Protein 5I2C (pdb70)

B-factor: mean 40.56, std 13.94, range [16.91, 100.14]

InterPro domains:
  IPR026249 CASTOR family [PR02078] (38-56)
  IPR026249 CASTOR family [PR02078] (56-70)
  IPR026249 CASTOR family [PR02078] (70-82)
  IPR026249 CASTOR family [PR02078] (92-111)
  IPR026249 CASTOR family [PR02078] (180-208)
  IPR027795 CASTOR, ACT domain [PF13840] (72-138)
  IPR027795 CASTOR, ACT domain [PF13840] (259-322)
  IPR040778 CASTOR1, N-terminal [PF18700] (9-69)
  IPR045865 ACT-like domain [SSF55021] (76-141)
  IPR045865 ACT-like domain [SSF55021] (262-323)
  IPR049479 Cytosolic arginine sensor for mTORC1 subunit 1/2, ACT-like [PF21389] (175-258)
  IPR051719 Cytosolic arginine sensor for mTORC1 [PTHR31131] (1-324)

CATH classification: 3.30.2130.10

Radius of gyration: 35.49 Å; Cα contacts (8 Å, |Δi|>4): 2499; chains: 4; bounding box: 101×73×98 Å

Solvent-accessible surface area: 47577 Å² total

Sequence (1156 aa):
MELHILEHRVRVLSVARPGLWLYTHPLIKLLFLPRRSRCKFFSLTETPEDYTLMVDEEGFKELPPSEFLQVAEATWLVLNVSSHQAAGVTKIARSVIAPLAEHHVSVLMLSTYQTDFILVREQDLSVVIHTLAQEFDIYREVGGEPVPVTRHGPSPTVHPIQSPQNRFCVLTLDPETLPAIATTLIDVLFYSHSTPKEAASSSPEPSSITFFAFSLIEGYISIVMDAETQKKFPSDLLLTLWRMVRIGGQPLGFDECGIVAQIAGPLAAADISAYYISTFNFDHALVPEDGIGSVIEVLQRMELHILEHRVRVLSVARPGLWLYTHPLIKLLFLPRRSRCKFFSLTETPEDYTLMVDEEGFKELPPSEFLQVAEATWLVLNVSVQAAGVTKIARSVIAPLAEHHVSVLMLSTYQTDFILVREQDLSVVIHTLAQEFDIYREVGGEPVPVTRTVHPIQSPQNRFCVLTLDPETLPAIATTLIDVLFYSTFFAFSLIEGYISIVMDAETQKKFPSDLLLTSSSGELWRMVRIGGQPLGFDECGIVAQIAGPLAAADISAYYISTFNFDHALVPEDGIGSVIEVLQRELHILEHRVRVLSVARPGLWLYTHPLIKLLFLPRRSRCKFFSLTETPEDYTLMVDEEGFKELPPSEFLQVAEATWLVLNVSQAAGVTKIARSVIAPLAEHHVSVLMLSTYQTDFILVREQDLSVVIHTLAQEFDIYREVGGEPVPVPRTQHGPSPTVHPIQSPQNRFCVLTLDPETLPAIATTLIDVLFYSITFFAFSLIEGYISIVMDAETQKKFPSDLLLTELWRMVRIGGQPLGFDECGIVAQIAGPLAAADISAYYISTFNFDHALVPEDGIGSVIEVLQRELHILEHRVRVLSVARPGLWLYTHPLIKLLFLPRRSRCKFFSLTETPEDYTLMVDEEGFKELPPSEFLQVAEATWLVLNVQAAGVTKIARSVIAPLAEHHVSVLMLSTYQTDFILVREQDLSVVIHTLAQEFDIYREVGGEPVPVPSPTVHPIQSSPQNRFCVLTLDPETLPAIATTLIDVLFYSHPSSITFFAFSLIEGYISIVMDAETQKKFPSDLLLTSSSGELWRMVRIGGQPLGFDECGIVAQIAGPLAAADISAYYISTFNFDHALVPEDGIGSVIEVLQRR

Structure (mmCIF, N/CA/C/O backbone):
data_5I2C
#
_entry.id   5I2C
#
_cell.length_a   91.393
_cell.length_b   82.601
_cell.length_c   96.666
_cell.angle_alpha   90.00
_cell.angle_beta   116.23
_cell.angle_gamma   90.00
#
_symmetry.space_group_name_H-M   'P 1 21 1'
#
loop_
_entity.id
_entity.type
_entity.pdbx_description
1 polymer 'GATS-like protein 3'
2 non-polymer ARGININE
3 non-polymer 'ACETATE ION'
4 water water
#
loop_
_atom_site.group_PDB
_atom_site.id
_atom_site.type_symbol
_atom_site.label_atom_id
_atom_site.label_alt_id
_atom_site.label_comp_id
_atom_site.label_asym_id
_atom_site.label_entity_id
_atom_site.label_seq_id
_atom_site.pdbx_PDB_ins_code
_atom_site.Cartn_x
_atom_site.Cartn_y
_atom_site.Cartn_z
_atom_site.occupancy
_atom_site.B_iso_or_equiv
_atom_site.auth_seq_id
_atom_site.auth_comp_id
_atom_site.auth_asym_id
_atom_site.auth_atom_id
_atom_site.pdbx_PDB_model_num
ATOM 1 N N . MET A 1 1 ? 29.789 67.308 85.550 1.00 60.28 1 MET A N 1
ATOM 2 C CA . MET A 1 1 ? 29.427 66.670 86.814 1.00 51.70 1 MET A CA 1
ATOM 3 C C . MET A 1 1 ? 30.502 65.678 87.307 1.00 36.21 1 MET A C 1
ATOM 4 O O . MET A 1 1 ? 30.704 65.552 88.505 1.00 44.00 1 MET A O 1
ATOM 9 N N . GLU A 1 2 ? 31.202 64.990 86.403 1.00 33.97 2 GLU A N 1
ATOM 10 C CA . GLU A 1 2 ? 32.412 64.262 86.775 1.00 35.01 2 GLU A CA 1
ATOM 11 C C . GLU A 1 2 ? 33.658 65.055 86.400 1.00 30.42 2 GLU A C 1
ATOM 12 O O . GLU A 1 2 ? 33.715 65.703 85.352 1.00 32.40 2 GLU A O 1
ATOM 18 N N . LEU A 1 3 ? 34.662 65.000 87.263 1.00 25.88 3 LEU A N 1
ATOM 19 C CA . LEU A 1 3 ? 35.978 65.544 86.963 1.00 28.61 3 LEU A CA 1
ATOM 20 C C . LEU A 1 3 ? 36.974 64.412 87.110 1.00 26.39 3 LEU A C 1
ATOM 21 O O . LEU A 1 3 ? 36.919 63.674 88.094 1.00 27.33 3 LEU A O 1
ATOM 26 N N . HIS A 1 4 ? 37.868 64.250 86.137 1.00 24.15 4 HIS A N 1
ATOM 27 C CA . HIS A 1 4 ? 38.786 63.119 86.170 1.00 25.73 4 HIS A CA 1
ATOM 28 C C . HIS A 1 4 ? 40.213 63.632 86.270 1.00 26.66 4 HIS A C 1
ATOM 29 O O . HIS A 1 4 ? 40.611 64.518 85.513 1.00 30.39 4 HIS A O 1
ATOM 36 N N . ILE A 1 5 ? 40.972 63.080 87.209 1.00 24.44 5 ILE A N 1
ATOM 37 C CA . ILE A 1 5 ? 42.401 63.341 87.315 1.00 26.65 5 ILE A CA 1
ATOM 38 C C . ILE A 1 5 ? 43.111 62.246 86.541 1.00 23.81 5 ILE A C 1
ATOM 39 O O . ILE A 1 5 ? 43.041 61.070 86.921 1.00 28.98 5 ILE A O 1
ATOM 44 N N . LEU A 1 6 ? 43.789 62.627 85.461 1.00 26.29 6 LEU A N 1
ATOM 45 C CA . LEU A 1 6 ? 44.321 61.617 84.572 1.00 29.01 6 LEU A CA 1
ATOM 46 C C . LEU A 1 6 ? 45.654 61.081 85.095 1.00 32.15 6 LEU A C 1
ATOM 47 O O . LEU A 1 6 ? 46.251 61.596 86.046 1.00 30.77 6 LEU A O 1
ATOM 52 N N . GLU A 1 7 ? 46.078 59.982 84.483 1.00 31.86 7 GLU A N 1
ATOM 53 C CA . GLU A 1 7 ? 47.288 59.258 84.846 1.00 38.37 7 GLU A CA 1
ATOM 54 C C . GLU A 1 7 ? 48.478 59.781 84.038 1.00 46.62 7 GLU A C 1
ATOM 55 O O . GLU A 1 7 ? 49.128 59.049 83.288 1.00 52.96 7 GLU A O 1
ATOM 61 N N . HIS A 1 8 ? 48.737 61.082 84.168 1.00 27.92 8 HIS A N 1
ATOM 62 C CA . HIS A 1 8 ? 49.904 61.689 83.536 1.00 29.38 8 HIS A CA 1
ATOM 63 C C . HIS A 1 8 ? 50.574 62.627 84.526 1.00 32.66 8 HIS A C 1
ATOM 64 O O . HIS A 1 8 ? 49.899 63.418 85.191 1.00 32.16 8 HIS A O 1
ATOM 71 N N . ARG A 1 9 ? 51.895 62.538 84.615 1.00 31.44 9 ARG A N 1
ATOM 72 C CA . ARG A 1 9 ? 52.723 63.504 85.331 1.00 23.27 9 ARG A CA 1
ATOM 73 C C . ARG A 1 9 ? 53.561 64.222 84.281 1.00 27.12 9 ARG A C 1
ATOM 74 O O . ARG A 1 9 ? 54.380 63.588 83.610 1.00 27.30 9 ARG A O 1
ATOM 82 N N . VAL A 1 10 ? 53.340 65.523 84.121 1.00 23.43 10 VAL A N 1
ATOM 83 C CA . VAL A 1 10 ? 53.749 66.237 82.909 1.00 18.66 10 VAL A CA 1
ATOM 84 C C . VAL A 1 10 ? 54.806 67.283 83.239 1.00 26.17 10 VAL A C 1
ATOM 85 O O . VAL A 1 10 ? 54.713 67.972 84.261 1.00 23.32 10 VAL A O 1
ATOM 89 N N . ARG A 1 11 ? 55.811 67.408 82.360 1.00 21.93 11 ARG A N 1
ATOM 90 C CA . ARG A 1 11 ? 56.766 68.509 82.415 1.00 24.40 11 ARG A CA 1
ATOM 91 C C . ARG A 1 11 ? 56.496 69.443 81.240 1.00 24.04 11 ARG A C 1
ATOM 92 O O . ARG A 1 11 ? 56.050 69.005 80.177 1.00 23.58 11 ARG A O 1
ATOM 100 N N . VAL A 1 12 ? 56.772 70.731 81.439 1.00 20.68 12 VAL A N 1
ATOM 101 C CA . VAL A 1 12 ? 56.476 71.770 80.452 1.00 19.78 12 VAL A CA 1
ATOM 102 C C . VAL A 1 12 ? 57.794 72.420 80.063 1.00 21.29 12 VAL A C 1
ATOM 103 O O . VAL A 1 12 ? 58.545 72.877 80.940 1.00 23.41 12 VAL A O 1
ATOM 107 N N . LEU A 1 13 ? 58.091 72.427 78.759 1.00 22.19 13 LEU A N 1
ATOM 108 C CA . LEU A 1 13 ? 59.406 72.809 78.272 1.00 23.30 13 LEU A CA 1
ATOM 109 C C . LEU A 1 13 ? 59.258 73.699 77.054 1.00 18.46 13 LEU A C 1
ATOM 110 O O . LEU A 1 13 ? 58.216 73.717 76.391 1.00 19.71 13 LEU A O 1
ATOM 115 N N . SER A 1 14 ? 60.348 74.392 76.729 1.00 23.59 14 SER A N 1
ATOM 116 C CA . SER A 1 14 ? 60.397 75.194 75.515 1.00 23.54 14 SER A CA 1
ATOM 117 C C . SER A 1 14 ? 61.747 75.021 74.847 1.00 18.40 14 SER A C 1
ATOM 118 O O . SER A 1 14 ? 62.781 75.217 75.495 1.00 23.96 14 SER A O 1
ATOM 121 N N . VAL A 1 15 ? 61.722 74.667 73.564 1.00 22.06 15 VAL A N 1
ATOM 122 C CA . VAL A 1 15 ? 62.906 74.693 72.706 1.00 18.36 15 VAL A CA 1
ATOM 123 C C . VAL A 1 15 ? 62.849 75.994 71.924 1.00 18.66 15 VAL A C 1
ATOM 124 O O . VAL A 1 15 ? 61.973 76.160 71.068 1.00 21.42 15 VAL A O 1
ATOM 128 N N . ALA A 1 16 ? 63.765 76.911 72.221 1.00 21.19 16 ALA A N 1
ATOM 129 C CA . ALA A 1 16 ? 63.875 78.148 71.452 1.00 27.56 16 ALA A CA 1
ATOM 130 C C . ALA A 1 16 ? 64.114 77.818 69.984 1.00 29.43 16 ALA A C 1
ATOM 131 O O . ALA A 1 16 ? 64.910 76.933 69.653 1.00 25.02 16 ALA A O 1
ATOM 133 N N . ARG A 1 17 ? 63.400 78.522 69.107 1.00 27.69 17 ARG A N 1
ATOM 134 C CA . ARG A 1 17 ? 63.465 78.212 67.682 1.00 28.59 17 ARG A CA 1
ATOM 135 C C . ARG A 1 17 ? 64.889 78.031 67.164 1.00 27.60 17 ARG A C 1
ATOM 136 O O . ARG A 1 17 ? 65.118 77.054 66.419 1.00 27.98 17 ARG A O 1
ATOM 144 N N . PRO A 1 18 ? 65.874 78.876 67.516 1.00 32.82 18 PRO A N 1
ATOM 145 C CA . PRO A 1 18 ? 67.238 78.674 66.983 1.00 36.08 18 PRO A CA 1
ATOM 146 C C . PRO A 1 18 ? 67.910 77.381 67.434 1.00 39.12 18 PRO A C 1
ATOM 147 O O . PRO A 1 18 ? 68.917 76.988 66.832 1.00 34.93 18 PRO A O 1
ATOM 151 N N . GLY A 1 19 ? 67.409 76.716 68.473 1.00 31.82 19 GLY A N 1
ATOM 152 C CA . GLY A 1 19 ? 67.959 75.460 68.939 1.00 29.90 19 GLY A CA 1
ATOM 153 C C . GLY A 1 19 ? 67.246 74.220 68.447 1.00 26.53 19 GLY A C 1
ATOM 154 O O . GLY A 1 19 ? 67.625 73.111 68.828 1.00 26.81 19 GLY A O 1
ATOM 155 N N . LEU A 1 20 ? 66.255 74.372 67.567 1.00 24.51 20 LEU A N 1
ATOM 156 C CA . LEU A 1 20 ? 65.422 73.239 67.168 1.00 26.24 20 LEU A CA 1
ATOM 157 C C . LEU A 1 20 ? 66.251 72.093 66.583 1.00 23.53 20 LEU A C 1
ATOM 158 O O . LEU A 1 20 ? 65.995 70.919 66.877 1.00 27.14 20 LEU A O 1
ATOM 163 N N . TRP A 1 21 ? 67.239 72.403 65.750 1.00 23.87 21 TRP A N 1
ATOM 164 C CA . TRP A 1 21 ? 67.987 71.312 65.123 1.00 27.05 21 TRP A CA 1
ATOM 165 C C . TRP A 1 21 ? 68.671 70.422 66.155 1.00 34.26 21 TRP A C 1
ATOM 166 O O . TRP A 1 21 ? 68.887 69.228 65.898 1.00 35.10 21 TRP A O 1
ATOM 177 N N . LEU A 1 22 ? 69.004 70.966 67.331 1.00 28.78 22 LEU A N 1
ATOM 178 C CA . LEU A 1 22 ? 69.608 70.139 68.371 1.00 31.87 22 LEU A CA 1
ATOM 179 C C . LEU A 1 22 ? 68.621 69.147 68.965 1.00 34.65 22 LEU A C 1
ATOM 180 O O . LEU A 1 22 ? 69.047 68.137 69.538 1.00 38.09 22 LEU A O 1
ATOM 185 N N . TYR A 1 23 ? 67.316 69.408 68.841 1.00 26.94 23 TYR A N 1
ATOM 186 C CA . TYR A 1 23 ? 66.286 68.565 69.433 1.00 24.14 23 TYR A CA 1
ATOM 187 C C . TYR A 1 23 ? 65.485 67.805 68.390 1.00 29.99 23 TYR A C 1
ATOM 188 O O . TYR A 1 23 ? 64.494 67.165 68.731 1.00 25.55 23 TYR A O 1
ATOM 197 N N . THR A 1 24 ? 65.915 67.819 67.133 1.00 25.58 24 THR A N 1
ATOM 198 C CA . THR A 1 24 ? 65.161 67.107 66.111 1.00 26.59 24 THR A CA 1
ATOM 199 C C . THR A 1 24 ? 65.144 65.604 66.380 1.00 27.10 24 THR A C 1
ATOM 200 O O . THR A 1 24 ? 64.109 64.949 66.217 1.00 25.56 24 THR A O 1
ATOM 204 N N . HIS A 1 25 ? 66.269 65.042 66.815 1.00 25.29 25 HIS A N 1
ATOM 205 C CA . HIS A 1 25 ? 66.323 63.601 67.073 1.00 25.59 25 HIS A CA 1
ATOM 206 C C . HIS A 1 25 ? 65.309 63.162 68.138 1.00 27.99 25 HIS A C 1
ATOM 207 O O . HIS A 1 25 ? 64.523 62.236 67.868 1.00 27.30 25 HIS A O 1
ATOM 214 N N . PRO A 1 26 ? 65.252 63.755 69.333 1.00 26.42 26 PRO A N 1
ATOM 215 C CA . PRO A 1 26 ? 64.205 63.317 70.277 1.00 28.04 26 PRO A CA 1
ATOM 216 C C . PRO A 1 26 ? 62.798 63.669 69.832 1.00 24.76 26 PRO A C 1
ATOM 217 O O . PRO A 1 26 ? 61.869 62.892 70.103 1.00 28.96 26 PRO A O 1
ATOM 221 N N . LEU A 1 27 ? 62.594 64.805 69.159 1.00 23.37 27 LEU A N 1
ATOM 222 C CA . LEU A 1 27 ? 61.227 65.170 68.791 1.00 26.17 27 LEU A CA 1
ATOM 223 C C . LEU A 1 27 ? 60.673 64.223 67.739 1.00 23.85 27 LEU A C 1
ATOM 224 O O . LEU A 1 27 ? 59.507 63.826 67.811 1.00 26.02 27 LEU A O 1
ATOM 229 N N . ILE A 1 28 ? 61.491 63.857 66.747 1.00 19.99 28 ILE A N 1
ATOM 230 C CA . ILE A 1 28 ? 61.055 62.881 65.753 1.00 21.94 28 ILE A CA 1
ATOM 231 C C . ILE A 1 28 ? 60.685 61.561 66.421 1.00 29.01 28 ILE A C 1
ATOM 232 O O . ILE A 1 28 ? 59.714 60.894 66.034 1.00 26.45 28 ILE A O 1
ATOM 237 N N . LYS A 1 29 ? 61.477 61.142 67.406 1.00 23.28 29 LYS A N 1
ATOM 238 C CA . LYS A 1 29 ? 61.172 59.901 68.112 1.00 28.24 29 LYS A CA 1
ATOM 239 C C . LYS A 1 29 ? 59.815 59.995 68.796 1.00 26.44 29 LYS A C 1
ATOM 240 O O . LYS A 1 29 ? 58.990 59.079 68.696 1.00 29.28 29 LYS A O 1
ATOM 246 N N . LEU A 1 30 ? 59.568 61.108 69.487 1.00 25.73 30 LEU A N 1
ATOM 247 C CA . LEU A 1 30 ? 58.326 61.230 70.249 1.00 25.99 30 LEU A CA 1
ATOM 248 C C . LEU A 1 30 ? 57.122 61.373 69.329 1.00 31.48 30 LEU A C 1
ATOM 249 O O . LEU A 1 30 ? 56.021 60.928 69.673 1.00 30.88 30 LEU A O 1
ATOM 254 N N . LEU A 1 31 ? 57.319 61.967 68.151 1.00 26.16 31 LEU A N 1
ATOM 255 C CA . LEU A 1 31 ? 56.224 62.140 67.200 1.00 27.44 31 LEU A CA 1
ATOM 256 C C . LEU A 1 31 ? 55.825 60.834 66.519 1.00 29.28 31 LEU A C 1
ATOM 257 O O . LEU A 1 31 ? 54.633 60.598 66.296 1.00 32.34 31 LEU A O 1
ATOM 262 N N . PHE A 1 32 ? 56.803 59.996 66.112 1.00 27.08 32 PHE A N 1
ATOM 263 C CA . PHE A 1 32 ? 56.555 58.968 65.112 1.00 27.60 32 PHE A CA 1
ATOM 264 C C . PHE A 1 32 ? 56.900 57.546 65.512 1.00 31.83 32 PHE A C 1
ATOM 265 O O . PHE A 1 32 ? 56.525 56.620 64.780 1.00 34.96 32 PHE A O 1
ATOM 273 N N . LEU A 1 33 ? 57.629 57.331 66.600 1.00 30.65 33 LEU A N 1
ATOM 274 C CA . LEU A 1 33 ? 58.177 56.017 66.917 1.00 30.50 33 LEU A CA 1
ATOM 275 C C . LEU A 1 33 ? 57.683 55.582 68.290 1.00 36.46 33 LEU A C 1
ATOM 276 O O . LEU A 1 33 ? 58.440 55.597 69.275 1.00 34.84 33 LEU A O 1
ATOM 281 N N . PRO A 1 34 ? 56.409 55.191 68.386 1.00 41.72 34 PRO A N 1
ATOM 282 C CA . PRO A 1 34 ? 55.848 54.835 69.698 1.00 45.97 34 PRO A CA 1
ATOM 283 C C . PRO A 1 34 ? 56.557 53.665 70.354 1.00 48.27 34 PRO A C 1
ATOM 284 O O . PRO A 1 34 ? 56.674 53.638 71.585 1.00 48.33 34 PRO A O 1
ATOM 288 N N . ARG A 1 35 ? 57.069 52.713 69.571 1.00 40.39 35 ARG A N 1
ATOM 289 C CA . ARG A 1 35 ? 57.776 51.584 70.160 1.00 39.13 35 ARG A CA 1
ATOM 290 C C . ARG A 1 35 ? 59.099 51.985 70.806 1.00 46.65 35 ARG A C 1
ATOM 291 O O . ARG A 1 35 ? 59.710 51.149 71.482 1.00 50.95 35 ARG A O 1
ATOM 293 N N . ARG A 1 36 ? 59.549 53.231 70.631 1.00 37.87 36 ARG A N 1
ATOM 294 C CA . ARG A 1 36 ? 60.855 53.675 71.104 1.00 40.45 36 ARG A CA 1
ATOM 295 C C . ARG A 1 36 ? 60.796 54.430 72.424 1.00 46.65 36 ARG A C 1
ATOM 296 O O . ARG A 1 36 ? 61.843 54.831 72.939 1.00 46.63 36 ARG A O 1
ATOM 304 N N . SER A 1 37 ? 59.606 54.651 72.974 1.00 39.64 37 SER A N 1
ATOM 305 C CA . SER A 1 37 ? 59.470 55.368 74.232 1.00 34.82 37 SER A CA 1
ATOM 306 C C . SER A 1 37 ? 58.231 54.864 74.948 1.00 38.45 37 SER A C 1
ATOM 307 O O . SER A 1 37 ? 57.289 54.376 74.316 1.00 43.67 37 SER A O 1
ATOM 310 N N . ARG A 1 38 ? 58.234 54.990 76.274 1.00 39.66 38 ARG A N 1
ATOM 311 C CA . ARG A 1 38 ? 57.038 54.738 77.061 1.00 43.97 38 ARG A CA 1
ATOM 312 C C . ARG A 1 38 ? 56.151 55.971 77.174 1.00 35.78 38 ARG A C 1
ATOM 313 O O . ARG A 1 38 ? 55.194 55.960 77.953 1.00 35.67 38 ARG A O 1
ATOM 315 N N . CYS A 1 39 ? 56.442 57.028 76.414 1.00 30.82 39 CYS A N 1
ATOM 316 C CA . CYS A 1 39 ? 55.673 58.261 76.522 1.00 25.28 39 CYS A CA 1
ATOM 317 C C . CYS A 1 39 ? 54.232 58.026 76.075 1.00 32.42 39 CYS A C 1
ATOM 318 O O . CYS A 1 39 ? 53.988 57.428 75.021 1.00 31.75 39 CYS A O 1
ATOM 321 N N . LYS A 1 40 ? 53.273 58.458 76.913 1.00 27.68 40 LYS A N 1
ATOM 322 C CA . LYS A 1 40 ? 51.847 58.384 76.607 1.00 30.55 40 LYS A CA 1
ATOM 323 C C . LYS A 1 40 ? 51.189 59.756 76.533 1.00 29.98 40 LYS A C 1
ATOM 324 O O . LYS A 1 40 ? 49.978 59.835 76.309 1.00 26.19 40 LYS A O 1
ATOM 330 N N . PHE A 1 41 ? 51.944 60.835 76.711 1.00 26.97 41 PHE A N 1
ATOM 331 C CA . PHE A 1 41 ? 51.394 62.188 76.705 1.00 22.60 41 PHE A CA 1
ATOM 332 C C . PHE A 1 41 ? 52.431 63.067 76.032 1.00 24.03 41 PHE A C 1
ATOM 333 O O . PHE A 1 41 ? 53.510 63.275 76.591 1.00 23.51 41 PHE A O 1
ATOM 341 N N . PHE A 1 42 ? 52.110 63.564 74.837 1.00 20.62 42 PHE A N 1
ATOM 342 C CA . PHE A 1 42 ? 53.049 64.369 74.060 1.00 22.52 42 PHE A CA 1
ATOM 343 C C . PHE A 1 42 ? 52.281 65.475 73.351 1.00 23.65 42 PHE A C 1
ATOM 344 O O . PHE A 1 42 ? 51.408 65.197 72.526 1.00 25.53 42 PHE A O 1
ATOM 352 N N . SER A 1 43 ? 52.611 66.716 73.668 1.00 19.76 43 SER A N 1
ATOM 353 C CA . SER A 1 43 ? 52.017 67.875 73.024 1.00 21.53 43 SER A CA 1
ATOM 354 C C . SER A 1 43 ? 53.139 68.776 72.550 1.00 20.72 43 SER A C 1
ATOM 355 O O . SER A 1 43 ? 54.016 69.138 73.336 1.00 24.18 43 SER A O 1
ATOM 358 N N . LEU A 1 44 ? 53.142 69.100 71.262 1.00 24.24 44 LEU A N 1
ATOM 359 C CA . LEU A 1 44 ? 54.155 69.976 70.685 1.00 19.26 44 LEU A CA 1
ATOM 360 C C . LEU A 1 44 ? 53.414 71.127 70.031 1.00 21.68 44 LEU A C 1
ATOM 361 O O . LEU A 1 44 ? 52.546 70.894 69.184 1.00 25.74 44 LEU A O 1
ATOM 366 N N . THR A 1 45 ? 53.722 72.360 70.441 1.00 21.55 45 THR A N 1
ATOM 367 C CA . THR A 1 45 ? 53.130 73.541 69.822 1.00 21.51 45 THR A CA 1
ATOM 368 C C . THR A 1 45 ? 54.240 74.426 69.276 1.00 21.35 45 THR A C 1
ATOM 369 O O . THR A 1 45 ? 55.092 74.909 70.036 1.00 23.07 45 THR A O 1
ATOM 373 N N . GLU A 1 46 ? 54.227 74.625 67.968 1.00 23.32 46 GLU A N 1
ATOM 374 C CA . GLU A 1 46 ? 55.156 75.531 67.311 1.00 23.63 46 GLU A CA 1
ATOM 375 C C . GLU A 1 46 ? 54.565 76.929 67.340 1.00 23.28 46 GLU A C 1
ATOM 376 O O . GLU A 1 46 ? 53.400 77.115 66.983 1.00 24.20 46 GLU A O 1
ATOM 382 N N . THR A 1 47 ? 55.375 77.910 67.757 1.00 22.75 47 THR A N 1
ATOM 383 C CA . THR A 1 47 ? 55.014 79.323 67.741 1.00 18.97 47 THR A CA 1
ATOM 384 C C . THR A 1 47 ? 56.104 80.048 66.958 1.00 23.49 47 THR A C 1
ATOM 385 O O . THR A 1 47 ? 57.082 79.411 66.534 1.00 26.77 47 THR A O 1
ATOM 389 N N . PRO A 1 48 ? 55.986 81.351 66.705 1.00 26.53 48 PRO A N 1
ATOM 390 C CA . PRO A 1 48 ? 57.115 82.015 66.052 1.00 24.08 48 PRO A CA 1
ATOM 391 C C . PRO A 1 48 ? 58.368 81.936 66.907 1.00 29.36 48 PRO A C 1
ATOM 392 O O . PRO A 1 48 ? 59.473 81.852 66.356 1.00 30.53 48 PRO A O 1
ATOM 396 N N . GLU A 1 49 ? 58.221 81.913 68.237 1.00 25.26 49 GLU A N 1
ATOM 397 C CA . GLU A 1 49 ? 59.375 82.024 69.126 1.00 34.77 49 GLU A CA 1
ATOM 398 C C . GLU A 1 49 ? 59.969 80.687 69.552 1.00 28.10 49 GLU A C 1
ATOM 399 O O . GLU A 1 49 ? 61.155 80.640 69.904 1.00 31.56 49 GLU A O 1
ATOM 405 N N . ASP A 1 50 ? 59.199 79.610 69.547 1.00 25.38 50 ASP A N 1
ATOM 406 C CA . ASP A 1 50 ? 59.676 78.410 70.216 1.00 27.60 50 ASP A CA 1
ATOM 407 C C . ASP A 1 50 ? 58.833 77.211 69.810 1.00 21.95 50 ASP A C 1
ATOM 408 O O . ASP A 1 50 ? 57.859 77.321 69.052 1.00 25.50 50 ASP A O 1
ATOM 413 N N . TYR A 1 51 ? 59.255 76.052 70.304 1.00 23.27 51 TYR A N 1
ATOM 414 C CA . TYR A 1 51 ? 58.470 74.829 70.283 1.00 22.20 51 TYR A CA 1
ATOM 415 C C . TYR A 1 51 ? 58.192 74.499 71.743 1.00 25.39 51 TYR A C 1
ATOM 416 O O . TYR A 1 51 ? 59.116 74.155 72.497 1.00 23.39 51 TYR A O 1
ATOM 425 N N . THR A 1 52 ? 56.942 74.649 72.152 1.00 20.45 52 THR A N 1
ATOM 426 C CA . THR A 1 52 ? 56.559 74.282 73.507 1.00 17.74 52 THR A CA 1
ATOM 427 C C . THR A 1 52 ? 56.179 72.810 73.544 1.00 18.96 52 THR A C 1
ATOM 428 O O . THR A 1 52 ? 55.378 72.341 72.721 1.00 22.92 52 THR A O 1
ATOM 432 N N . LEU A 1 53 ? 56.726 72.099 74.522 1.00 19.92 53 LEU A N 1
ATOM 433 C CA . LEU A 1 53 ? 56.464 70.686 74.725 1.00 18.22 53 LEU A CA 1
ATOM 434 C C . LEU A 1 53 ? 55.805 70.504 76.083 1.00 20.08 53 LEU A C 1
ATOM 435 O O . LEU A 1 53 ? 56.295 71.032 77.084 1.00 23.11 53 LEU A O 1
ATOM 440 N N . MET A 1 54 ? 54.726 69.730 76.114 1.00 19.41 54 MET A N 1
ATOM 441 C CA . MET A 1 54 ? 54.200 69.178 77.359 1.00 20.61 54 MET A CA 1
ATOM 442 C C . MET A 1 54 ? 54.302 67.673 77.234 1.00 20.64 54 MET A C 1
ATOM 443 O O . MET A 1 54 ? 53.697 67.079 76.335 1.00 24.44 54 MET A O 1
ATOM 448 N N . VAL A 1 55 ? 55.099 67.060 78.084 1.00 23.83 55 VAL A N 1
ATOM 449 C CA . VAL A 1 55 ? 55.463 65.670 77.876 1.00 25.76 55 VAL A CA 1
ATOM 450 C C . VAL A 1 55 ? 55.460 64.976 79.221 1.00 24.48 55 VAL A C 1
ATOM 451 O O . VAL A 1 55 ? 55.830 65.575 80.233 1.00 24.04 55 VAL A O 1
ATOM 455 N N . ASP A 1 56 ? 55.025 63.712 79.244 1.00 24.13 56 ASP A N 1
ATOM 456 C CA . ASP A 1 56 ? 55.044 63.029 80.524 1.00 23.73 56 ASP A CA 1
ATOM 457 C C . ASP A 1 56 ? 56.486 62.732 80.929 1.00 26.33 56 ASP A C 1
ATOM 458 O O . ASP A 1 56 ? 57.444 62.994 80.181 1.00 25.77 56 ASP A O 1
ATOM 463 N N . GLU A 1 57 ? 56.642 62.236 82.156 1.00 25.88 57 GLU A N 1
ATOM 464 C CA . GLU A 1 57 ? 57.981 62.045 82.705 1.00 33.14 57 GLU A CA 1
ATOM 465 C C . GLU A 1 57 ? 58.840 61.120 81.847 1.00 35.08 57 GLU A C 1
ATOM 466 O O . GLU A 1 57 ? 60.057 61.308 81.778 1.00 34.25 57 GLU A O 1
ATOM 472 N N . GLU A 1 58 ? 58.241 60.121 81.193 1.00 31.12 58 GLU A N 1
ATOM 473 C CA . GLU A 1 58 ? 59.028 59.245 80.329 1.00 29.26 58 GLU A CA 1
ATOM 474 C C . GLU A 1 58 ? 59.536 59.982 79.098 1.00 29.70 58 GLU A C 1
ATOM 475 O O . GLU A 1 58 ? 60.692 59.800 78.690 1.00 32.00 58 GLU A O 1
ATOM 481 N N . GLY A 1 59 ? 58.688 60.798 78.476 1.00 27.35 59 GLY A N 1
ATOM 482 C CA . GLY A 1 59 ? 59.141 61.556 77.325 1.00 27.46 59 GLY A CA 1
ATOM 483 C C . GLY A 1 59 ? 60.185 62.582 77.698 1.00 30.93 59 GLY A C 1
ATOM 484 O O . GLY A 1 59 ? 61.073 62.893 76.902 1.00 29.49 59 GLY A O 1
ATOM 485 N N . PHE A 1 60 ? 60.109 63.098 78.923 1.00 26.43 60 PHE A N 1
ATOM 486 C CA . PHE A 1 60 ? 61.031 64.138 79.368 1.00 28.18 60 PHE A CA 1
ATOM 487 C C . PHE A 1 60 ? 62.485 63.660 79.379 1.00 33.06 60 PHE A C 1
ATOM 488 O O . PHE A 1 60 ? 63.399 64.452 79.128 1.00 31.76 60 PHE A O 1
ATOM 496 N N . LYS A 1 61 ? 62.722 62.374 79.648 1.00 28.54 61 LYS A N 1
ATOM 497 C CA . LYS A 1 61 ? 64.086 61.850 79.684 1.00 31.58 61 LYS A CA 1
ATOM 498 C C . LYS A 1 61 ? 64.777 61.893 78.324 1.00 31.09 61 LYS A C 1
ATOM 499 O O . LYS A 1 61 ? 66.000 61.724 78.260 1.00 37.77 61 LYS A O 1
ATOM 505 N N . GLU A 1 62 ? 64.022 62.085 77.241 1.00 28.22 62 GLU A N 1
ATOM 506 C CA . GLU A 1 62 ? 64.585 62.145 75.897 1.00 32.95 62 GLU A CA 1
ATOM 507 C C . GLU A 1 62 ? 65.201 63.499 75.577 1.00 31.76 62 GLU A C 1
ATOM 508 O O . GLU A 1 62 ? 65.872 63.630 74.545 1.00 31.88 62 GLU A O 1
ATOM 514 N N . LEU A 1 63 ? 64.976 64.508 76.413 1.00 31.94 63 LEU A N 1
ATOM 515 C CA . LEU A 1 63 ? 65.340 65.888 76.095 1.00 36.99 63 LEU A CA 1
ATOM 516 C C . LEU A 1 63 ? 66.474 66.379 76.990 1.00 39.48 63 LEU A C 1
ATOM 517 O O . LEU A 1 63 ? 66.216 66.869 78.102 1.00 41.06 63 LEU A O 1
ATOM 522 N N . PRO A 1 64 ? 67.726 66.326 76.541 1.00 42.35 64 PRO A N 1
ATOM 523 C CA . PRO A 1 64 ? 68.850 66.725 77.399 1.00 45.84 64 PRO A CA 1
ATOM 524 C C . PRO A 1 64 ? 68.950 68.235 77.504 1.00 41.43 64 PRO A C 1
ATOM 525 O O . PRO A 1 64 ? 68.480 68.959 76.615 1.00 34.68 64 PRO A O 1
ATOM 529 N N . PRO A 1 65 ? 69.533 68.750 78.586 1.00 48.24 65 PRO A N 1
ATOM 530 C CA . PRO A 1 65 ? 69.570 70.204 78.789 1.00 40.78 65 PRO A CA 1
ATOM 531 C C . PRO A 1 65 ? 70.480 70.910 77.793 1.00 40.54 65 PRO A C 1
ATOM 532 O O . PRO A 1 65 ? 71.376 70.321 77.186 1.00 40.98 65 PRO A O 1
ATOM 536 N N . SER A 1 66 ? 70.233 72.208 77.638 1.00 39.75 66 SER A N 1
ATOM 537 C CA . SER A 1 66 ? 71.082 73.067 76.819 1.00 40.93 66 SER A CA 1
ATOM 538 C C . SER A 1 66 ? 70.611 74.498 77.021 1.00 36.18 66 SER A C 1
ATOM 539 O O . SER A 1 66 ? 69.561 74.742 77.616 1.00 38.65 66 SER A O 1
ATOM 542 N N . GLU A 1 67 ? 71.378 75.439 76.470 1.00 38.17 67 GLU A N 1
ATOM 543 C CA . GLU A 1 67 ? 71.022 76.851 76.550 1.00 40.97 67 GLU A CA 1
ATOM 544 C C . GLU A 1 67 ? 69.696 77.158 75.863 1.00 38.57 67 GLU A C 1
ATOM 545 O O . GLU A 1 67 ? 69.041 78.143 76.218 1.00 43.08 67 GLU A O 1
ATOM 547 N N . PHE A 1 68 ? 69.271 76.332 74.910 1.00 31.10 68 PHE A N 1
ATOM 548 C CA . PHE A 1 68 ? 68.043 76.596 74.174 1.00 29.61 68 PHE A CA 1
ATOM 549 C C . PHE A 1 68 ? 66.826 75.911 74.766 1.00 31.67 68 PHE A C 1
ATOM 550 O O . PHE A 1 68 ? 65.720 76.089 74.244 1.00 33.75 68 PHE A O 1
ATOM 558 N N . LEU A 1 69 ? 66.985 75.172 75.858 1.00 29.00 69 LEU A N 1
ATOM 559 C CA . LEU A 1 69 ? 65.884 74.425 76.448 1.00 28.21 69 LEU A CA 1
ATOM 560 C C . LEU A 1 69 ? 65.535 75.039 77.796 1.00 30.34 69 LEU A C 1
ATOM 561 O O . LEU A 1 69 ? 66.380 75.094 78.694 1.00 35.67 69 LEU A O 1
ATOM 566 N N . GLN A 1 70 ? 64.307 75.514 77.926 1.00 21.80 70 GLN A N 1
ATOM 567 C CA . GLN A 1 70 ? 63.785 76.012 79.192 1.00 26.06 70 GLN A CA 1
ATOM 568 C C . GLN A 1 70 ? 62.790 74.996 79.731 1.00 23.25 70 GLN A C 1
ATOM 569 O O . GLN A 1 70 ? 61.980 74.470 78.975 1.00 24.35 70 GLN A O 1
ATOM 575 N N . VAL A 1 71 ? 62.856 74.725 81.036 1.00 20.92 71 VAL A N 1
ATOM 576 C CA . VAL A 1 71 ? 61.968 73.772 81.699 1.00 19.73 71 VAL A CA 1
ATOM 577 C C . VAL A 1 71 ? 61.273 74.491 82.852 1.00 18.74 71 VAL A C 1
ATOM 578 O O . VAL A 1 71 ? 61.941 75.103 83.689 1.00 25.80 71 VAL A O 1
ATOM 582 N N . ALA A 1 72 ? 59.947 74.426 82.887 1.00 21.19 72 ALA A N 1
ATOM 583 C CA . ALA A 1 72 ? 59.204 75.028 83.987 1.00 26.89 72 ALA A CA 1
ATOM 584 C C . ALA A 1 72 ? 59.439 74.233 85.263 1.00 24.97 72 ALA A C 1
ATOM 585 O O . ALA A 1 72 ? 59.684 73.024 85.233 1.00 25.07 72 ALA A O 1
ATOM 587 N N . GLU A 1 73 ? 59.345 74.929 86.395 1.00 20.51 73 GLU A N 1
ATOM 588 C CA . GLU A 1 73 ? 59.715 74.334 87.681 1.00 29.74 73 GLU A CA 1
ATOM 589 C C . GLU A 1 73 ? 58.916 73.072 88.000 1.00 31.17 73 GLU A C 1
ATOM 590 O O . GLU A 1 73 ? 59.469 72.096 88.521 1.00 34.34 73 GLU A O 1
ATOM 596 N N . ALA A 1 74 ? 57.619 73.078 87.746 1.00 28.75 74 ALA A N 1
ATOM 597 C CA . ALA A 1 74 ? 56.809 72.093 88.463 1.00 36.51 74 ALA A CA 1
ATOM 598 C C . ALA A 1 74 ? 56.574 70.817 87.655 1.00 26.04 74 ALA A C 1
ATOM 599 O O . ALA A 1 74 ? 56.829 70.757 86.459 1.00 26.43 74 ALA A O 1
ATOM 601 N N . THR A 1 75 ? 56.105 69.775 88.351 1.00 28.85 75 THR A N 1
ATOM 602 C CA . THR A 1 75 ? 55.476 68.628 87.701 1.00 24.18 75 THR A CA 1
ATOM 603 C C . THR A 1 75 ? 53.962 68.819 87.746 1.00 24.35 75 THR A C 1
ATOM 604 O O . THR A 1 75 ? 53.404 69.117 88.809 1.00 26.68 75 THR A O 1
ATOM 608 N N . TRP A 1 76 ? 53.314 68.685 86.594 1.00 21.05 76 TRP A N 1
ATOM 609 C CA . TRP A 1 76 ? 51.920 69.071 86.402 1.00 24.50 76 TRP A CA 1
ATOM 610 C C . TRP A 1 76 ? 51.029 67.836 86.303 1.00 30.07 76 TRP A C 1
ATOM 611 O O . TRP A 1 76 ? 51.418 66.819 85.714 1.00 25.16 76 TRP A O 1
ATOM 622 N N . LEU A 1 77 ? 49.844 67.916 86.908 1.00 21.71 77 LEU A N 1
ATOM 623 C CA . LEU A 1 77 ? 48.818 66.897 86.781 1.00 22.55 77 LEU A CA 1
ATOM 624 C C . LEU A 1 77 ? 47.789 67.393 85.780 1.00 25.16 77 LEU A C 1
ATOM 625 O O . LEU A 1 77 ? 47.684 68.584 85.523 1.00 23.94 77 LEU A O 1
ATOM 630 N N . VAL A 1 78 ? 47.016 66.469 85.231 1.00 20.71 78 VAL A N 1
ATOM 631 C CA . VAL A 1 78 ? 46.124 66.766 84.110 1.00 21.70 78 VAL A CA 1
ATOM 632 C C . VAL A 1 78 ? 44.695 66.481 84.532 1.00 23.09 78 VAL A C 1
ATOM 633 O O . VAL A 1 78 ? 44.384 65.353 84.945 1.00 26.69 78 VAL A O 1
ATOM 637 N N . LEU A 1 79 ? 43.825 67.490 84.424 1.00 24.46 79 LEU A N 1
ATOM 638 C CA . LEU A 1 79 ? 42.414 67.350 84.763 1.00 25.34 79 LEU A CA 1
ATOM 639 C C . LEU A 1 79 ? 41.578 67.360 83.491 1.00 24.13 79 LEU A C 1
ATOM 640 O O . LEU A 1 79 ? 41.948 67.977 82.495 1.00 22.67 79 LEU A O 1
ATOM 645 N N . ASN A 1 80 ? 40.429 66.694 83.540 1.00 22.42 80 ASN A N 1
ATOM 646 C CA . ASN A 1 80 ? 39.528 66.687 82.397 1.00 27.14 80 ASN A CA 1
ATOM 647 C C . ASN A 1 80 ? 38.095 66.623 82.890 1.00 30.45 80 ASN A C 1
ATOM 648 O O . ASN A 1 80 ? 37.788 65.844 83.791 1.00 27.82 80 ASN A O 1
ATOM 653 N N . VAL A 1 81 ? 37.216 67.421 82.285 1.00 28.03 81 VAL A N 1
ATOM 654 C CA . VAL A 1 81 ? 35.782 67.347 82.560 1.00 32.17 81 VAL A CA 1
ATOM 655 C C . VAL A 1 81 ? 35.074 66.936 81.274 1.00 37.71 81 VAL A C 1
ATOM 656 O O . VAL A 1 81 ? 35.189 67.618 80.251 1.00 32.77 81 VAL A O 1
ATOM 660 N N . SER A 1 82 ? 34.354 65.823 81.320 1.00 36.69 82 SER A N 1
ATOM 661 C CA . SER A 1 82 ? 33.565 65.374 80.177 1.00 41.03 82 SER A CA 1
ATOM 662 C C . SER A 1 82 ? 32.150 65.921 80.334 1.00 41.96 82 SER A C 1
ATOM 663 O O . SER A 1 82 ? 31.422 65.523 81.248 1.00 41.16 82 SER A O 1
ATOM 666 N N . SER A 1 83 ? 31.757 66.835 79.447 1.00 42.19 83 SER A N 1
ATOM 667 C CA . SER A 1 83 ? 30.420 67.429 79.491 1.00 43.57 83 SER A CA 1
ATOM 668 C C . SER A 1 83 ? 29.897 67.546 78.065 1.00 53.32 83 SER A C 1
ATOM 669 O O . SER A 1 83 ? 30.374 68.389 77.299 1.00 54.84 83 SER A O 1
ATOM 672 N N . HIS A 1 84 ? 28.924 66.709 77.708 1.00 55.45 84 HIS A N 1
ATOM 673 C CA . HIS A 1 84 ? 28.401 66.683 76.344 1.00 56.28 84 HIS A CA 1
ATOM 674 C C . HIS A 1 84 ? 26.877 66.807 76.275 1.00 64.04 84 HIS A C 1
ATOM 675 O O . HIS A 1 84 ? 26.208 67.070 77.276 1.00 70.17 84 HIS A O 1
ATOM 682 N N . GLN A 1 90 ? 24.858 75.630 74.138 1.00 62.21 90 GLN A N 1
ATOM 683 C CA . GLN A 1 90 ? 25.769 76.642 74.655 1.00 54.98 90 GLN A CA 1
ATOM 684 C C . GLN A 1 90 ? 27.133 76.547 73.972 1.00 52.60 90 GLN A C 1
ATOM 685 O O . GLN A 1 90 ? 27.361 75.698 73.110 1.00 53.42 90 GLN A O 1
ATOM 691 N N . ALA A 1 91 ? 28.042 77.426 74.377 1.00 48.00 91 ALA A N 1
ATOM 692 C CA . ALA A 1 91 ? 29.350 77.498 73.751 1.00 43.18 91 ALA A CA 1
ATOM 693 C C . ALA A 1 91 ? 30.223 76.320 74.185 1.00 44.88 91 ALA A C 1
ATOM 694 O O . ALA A 1 91 ? 30.066 75.770 75.280 1.00 45.85 91 ALA A O 1
ATOM 696 N N . ALA A 1 92 ? 31.151 75.940 73.309 1.00 40.69 92 ALA A N 1
ATOM 697 C CA . ALA A 1 92 ? 32.003 74.775 73.487 1.00 45.02 92 ALA A CA 1
ATOM 698 C C . ALA A 1 92 ? 33.352 75.172 74.085 1.00 41.86 92 ALA A C 1
ATOM 699 O O . ALA A 1 92 ? 33.675 76.351 74.253 1.00 39.13 92 ALA A O 1
ATOM 701 N N . GLY A 1 93 ? 34.160 74.159 74.392 1.00 40.61 93 GLY A N 1
ATOM 702 C CA . GLY A 1 93 ? 35.529 74.400 74.794 1.00 31.65 93 GLY A CA 1
ATOM 703 C C . GLY A 1 93 ? 35.642 74.877 76.232 1.00 27.60 93 GLY A C 1
ATOM 704 O O . GLY A 1 93 ? 34.844 74.520 77.109 1.00 32.84 93 GLY A O 1
ATOM 705 N N . VAL A 1 94 ? 36.662 75.699 76.479 1.00 30.00 94 VAL A N 1
ATOM 706 C CA . VAL A 1 94 ? 36.921 76.136 77.847 1.00 29.69 94 VAL A CA 1
ATOM 707 C C . VAL A 1 94 ? 35.793 77.022 78.364 1.00 32.42 94 VAL A C 1
ATOM 708 O O . VAL A 1 94 ? 35.598 77.141 79.581 1.00 28.63 94 VAL A O 1
ATOM 712 N N . THR A 1 95 ? 35.017 77.619 77.454 1.00 30.77 95 THR A N 1
ATOM 713 C CA . THR A 1 95 ? 33.863 78.423 77.844 1.00 28.48 95 THR A CA 1
ATOM 714 C C . THR A 1 95 ? 32.904 77.633 78.720 1.00 29.55 95 THR A C 1
ATOM 715 O O . THR A 1 95 ? 32.260 78.199 79.621 1.00 30.84 95 THR A O 1
ATOM 719 N N . LYS A 1 96 ? 32.803 76.322 78.486 1.00 30.86 96 LYS A N 1
ATOM 720 C CA . LYS A 1 96 ? 31.840 75.525 79.227 1.00 35.10 96 LYS A CA 1
ATOM 721 C C . LYS A 1 96 ? 32.253 75.340 80.679 1.00 31.31 96 LYS A C 1
ATOM 722 O O . LYS A 1 96 ? 31.389 75.077 81.521 1.00 35.35 96 LYS A O 1
ATOM 724 N N . ILE A 1 97 ? 33.540 75.472 80.989 1.00 26.16 97 ILE A N 1
ATOM 725 C CA . ILE A 1 97 ? 34.020 75.267 82.355 1.00 28.95 97 ILE A CA 1
ATOM 726 C C . ILE A 1 97 ? 34.540 76.564 82.963 1.00 28.57 97 ILE A C 1
ATOM 727 O O . ILE A 1 97 ? 35.227 76.534 83.984 1.00 25.47 97 ILE A O 1
ATOM 732 N N . ALA A 1 98 ? 34.206 77.707 82.363 1.00 28.36 98 ALA A N 1
ATOM 733 C CA . ALA A 1 98 ? 34.702 78.974 82.883 1.00 30.56 98 ALA A CA 1
ATOM 734 C C . ALA A 1 98 ? 34.233 79.192 84.314 1.00 28.91 98 ALA A C 1
ATOM 735 O O . ALA A 1 98 ? 35.021 79.558 85.193 1.00 30.76 98 ALA A O 1
ATOM 737 N N . ARG A 1 99 ? 32.949 78.968 84.565 1.00 23.83 99 ARG A N 1
ATOM 738 C CA . ARG A 1 99 ? 32.387 79.244 85.881 1.00 24.37 99 ARG A CA 1
ATOM 739 C C . ARG A 1 99 ? 32.603 78.106 86.855 1.00 29.94 99 ARG A C 1
ATOM 740 O O . ARG A 1 99 ? 32.737 78.348 88.058 1.00 32.16 99 ARG A O 1
ATOM 748 N N . SER A 1 100 ? 32.626 76.872 86.363 1.00 32.14 100 SER A N 1
ATOM 749 C CA . SER A 1 100 ? 32.671 75.711 87.241 1.00 33.92 100 SER A CA 1
ATOM 750 C C . SER A 1 100 ? 34.093 75.306 87.613 1.00 29.22 100 SER A C 1
ATOM 751 O O . SER A 1 100 ? 34.300 74.757 88.704 1.00 28.43 100 SER A O 1
ATOM 754 N N . VAL A 1 101 ? 35.079 75.563 86.744 1.00 25.49 101 VAL A N 1
ATOM 755 C CA . VAL A 1 101 ? 36.462 75.160 86.996 1.00 24.26 101 VAL A CA 1
ATOM 756 C C . VAL A 1 101 ? 37.425 76.347 86.985 1.00 25.87 101 VAL A C 1
ATOM 757 O O . VAL A 1 101 ? 38.185 76.552 87.942 1.00 25.77 101 VAL A O 1
ATOM 761 N N . ILE A 1 102 ? 37.427 77.116 85.892 1.00 22.48 102 ILE A N 1
ATOM 762 C CA . ILE A 1 102 ? 38.473 78.120 85.690 1.00 22.11 102 ILE A CA 1
ATOM 763 C C . ILE A 1 102 ? 38.401 79.196 86.766 1.00 24.70 102 ILE A C 1
ATOM 764 O O . ILE A 1 102 ? 39.402 79.505 87.432 1.00 25.39 102 ILE A O 1
ATOM 769 N N . ALA A 1 103 ? 37.222 79.801 86.941 1.00 24.37 103 ALA A N 1
ATOM 770 C CA . ALA A 1 103 ? 37.115 80.885 87.913 1.00 29.49 103 ALA A CA 1
ATOM 771 C C . ALA A 1 103 ? 37.365 80.395 89.329 1.00 28.13 103 ALA A C 1
ATOM 772 O O . ALA A 1 103 ? 38.114 81.064 90.064 1.00 26.26 103 ALA A O 1
ATOM 774 N N . PRO A 1 104 ? 36.796 79.273 89.779 1.00 30.33 104 PRO A N 1
ATOM 775 C CA . PRO A 1 104 ? 37.112 78.818 91.144 1.00 30.84 104 PRO A CA 1
ATOM 776 C C . PRO A 1 104 ? 38.585 78.533 91.350 1.00 26.98 104 PRO A C 1
ATOM 777 O O . PRO A 1 104 ? 39.122 78.872 92.408 1.00 24.21 104 PRO A O 1
ATOM 781 N N . LEU A 1 105 ? 39.274 77.927 90.372 1.00 23.83 105 LEU A N 1
ATOM 782 C CA . LEU A 1 105 ? 40.684 77.653 90.592 1.00 23.79 105 LEU A CA 1
ATOM 783 C C . LEU A 1 105 ? 41.470 78.955 90.712 1.00 24.61 105 LEU A C 1
ATOM 784 O O . LEU A 1 105 ? 42.377 79.066 91.545 1.00 26.37 105 LEU A O 1
ATOM 789 N N . ALA A 1 106 ? 41.120 79.959 89.911 1.00 22.36 106 ALA A N 1
ATOM 790 C CA . ALA A 1 106 ? 41.837 81.230 89.973 1.00 23.58 106 ALA A CA 1
ATOM 791 C C . ALA A 1 106 ? 41.550 81.947 91.280 1.00 25.30 106 ALA A C 1
ATOM 792 O O . ALA A 1 106 ? 42.442 82.566 91.869 1.00 30.74 106 ALA A O 1
ATOM 794 N N . GLU A 1 107 ? 40.318 81.838 91.765 1.00 24.10 107 GLU A N 1
ATOM 795 C CA . GLU A 1 107 ? 39.960 82.474 93.029 1.00 27.10 107 GLU A CA 1
ATOM 796 C C . GLU A 1 107 ? 40.692 81.838 94.203 1.00 31.38 107 GLU A C 1
ATOM 797 O O . GLU A 1 107 ? 40.917 82.501 95.223 1.00 31.76 107 GLU A O 1
ATOM 803 N N . HIS A 1 108 ? 41.091 80.570 94.067 1.00 28.99 108 HIS A N 1
ATOM 804 C CA . HIS A 1 108 ? 41.838 79.853 95.091 1.00 30.38 108 HIS A CA 1
ATOM 805 C C . HIS A 1 108 ? 43.331 79.763 94.774 1.00 33.39 108 HIS A C 1
ATOM 806 O O . HIS A 1 108 ? 44.035 78.923 95.350 1.00 29.88 108 HIS A O 1
ATOM 813 N N . HIS A 1 109 ? 43.816 80.637 93.889 1.00 28.46 109 HIS A N 1
ATOM 814 C CA . HIS A 1 109 ? 45.245 80.834 93.638 1.00 27.14 109 HIS A CA 1
ATOM 815 C C . HIS A 1 109 ? 45.912 79.557 93.147 1.00 28.15 109 HIS A C 1
ATOM 816 O O . HIS A 1 109 ? 47.056 79.263 93.494 1.00 30.39 109 HIS A O 1
ATOM 823 N N . VAL A 1 110 ? 45.197 78.804 92.316 1.00 24.77 110 VAL A N 1
ATOM 824 C CA . VAL A 1 110 ? 45.753 77.643 91.635 1.00 21.97 110 VAL A CA 1
ATOM 825 C C . VAL A 1 110 ? 46.053 78.082 90.207 1.00 26.59 110 VAL A C 1
ATOM 826 O O . VAL A 1 110 ? 45.130 78.376 89.441 1.00 24.59 110 VAL A O 1
ATOM 830 N N . SER A 1 111 ? 47.331 78.128 89.853 1.00 24.69 111 SER A N 1
ATOM 831 C CA . SER A 1 111 ? 47.735 78.484 88.496 1.00 22.36 111 SER A CA 1
ATOM 832 C C . SER A 1 111 ? 47.538 77.301 87.555 1.00 25.26 111 SER A C 1
ATOM 833 O O . SER A 1 111 ? 47.875 76.164 87.896 1.00 23.51 111 SER A O 1
ATOM 836 N N . VAL A 1 112 ? 47.003 77.560 86.355 1.00 19.71 112 VAL A N 1
ATOM 837 C CA . VAL A 1 112 ? 46.692 76.480 85.420 1.00 17.37 112 VAL A CA 1
ATOM 838 C C . VAL A 1 112 ? 47.488 76.664 84.132 1.00 19.42 112 VAL A C 1
ATOM 839 O O . VAL A 1 112 ? 48.014 77.741 83.850 1.00 21.08 112 VAL A O 1
ATOM 843 N N . LEU A 1 113 ? 47.546 75.583 83.347 1.00 20.70 113 LEU A N 1
ATOM 844 C CA . LEU A 1 113 ? 47.883 75.626 81.918 1.00 20.59 113 LEU A CA 1
ATOM 845 C C . LEU A 1 113 ? 46.776 74.907 81.159 1.00 21.22 113 LEU A C 1
ATOM 846 O O . LEU A 1 113 ? 46.292 73.864 81.602 1.00 23.52 113 LEU A O 1
ATOM 851 N N . MET A 1 114 ? 46.363 75.453 80.019 1.00 19.84 114 MET A N 1
ATOM 852 C CA . MET A 1 114 ? 45.276 74.845 79.258 1.00 19.86 114 MET A CA 1
ATOM 853 C C . MET A 1 114 ? 45.832 74.118 78.046 1.00 23.12 114 MET A C 1
ATOM 854 O O . MET A 1 114 ? 46.757 74.605 77.389 1.00 20.96 114 MET A O 1
ATOM 859 N N . LEU A 1 115 ? 45.218 72.986 77.709 1.00 20.05 115 LEU A N 1
ATOM 860 C CA . LEU A 1 115 ? 45.533 72.322 76.446 1.00 20.44 115 LEU A CA 1
ATOM 861 C C . LEU A 1 115 ? 44.225 71.788 75.872 1.00 24.30 115 LEU A C 1
ATOM 862 O O . LEU A 1 115 ? 43.817 70.661 76.166 1.00 25.06 115 LEU A O 1
ATOM 867 N N . SER A 1 116 ? 43.571 72.600 75.055 1.00 24.60 116 SER A N 1
ATOM 868 C CA . SER A 1 116 ? 42.458 72.093 74.262 1.00 22.80 116 SER A CA 1
ATOM 869 C C . SER A 1 116 ? 42.991 71.219 73.138 1.00 32.55 116 SER A C 1
ATOM 870 O O . SER A 1 116 ? 44.004 71.541 72.516 1.00 27.82 116 SER A O 1
ATOM 873 N N . THR A 1 117 ? 42.308 70.109 72.879 1.00 30.78 117 THR A N 1
ATOM 874 C CA . THR A 1 117 ? 42.621 69.255 71.747 1.00 33.28 117 THR A CA 1
ATOM 875 C C . THR A 1 117 ? 41.337 68.972 70.991 1.00 33.48 117 THR A C 1
ATOM 876 O O . THR A 1 117 ? 40.230 69.268 71.457 1.00 32.11 117 THR A O 1
ATOM 880 N N . TYR A 1 118 ? 41.507 68.365 69.816 1.00 26.81 118 TYR A N 1
ATOM 881 C CA . TYR A 1 118 ? 40.366 67.905 69.051 1.00 25.80 118 TYR A CA 1
ATOM 882 C C . TYR A 1 118 ? 39.406 67.129 69.942 1.00 34.44 118 TYR A C 1
ATOM 883 O O . TYR A 1 118 ? 38.186 67.285 69.839 1.00 36.76 118 TYR A O 1
ATOM 892 N N . GLN A 1 119 ? 39.945 66.323 70.858 1.00 30.42 119 GLN A N 1
ATOM 893 C CA . GLN A 1 119 ? 39.097 65.399 71.605 1.00 35.27 119 GLN A CA 1
ATOM 894 C C . GLN A 1 119 ? 38.460 66.061 72.823 1.00 34.76 119 GLN A C 1
ATOM 895 O O . GLN A 1 119 ? 37.281 65.821 73.110 1.00 39.84 119 GLN A O 1
ATOM 901 N N . THR A 1 120 ? 39.206 66.897 73.542 1.00 30.87 120 THR A N 1
ATOM 902 C CA . THR A 1 120 ? 38.739 67.376 74.840 1.00 34.47 120 THR A CA 1
ATOM 903 C C . THR A 1 120 ? 39.636 68.506 75.340 1.00 35.93 120 THR A C 1
ATOM 904 O O . THR A 1 120 ? 40.677 68.817 74.756 1.00 32.05 120 THR A O 1
ATOM 908 N N . ASP A 1 121 ? 39.226 69.108 76.448 1.00 29.70 121 ASP A N 1
ATOM 909 C CA . ASP A 1 121 ? 39.951 70.224 77.036 1.00 27.44 121 ASP A CA 1
ATOM 910 C C . ASP A 1 121 ? 40.668 69.730 78.287 1.00 32.42 121 ASP A C 1
ATOM 911 O O . ASP A 1 121 ? 40.020 69.280 79.236 1.00 31.20 121 ASP A O 1
ATOM 916 N N . PHE A 1 122 ? 41.997 69.788 78.279 1.00 23.20 122 PHE A N 1
ATOM 917 C CA . PHE A 1 122 ? 42.795 69.430 79.448 1.00 20.09 122 PHE A CA 1
ATOM 918 C C . PHE A 1 122 ? 43.147 70.675 80.241 1.00 23.76 122 PHE A C 1
ATOM 919 O O . PHE A 1 122 ? 43.482 71.720 79.662 1.00 22.59 122 PHE A O 1
ATOM 927 N N . ILE A 1 123 ? 43.070 70.554 81.571 1.00 20.66 123 ILE A N 1
ATOM 928 C CA . ILE A 1 123 ? 43.521 71.591 82.488 1.00 21.66 123 ILE A CA 1
ATOM 929 C C . ILE A 1 123 ? 44.683 71.024 83.282 1.00 22.29 123 ILE A C 1
ATOM 930 O O . ILE A 1 123 ? 44.520 70.030 83.995 1.00 23.57 123 ILE A O 1
ATOM 935 N N . LEU A 1 124 ? 45.844 71.660 83.189 1.00 19.34 124 LEU A N 1
ATOM 936 C CA . LEU A 1 124 ? 47.004 71.212 83.946 1.00 18.58 124 LEU A CA 1
ATOM 937 C C . LEU A 1 124 ? 47.175 72.079 85.177 1.00 22.18 124 LEU A C 1
ATOM 938 O O . LEU A 1 124 ? 47.066 73.305 85.103 1.00 23.58 124 LEU A O 1
ATOM 943 N N . VAL A 1 125 ? 47.497 71.435 86.291 1.00 19.01 125 VAL A N 1
ATOM 944 C CA . VAL A 1 125 ? 47.763 72.119 87.547 1.00 21.80 125 VAL A CA 1
ATOM 945 C C . VAL A 1 125 ? 49.026 71.520 88.147 1.00 22.08 125 VAL A C 1
ATOM 946 O O . VAL A 1 125 ? 49.377 70.366 87.885 1.00 23.21 125 VAL A O 1
ATOM 950 N N . ARG A 1 126 ? 49.705 72.303 88.973 1.00 24.05 126 ARG A N 1
ATOM 951 C CA . ARG A 1 126 ? 50.913 71.794 89.604 1.00 20.92 126 ARG A CA 1
ATOM 952 C C . ARG A 1 126 ? 50.556 70.760 90.658 1.00 25.21 126 ARG A C 1
ATOM 953 O O . ARG A 1 126 ? 49.557 70.898 91.366 1.00 25.44 126 ARG A O 1
ATOM 961 N N . GLU A 1 127 ? 51.378 69.706 90.756 1.00 23.40 127 GLU A N 1
ATOM 962 C CA . GLU A 1 127 ? 51.025 68.603 91.650 1.00 28.76 127 GLU A CA 1
ATOM 963 C C . GLU A 1 127 ? 50.861 69.071 93.088 1.00 30.91 127 GLU A C 1
ATOM 964 O O . GLU A 1 127 ? 50.036 68.515 93.829 1.00 26.48 127 GLU A O 1
ATOM 970 N N . GLN A 1 128 ? 51.625 70.089 93.508 1.00 27.12 128 GLN A N 1
ATOM 971 C CA . GLN A 1 128 ? 51.527 70.532 94.892 1.00 31.10 128 GLN A CA 1
ATOM 972 C C . GLN A 1 128 ? 50.213 71.243 95.185 1.00 29.10 128 GLN A C 1
ATOM 973 O O . GLN A 1 128 ? 49.904 71.474 96.360 1.00 29.89 128 GLN A O 1
ATOM 979 N N . ASP A 1 129 ? 49.438 71.590 94.161 1.00 26.62 129 ASP A N 1
ATOM 980 C CA . ASP A 1 129 ? 48.147 72.225 94.356 1.00 30.68 129 ASP A CA 1
ATOM 981 C C . ASP A 1 129 ? 46.994 71.234 94.379 1.00 30.69 129 ASP A C 1
ATOM 982 O O . ASP A 1 129 ? 45.842 71.661 94.495 1.00 27.82 129 ASP A O 1
ATOM 987 N N . LEU A 1 130 ? 47.269 69.933 94.260 1.00 30.57 130 LEU A N 1
ATOM 988 C CA . LEU A 1 130 ? 46.187 68.971 94.061 1.00 29.10 130 LEU A CA 1
ATOM 989 C C . LEU A 1 130 ? 45.166 69.019 95.196 1.00 25.75 130 LEU A C 1
ATOM 990 O O . LEU A 1 130 ? 43.957 68.925 94.948 1.00 27.84 130 LEU A O 1
ATOM 995 N N . SER A 1 131 ? 45.623 69.155 96.449 1.00 26.73 131 SER A N 1
ATOM 996 C CA . SER A 1 131 ? 44.681 69.164 97.568 1.00 30.49 131 SER A CA 1
ATOM 997 C C . SER A 1 131 ? 43.727 70.345 97.482 1.00 32.01 131 SER A C 1
ATOM 998 O O . SER A 1 131 ? 42.529 70.210 97.762 1.00 28.16 131 SER A O 1
ATOM 1001 N N . VAL A 1 132 ? 44.245 71.523 97.136 1.00 26.74 132 VAL A N 1
ATOM 1002 C CA . VAL A 1 132 ? 43.379 72.683 96.980 1.00 28.06 132 VAL A CA 1
ATOM 1003 C C . VAL A 1 132 ? 42.426 72.485 95.808 1.00 28.59 132 VAL A C 1
ATOM 1004 O O . VAL A 1 132 ? 41.238 72.823 95.895 1.00 26.32 132 VAL A O 1
ATOM 1008 N N . VAL A 1 133 ? 42.922 71.920 94.698 1.00 27.83 133 VAL A N 1
ATOM 1009 C CA . VAL A 1 133 ? 42.045 71.642 93.558 1.00 26.32 133 VAL A CA 1
ATOM 1010 C C . VAL A 1 133 ? 40.884 70.748 93.984 1.00 23.21 133 VAL A C 1
ATOM 1011 O O . VAL A 1 133 ? 39.719 71.023 93.673 1.00 26.98 133 VAL A O 1
ATOM 1015 N N . ILE A 1 134 ? 41.182 69.662 94.700 1.00 21.12 134 ILE A N 1
ATOM 1016 C CA . ILE A 1 134 ? 40.127 68.723 95.073 1.00 28.11 134 ILE A CA 1
ATOM 1017 C C . ILE A 1 134 ? 39.132 69.398 96.002 1.00 33.81 134 ILE A C 1
ATOM 1018 O O . ILE A 1 134 ? 37.912 69.280 95.822 1.00 28.01 134 ILE A O 1
ATOM 1023 N N . HIS A 1 135 ? 39.634 70.153 96.983 1.00 29.75 135 HIS A N 1
ATOM 1024 C CA . HIS A 1 135 ? 38.731 70.790 97.943 1.00 32.17 135 HIS A CA 1
ATOM 1025 C C . HIS A 1 135 ? 37.865 71.850 97.271 1.00 32.29 135 HIS A C 1
ATOM 1026 O O . HIS A 1 135 ? 36.695 72.026 97.638 1.00 34.83 135 HIS A O 1
ATOM 1033 N N . THR A 1 136 ? 38.422 72.544 96.279 1.00 25.90 136 THR A N 1
ATOM 1034 C CA . THR A 1 136 ? 37.700 73.601 95.578 1.00 32.50 136 THR A CA 1
ATOM 1035 C C . THR A 1 136 ? 36.620 73.033 94.668 1.00 34.80 136 THR A C 1
ATOM 1036 O O . THR A 1 136 ? 35.527 73.600 94.568 1.00 32.30 136 THR A O 1
ATOM 1040 N N . LEU A 1 137 ? 36.912 71.929 93.976 1.00 27.40 137 LEU A N 1
ATOM 1041 C CA . LEU A 1 137 ? 36.005 71.427 92.950 1.00 27.10 137 LEU A CA 1
ATOM 1042 C C . LEU A 1 137 ? 35.106 70.280 93.414 1.00 31.36 137 LEU A C 1
ATOM 1043 O O . LEU A 1 137 ? 34.172 69.920 92.687 1.00 31.64 137 LEU A O 1
ATOM 1048 N N . ALA A 1 138 ? 35.323 69.729 94.614 1.00 33.60 138 ALA A N 1
ATOM 1049 C CA . ALA A 1 138 ? 34.537 68.580 95.057 1.00 38.01 138 ALA A CA 1
ATOM 1050 C C . ALA A 1 138 ? 33.074 68.913 95.342 1.00 38.01 138 ALA A C 1
ATOM 1051 O O . ALA A 1 138 ? 32.251 67.995 95.399 1.00 41.02 138 ALA A O 1
ATOM 1053 N N . GLN A 1 139 ? 32.724 70.186 95.534 1.00 37.73 139 GLN A N 1
ATOM 1054 C CA . GLN A 1 139 ? 31.319 70.516 95.761 1.00 51.67 139 GLN A CA 1
ATOM 1055 C C . GLN A 1 139 ? 30.505 70.351 94.483 1.00 48.11 139 GLN A C 1
ATOM 1056 O O . GLN A 1 139 ? 29.389 69.819 94.513 1.00 49.98 139 GLN A O 1
ATOM 1062 N N . GLU A 1 140 ? 31.063 70.761 93.349 1.00 39.73 140 GLU A N 1
ATOM 1063 C CA . GLU A 1 140 ? 30.340 70.749 92.086 1.00 39.75 140 GLU A CA 1
ATOM 1064 C C . GLU A 1 140 ? 30.566 69.475 91.278 1.00 36.40 140 GLU A C 1
ATOM 1065 O O . GLU A 1 140 ? 29.684 69.075 90.508 1.00 45.40 140 GLU A O 1
ATOM 1071 N N . PHE A 1 141 ? 31.709 68.817 91.443 1.00 32.61 141 PHE A N 1
ATOM 1072 C CA . PHE A 1 141 ? 32.080 67.677 90.614 1.00 30.84 141 PHE A CA 1
ATOM 1073 C C . PHE A 1 141 ? 32.237 66.437 91.471 1.00 33.99 141 PHE A C 1
ATOM 1074 O O . PHE A 1 141 ? 32.709 66.516 92.609 1.00 33.72 141 PHE A O 1
ATOM 1082 N N . ASP A 1 142 ? 31.842 65.294 90.922 1.00 31.43 142 ASP A N 1
ATOM 1083 C CA . ASP A 1 142 ? 32.220 64.010 91.496 1.00 37.04 142 ASP A CA 1
ATOM 1084 C C . ASP A 1 142 ? 33.593 63.689 90.933 1.00 31.46 142 ASP A C 1
ATOM 1085 O O . ASP A 1 142 ? 33.752 63.611 89.715 1.00 28.20 142 ASP A O 1
ATOM 1090 N N . ILE A 1 143 ? 34.591 63.560 91.804 1.00 28.90 143 ILE A N 1
ATOM 1091 C CA . ILE A 1 143 ? 35.981 63.524 91.357 1.00 34.15 143 ILE A CA 1
ATOM 1092 C C . ILE A 1 143 ? 36.466 62.081 91.317 1.00 28.89 143 ILE A C 1
ATOM 1093 O O . ILE A 1 143 ? 36.235 61.308 92.262 1.00 28.34 143 ILE A O 1
ATOM 1098 N N . TYR A 1 144 ? 37.117 61.720 90.217 1.00 26.07 144 TYR A N 1
ATOM 1099 C CA . TYR A 1 144 ? 37.690 60.402 89.996 1.00 28.03 144 TYR A CA 1
ATOM 1100 C C . TYR A 1 144 ? 39.145 60.566 89.608 1.00 30.80 144 TYR A C 1
ATOM 1101 O O . TYR A 1 144 ? 39.539 61.581 89.018 1.00 27.02 144 TYR A O 1
ATOM 1110 N N . ARG A 1 145 ? 39.940 59.565 89.948 1.00 25.12 145 ARG A N 1
ATOM 1111 C CA . ARG A 1 145 ? 41.339 59.508 89.561 1.00 26.22 145 ARG A CA 1
ATOM 1112 C C . ARG A 1 145 ? 41.556 58.270 88.699 1.00 29.17 145 ARG A C 1
ATOM 1113 O O . ARG A 1 145 ? 41.107 57.177 89.068 1.00 27.76 145 ARG A O 1
ATOM 1121 N N . GLU A 1 146 ? 42.218 58.440 87.549 1.00 24.64 146 GLU A N 1
ATOM 1122 C CA . GLU A 1 146 ? 42.490 57.316 86.652 1.00 27.68 146 GLU A CA 1
ATOM 1123 C C . GLU A 1 146 ? 43.670 56.513 87.182 1.00 32.43 146 GLU A C 1
ATOM 1124 O O . GLU A 1 146 ? 44.772 57.047 87.332 1.00 32.98 146 GLU A O 1
ATOM 1130 N N . VAL A 1 147 ? 43.449 55.226 87.435 1.00 29.06 147 VAL A N 1
ATOM 1131 C CA . VAL A 1 147 ? 44.482 54.312 87.917 1.00 27.01 147 VAL A CA 1
ATOM 1132 C C . VAL A 1 147 ? 44.450 53.095 87.006 1.00 30.16 147 VAL A C 1
ATOM 1133 O O . VAL A 1 147 ? 43.450 52.365 86.984 1.00 29.84 147 VAL A O 1
ATOM 1137 N N . GLY A 1 148 ? 45.519 52.885 86.240 1.00 27.76 148 GLY A N 1
ATOM 1138 C CA . GLY A 1 148 ? 45.533 51.765 85.306 1.00 36.28 148 GLY A CA 1
ATOM 1139 C C . GLY A 1 148 ? 44.482 51.856 84.223 1.00 38.65 148 GLY A C 1
ATOM 1140 O O . GLY A 1 148 ? 43.980 50.825 83.760 1.00 38.91 148 GLY A O 1
ATOM 1141 N N . GLY A 1 149 ? 44.128 53.066 83.810 1.00 33.12 149 GLY A N 1
ATOM 1142 C CA . GLY A 1 149 ? 43.105 53.243 82.807 1.00 37.59 149 GLY A CA 1
ATOM 1143 C C . GLY A 1 149 ? 41.682 53.176 83.313 1.00 35.81 149 GLY A C 1
ATOM 1144 O O . GLY A 1 149 ? 40.756 53.161 82.495 1.00 39.25 149 GLY A O 1
ATOM 1145 N N . GLU A 1 150 ? 41.468 53.128 84.628 1.00 32.04 150 GLU A N 1
ATOM 1146 C CA . GLU A 1 150 ? 40.116 52.997 85.137 1.00 33.38 150 GLU A CA 1
ATOM 1147 C C . GLU A 1 150 ? 39.859 54.021 86.236 1.00 28.83 150 GLU A C 1
ATOM 1148 O O . GLU A 1 150 ? 40.728 54.258 87.080 1.00 30.17 150 GLU A O 1
ATOM 1154 N N . PRO A 1 151 ? 38.678 54.640 86.248 1.00 30.03 151 PRO A N 1
ATOM 1155 C CA . PRO A 1 151 ? 38.405 55.710 87.223 1.00 30.30 151 PRO A CA 1
ATOM 1156 C C . PRO A 1 151 ? 38.143 55.148 88.615 1.00 30.12 151 PRO A C 1
ATOM 1157 O O . PRO A 1 151 ? 37.379 54.192 88.782 1.00 30.41 151 PRO A O 1
ATOM 1161 N N . VAL A 1 152 ? 38.789 55.750 89.610 1.00 28.63 152 VAL A N 1
ATOM 1162 C CA . VAL A 1 152 ? 38.620 55.403 91.015 1.00 32.76 152 VAL A CA 1
ATOM 1163 C C . VAL A 1 152 ? 38.097 56.642 91.727 1.00 32.45 152 VAL A C 1
ATOM 1164 O O . VAL A 1 152 ? 38.684 57.716 91.583 1.00 31.15 152 VAL A O 1
ATOM 1168 N N . PRO A 1 153 ? 37.014 56.553 92.492 1.00 32.75 153 PRO A N 1
ATOM 1169 C CA . PRO A 1 153 ? 36.520 57.730 93.221 1.00 29.84 153 PRO A CA 1
ATOM 1170 C C . PRO A 1 153 ? 37.571 58.310 94.158 1.00 35.70 153 PRO A C 1
ATOM 1171 O O . PRO A 1 153 ? 38.278 57.583 94.868 1.00 32.15 153 PRO A O 1
ATOM 1175 N N . VAL A 1 154 ? 37.656 59.640 94.167 1.00 32.97 154 VAL A N 1
ATOM 1176 C CA . VAL A 1 154 ? 38.504 60.360 95.116 1.00 31.43 154 VAL A CA 1
ATOM 1177 C C . VAL A 1 154 ? 37.643 60.747 96.307 1.00 40.28 154 VAL A C 1
ATOM 1178 O O . VAL A 1 154 ? 36.700 61.532 96.169 1.00 42.10 154 VAL A O 1
ATOM 1182 N N . THR A 1 155 ? 37.966 60.202 97.476 1.00 47.48 155 THR A N 1
ATOM 1183 C CA . THR A 1 155 ? 37.218 60.490 98.690 1.00 51.88 155 THR A CA 1
ATOM 1184 C C . THR A 1 155 ? 38.047 61.178 99.766 1.00 49.77 155 THR A C 1
ATOM 1185 O O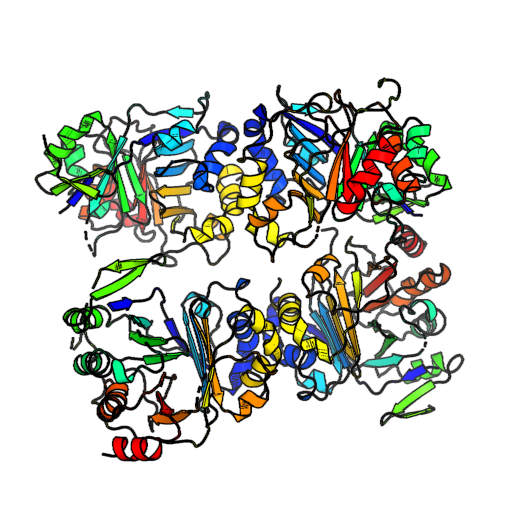 . THR A 1 155 ? 37.474 61.638 100.755 1.00 56.17 155 THR A O 1
ATOM 1189 N N . ARG A 1 156 ? 39.363 61.276 99.599 1.00 49.88 156 ARG A N 1
ATOM 1190 C CA . ARG A 1 156 ? 40.207 61.974 100.567 1.00 63.59 156 ARG A CA 1
ATOM 1191 C C . ARG A 1 156 ? 40.960 63.134 99.913 1.00 65.85 156 ARG A C 1
ATOM 1192 O O . ARG A 1 156 ? 41.224 63.118 98.705 1.00 62.79 156 ARG A O 1
ATOM 1200 N N . HIS A 1 168 ? 54.335 83.898 94.186 1.00 73.02 168 HIS A N 1
ATOM 1201 C CA . HIS A 1 168 ? 55.642 84.113 93.571 1.00 71.44 168 HIS A CA 1
ATOM 1202 C C . HIS A 1 168 ? 55.487 84.676 92.169 1.00 75.64 168 HIS A C 1
ATOM 1203 O O . HIS A 1 168 ? 56.438 85.197 91.581 1.00 77.92 168 HIS A O 1
ATOM 1210 N N . GLY A 1 169 ? 54.277 84.553 91.634 1.00 73.48 169 GLY A N 1
ATOM 1211 C CA . GLY A 1 169 ? 53.950 85.149 90.368 1.00 69.11 169 GLY A CA 1
ATOM 1212 C C . GLY A 1 169 ? 53.561 86.596 90.540 1.00 74.90 169 GLY A C 1
ATOM 1213 O O . GLY A 1 169 ? 53.185 87.040 91.633 1.00 58.70 169 GLY A O 1
ATOM 1214 N N . PRO A 1 170 ? 53.674 87.370 89.464 1.00 79.40 170 PRO A N 1
ATOM 1215 C CA . PRO A 1 170 ? 53.175 88.744 89.506 1.00 79.74 170 PRO A CA 1
ATOM 1216 C C . PRO A 1 170 ? 51.714 88.745 89.919 1.00 71.92 170 PRO A C 1
ATOM 1217 O O . PRO A 1 170 ? 50.991 87.766 89.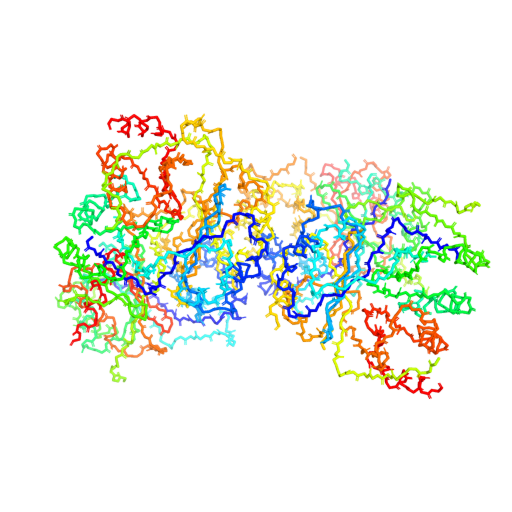721 1.00 75.52 170 PRO A O 1
ATOM 1221 N N . SER A 1 171 ? 51.293 89.840 90.540 1.00 52.06 171 SER A N 1
ATOM 1222 C CA . SER A 1 171 ? 49.883 90.000 90.836 1.00 46.64 171 SER A CA 1
ATOM 1223 C C . SER A 1 171 ? 49.093 89.960 89.526 1.00 44.16 171 SER A C 1
ATOM 1224 O O . SER A 1 171 ? 49.623 90.300 88.464 1.00 42.93 171 SER A O 1
ATOM 1227 N N . PRO A 1 172 ? 47.842 89.508 89.565 1.00 49.41 172 PRO A N 1
ATOM 1228 C CA . PRO A 1 172 ? 47.064 89.402 88.327 1.00 44.29 172 PRO A CA 1
ATOM 1229 C C . PRO A 1 172 ? 46.889 90.759 87.658 1.00 40.16 172 PRO A C 1
ATOM 1230 O O . PRO A 1 172 ? 46.692 91.781 88.317 1.00 37.71 172 PRO A O 1
ATOM 1234 N N . THR A 1 173 ? 47.012 90.769 86.330 1.00 34.37 173 THR A N 1
ATOM 1235 C CA . THR A 1 173 ? 46.789 91.973 85.545 1.00 34.96 173 THR A CA 1
ATOM 1236 C C . THR A 1 173 ? 45.983 91.605 84.312 1.00 33.55 173 THR A C 1
ATOM 1237 O O . THR A 1 173 ? 45.836 90.430 83.975 1.00 32.04 173 THR A O 1
ATOM 1241 N N . VAL A 1 174 ? 45.476 92.637 83.644 1.00 34.31 174 VAL A N 1
ATOM 1242 C CA . VAL A 1 174 ? 44.818 92.499 82.345 1.00 37.83 174 VAL A CA 1
ATOM 1243 C C . VAL A 1 174 ? 45.895 92.498 81.265 1.00 36.92 174 VAL A C 1
ATOM 1244 O O . VAL A 1 174 ? 46.592 93.499 81.074 1.00 38.00 174 VAL A O 1
ATOM 1248 N N . HIS A 1 175 ? 46.014 91.394 80.544 1.00 31.12 175 HIS A N 1
ATOM 1249 C CA . HIS A 1 175 ? 47.135 91.301 79.620 1.00 30.64 175 HIS A CA 1
ATOM 1250 C C . HIS A 1 175 ? 46.754 91.818 78.236 1.00 36.44 175 HIS A C 1
ATOM 1251 O O . HIS A 1 175 ? 45.591 91.738 77.837 1.00 30.90 175 HIS A O 1
ATOM 1258 N N . PRO A 1 176 ? 47.720 92.372 77.505 1.00 38.90 176 PRO A N 1
ATOM 1259 C CA . PRO A 1 176 ? 47.450 92.788 76.122 1.00 37.38 176 PRO A CA 1
ATOM 1260 C C . PRO A 1 176 ? 47.113 91.593 75.249 1.00 34.95 176 PRO A C 1
ATOM 1261 O O . PRO A 1 176 ? 47.566 90.470 75.492 1.00 29.45 176 PRO A O 1
ATOM 1265 N N . ILE A 1 177 ? 46.338 91.850 74.195 1.00 29.37 177 ILE A N 1
ATOM 1266 C CA . ILE A 1 177 ? 45.979 90.787 73.267 1.00 23.63 177 ILE A CA 1
ATOM 1267 C C . ILE A 1 177 ? 46.404 91.164 71.857 1.00 23.84 177 ILE A C 1
ATOM 1268 O O . ILE A 1 177 ? 46.641 92.328 71.530 1.00 27.95 177 ILE A O 1
ATOM 1273 N N . GLN A 1 178 ? 46.490 90.147 71.026 1.00 24.78 178 GLN A N 1
ATOM 1274 C CA . GLN A 1 178 ? 46.912 90.257 69.640 1.00 27.65 178 GLN A CA 1
ATOM 1275 C C . GLN A 1 178 ? 45.985 89.351 68.843 1.00 27.06 178 GLN A C 1
ATOM 1276 O O . GLN A 1 178 ? 45.624 88.271 69.318 1.00 27.43 178 GLN A O 1
ATOM 1282 N N . SER A 1 179 ? 45.569 89.787 67.654 1.00 27.73 179 SER A N 1
ATOM 1283 C CA . SER A 1 179 ? 44.549 89.066 66.889 1.00 23.11 179 SER A CA 1
ATOM 1284 C C . SER A 1 179 ? 45.032 88.828 65.462 1.00 22.01 179 SER A C 1
ATOM 1285 O O . SER A 1 179 ? 44.638 89.543 64.534 1.00 23.90 179 SER A O 1
ATOM 1288 N N . PRO A 1 180 ? 45.847 87.804 65.252 1.00 23.80 180 PRO A N 1
ATOM 1289 C CA . PRO A 1 180 ? 46.327 87.500 63.899 1.00 26.32 180 PRO A CA 1
ATOM 1290 C C . PRO A 1 180 ? 45.171 87.107 62.995 1.00 32.53 180 PRO A C 1
ATOM 1291 O O . PRO A 1 180 ? 44.154 86.581 63.445 1.00 29.88 180 PRO A O 1
ATOM 1295 N N . GLN A 1 181 ? 45.335 87.373 61.703 1.00 30.30 181 GLN A N 1
ATOM 1296 C CA . GLN A 1 181 ? 44.223 87.252 60.773 1.00 27.32 181 GLN A CA 1
ATOM 1297 C C . GLN A 1 181 ? 44.147 85.892 60.091 1.00 29.57 181 GLN A C 1
ATOM 1298 O O . GLN A 1 181 ? 43.246 85.680 59.277 1.00 34.35 181 GLN A O 1
ATOM 1304 N N . ASN A 1 182 ? 45.053 84.970 60.375 1.00 25.38 182 ASN A N 1
ATOM 1305 C CA . ASN A 1 182 ? 44.898 83.746 59.621 1.00 38.99 182 ASN A CA 1
ATOM 1306 C C . ASN A 1 182 ? 43.859 82.856 60.292 1.00 32.72 182 ASN A C 1
ATOM 1307 O O . ASN A 1 182 ? 43.394 83.116 61.407 1.00 33.09 182 ASN A O 1
ATOM 1312 N N . ARG A 1 183 ? 43.408 81.869 59.536 1.00 30.67 183 ARG A N 1
ATOM 1313 C CA . ARG A 1 183 ? 42.330 80.991 59.954 1.00 29.60 183 ARG A CA 1
ATOM 1314 C C . ARG A 1 183 ? 42.929 79.637 60.294 1.00 29.89 183 ARG A C 1
ATOM 1315 O O . ARG A 1 183 ? 43.836 79.163 59.604 1.00 30.08 183 ARG A O 1
ATOM 1323 N N . PHE A 1 184 ? 42.448 79.034 61.379 1.00 23.43 184 PHE A N 1
ATOM 1324 C CA . PHE A 1 184 ? 42.972 77.769 61.872 1.00 22.40 184 PHE A CA 1
ATOM 1325 C C . PHE A 1 184 ? 41.895 76.701 61.794 1.00 27.65 184 PHE A C 1
ATOM 1326 O O . PHE A 1 184 ? 40.713 76.991 61.969 1.00 26.61 184 PHE A O 1
ATOM 1334 N N . CYS A 1 185 ? 42.304 75.463 61.515 1.00 26.14 185 CYS A N 1
ATOM 1335 C CA . CYS A 1 185 ? 41.403 74.326 61.598 1.00 26.52 185 CYS A CA 1
ATOM 1336 C C . CYS A 1 185 ? 41.863 73.399 62.716 1.00 27.11 185 CYS A C 1
ATOM 1337 O O . CYS A 1 185 ? 43.044 73.360 63.059 1.00 26.34 185 CYS A O 1
ATOM 1340 N N . VAL A 1 186 ? 40.911 72.668 63.295 1.00 26.00 186 VAL A N 1
ATOM 1341 C CA . VAL A 1 186 ? 41.183 71.697 64.350 1.00 29.87 186 VAL A CA 1
ATOM 1342 C C . VAL A 1 186 ? 40.808 70.324 63.804 1.00 28.33 186 VAL A C 1
ATOM 1343 O O . VAL A 1 186 ? 39.673 70.123 63.362 1.00 30.73 186 VAL A O 1
ATOM 1347 N N . LEU A 1 187 ? 41.763 69.394 63.808 1.00 27.48 187 LEU A N 1
ATOM 1348 C CA . LEU A 1 187 ? 41.661 68.156 63.034 1.00 25.28 187 LEU A CA 1
ATOM 1349 C C . LEU A 1 187 ? 42.155 66.979 63.860 1.00 32.59 187 LEU A C 1
ATOM 1350 O O . LEU A 1 187 ? 42.955 67.140 64.782 1.00 31.40 187 LEU A O 1
ATOM 1355 N N . THR A 1 188 ? 41.748 65.779 63.461 1.00 32.96 188 THR A N 1
ATOM 1356 C CA . THR A 1 188 ? 42.372 64.567 63.971 1.00 31.00 188 THR A CA 1
ATOM 1357 C C . THR A 1 188 ? 42.792 63.686 62.799 1.00 35.60 188 THR A C 1
ATOM 1358 O O . THR A 1 188 ? 42.544 64.001 61.634 1.00 37.62 188 THR A O 1
ATOM 1362 N N . LEU A 1 189 ? 43.421 62.561 63.123 1.00 37.22 189 LEU A N 1
ATOM 1363 C CA . LEU A 1 189 ? 43.881 61.606 62.129 1.00 35.38 189 LEU A CA 1
ATOM 1364 C C . LEU A 1 189 ? 43.738 60.199 62.676 1.00 41.48 189 LEU A C 1
ATOM 1365 O O . LEU A 1 189 ? 43.895 59.965 63.877 1.00 43.37 189 LEU A O 1
ATOM 1370 N N . ASP A 1 190 ? 43.441 59.270 61.782 1.00 40.19 190 ASP A N 1
ATOM 1371 C CA . ASP A 1 190 ? 43.614 57.860 62.097 1.00 45.12 190 ASP A CA 1
ATOM 1372 C C . ASP A 1 190 ? 45.085 57.618 62.432 1.00 47.81 190 ASP A C 1
ATOM 1373 O O . ASP A 1 190 ? 45.964 58.010 61.650 1.00 38.09 190 ASP A O 1
ATOM 1378 N N . PRO A 1 191 ? 45.398 57.027 63.588 1.00 57.42 191 PRO A N 1
ATOM 1379 C CA . PRO A 1 191 ? 46.815 56.819 63.935 1.00 52.80 191 PRO A CA 1
ATOM 1380 C C . PRO A 1 191 ? 47.576 55.987 62.916 1.00 48.82 191 PRO A C 1
ATOM 1381 O O . PRO A 1 191 ? 48.787 56.180 62.766 1.00 41.50 191 PRO A O 1
ATOM 1385 N N . GLU A 1 192 ? 46.908 55.086 62.193 1.00 45.97 192 GLU A N 1
ATOM 1386 C CA . GLU A 1 192 ? 47.572 54.360 61.116 1.00 51.56 192 GLU A CA 1
ATOM 1387 C C . GLU A 1 192 ? 47.923 55.261 59.937 1.00 51.30 192 GLU A C 1
ATOM 1388 O O . GLU A 1 192 ? 48.705 54.848 59.077 1.00 54.09 192 GLU A O 1
ATOM 1390 N N . THR A 1 193 ? 47.364 56.471 59.886 1.00 43.24 193 THR A N 1
ATOM 1391 C CA . THR A 1 193 ? 47.655 57.465 58.860 1.00 48.56 193 THR A CA 1
ATOM 1392 C C . THR A 1 193 ? 48.889 58.298 59.185 1.00 39.76 193 THR A C 1
ATOM 1393 O O . THR A 1 193 ? 49.465 58.910 58.281 1.00 37.03 193 THR A O 1
ATOM 1397 N N . LEU A 1 194 ? 49.292 58.351 60.457 1.00 35.80 194 LEU A N 1
ATOM 1398 C CA . LEU A 1 194 ? 50.427 59.187 60.841 1.00 30.13 194 LEU A CA 1
ATOM 1399 C C . LEU A 1 194 ? 51.687 58.882 60.028 1.00 36.97 194 LEU A C 1
ATOM 1400 O O . LEU A 1 194 ? 52.328 59.835 59.546 1.00 33.31 194 LEU A O 1
ATOM 1405 N N . PRO A 1 195 ? 52.090 57.622 59.814 1.00 34.92 195 PRO A N 1
ATOM 1406 C CA . PRO A 1 195 ? 53.266 57.385 58.948 1.00 39.38 195 PRO A CA 1
ATOM 1407 C C . PRO A 1 195 ? 53.120 57.920 57.531 1.00 38.49 195 PRO A C 1
ATOM 1408 O O . PRO A 1 195 ? 54.102 58.400 56.952 1.00 38.39 195 PRO A O 1
ATOM 1412 N N . ALA A 1 196 ? 51.925 57.847 56.939 1.00 33.57 196 ALA A N 1
ATOM 1413 C CA . ALA A 1 196 ? 51.778 58.277 55.552 1.00 36.98 196 ALA A CA 1
ATOM 1414 C C . ALA A 1 196 ? 51.936 59.790 55.382 1.00 38.49 196 ALA A C 1
ATOM 1415 O O . ALA A 1 196 ? 52.328 60.245 54.302 1.00 43.22 196 ALA A O 1
ATOM 1417 N N . ILE A 1 197 ? 51.667 60.584 56.415 1.00 31.34 197 ILE A N 1
ATOM 1418 C CA . ILE A 1 197 ? 51.811 62.039 56.328 1.00 31.60 197 ILE A CA 1
ATOM 1419 C C . ILE A 1 197 ? 53.106 62.529 56.977 1.00 28.34 197 ILE A C 1
ATOM 1420 O O . ILE A 1 197 ? 53.303 63.737 57.119 1.00 30.28 197 ILE A O 1
ATOM 1425 N N . ALA A 1 198 ? 53.979 61.618 57.397 1.00 29.90 198 ALA A N 1
ATOM 1426 C CA . ALA A 1 198 ? 55.090 62.009 58.256 1.00 27.03 198 ALA A CA 1
ATOM 1427 C C . ALA A 1 198 ? 55.999 63.037 57.578 1.00 26.73 198 ALA A C 1
ATOM 1428 O O . ALA A 1 198 ? 56.366 64.040 58.191 1.00 26.86 198 ALA A O 1
ATOM 1430 N N . THR A 1 199 ? 56.396 62.795 56.322 1.00 29.80 199 THR A N 1
ATOM 1431 C CA . THR A 1 199 ? 57.323 63.733 55.686 1.00 30.61 199 THR A CA 1
ATOM 1432 C C . THR A 1 199 ? 56.719 65.126 55.567 1.00 32.53 199 THR A C 1
ATOM 1433 O O . THR A 1 199 ? 57.426 66.122 55.740 1.00 27.16 199 THR A O 1
ATOM 1437 N N . THR A 1 200 ? 55.416 65.222 55.270 1.00 30.93 200 THR A N 1
ATOM 1438 C CA . THR A 1 200 ? 54.782 66.537 55.187 1.00 28.50 200 THR A CA 1
ATOM 1439 C C . THR A 1 200 ? 54.713 67.204 56.557 1.00 29.48 200 THR A C 1
ATOM 1440 O O . THR A 1 200 ? 54.957 68.414 56.686 1.00 29.04 200 THR A O 1
ATOM 1444 N N . LEU A 1 201 ? 54.355 66.435 57.591 1.00 23.37 201 LEU A N 1
ATOM 1445 C CA . LEU A 1 201 ? 54.292 66.984 58.944 1.00 23.86 201 LEU A CA 1
ATOM 1446 C C . LEU A 1 201 ? 55.665 67.464 59.395 1.00 26.29 201 LEU A C 1
ATOM 1447 O O . LEU A 1 201 ? 55.800 68.512 60.043 1.00 22.15 201 LEU A O 1
ATOM 1452 N N . ILE A 1 202 ? 56.691 66.681 59.085 1.00 25.88 202 ILE A N 1
ATOM 1453 C CA . ILE A 1 202 ? 58.060 67.049 59.419 1.00 26.79 202 ILE A CA 1
ATOM 1454 C C . ILE A 1 202 ? 58.447 68.339 58.703 1.00 23.97 202 ILE A C 1
ATOM 1455 O O . ILE A 1 202 ? 59.059 69.238 59.295 1.00 24.24 202 ILE A O 1
ATOM 1460 N N . ASP A 1 203 ? 58.106 68.442 57.415 1.00 23.84 203 ASP A N 1
ATOM 1461 C CA . ASP A 1 203 ? 58.455 69.635 56.647 1.00 22.72 203 ASP A CA 1
ATOM 1462 C C . ASP A 1 203 ? 57.765 70.867 57.225 1.00 29.00 203 ASP A C 1
ATOM 1463 O O . ASP A 1 203 ? 58.387 71.922 57.406 1.00 25.71 203 ASP A O 1
ATOM 1468 N N . VAL A 1 204 ? 56.469 70.739 57.515 1.00 23.45 204 VAL A N 1
ATOM 1469 C CA . VAL A 1 204 ? 55.693 71.854 58.063 1.00 27.29 204 VAL A CA 1
ATOM 1470 C C . VAL A 1 204 ? 56.242 72.277 59.419 1.00 30.55 204 VAL A C 1
ATOM 1471 O O . VAL A 1 204 ? 56.426 73.472 59.684 1.00 30.46 204 VAL A O 1
ATOM 1475 N N . LEU A 1 205 ? 56.532 71.309 60.295 1.00 25.74 205 LEU A N 1
ATOM 1476 C CA . LEU A 1 205 ? 56.931 71.651 61.659 1.00 25.99 205 LEU A CA 1
ATOM 1477 C C . LEU A 1 205 ? 58.354 72.174 61.731 1.00 29.59 205 LEU A C 1
ATOM 1478 O O . LEU A 1 205 ? 58.642 73.100 62.499 1.00 28.76 205 LEU A O 1
ATOM 1483 N N . PHE A 1 206 ? 59.272 71.580 60.966 1.00 26.32 206 PHE A N 1
ATOM 1484 C CA . PHE A 1 206 ? 60.681 71.724 61.256 1.00 25.10 206 PHE A CA 1
ATOM 1485 C C . PHE A 1 206 ? 61.504 72.344 60.136 1.00 25.26 206 PHE A C 1
ATOM 1486 O O . PHE A 1 206 ? 62.658 72.711 60.381 1.00 25.32 206 PHE A O 1
ATOM 1494 N N . TYR A 1 207 ? 60.961 72.481 58.920 1.00 21.43 207 TYR A N 1
ATOM 1495 C CA . TYR A 1 207 ? 61.783 72.942 57.808 1.00 23.71 207 TYR A CA 1
ATOM 1496 C C . TYR A 1 207 ? 61.176 74.139 57.086 1.00 27.04 207 TYR A C 1
ATOM 1497 O O . TYR A 1 207 ? 61.681 74.525 56.032 1.00 28.79 207 TYR A O 1
ATOM 1506 N N . SER A 1 208 ? 60.164 74.775 57.666 1.00 25.14 208 SER A N 1
ATOM 1507 C CA . SER A 1 208 ? 59.412 75.835 57.011 1.00 35.90 208 SER A CA 1
ATOM 1508 C C . SER A 1 208 ? 59.795 77.194 57.581 1.00 35.17 208 SER A C 1
ATOM 1509 O O . SER A 1 208 ? 60.174 77.309 58.750 1.00 32.00 208 SER A O 1
ATOM 1512 N N . HIS A 1 209 ? 59.697 78.225 56.745 1.00 31.29 209 HIS A N 1
ATOM 1513 C CA . HIS A 1 209 ? 59.897 79.586 57.225 1.00 27.16 209 HIS A CA 1
ATOM 1514 C C . HIS A 1 209 ? 58.771 79.963 58.184 1.00 31.77 209 HIS A C 1
ATOM 1515 O O . HIS A 1 209 ? 57.647 79.459 58.094 1.00 28.51 209 HIS A O 1
ATOM 1522 N N . SER A 1 210 ? 59.090 80.835 59.134 1.00 28.77 210 SER A N 1
ATOM 1523 C CA . SER A 1 210 ? 58.139 81.207 60.170 1.00 25.56 210 SER A CA 1
ATOM 1524 C C . SER A 1 210 ? 57.988 82.723 60.208 1.00 24.05 210 SER A C 1
ATOM 1525 O O . SER A 1 210 ? 58.813 83.464 59.667 1.00 29.74 210 SER A O 1
ATOM 1528 N N . THR A 1 211 ? 56.906 83.183 60.831 1.00 28.17 211 THR A N 1
ATOM 1529 C CA . THR A 1 211 ? 56.691 84.621 60.904 1.00 25.78 211 THR A CA 1
ATOM 1530 C C . THR A 1 211 ? 57.668 85.242 61.900 1.00 31.40 211 THR A C 1
ATOM 1531 O O . THR A 1 211 ? 58.012 84.625 62.914 1.00 31.83 211 THR A O 1
ATOM 1535 N N . PRO A 1 212 ? 58.129 86.459 61.639 1.00 29.45 212 PRO A N 1
ATOM 1536 C CA . PRO A 1 212 ? 59.083 87.086 62.553 1.00 33.07 212 PRO A CA 1
ATOM 1537 C C . PRO A 1 212 ? 58.374 87.487 63.834 1.00 33.22 212 PRO A C 1
ATOM 1538 O O . PRO A 1 212 ? 57.147 87.622 63.878 1.00 34.12 212 PRO A O 1
ATOM 1542 N N . LYS A 1 213 ? 59.171 87.637 64.891 1.00 40.96 213 LYS A N 1
ATOM 1543 C CA . LYS A 1 213 ? 58.645 88.029 66.196 1.00 43.17 213 LYS A CA 1
ATOM 1544 C C . LYS A 1 213 ? 57.894 89.352 66.091 1.00 35.05 213 LYS A C 1
ATOM 1545 O O . LYS A 1 213 ? 58.436 90.348 65.603 1.00 33.67 213 LYS A O 1
ATOM 1551 N N . GLU A 1 214 ? 56.643 89.366 66.554 1.00 35.02 214 GLU A N 1
ATOM 1552 C CA . GLU A 1 214 ? 55.828 90.578 66.519 1.00 37.05 214 GLU A CA 1
ATOM 1553 C C . GLU A 1 214 ? 55.117 90.743 67.852 1.00 30.71 214 GLU A C 1
ATOM 1554 O O . GLU A 1 214 ? 54.316 89.889 68.238 1.00 35.71 214 GLU A O 1
ATOM 1560 N N . ALA A 1 215 ? 55.400 91.844 68.535 1.00 38.47 215 ALA A N 1
ATOM 1561 C CA . ALA A 1 215 ? 54.747 92.139 69.801 1.00 38.88 215 ALA A CA 1
ATOM 1562 C C . ALA A 1 215 ? 53.359 92.727 69.571 1.00 40.86 215 ALA A C 1
ATOM 1563 O O . ALA A 1 215 ? 53.094 93.388 68.561 1.00 37.43 215 ALA A O 1
ATOM 1565 N N . ALA A 1 216 ? 52.472 92.502 70.546 1.00 40.62 216 ALA A N 1
ATOM 1566 C CA . ALA A 1 216 ? 51.110 93.021 70.444 1.00 43.38 216 ALA A CA 1
ATOM 1567 C C . ALA A 1 216 ? 51.086 94.538 70.324 1.00 41.04 216 ALA A C 1
ATOM 1568 O O . ALA A 1 216 ? 50.186 95.095 69.681 1.00 40.11 216 ALA A O 1
ATOM 1570 N N . SER A 1 217 ? 52.066 95.223 70.925 1.00 42.96 217 SER A N 1
ATOM 1571 C CA . SER A 1 217 ? 52.066 96.684 70.930 1.00 45.22 217 SER A CA 1
ATOM 1572 C C . SER A 1 217 ? 52.243 97.254 69.526 1.00 48.59 217 SER A C 1
ATOM 1573 O O . SER A 1 217 ? 51.624 98.268 69.180 1.00 50.11 217 SER A O 1
ATOM 1576 N N . SER A 1 218 ? 53.094 96.635 68.707 1.00 39.90 218 SER A N 1
ATOM 1577 C CA . SER A 1 218 ? 53.362 97.166 67.375 1.00 42.29 218 SER A CA 1
ATOM 1578 C C . SER A 1 218 ? 52.581 96.447 66.288 1.00 39.65 218 SER A C 1
ATOM 1579 O O . SER A 1 218 ? 52.450 96.979 65.178 1.00 42.80 218 SER A O 1
ATOM 1582 N N . SER A 1 219 ? 52.062 95.262 66.591 1.00 34.25 219 SER A N 1
ATOM 1583 C CA . SER A 1 219 ? 51.328 94.431 65.637 1.00 32.44 219 SER A CA 1
ATOM 1584 C C . SER A 1 219 ? 50.079 93.906 66.312 1.00 30.28 219 SER A C 1
ATOM 1585 O O . SER A 1 219 ? 49.982 92.717 66.639 1.00 28.60 219 SER A O 1
ATOM 1588 N N . PRO A 1 220 ? 49.078 94.765 66.520 1.00 35.59 220 PRO A N 1
ATOM 1589 C CA . PRO A 1 220 ? 47.872 94.295 67.211 1.00 34.17 220 PRO A CA 1
ATOM 1590 C C . PRO A 1 220 ? 47.085 93.291 66.394 1.00 34.82 220 PRO A C 1
ATOM 1591 O O . PRO A 1 220 ? 46.375 92.457 66.967 1.00 29.87 220 PRO A O 1
ATOM 1595 N N . GLU A 1 221 ? 47.158 93.364 65.067 1.00 30.47 221 GLU A N 1
ATOM 1596 C CA . GLU A 1 221 ? 46.443 92.432 64.198 1.00 30.03 221 GLU A CA 1
ATOM 1597 C C . GLU A 1 221 ? 47.377 92.008 63.087 1.00 29.78 221 GLU A C 1
ATOM 1598 O O . GLU A 1 221 ? 47.248 92.466 61.947 1.00 32.35 221 GLU A O 1
ATOM 1604 N N . PRO A 1 222 ? 48.349 91.151 63.385 1.00 26.77 222 PRO A N 1
ATOM 1605 C CA . PRO A 1 222 ? 49.225 90.647 62.317 1.00 29.77 222 PRO A CA 1
ATOM 1606 C C . PRO A 1 222 ? 48.410 89.912 61.267 1.00 35.54 222 PRO A C 1
ATOM 1607 O O . PRO A 1 222 ? 47.430 89.229 61.577 1.00 25.87 222 PRO A O 1
ATOM 1611 N N . SER A 1 223 ? 48.844 90.032 60.014 1.00 31.09 223 SER A N 1
ATOM 1612 C CA . SER A 1 223 ? 48.217 89.256 58.958 1.00 30.01 223 SER A CA 1
ATOM 1613 C C . SER A 1 223 ? 48.297 87.770 59.245 1.00 29.79 223 SER A C 1
ATOM 1614 O O . SER A 1 223 ? 47.387 87.018 58.889 1.00 30.99 223 SER A O 1
ATOM 1617 N N . SER A 1 224 ? 49.379 87.327 59.878 1.00 28.41 224 SER A N 1
ATOM 1618 C CA . SER A 1 224 ? 49.611 85.904 60.023 1.00 28.75 224 SER A CA 1
ATOM 1619 C C . SER A 1 224 ? 50.527 85.672 61.211 1.00 26.18 224 SER A C 1
ATOM 1620 O O . SER A 1 224 ? 51.383 86.502 61.526 1.00 31.49 224 SER A O 1
ATOM 1623 N N . ILE A 1 225 ? 50.343 84.530 61.855 1.00 24.35 225 ILE A N 1
ATOM 1624 C CA . ILE A 1 225 ? 51.269 84.050 62.868 1.00 25.91 225 ILE A CA 1
ATOM 1625 C C . ILE A 1 225 ? 51.524 82.568 62.612 1.00 26.74 225 ILE A C 1
ATOM 1626 O O . ILE A 1 225 ? 50.592 81.817 62.285 1.00 27.06 225 ILE A O 1
ATOM 1631 N N . THR A 1 226 ? 52.787 82.152 62.756 1.00 24.87 226 THR A N 1
ATOM 1632 C CA . THR A 1 226 ? 53.135 80.730 62.723 1.00 21.71 226 THR A CA 1
ATOM 1633 C C . THR A 1 226 ? 52.623 80.035 63.982 1.00 26.55 226 THR A C 1
ATOM 1634 O O . THR A 1 226 ? 52.998 80.404 65.095 1.00 28.23 226 THR A O 1
ATOM 1638 N N . PHE A 1 227 ? 51.775 79.024 63.815 1.00 20.94 227 PHE A N 1
ATOM 1639 C CA . PHE A 1 227 ? 51.208 78.320 64.961 1.00 18.60 227 PHE A CA 1
ATOM 1640 C C . PHE A 1 227 ? 50.739 76.962 64.475 1.00 20.06 227 PHE A C 1
ATOM 1641 O O . PHE A 1 227 ? 49.911 76.887 63.564 1.00 22.36 227 PHE A O 1
ATOM 1649 N N . PHE A 1 228 ? 51.295 75.904 65.048 1.00 21.75 228 PHE A N 1
ATOM 1650 C CA . PHE A 1 228 ? 50.950 74.535 64.690 1.00 23.67 228 PHE A CA 1
ATOM 1651 C C . PHE A 1 228 ? 51.001 73.728 65.978 1.00 22.27 228 PHE A C 1
ATOM 1652 O O . PHE A 1 228 ? 52.019 73.743 66.679 1.00 24.83 228 PHE A O 1
ATOM 1660 N N . ALA A 1 229 ? 49.894 73.089 66.332 1.00 21.40 229 ALA A N 1
ATOM 1661 C CA . ALA A 1 229 ? 49.811 72.333 67.571 1.00 22.40 229 ALA A CA 1
ATOM 1662 C C . ALA A 1 229 ? 49.589 70.877 67.205 1.00 32.76 229 ALA A C 1
ATOM 1663 O O . ALA A 1 229 ? 48.700 70.568 66.411 1.00 30.41 229 ALA A O 1
ATOM 1665 N N . PHE A 1 230 ? 50.431 69.997 67.732 1.00 24.06 230 PHE A N 1
ATOM 1666 C CA . PHE A 1 230 ? 50.303 68.562 67.512 1.00 24.70 230 PHE A CA 1
ATOM 1667 C C . PHE A 1 230 ? 50.281 67.902 68.873 1.00 28.19 230 PHE A C 1
ATOM 1668 O O . PHE A 1 230 ? 51.163 68.166 69.696 1.00 29.41 230 PHE A O 1
ATOM 1676 N N . SER A 1 231 ? 49.282 67.068 69.134 1.00 23.44 231 SER A N 1
ATOM 1677 C CA . SER A 1 231 ? 49.327 66.287 70.354 1.00 23.81 231 SER A CA 1
ATOM 1678 C C . SER A 1 231 ? 49.024 64.824 70.072 1.00 27.06 231 SER A C 1
ATOM 1679 O O . SER A 1 231 ? 48.210 64.490 69.203 1.00 25.35 231 SER A O 1
ATOM 1682 N N . LEU A 1 232 ? 49.705 63.963 70.819 1.00 24.88 232 LEU A N 1
ATOM 1683 C CA . LEU A 1 232 ? 49.487 62.520 70.809 1.00 28.76 232 LEU A CA 1
ATOM 1684 C C . LEU A 1 232 ? 49.368 62.140 72.272 1.00 29.46 232 LEU A C 1
ATOM 1685 O O . LEU A 1 232 ? 50.372 62.096 72.988 1.00 31.45 232 LEU A O 1
ATOM 1690 N N . ILE A 1 233 ? 48.142 61.889 72.720 1.00 26.34 233 ILE A N 1
ATOM 1691 C CA . ILE A 1 233 ? 47.859 61.634 74.118 1.00 28.76 233 ILE A CA 1
ATOM 1692 C C . ILE A 1 233 ? 47.064 60.337 74.195 1.00 31.95 233 ILE A C 1
ATOM 1693 O O . ILE A 1 233 ? 45.925 60.275 73.721 1.00 36.03 233 ILE A O 1
ATOM 1698 N N . GLU A 1 234 ? 47.669 59.300 74.772 1.00 34.00 234 GLU A N 1
ATOM 1699 C CA . GLU A 1 234 ? 47.046 57.979 74.872 1.00 43.86 234 GLU A CA 1
ATOM 1700 C C . GLU A 1 234 ? 46.593 57.493 73.493 1.00 39.91 234 GLU A C 1
ATOM 1701 O O . GLU A 1 234 ? 45.532 56.896 73.336 1.00 44.13 234 GLU A O 1
ATOM 1707 N N . GLY A 1 235 ? 47.402 57.774 72.473 1.00 40.30 235 GLY A N 1
ATOM 1708 C CA . GLY A 1 235 ? 47.138 57.286 71.137 1.00 45.80 235 GLY A CA 1
ATOM 1709 C C . GLY A 1 235 ? 46.256 58.165 70.275 1.00 45.79 235 GLY A C 1
ATOM 1710 O O . GLY A 1 235 ? 46.210 57.953 69.055 1.00 42.43 235 GLY A O 1
ATOM 1711 N N . TYR A 1 236 ? 45.570 59.153 70.857 1.00 35.14 236 TYR A N 1
ATOM 1712 C CA . TYR A 1 236 ? 44.697 60.053 70.108 1.00 31.87 236 TYR A CA 1
ATOM 1713 C C . TYR A 1 236 ? 45.475 61.247 69.581 1.00 34.46 236 TYR A C 1
ATOM 1714 O O . TYR A 1 236 ? 46.249 61.865 70.317 1.00 29.02 236 TYR A O 1
ATOM 1723 N N . ILE A 1 237 ? 45.252 61.577 68.310 1.00 28.58 237 ILE A N 1
ATOM 1724 C CA . ILE A 1 237 ? 45.986 62.631 67.622 1.00 27.44 237 ILE A CA 1
ATOM 1725 C C . ILE A 1 237 ? 45.095 63.856 67.495 1.00 26.23 237 ILE A C 1
ATOM 1726 O O . ILE A 1 237 ? 43.911 63.747 67.130 1.00 32.27 237 ILE A O 1
ATOM 1731 N N . SER A 1 238 ? 45.669 65.031 67.760 1.00 25.87 238 SER A N 1
ATOM 1732 C CA . SER A 1 238 ? 44.978 66.295 67.568 1.00 25.15 238 SER A CA 1
ATOM 1733 C C . SER A 1 238 ? 45.929 67.262 66.890 1.00 23.59 238 SER A C 1
ATOM 1734 O O . SER A 1 238 ? 47.106 67.329 67.242 1.00 25.13 238 SER A O 1
ATOM 1737 N N . ILE A 1 239 ? 45.415 68.019 65.931 1.00 22.90 239 ILE A N 1
ATOM 1738 C CA . ILE A 1 239 ? 46.233 68.973 65.191 1.00 20.33 239 ILE A CA 1
ATOM 1739 C C . ILE A 1 239 ? 45.480 70.288 65.081 1.00 25.05 239 ILE A C 1
ATOM 1740 O O . ILE A 1 239 ? 44.299 70.298 64.724 1.00 25.60 239 ILE A O 1
ATOM 1745 N N . VAL A 1 240 ? 46.160 71.392 65.378 1.00 20.41 240 VAL A N 1
ATOM 1746 C CA . VAL A 1 240 ? 45.673 72.721 65.039 1.00 22.27 240 VAL A CA 1
ATOM 1747 C C . VAL A 1 240 ? 46.656 73.295 64.031 1.00 23.26 240 VAL A C 1
ATOM 1748 O O . VAL A 1 240 ? 47.859 73.348 64.307 1.00 24.72 240 VAL A O 1
ATOM 1752 N N . MET A 1 241 ? 46.156 73.698 62.864 1.00 23.04 241 MET A N 1
ATOM 1753 C CA . MET A 1 241 ? 47.045 74.217 61.832 1.00 27.03 241 MET A CA 1
ATOM 1754 C C . MET A 1 241 ? 46.327 75.306 61.046 1.00 23.35 241 MET A C 1
ATOM 1755 O O . MET A 1 241 ? 45.098 75.376 61.020 1.00 23.40 241 MET A O 1
ATOM 1760 N N . ASP A 1 242 ? 47.120 76.170 60.414 1.00 23.87 242 ASP A N 1
ATOM 1761 C CA . ASP A 1 242 ? 46.585 77.167 59.495 1.00 25.16 242 ASP A CA 1
ATOM 1762 C C . ASP A 1 242 ? 45.758 76.481 58.412 1.00 22.84 242 ASP A C 1
ATOM 1763 O O . ASP A 1 242 ? 46.151 75.440 57.883 1.00 28.60 242 ASP A O 1
ATOM 1768 N N . ALA A 1 243 ? 44.612 77.076 58.072 1.00 25.19 243 ALA A N 1
ATOM 1769 C CA . ALA A 1 243 ? 43.768 76.494 57.029 1.00 27.49 243 ALA A CA 1
ATOM 1770 C C . ALA A 1 243 ? 44.528 76.359 55.719 1.00 37.70 243 ALA A C 1
ATOM 1771 O O . ALA A 1 243 ? 44.319 75.399 54.966 1.00 37.15 243 ALA A O 1
ATOM 1773 N N . GLU A 1 244 ? 45.418 77.315 55.431 1.00 30.10 244 GLU A N 1
ATOM 1774 C CA . GLU A 1 244 ? 46.166 77.275 54.183 1.00 37.42 244 GLU A CA 1
ATOM 1775 C C . GLU A 1 244 ? 47.089 76.067 54.137 1.00 35.00 244 GLU A C 1
ATOM 1776 O O . GLU A 1 244 ? 47.414 75.577 53.047 1.00 40.12 244 GLU A O 1
ATOM 1782 N N . THR A 1 245 ? 47.507 75.568 55.306 1.00 32.46 245 THR A N 1
ATOM 1783 C CA . THR A 1 245 ? 48.468 74.475 55.365 1.00 35.70 245 THR A CA 1
ATOM 1784 C C . THR A 1 245 ? 47.816 73.116 55.148 1.00 39.33 245 THR A C 1
ATOM 1785 O O . THR A 1 245 ? 48.515 72.162 54.789 1.00 42.30 245 THR A O 1
ATOM 1789 N N . GLN A 1 246 ? 46.492 73.016 55.304 1.00 42.91 246 GLN A N 1
ATOM 1790 C CA . GLN A 1 246 ? 45.796 71.778 54.959 1.00 50.70 246 GLN A CA 1
ATOM 1791 C C . GLN A 1 246 ? 46.151 71.302 53.558 1.00 48.86 246 GLN A C 1
ATOM 1792 O O . GLN A 1 246 ? 46.285 70.095 53.324 1.00 44.15 246 GLN A O 1
ATOM 1798 N N . LYS A 1 247 ? 46.294 72.236 52.608 1.00 44.43 247 LYS A N 1
ATOM 1799 C CA . LYS A 1 247 ? 46.499 71.868 51.208 1.00 52.08 247 LYS A CA 1
ATOM 1800 C C . LYS A 1 247 ? 47.764 71.044 50.995 1.00 42.65 247 LYS A C 1
ATOM 1801 O O . LYS A 1 247 ? 47.868 70.342 49.984 1.00 51.40 247 LYS A O 1
ATOM 1807 N N . LYS A 1 248 ? 48.727 71.120 51.915 1.00 42.04 248 LYS A N 1
ATOM 1808 C CA . LYS A 1 248 ? 49.954 70.340 51.795 1.00 44.69 248 LYS A CA 1
ATOM 1809 C C . LYS A 1 248 ? 49.732 68.856 52.057 1.00 48.85 248 LYS A C 1
ATOM 1810 O O . LYS A 1 248 ? 50.553 68.040 51.633 1.00 47.98 248 LYS A O 1
ATOM 1816 N N . PHE A 1 249 ? 48.657 68.494 52.736 1.00 46.90 249 PHE A N 1
ATOM 1817 C CA . PHE A 1 249 ? 48.298 67.119 53.052 1.00 56.43 249 PHE A CA 1
ATOM 1818 C C . PHE A 1 249 ? 47.193 66.638 52.122 1.00 64.01 249 PHE A C 1
ATOM 1819 O O . PHE A 1 249 ? 46.553 67.435 51.431 1.00 69.10 249 PHE A O 1
ATOM 1827 N N . PRO A 1 250 ? 46.928 65.331 52.078 1.00 67.52 250 PRO A N 1
ATOM 1828 C CA . PRO A 1 250 ? 45.772 64.841 51.316 1.00 74.34 250 PRO A CA 1
ATOM 1829 C C . PRO A 1 250 ? 44.480 64.927 52.118 1.00 76.82 250 PRO A C 1
ATOM 1830 O O . PRO A 1 250 ? 44.461 64.763 53.342 1.00 79.12 250 PRO A O 1
ATOM 1834 N N . SER A 1 251 ? 43.380 65.166 51.395 1.00 69.48 251 SER A N 1
ATOM 1835 C CA . SER A 1 251 ? 42.133 65.578 52.034 1.00 65.19 251 SER A CA 1
ATOM 1836 C C . SER A 1 251 ? 41.397 64.423 52.705 1.00 72.00 251 SER A C 1
ATOM 1837 O O . SER A 1 251 ? 40.677 64.643 53.687 1.00 70.56 251 SER A O 1
ATOM 1840 N N . ASP A 1 252 ? 41.559 63.196 52.203 1.00 71.71 252 ASP A N 1
ATOM 1841 C CA . ASP A 1 252 ? 40.872 62.047 52.780 1.00 69.71 252 ASP A CA 1
ATOM 1842 C C . ASP A 1 252 ? 41.516 61.545 54.062 1.00 64.19 252 ASP A C 1
ATOM 1843 O O . ASP A 1 252 ? 40.940 60.676 54.725 1.00 79.51 252 ASP A O 1
ATOM 1848 N N . LEU A 1 253 ? 42.686 62.061 54.426 1.00 53.59 253 LEU A N 1
ATOM 1849 C CA . LEU A 1 253 ? 43.396 61.637 55.625 1.00 48.49 253 LEU A CA 1
ATOM 1850 C C . LEU A 1 253 ? 43.134 62.542 56.819 1.00 54.05 253 LEU A C 1
ATOM 1851 O O . LEU A 1 253 ? 43.046 62.058 57.952 1.00 47.05 253 LEU A O 1
ATOM 1856 N N . LEU A 1 254 ? 43.012 63.846 56.586 1.00 57.63 254 LEU A N 1
ATOM 1857 C CA . LEU A 1 254 ? 42.707 64.801 57.643 1.00 55.75 254 LEU A CA 1
ATOM 1858 C C . LEU A 1 254 ? 41.223 64.722 57.981 1.00 50.54 254 LEU A C 1
ATOM 1859 O O . LEU A 1 254 ? 40.376 65.028 57.136 1.00 48.23 254 LEU A O 1
ATOM 1864 N N . LEU A 1 255 ? 40.905 64.309 59.211 1.00 40.84 255 LEU A N 1
ATOM 1865 C CA . LEU A 1 255 ? 39.517 64.190 59.650 1.00 44.40 255 LEU A CA 1
ATOM 1866 C C . LEU A 1 255 ? 39.107 65.480 60.354 1.00 48.84 255 LEU A C 1
ATOM 1867 O O . LEU A 1 255 ? 39.758 65.911 61.318 1.00 38.66 255 LEU A O 1
ATOM 1872 N N . THR A 1 256 ? 38.036 66.096 59.868 1.00 56.22 256 THR A N 1
ATOM 1873 C CA . THR A 1 256 ? 37.637 67.425 60.323 1.00 66.61 256 THR A CA 1
ATOM 1874 C C . THR A 1 256 ? 36.369 67.379 61.166 1.00 76.08 256 THR A C 1
ATOM 1875 O O . THR A 1 256 ? 35.662 68.381 61.289 1.00 81.75 256 THR A O 1
ATOM 1879 N N . LEU A 1 262 ? 35.997 77.427 60.582 1.00 35.90 262 LEU A N 1
ATOM 1880 C CA . LEU A 1 262 ? 37.380 77.722 60.956 1.00 30.28 262 LEU A CA 1
ATOM 1881 C C . LEU A 1 262 ? 37.452 78.659 62.174 1.00 29.10 262 LEU A C 1
ATOM 1882 O O . LEU A 1 262 ? 36.445 79.227 62.591 1.00 30.82 262 LEU A O 1
ATOM 1887 N N . TRP A 1 263 ? 38.649 78.830 62.713 1.00 27.69 263 TRP A N 1
ATOM 1888 C CA . TRP A 1 263 ? 38.843 79.495 63.997 1.00 26.66 263 TRP A CA 1
ATOM 1889 C C . TRP A 1 263 ? 39.813 80.660 63.855 1.00 31.49 263 TRP A C 1
ATOM 1890 O O . TRP A 1 263 ? 40.742 80.610 63.040 1.00 26.80 263 TRP A O 1
ATOM 1901 N N . ARG A 1 264 ? 39.610 81.700 64.669 1.00 25.01 264 ARG A N 1
ATOM 1902 C CA . ARG A 1 264 ? 40.561 82.804 64.750 1.00 26.95 264 ARG A CA 1
ATOM 1903 C C . ARG A 1 264 ? 41.229 82.783 66.115 1.00 23.53 264 ARG A C 1
ATOM 1904 O O . ARG A 1 264 ? 40.606 82.424 67.119 1.00 25.13 264 ARG A O 1
ATOM 1912 N N . MET A 1 265 ? 42.486 83.203 66.146 1.00 24.02 265 MET A N 1
ATOM 1913 C CA . MET A 1 265 ? 43.269 83.207 67.373 1.00 21.93 265 MET A CA 1
ATOM 1914 C C . MET A 1 265 ? 43.273 84.579 68.048 1.00 27.73 265 MET A C 1
ATOM 1915 O O . MET A 1 265 ? 43.384 85.621 67.380 1.00 25.09 265 MET A O 1
ATOM 1920 N N . VAL A 1 266 ? 43.161 84.568 69.372 1.00 26.55 266 VAL A N 1
ATOM 1921 C CA . VAL A 1 266 ? 43.535 85.704 70.208 1.00 23.89 266 VAL A CA 1
ATOM 1922 C C . VAL A 1 266 ? 44.731 85.255 71.039 1.00 24.72 266 VAL A C 1
ATOM 1923 O O . VAL A 1 266 ? 44.617 84.364 71.889 1.00 23.61 266 VAL A O 1
ATOM 1927 N N . ARG A 1 267 ? 45.880 85.870 70.799 1.00 21.01 267 ARG A N 1
ATOM 1928 C CA . ARG A 1 267 ? 47.080 85.583 71.566 1.00 20.09 267 ARG A CA 1
ATOM 1929 C C . ARG A 1 267 ? 47.169 86.553 72.735 1.00 21.77 267 ARG A C 1
ATOM 1930 O O . ARG A 1 267 ? 46.958 87.765 72.573 1.00 26.27 267 ARG A O 1
ATOM 1938 N N . ILE A 1 268 ? 47.455 86.019 73.923 1.00 25.98 268 ILE A N 1
ATOM 1939 C CA . ILE A 1 268 ? 47.302 86.755 75.176 1.00 23.43 268 ILE A CA 1
ATOM 1940 C C . ILE A 1 268 ? 48.677 86.873 75.824 1.00 23.20 268 ILE A C 1
ATOM 1941 O O . ILE A 1 268 ? 49.360 85.861 76.022 1.00 24.03 268 ILE A O 1
ATOM 1946 N N . GLY A 1 269 ? 49.085 88.106 76.124 1.00 27.97 269 GLY A N 1
ATOM 1947 C CA . GLY A 1 269 ? 50.359 88.390 76.744 1.00 30.77 269 GLY A CA 1
ATOM 1948 C C . GLY A 1 269 ? 51.196 89.418 76.011 1.00 37.68 269 GLY A C 1
ATOM 1949 O O . GLY A 1 269 ? 51.199 89.477 74.778 1.00 36.25 269 GLY A O 1
ATOM 1950 N N . GLY A 1 270 ? 51.902 90.245 76.772 1.00 34.52 270 GLY A N 1
ATOM 1951 C CA . GLY A 1 270 ? 52.985 91.052 76.249 1.00 41.88 270 GLY A CA 1
ATOM 1952 C C . GLY A 1 270 ? 54.305 90.443 76.677 1.00 44.36 270 GLY A C 1
ATOM 1953 O O . GLY A 1 270 ? 54.990 89.796 75.881 1.00 52.35 270 GLY A O 1
ATOM 1954 N N . GLN A 1 271 ? 54.666 90.643 77.940 1.00 46.26 271 GLN A N 1
ATOM 1955 C CA . GLN A 1 271 ? 55.756 89.895 78.539 1.00 40.29 271 GLN A CA 1
ATOM 1956 C C . GLN A 1 271 ? 55.379 88.414 78.618 1.00 33.07 271 GLN A C 1
ATOM 1957 O O . GLN A 1 271 ? 54.195 88.079 78.699 1.00 33.03 271 GLN A O 1
ATOM 1963 N N . PRO A 1 272 ? 56.363 87.513 78.585 1.00 32.16 272 PRO A N 1
ATOM 1964 C CA . PRO A 1 272 ? 56.077 86.092 78.824 1.00 32.56 272 PRO A CA 1
ATOM 1965 C C . PRO A 1 272 ? 55.285 85.899 80.112 1.00 27.40 272 PRO A C 1
ATOM 1966 O O . PRO A 1 272 ? 55.574 86.526 81.139 1.00 31.64 272 PRO A O 1
ATOM 1970 N N . LEU A 1 273 ? 54.293 85.019 80.052 1.00 22.54 273 LEU A N 1
ATOM 1971 C CA . LEU A 1 273 ? 53.304 84.909 81.123 1.00 25.96 273 LEU A CA 1
ATOM 1972 C C . LEU A 1 273 ? 53.790 84.112 82.331 1.00 33.91 273 LEU A C 1
ATOM 1973 O O . LEU A 1 273 ? 53.193 84.229 83.412 1.00 30.95 273 LEU A O 1
ATOM 1978 N N . GLY A 1 274 ? 54.834 83.307 82.182 1.00 25.26 274 GLY A N 1
ATOM 1979 C CA . GLY A 1 274 ? 55.268 82.515 83.318 1.00 24.92 274 GLY A CA 1
ATOM 1980 C C . GLY A 1 274 ? 54.264 81.423 83.678 1.00 23.07 274 GLY A C 1
ATOM 1981 O O . GLY A 1 274 ? 53.382 81.056 82.899 1.00 23.60 274 GLY A O 1
ATOM 1982 N N . PHE A 1 275 ? 54.400 80.918 84.920 1.00 20.51 275 PHE A N 1
ATOM 1983 C CA . PHE A 1 275 ? 53.614 79.771 85.361 1.00 20.54 275 PHE A CA 1
ATOM 1984 C C . PHE A 1 275 ? 52.949 79.998 86.701 1.00 24.25 275 PHE A C 1
ATOM 1985 O O . PHE A 1 275 ? 52.255 79.097 87.201 1.00 26.84 275 PHE A O 1
ATOM 1993 N N . ASP A 1 276 ? 53.073 81.194 87.263 1.00 24.86 276 ASP A N 1
ATOM 1994 C CA . ASP A 1 276 ? 52.602 81.434 88.613 1.00 25.12 276 ASP A CA 1
ATOM 1995 C C . ASP A 1 276 ? 51.435 82.401 88.694 1.00 28.20 276 ASP A C 1
ATOM 1996 O O . ASP A 1 276 ? 50.632 82.291 89.618 1.00 26.75 276 ASP A O 1
ATOM 2001 N N . GLU A 1 277 ? 51.290 83.315 87.734 1.00 23.38 277 GLU A N 1
ATOM 2002 C CA . GLU A 1 277 ? 50.145 84.215 87.752 1.00 29.13 277 GLU A CA 1
ATOM 2003 C C . GLU A 1 277 ? 48.855 83.445 87.478 1.00 28.00 277 GLU A C 1
ATOM 2004 O O . GLU A 1 277 ? 48.758 82.699 86.498 1.00 25.44 277 GLU A O 1
ATOM 2010 N N . CYS A 1 278 ? 47.871 83.608 88.359 1.00 26.81 278 CYS A N 1
ATOM 2011 C CA . CYS A 1 278 ? 46.561 83.017 88.151 1.00 24.57 278 CYS A CA 1
ATOM 2012 C C . CYS A 1 278 ? 45.627 84.025 87.493 1.00 24.29 278 CYS A C 1
ATOM 2013 O O . CYS A 1 278 ? 45.884 85.232 87.487 1.00 28.44 278 CYS A O 1
ATOM 2016 N N . GLY A 1 279 ? 44.495 83.517 87.005 1.00 24.52 279 GLY A N 1
ATOM 2017 C CA . GLY A 1 279 ? 43.415 84.368 86.551 1.00 24.39 279 GLY A CA 1
ATOM 2018 C C . GLY A 1 279 ? 43.552 84.876 85.137 1.00 24.73 279 GLY A C 1
ATOM 2019 O O . GLY A 1 279 ? 42.760 85.740 84.724 1.00 25.92 279 GLY A O 1
ATOM 2020 N N . ILE A 1 280 ? 44.542 84.389 84.390 1.00 20.86 280 ILE A N 1
ATOM 2021 C CA . ILE A 1 280 ? 44.668 84.791 82.988 1.00 21.40 280 ILE A CA 1
ATOM 2022 C C . ILE A 1 280 ? 43.602 84.097 82.140 1.00 22.80 280 ILE A C 1
ATOM 2023 O O . ILE A 1 280 ? 42.833 84.753 81.424 1.00 23.84 280 ILE A O 1
ATOM 2028 N N . VAL A 1 281 ? 43.513 82.770 82.236 1.00 20.03 281 VAL A N 1
ATOM 2029 C CA . VAL A 1 281 ? 42.448 82.056 81.535 1.00 22.59 281 VAL A CA 1
ATOM 2030 C C . VAL A 1 281 ? 41.091 82.601 81.951 1.00 23.62 281 VAL A C 1
ATOM 2031 O O . VAL A 1 281 ? 40.193 82.782 81.115 1.00 22.18 281 VAL A O 1
ATOM 2035 N N . ALA A 1 282 ? 40.922 82.879 83.250 1.00 23.23 282 ALA A N 1
ATOM 2036 C CA . ALA A 1 282 ? 39.635 83.346 83.746 1.00 22.44 282 ALA A CA 1
ATOM 2037 C C . ALA A 1 282 ? 39.222 84.662 83.101 1.00 25.97 282 ALA A C 1
ATOM 2038 O O . ALA A 1 282 ? 38.031 84.887 82.855 1.00 25.40 282 ALA A O 1
ATOM 2040 N N . GLN A 1 283 ? 40.182 85.564 82.849 1.00 24.64 283 GLN A N 1
ATOM 2041 C CA . GLN A 1 283 ? 39.794 86.867 82.317 1.00 28.26 283 GLN A CA 1
ATOM 2042 C C . GLN A 1 283 ? 39.397 86.781 80.851 1.00 25.92 283 GLN A C 1
ATOM 2043 O O . GLN A 1 283 ? 38.804 87.734 80.324 1.00 25.74 283 GLN A O 1
ATOM 2049 N N . ILE A 1 284 ? 39.706 85.671 80.192 1.00 23.35 284 ILE A N 1
ATOM 2050 C CA . ILE A 1 284 ? 39.271 85.398 78.829 1.00 26.66 284 ILE A CA 1
ATOM 2051 C C . ILE A 1 284 ? 38.022 84.531 78.815 1.00 23.05 284 ILE A C 1
ATOM 2052 O O . ILE A 1 284 ? 37.023 84.878 78.183 1.00 25.73 284 ILE A O 1
ATOM 2057 N N . ALA A 1 285 ? 38.055 83.391 79.521 1.00 26.38 285 ALA A N 1
ATOM 2058 C CA . ALA A 1 285 ? 36.928 82.460 79.486 1.00 26.80 285 ALA A CA 1
ATOM 2059 C C . ALA A 1 285 ? 35.680 83.029 80.153 1.00 25.03 285 ALA A C 1
ATOM 2060 O O . ALA A 1 285 ? 34.558 82.727 79.722 1.00 28.32 285 ALA A O 1
ATOM 2062 N N . GLY A 1 286 ? 35.837 83.824 81.209 1.00 24.93 286 GLY A N 1
ATOM 2063 C CA . GLY A 1 286 ? 34.699 84.427 81.875 1.00 25.52 286 GLY A CA 1
ATOM 2064 C C . GLY A 1 286 ? 33.848 85.261 80.932 1.00 29.77 286 GLY A C 1
ATOM 2065 O O . GLY A 1 286 ? 32.641 85.038 80.779 1.00 30.06 286 GLY A O 1
ATOM 2066 N N . PRO A 1 287 ? 34.465 86.257 80.288 1.00 26.72 287 PRO A N 1
ATOM 2067 C CA . PRO A 1 287 ? 33.697 87.102 79.358 1.00 34.46 287 PRO A CA 1
ATOM 2068 C C . PRO A 1 287 ? 33.134 86.342 78.176 1.00 24.73 287 PRO A C 1
ATOM 2069 O O . PRO A 1 287 ? 32.032 86.669 77.712 1.00 30.10 287 PRO A O 1
ATOM 2073 N N . LEU A 1 288 ? 33.864 85.348 77.672 1.00 26.17 288 LEU A N 1
ATOM 2074 C CA . LEU A 1 288 ? 33.350 84.557 76.559 1.00 24.52 288 LEU A CA 1
ATOM 2075 C C . LEU A 1 288 ? 32.148 83.713 76.969 1.00 26.43 288 LEU A C 1
ATOM 2076 O O . LEU A 1 288 ? 31.242 83.503 76.157 1.00 26.70 288 LEU A O 1
ATOM 2081 N N . ALA A 1 289 ? 32.115 83.222 78.212 1.00 25.74 289 ALA A N 1
ATOM 2082 C CA . ALA A 1 289 ? 30.917 82.534 78.687 1.00 24.82 289 ALA A CA 1
ATOM 2083 C C . ALA A 1 289 ? 29.734 83.484 78.771 1.00 33.26 289 ALA A C 1
ATOM 2084 O O . ALA A 1 289 ? 28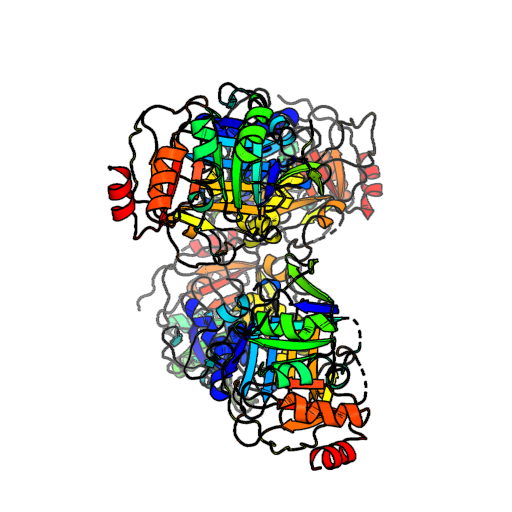.598 83.110 78.442 1.00 35.00 289 ALA A O 1
ATOM 2086 N N . ALA A 1 290 ? 29.970 84.724 79.206 1.00 34.11 290 ALA A N 1
ATOM 2087 C CA . ALA A 1 290 ? 28.862 85.669 79.286 1.00 35.62 290 ALA A CA 1
ATOM 2088 C C . ALA A 1 290 ? 28.371 86.062 77.895 1.00 40.71 290 ALA A C 1
ATOM 2089 O O . ALA A 1 290 ? 27.205 86.430 77.723 1.00 43.72 290 ALA A O 1
ATOM 2091 N N . ALA A 1 291 ? 29.238 85.980 76.899 1.00 31.51 291 ALA A N 1
ATOM 2092 C CA . ALA A 1 291 ? 28.876 86.229 75.515 1.00 32.76 291 ALA A CA 1
ATOM 2093 C C . ALA A 1 291 ? 28.487 84.953 74.770 1.00 41.11 291 ALA A C 1
ATOM 2094 O O . ALA A 1 291 ? 28.250 85.012 73.557 1.00 36.13 291 ALA A O 1
ATOM 2096 N N . ASP A 1 292 ? 28.429 83.816 75.467 1.00 36.44 292 ASP A N 1
ATOM 2097 C CA . ASP A 1 292 ? 28.227 82.474 74.887 1.00 32.97 292 ASP A CA 1
ATOM 2098 C C . ASP A 1 292 ? 29.005 82.268 73.578 1.00 29.19 292 ASP A C 1
ATOM 2099 O O . ASP A 1 292 ? 28.438 81.983 72.523 1.00 36.15 292 ASP A O 1
ATOM 2104 N N . ILE A 1 293 ? 30.324 82.397 73.668 1.00 27.89 293 ILE A N 1
ATOM 2105 C CA . ILE A 1 293 ? 31.219 82.225 72.528 1.00 26.75 293 ILE A CA 1
ATOM 2106 C C . ILE A 1 293 ? 32.143 81.045 72.806 1.00 31.00 293 ILE A C 1
ATOM 2107 O O . ILE A 1 293 ? 32.780 80.979 73.868 1.00 30.63 293 ILE A O 1
ATOM 2112 N N . SER A 1 294 ? 32.206 80.114 71.854 1.00 25.25 294 SER A N 1
ATOM 2113 C CA . SER A 1 294 ? 33.076 78.951 71.976 1.00 25.50 294 SER A CA 1
ATOM 2114 C C . SER A 1 294 ? 34.538 79.374 71.967 1.00 34.35 294 SER A C 1
ATOM 2115 O O . SER A 1 294 ? 34.924 80.326 71.288 1.00 30.34 294 SER A O 1
ATOM 2118 N N . ALA A 1 295 ? 35.364 78.656 72.724 1.00 28.34 295 ALA A N 1
ATOM 2119 C CA . ALA A 1 295 ? 36.786 78.986 72.747 1.00 29.80 295 ALA A CA 1
ATOM 2120 C C . ALA A 1 295 ? 37.598 77.741 73.050 1.00 33.62 295 ALA A C 1
ATOM 2121 O O . ALA A 1 295 ? 37.422 77.119 74.100 1.00 39.05 295 ALA A O 1
ATOM 2123 N N . TYR A 1 296 ? 38.464 77.371 72.120 1.00 25.32 296 TYR A N 1
ATOM 2124 C CA . TYR A 1 296 ? 39.543 76.443 72.419 1.00 24.26 296 TYR A CA 1
ATOM 2125 C C . TYR A 1 296 ? 40.677 77.245 73.040 1.00 33.77 296 TYR A C 1
ATOM 2126 O O . TYR A 1 296 ? 40.835 78.434 72.763 1.00 41.47 296 TYR A O 1
ATOM 2135 N N . TYR A 1 297 ? 41.446 76.617 73.919 1.00 19.72 297 TYR A N 1
ATOM 2136 C CA . TYR A 1 297 ? 42.449 77.411 74.620 1.00 18.02 297 TYR A CA 1
ATOM 2137 C C . TYR A 1 297 ? 43.729 76.604 74.750 1.00 23.64 297 TYR A C 1
ATOM 2138 O O . TYR A 1 297 ? 43.702 75.464 75.226 1.00 21.94 297 TYR A O 1
ATOM 2147 N N . ILE A 1 298 ? 44.846 77.171 74.289 1.00 20.53 298 ILE A N 1
ATOM 2148 C CA . ILE A 1 298 ? 46.118 76.463 74.319 1.00 20.22 298 ILE A CA 1
ATOM 2149 C C . ILE A 1 298 ? 47.163 77.363 74.965 1.00 22.40 298 ILE A C 1
ATOM 2150 O O . ILE A 1 298 ? 47.473 78.442 74.443 1.00 20.54 298 ILE A O 1
ATOM 2155 N N . SER A 1 299 ? 47.725 76.909 76.076 1.00 21.23 299 SER A N 1
ATOM 2156 C CA . SER A 1 299 ? 48.843 77.581 76.725 1.00 19.63 299 SER A CA 1
ATOM 2157 C C . SER A 1 299 ? 50.148 77.113 76.092 1.00 19.58 299 SER A C 1
ATOM 2158 O O . SER A 1 299 ? 50.356 75.909 75.925 1.00 21.27 299 SER A O 1
ATOM 2161 N N . THR A 1 300 ? 51.026 78.060 75.724 1.00 19.39 300 THR A N 1
ATOM 2162 C CA . THR A 1 300 ? 52.398 77.695 75.376 1.00 17.15 300 THR A CA 1
ATOM 2163 C C . THR A 1 300 ? 53.307 78.209 76.481 1.00 17.77 300 THR A C 1
ATOM 2164 O O . THR A 1 300 ? 52.837 78.749 77.484 1.00 20.95 300 THR A O 1
ATOM 2168 N N . PHE A 1 301 ? 54.612 78.019 76.295 1.00 18.78 301 PHE A N 1
ATOM 2169 C CA . PHE A 1 301 ? 55.556 78.353 77.355 1.00 21.26 301 PHE A CA 1
ATOM 2170 C C . PHE A 1 301 ? 55.500 79.837 77.708 1.00 27.67 301 PHE A C 1
ATOM 2171 O O . PHE A 1 301 ? 55.631 80.200 78.879 1.00 22.18 301 PHE A O 1
ATOM 2179 N N . ASN A 1 302 ? 55.298 80.708 76.715 1.00 21.54 302 ASN A N 1
ATOM 2180 C CA . ASN A 1 302 ? 55.323 82.147 76.954 1.00 23.30 302 ASN A CA 1
ATOM 2181 C C . ASN A 1 302 ? 53.959 82.826 76.896 1.00 28.88 302 ASN A C 1
ATOM 2182 O O . ASN A 1 302 ? 53.782 83.855 77.549 1.00 25.91 302 ASN A O 1
ATOM 2187 N N . PHE A 1 303 ? 53.004 82.317 76.115 1.00 23.51 303 PHE A N 1
ATOM 2188 C CA . PHE A 1 303 ? 51.745 83.025 75.904 1.00 24.88 303 PHE A CA 1
ATOM 2189 C C . PHE A 1 303 ? 50.565 82.074 75.955 1.00 22.74 303 PHE A C 1
ATOM 2190 O O . PHE A 1 303 ? 50.722 80.851 75.938 1.00 21.99 303 PHE A O 1
ATOM 2198 N N . ASP A 1 304 ? 49.357 82.652 76.041 1.00 18.49 304 ASP A N 1
ATOM 2199 C CA . ASP A 1 304 ? 48.123 81.901 75.949 1.00 18.19 304 ASP A CA 1
ATOM 2200 C C . ASP A 1 304 ? 47.467 82.216 74.613 1.00 17.48 304 ASP A C 1
ATOM 2201 O O . ASP A 1 304 ? 47.660 83.300 74.058 1.00 19.20 304 ASP A O 1
ATOM 2206 N N . HIS A 1 305 ? 46.678 81.266 74.110 1.00 20.41 305 HIS A N 1
ATOM 2207 C CA . HIS A 1 305 ? 46.046 81.394 72.796 1.00 19.86 305 HIS A CA 1
ATOM 2208 C C . HIS A 1 305 ? 44.620 80.892 72.895 1.00 22.61 305 HIS A C 1
ATOM 2209 O O . HIS A 1 305 ? 44.403 79.711 73.173 1.00 26.65 305 HIS A O 1
ATOM 2216 N N . ALA A 1 306 ? 43.650 81.767 72.657 1.00 22.19 306 ALA A N 1
ATOM 2217 C CA . ALA A 1 306 ? 42.254 81.359 72.600 1.00 18.99 306 ALA A CA 1
ATOM 2218 C C . ALA A 1 306 ? 41.871 81.284 71.136 1.00 26.90 306 ALA A C 1
ATOM 2219 O O . ALA A 1 306 ? 42.172 82.200 70.369 1.00 30.64 306 ALA A O 1
ATOM 2221 N N . LEU A 1 307 ? 41.299 80.165 70.731 1.00 23.67 307 LEU A N 1
ATOM 2222 C CA . LEU A 1 307 ? 40.783 80.021 69.378 1.00 23.76 307 LEU A CA 1
ATOM 2223 C C . LEU A 1 307 ? 39.274 80.179 69.449 1.00 28.60 307 LEU A C 1
ATOM 2224 O O . LEU A 1 307 ? 38.612 79.474 70.225 1.00 28.99 307 LEU A O 1
ATOM 2229 N N . VAL A 1 308 ? 38.734 81.099 68.655 1.00 27.26 308 VAL A N 1
ATOM 2230 C CA . VAL A 1 308 ? 37.295 81.365 68.662 1.00 28.25 308 VAL A CA 1
ATOM 2231 C C . VAL A 1 308 ? 36.770 81.229 67.243 1.00 26.77 308 VAL A C 1
ATOM 2232 O O . VAL A 1 308 ? 37.542 81.315 66.277 1.00 25.18 308 VAL A O 1
ATOM 2236 N N . PRO A 1 309 ? 35.477 80.989 67.065 1.00 26.76 309 PRO A N 1
ATOM 2237 C CA . PRO A 1 309 ? 34.930 80.891 65.713 1.00 28.27 309 PRO A CA 1
ATOM 2238 C C . PRO A 1 309 ? 35.218 82.158 64.937 1.00 36.41 309 PRO A C 1
ATOM 2239 O O . PRO A 1 309 ? 35.121 83.275 65.457 1.00 30.03 309 PRO A O 1
ATOM 2243 N N . GLU A 1 310 ? 35.593 81.970 63.671 1.00 31.38 310 GLU A N 1
ATOM 2244 C CA . GLU A 1 310 ? 36.144 83.091 62.916 1.00 39.86 310 GLU A CA 1
ATOM 2245 C C . GLU A 1 310 ? 35.130 84.217 62.736 1.00 42.45 310 GLU A C 1
ATOM 2246 O O . GLU A 1 310 ? 35.518 85.391 62.701 1.00 39.62 310 GLU A O 1
ATOM 2252 N N . ASP A 1 311 ? 33.834 83.889 62.622 1.00 35.04 311 ASP A N 1
ATOM 2253 C CA . ASP A 1 311 ? 32.830 84.922 62.410 1.00 39.69 311 ASP A CA 1
ATOM 2254 C C . ASP A 1 311 ? 32.509 85.703 63.684 1.00 45.35 311 ASP A C 1
ATOM 2255 O O . ASP A 1 311 ? 31.832 86.733 63.601 1.00 47.36 311 ASP A O 1
ATOM 2260 N N . GLY A 1 312 ? 32.981 85.251 64.843 1.00 44.79 312 GLY A N 1
ATOM 2261 C CA . GLY A 1 312 ? 32.770 85.949 66.094 1.00 44.03 312 GLY A CA 1
ATOM 2262 C C . GLY A 1 312 ? 33.950 86.759 66.590 1.00 43.02 312 GLY A C 1
ATOM 2263 O O . GLY A 1 312 ? 33.871 87.320 67.689 1.00 36.27 312 GLY A O 1
ATOM 2264 N N . ILE A 1 313 ? 35.042 86.843 65.823 1.00 36.64 313 ILE A N 1
ATOM 2265 C CA . ILE A 1 313 ? 36.263 87.467 66.337 1.00 34.36 313 ILE A CA 1
ATOM 2266 C C . ILE A 1 313 ? 36.015 88.935 66.684 1.00 35.03 313 ILE A C 1
ATOM 2267 O O . ILE A 1 313 ? 36.542 89.444 67.682 1.00 33.98 313 ILE A O 1
ATOM 2272 N N . GLY A 1 314 ? 35.196 89.627 65.885 1.00 35.99 314 GLY A N 1
ATOM 2273 C CA . GLY A 1 314 ? 34.888 91.024 66.171 1.00 42.20 314 GLY A CA 1
ATOM 2274 C C . GLY A 1 314 ? 34.186 91.213 67.505 1.00 45.77 314 GLY A C 1
ATOM 2275 O O . GLY A 1 314 ? 34.518 92.119 68.277 1.00 39.35 314 GLY A O 1
ATOM 2276 N N . SER A 1 315 ? 33.199 90.361 67.796 1.00 35.06 315 SER A N 1
ATOM 2277 C CA . SER A 1 315 ? 32.555 90.410 69.105 1.00 38.51 315 SER A CA 1
ATOM 2278 C C . SER A 1 315 ? 33.540 90.060 70.211 1.00 37.50 315 SER A C 1
ATOM 2279 O O . SER A 1 315 ? 33.536 90.683 71.277 1.00 36.08 315 SER A O 1
ATOM 2282 N N . VAL A 1 316 ? 34.401 89.071 69.968 1.00 30.10 316 VAL A N 1
ATOM 2283 C CA . VAL A 1 316 ? 35.363 88.639 70.980 1.00 26.41 316 VAL A CA 1
ATOM 2284 C C . VAL A 1 316 ? 36.311 89.778 71.334 1.00 33.63 316 VAL A C 1
ATOM 2285 O O . VAL A 1 316 ? 36.581 90.046 72.511 1.00 29.43 316 VAL A O 1
ATOM 2289 N N . ILE A 1 317 ? 36.843 90.460 70.322 1.00 31.43 317 ILE A N 1
ATOM 2290 C CA . ILE A 1 317 ? 37.760 91.556 70.604 1.00 41.46 317 ILE A CA 1
ATOM 2291 C C . ILE A 1 317 ? 37.054 92.643 71.404 1.00 38.07 317 ILE A C 1
ATOM 2292 O O . ILE A 1 317 ? 37.625 93.224 72.333 1.00 36.61 317 ILE A O 1
ATOM 2297 N N . GLU A 1 318 ? 35.796 92.926 71.067 1.00 35.87 318 GLU A N 1
ATOM 2298 C CA . GLU A 1 318 ? 35.057 93.951 71.795 1.00 43.07 318 GLU A CA 1
ATOM 2299 C C . GLU A 1 318 ? 34.865 93.559 73.256 1.00 39.83 318 GLU A C 1
ATOM 2300 O O . GLU A 1 318 ? 35.027 94.398 74.151 1.00 41.23 318 GLU A O 1
ATOM 2306 N N . VAL A 1 319 ? 34.499 92.298 73.521 1.00 33.78 319 VAL A N 1
ATOM 2307 C CA . VAL A 1 319 ? 34.262 91.898 74.905 1.00 37.55 319 VAL A CA 1
ATOM 2308 C C . VAL A 1 319 ? 35.564 91.919 75.694 1.00 36.73 319 VAL A C 1
ATOM 2309 O O . VAL A 1 319 ? 35.587 92.334 76.857 1.00 45.26 319 VAL A O 1
ATOM 2313 N N . LEU A 1 320 ? 36.673 91.499 75.077 1.00 31.05 320 LEU A N 1
ATOM 2314 C CA . LEU A 1 320 ? 37.933 91.480 75.812 1.00 39.69 320 LEU A CA 1
ATOM 2315 C C . LEU A 1 320 ? 38.462 92.891 76.061 1.00 44.31 320 LEU A C 1
ATOM 2316 O O . LEU A 1 320 ? 39.114 93.133 77.080 1.00 46.93 320 LEU A O 1
ATOM 2321 N N . GLN A 1 321 ? 38.178 93.836 75.166 1.00 40.53 321 GLN A N 1
ATOM 2322 C CA . GLN A 1 321 ? 38.693 95.190 75.328 1.00 45.08 321 GLN A CA 1
ATOM 2323 C C . GLN A 1 321 ? 37.891 96.010 76.329 1.00 50.87 321 GLN A C 1
ATOM 2324 O O . GLN A 1 321 ? 38.258 97.157 76.605 1.00 59.24 321 GLN A O 1
ATOM 2330 N N . ARG A 1 322 ? 36.815 95.455 76.871 1.00 51.74 322 ARG A N 1
ATOM 2331 C CA . ARG A 1 322 ? 36.099 96.068 77.982 1.00 62.40 322 ARG A CA 1
ATOM 2332 C C . ARG A 1 322 ? 36.837 95.796 79.289 1.00 69.39 322 ARG A C 1
ATOM 2333 O O . ARG A 1 322 ? 37.441 94.729 79.460 1.00 63.64 322 ARG A O 1
ATOM 2341 N N . MET B 1 1 ? 83.014 52.745 25.178 1.00 62.94 1 MET B N 1
ATOM 2342 C CA . MET B 1 1 ? 82.477 53.769 24.292 1.00 71.20 1 MET B CA 1
ATOM 2343 C C . MET B 1 1 ? 82.472 55.182 24.912 1.00 36.37 1 MET B C 1
ATOM 2344 O O . MET B 1 1 ? 83.201 56.044 24.410 1.00 40.52 1 MET B O 1
ATOM 2349 N N . GLU B 1 2 ? 81.669 55.443 25.948 1.00 36.28 2 GLU B N 1
ATOM 2350 C CA . GLU B 1 2 ? 81.495 56.811 26.448 1.00 39.90 2 GLU B CA 1
ATOM 2351 C C . GLU B 1 2 ? 81.720 56.923 27.946 1.00 37.13 2 GLU B C 1
ATOM 2352 O O . GLU B 1 2 ? 81.092 56.210 28.737 1.00 37.54 2 GLU B O 1
ATOM 2358 N N . LEU B 1 3 ? 82.561 57.874 28.333 1.00 33.78 3 LEU B N 1
ATOM 2359 C CA . LEU B 1 3 ? 82.808 58.193 29.731 1.00 33.88 3 LEU B CA 1
ATOM 2360 C C . LEU B 1 3 ? 82.320 59.608 29.996 1.00 30.03 3 LEU B C 1
ATOM 2361 O O . LEU B 1 3 ? 82.701 60.541 29.280 1.00 34.73 3 LEU B O 1
ATOM 2366 N N . HIS B 1 4 ? 81.479 59.764 31.003 1.00 29.59 4 HIS B N 1
ATOM 2367 C CA . HIS B 1 4 ? 80.874 61.049 31.326 1.00 39.09 4 HIS B CA 1
ATOM 2368 C C . HIS B 1 4 ? 81.390 61.560 32.663 1.00 32.84 4 HIS B C 1
ATOM 2369 O O . HIS B 1 4 ? 81.342 60.845 33.661 1.00 29.48 4 HIS B O 1
ATOM 2376 N N . ILE B 1 5 ? 81.907 62.787 32.672 1.00 28.48 5 ILE B N 1
ATOM 2377 C CA . ILE B 1 5 ? 82.248 63.456 33.924 1.00 25.87 5 ILE B CA 1
ATOM 2378 C C . ILE B 1 5 ? 80.984 64.193 34.344 1.00 27.62 5 ILE B C 1
ATOM 2379 O O . ILE B 1 5 ? 80.579 65.162 33.690 1.00 34.60 5 ILE B O 1
ATOM 2384 N N . LEU B 1 6 ? 80.333 63.696 35.390 1.00 28.51 6 LEU B N 1
ATOM 2385 C CA . LEU B 1 6 ? 79.032 64.213 35.790 1.00 32.90 6 LEU B CA 1
ATOM 2386 C C . LEU B 1 6 ? 79.180 65.598 36.424 1.00 29.65 6 LEU B C 1
ATOM 2387 O O . LEU B 1 6 ? 80.275 66.042 36.784 1.00 33.28 6 LEU B O 1
ATOM 2392 N N . GLU B 1 7 ? 78.047 66.293 36.564 1.00 31.70 7 GLU B N 1
ATOM 2393 C CA . GLU B 1 7 ? 78.090 67.685 36.989 1.00 40.31 7 GLU B CA 1
ATOM 2394 C C . GLU B 1 7 ? 78.349 67.831 38.487 1.00 45.26 7 GLU B C 1
ATOM 2395 O O . GLU B 1 7 ? 78.470 68.957 38.979 1.00 66.81 7 GLU B O 1
ATOM 2401 N N . HIS B 1 8 ? 78.497 66.726 39.202 1.00 31.68 8 HIS B N 1
ATOM 2402 C CA . HIS B 1 8 ? 78.585 66.741 40.655 1.00 30.92 8 HIS B CA 1
ATOM 2403 C C . HIS B 1 8 ? 79.997 67.044 41.133 1.00 34.89 8 HIS B C 1
ATOM 2404 O O . HIS B 1 8 ? 80.988 66.553 40.570 1.00 34.59 8 HIS B O 1
ATOM 2411 N N . ARG B 1 9 ? 80.081 67.858 42.184 1.00 27.18 9 ARG B N 1
ATOM 2412 C CA . ARG B 1 9 ? 81.321 68.103 42.918 1.00 27.46 9 ARG B CA 1
ATOM 2413 C C . ARG B 1 9 ? 81.091 67.649 44.349 1.00 30.87 9 ARG B C 1
ATOM 2414 O O . ARG B 1 9 ? 80.274 68.235 45.071 1.00 31.90 9 ARG B O 1
ATOM 2422 N N . VAL B 1 10 ? 81.798 66.608 44.758 1.00 24.97 10 VAL B N 1
ATOM 2423 C CA . VAL B 1 10 ? 81.398 65.812 45.912 1.00 24.19 10 VAL B CA 1
ATOM 2424 C C . VAL B 1 10 ? 82.422 65.948 47.032 1.00 28.18 10 VAL B C 1
ATOM 2425 O O . VAL B 1 10 ? 83.634 65.949 46.791 1.00 26.23 10 VAL B O 1
ATOM 2429 N N . ARG B 1 11 ? 81.928 66.050 48.267 1.00 24.40 11 ARG B N 1
ATOM 2430 C CA . ARG B 1 11 ? 82.771 65.944 49.445 1.00 24.46 11 ARG B CA 1
ATOM 2431 C C . ARG B 1 11 ? 82.480 64.626 50.158 1.00 25.64 11 ARG B C 1
ATOM 2432 O O . ARG B 1 11 ? 81.345 64.132 50.167 1.00 24.02 11 ARG B O 1
ATOM 2440 N N . VAL B 1 12 ? 83.511 64.068 50.776 1.00 24.48 12 VAL B N 1
ATOM 2441 C CA . VAL B 1 12 ? 83.422 62.769 51.431 1.00 21.98 12 VAL B CA 1
ATOM 2442 C C . VAL B 1 12 ? 83.632 62.981 52.925 1.00 23.67 12 VAL B C 1
ATOM 2443 O O . VAL B 1 12 ? 84.660 63.534 53.335 1.00 25.04 12 VAL B O 1
ATOM 2447 N N . LEU B 1 13 ? 82.666 62.524 53.736 1.00 25.51 13 LEU B N 1
ATOM 2448 C CA . LEU B 1 13 ? 82.627 62.830 55.162 1.00 29.92 13 LEU B CA 1
ATOM 2449 C C . LEU B 1 13 ? 82.367 61.577 55.986 1.00 27.71 13 LEU B C 1
ATOM 2450 O O . LEU B 1 13 ? 81.763 60.612 55.514 1.00 25.98 13 LEU B O 1
ATOM 2455 N N . SER B 1 14 ? 82.770 61.633 57.258 1.00 30.55 14 SER B N 1
ATOM 2456 C CA . SER B 1 14 ? 82.464 60.589 58.229 1.00 23.50 14 SER B CA 1
ATOM 2457 C C . SER B 1 14 ? 81.789 61.220 59.441 1.00 25.51 14 SER B C 1
ATOM 2458 O O . SER B 1 14 ? 82.336 62.153 60.029 1.00 25.64 14 SER B O 1
ATOM 2461 N N . VAL B 1 15 ? 80.629 60.701 59.830 1.00 27.42 15 VAL B N 1
ATOM 2462 C CA . VAL B 1 15 ? 79.970 61.118 61.078 1.00 29.34 15 VAL B CA 1
ATOM 2463 C C . VAL B 1 15 ? 80.151 60.013 62.113 1.00 27.98 15 VAL B C 1
ATOM 2464 O O . VAL B 1 15 ? 79.702 58.878 61.913 1.00 32.32 15 VAL B O 1
ATOM 2468 N N . ALA B 1 16 ? 80.790 60.344 63.228 1.00 26.98 16 ALA B N 1
ATOM 2469 C CA . ALA B 1 16 ? 80.942 59.381 64.304 1.00 33.83 16 ALA B CA 1
ATOM 2470 C C . ALA B 1 16 ? 79.572 59.023 64.864 1.00 35.84 16 ALA B C 1
ATOM 2471 O O . ALA B 1 16 ? 78.715 59.892 65.046 1.00 34.50 16 ALA B O 1
ATOM 2473 N N . ARG B 1 17 ? 79.361 57.735 65.126 1.00 35.50 17 ARG B N 1
ATOM 2474 C CA . ARG B 1 17 ? 78.047 57.289 65.588 1.00 40.51 17 ARG B CA 1
ATOM 2475 C C . ARG B 1 17 ? 77.521 58.049 66.806 1.00 41.77 17 ARG B C 1
ATOM 2476 O O . ARG B 1 17 ? 76.332 58.411 66.796 1.00 42.43 17 ARG B O 1
ATOM 2484 N N . PRO B 1 18 ? 78.311 58.349 67.848 1.00 40.94 18 PRO B N 1
ATOM 2485 C CA . PRO B 1 18 ? 77.754 59.111 68.982 1.00 39.41 18 PRO B CA 1
ATOM 2486 C C . PRO B 1 18 ? 77.310 60.527 68.630 1.00 41.23 18 PRO B C 1
ATOM 2487 O O . PRO B 1 18 ? 76.672 61.177 69.472 1.00 38.68 18 PRO B O 1
ATOM 2491 N N . GLY B 1 19 ? 77.643 61.031 67.445 1.00 35.64 19 GLY B N 1
ATOM 2492 C CA . GLY B 1 19 ? 77.250 62.357 67.021 1.00 33.12 19 GLY B CA 1
ATOM 2493 C C . GLY B 1 19 ? 76.123 62.392 66.020 1.00 31.56 19 GLY B C 1
ATOM 2494 O O . GLY B 1 19 ? 75.714 63.481 65.598 1.00 29.97 19 GLY B O 1
ATOM 2495 N N . LEU B 1 20 ? 75.605 61.231 65.617 1.00 30.37 20 LEU B N 1
ATOM 2496 C CA . LEU B 1 20 ? 74.601 61.211 64.557 1.00 35.28 20 LEU B CA 1
ATOM 2497 C C . LEU B 1 20 ? 73.379 62.041 64.921 1.00 33.42 20 LEU B C 1
ATOM 2498 O O . LEU B 1 20 ? 72.793 62.688 64.049 1.00 31.60 20 LEU B O 1
ATOM 2503 N N . TRP B 1 21 ? 73.002 62.068 66.205 1.00 36.45 21 TRP B N 1
ATOM 2504 C CA . TRP B 1 21 ? 71.843 62.845 66.627 1.00 36.18 21 TRP B CA 1
ATOM 2505 C C . TRP B 1 21 ? 71.960 64.305 66.195 1.00 34.89 21 TRP B C 1
ATOM 2506 O O . TRP B 1 21 ? 70.963 64.933 65.820 1.00 32.22 21 TRP B O 1
ATOM 2517 N N . LEU B 1 22 ? 73.170 64.863 66.238 1.00 32.45 22 LEU B N 1
ATOM 2518 C CA . LEU B 1 22 ? 73.371 66.255 65.853 1.00 27.96 22 LEU B CA 1
ATOM 2519 C C . LEU B 1 22 ? 73.081 66.516 64.381 1.00 28.43 22 LEU B C 1
ATOM 2520 O O . LEU B 1 22 ? 72.771 67.657 64.025 1.00 31.36 22 LEU B O 1
ATOM 2525 N N . TYR B 1 23 ? 73.187 65.502 63.518 1.00 25.82 23 TYR B N 1
ATOM 2526 C CA . TYR B 1 23 ? 72.979 65.659 62.082 1.00 23.12 23 TYR B CA 1
ATOM 2527 C C . TYR B 1 23 ? 71.611 65.166 61.634 1.00 23.10 23 TYR B C 1
ATOM 2528 O O . TYR B 1 23 ? 71.345 65.102 60.430 1.00 23.22 23 TYR B O 1
ATOM 2537 N N . THR B 1 24 ? 70.702 64.889 62.579 1.00 26.10 24 THR B N 1
ATOM 2538 C CA . THR B 1 24 ? 69.387 64.401 62.193 1.00 28.23 24 THR B CA 1
ATOM 2539 C C . THR B 1 24 ? 68.635 65.430 61.364 1.00 24.38 24 THR B C 1
ATOM 2540 O O . THR B 1 24 ? 68.009 65.080 60.362 1.00 26.42 24 THR B O 1
ATOM 2544 N N . HIS B 1 25 ? 68.665 66.695 61.774 1.00 26.07 25 HIS B N 1
ATOM 2545 C CA . HIS B 1 25 ? 67.928 67.716 61.031 1.00 26.17 25 HIS B CA 1
ATOM 2546 C C . HIS B 1 25 ? 68.424 67.845 59.592 1.00 23.78 25 HIS B C 1
ATOM 2547 O O . HIS B 1 25 ? 67.601 67.712 58.666 1.00 24.62 25 HIS B O 1
ATOM 2554 N N . PRO B 1 26 ? 69.717 68.057 59.317 1.00 27.04 26 PRO B N 1
ATOM 2555 C CA . PRO B 1 26 ? 70.128 68.131 57.902 1.00 25.92 26 PRO B CA 1
ATOM 2556 C C . PRO B 1 26 ? 69.976 66.820 57.145 1.00 26.79 26 PRO B C 1
ATOM 2557 O O . PRO B 1 26 ? 69.695 66.842 55.938 1.00 27.01 26 PRO B O 1
ATOM 2561 N N . LEU B 1 27 ? 70.164 65.670 57.794 1.00 25.41 27 LEU B N 1
ATOM 2562 C CA . LEU B 1 27 ? 70.073 64.428 57.031 1.00 26.33 27 LEU B CA 1
ATOM 2563 C C . LEU B 1 27 ? 68.632 64.112 56.666 1.00 24.43 27 LEU B C 1
ATOM 2564 O O . LEU B 1 27 ? 68.365 63.613 55.566 1.00 24.09 27 LEU B O 1
ATOM 2569 N N . ILE B 1 28 ? 67.681 64.407 57.564 1.00 21.47 28 ILE B N 1
ATOM 2570 C CA . ILE B 1 28 ? 66.280 64.216 57.200 1.00 22.05 28 ILE B CA 1
ATOM 2571 C C . ILE B 1 28 ? 65.926 65.086 55.994 1.00 27.22 28 ILE B C 1
ATOM 2572 O O . ILE B 1 28 ? 65.176 64.668 55.099 1.00 23.36 28 ILE B O 1
ATOM 2577 N N . LYS B 1 29 ? 66.465 66.306 55.944 1.00 24.60 29 LYS B N 1
ATOM 2578 C CA . LYS B 1 29 ? 66.208 67.174 54.794 1.00 26.12 29 LYS B CA 1
ATOM 2579 C C . LYS B 1 29 ? 66.783 66.561 53.523 1.00 25.07 29 LYS B C 1
ATOM 2580 O O . LYS B 1 29 ? 66.106 66.472 52.492 1.00 24.20 29 LYS B O 1
ATOM 2586 N N . LEU B 1 30 ? 68.025 66.106 53.586 1.00 22.99 30 LEU B N 1
ATOM 2587 C CA . LEU B 1 30 ? 68.648 65.562 52.372 1.00 24.19 30 LEU B CA 1
ATOM 2588 C C . LEU B 1 30 ? 68.003 64.253 51.922 1.00 28.71 30 LEU B C 1
ATOM 2589 O O . LEU B 1 30 ? 67.939 63.975 50.717 1.00 29.63 30 LEU B O 1
ATOM 2594 N N . LEU B 1 31 ? 67.511 63.447 52.866 1.00 24.55 31 LEU B N 1
ATOM 2595 C CA . LEU B 1 31 ? 66.849 62.182 52.541 1.00 22.97 31 LEU B CA 1
ATOM 2596 C C . LEU B 1 31 ? 65.465 62.392 51.926 1.00 25.48 31 LEU B C 1
ATOM 2597 O O . LEU B 1 31 ? 65.089 61.684 50.983 1.00 28.52 31 LEU B O 1
ATOM 2602 N N . PHE B 1 32 ? 64.654 63.315 52.488 1.00 24.48 32 PHE B N 1
ATOM 2603 C CA . PHE B 1 32 ? 63.217 63.298 52.249 1.00 24.42 32 PHE B CA 1
ATOM 2604 C C . PHE B 1 32 ? 62.611 64.561 51.659 1.00 28.31 32 PHE B C 1
ATOM 2605 O O . PHE B 1 32 ? 61.444 64.521 51.250 1.00 31.26 32 PHE B O 1
ATOM 2613 N N . LEU B 1 33 ? 63.317 65.683 51.630 1.00 24.97 33 LEU B N 1
ATOM 2614 C CA . LEU B 1 33 ? 62.692 66.960 51.287 1.00 28.79 33 LEU B CA 1
ATOM 2615 C C . LEU B 1 33 ? 63.441 67.612 50.135 1.00 31.50 33 LEU B C 1
ATOM 2616 O O . LEU B 1 33 ? 64.165 68.600 50.328 1.00 26.96 33 LEU B O 1
ATOM 2621 N N . PRO B 1 34 ? 63.250 67.111 48.911 1.00 31.44 34 PRO B N 1
ATOM 2622 C CA . PRO B 1 34 ? 64.042 67.617 47.780 1.00 31.84 34 PRO B CA 1
ATOM 2623 C C . PRO B 1 34 ? 63.815 69.089 47.468 1.00 28.79 34 PRO B C 1
ATOM 2624 O O . PRO B 1 34 ? 64.694 69.719 46.861 1.00 34.03 34 PRO B O 1
ATOM 2628 N N . ARG B 1 35 ? 62.687 69.666 47.852 1.00 31.40 35 ARG B N 1
ATOM 2629 C CA . ARG B 1 35 ? 62.507 71.080 47.568 1.00 39.87 35 ARG B CA 1
ATOM 2630 C C . ARG B 1 35 ? 63.212 71.978 48.575 1.00 35.87 35 ARG B C 1
ATOM 2631 O O . ARG B 1 35 ? 63.225 73.200 48.381 1.00 40.15 35 ARG B O 1
ATOM 2639 N N . ARG B 1 36 ? 63.811 71.414 49.625 1.00 34.23 36 ARG B N 1
ATOM 2640 C CA . ARG B 1 36 ? 64.463 72.197 50.668 1.00 30.59 36 ARG B CA 1
ATOM 2641 C C . ARG B 1 36 ? 65.968 72.331 50.477 1.00 29.45 36 ARG B C 1
ATOM 2642 O O . ARG B 1 36 ? 66.633 72.965 51.301 1.00 33.79 36 ARG B O 1
ATOM 2650 N N . SER B 1 37 ? 66.526 71.758 49.420 1.00 31.78 37 SER B N 1
ATOM 2651 C CA . SER B 1 37 ? 67.943 71.952 49.158 1.00 30.69 37 SER B CA 1
ATOM 2652 C C . SER B 1 37 ? 68.182 71.705 47.683 1.00 32.70 37 SER B C 1
ATOM 2653 O O . SER B 1 37 ? 67.345 71.121 46.990 1.00 36.66 37 SER B O 1
ATOM 2656 N N . ARG B 1 38 ? 69.339 72.162 47.209 1.00 31.23 38 ARG B N 1
ATOM 2657 C CA . ARG B 1 38 ? 69.724 71.956 45.823 1.00 30.29 38 ARG B CA 1
ATOM 2658 C C . ARG B 1 38 ? 70.625 70.749 45.656 1.00 28.30 38 ARG B C 1
ATOM 2659 O O . ARG B 1 38 ? 71.259 70.600 44.611 1.00 30.10 38 ARG B O 1
ATOM 2667 N N . CYS B 1 39 ? 70.685 69.879 46.658 1.00 32.73 39 CYS B N 1
ATOM 2668 C CA . CYS B 1 39 ? 71.546 68.710 46.581 1.00 28.28 39 CYS B CA 1
ATOM 2669 C C . CYS B 1 39 ? 71.026 67.733 45.532 1.00 29.33 39 CYS B C 1
ATOM 2670 O O . CYS B 1 39 ? 69.839 67.388 45.522 1.00 30.67 39 CYS B O 1
ATOM 2673 N N . LYS B 1 40 ? 71.925 67.277 44.655 1.00 25.55 40 LYS B N 1
ATOM 2674 C CA . LYS B 1 40 ? 71.583 66.303 43.631 1.00 30.66 40 LYS B CA 1
ATOM 2675 C C . LYS B 1 40 ? 72.377 65.011 43.757 1.00 28.72 40 LYS B C 1
ATOM 2676 O O . LYS B 1 40 ? 72.236 64.125 42.906 1.00 28.44 40 LYS B O 1
ATOM 2682 N N . PHE B 1 41 ? 73.246 64.900 44.752 1.00 26.52 41 PHE B N 1
ATOM 2683 C CA . PHE B 1 41 ? 74.088 63.721 44.929 1.00 30.62 41 PHE B CA 1
ATOM 2684 C C . PHE B 1 41 ? 74.177 63.496 46.428 1.00 30.17 41 PHE B C 1
ATOM 2685 O O . PHE B 1 41 ? 74.797 64.291 47.143 1.00 27.36 41 PHE B O 1
ATOM 2693 N N . PHE B 1 42 ? 73.543 62.430 46.905 1.00 22.11 42 PHE B N 1
ATOM 2694 C CA . PHE B 1 42 ? 73.520 62.135 48.336 1.00 24.20 42 PHE B CA 1
ATOM 2695 C C . PHE B 1 42 ? 73.710 60.641 48.535 1.00 23.71 42 PHE B C 1
ATOM 2696 O O . PHE B 1 42 ? 72.927 59.846 48.013 1.00 27.03 42 PHE B O 1
ATOM 2704 N N . SER B 1 43 ? 74.719 60.263 49.314 1.00 23.30 43 SER B N 1
ATOM 2705 C CA . SER B 1 43 ? 74.947 58.860 49.619 1.00 25.63 43 SER B CA 1
ATOM 2706 C C . SER B 1 43 ? 75.298 58.727 51.088 1.00 25.17 43 SER B C 1
ATOM 2707 O O . SER B 1 43 ? 76.190 59.417 51.581 1.00 25.94 43 SER B O 1
ATOM 2710 N N . LEU B 1 44 ? 74.577 57.865 51.787 1.00 27.70 44 LEU B N 1
ATOM 2711 C CA . LEU B 1 44 ? 74.771 57.646 53.210 1.00 25.90 44 LEU B CA 1
ATOM 2712 C C . LEU B 1 44 ? 74.945 56.153 53.436 1.00 27.78 44 LEU B C 1
ATOM 2713 O O . LEU B 1 44 ? 74.096 55.358 53.013 1.00 33.08 44 LEU B O 1
ATOM 2718 N N . THR B 1 45 ? 76.049 55.770 54.082 1.00 23.02 45 THR B N 1
ATOM 2719 C CA . THR B 1 45 ? 76.312 54.366 54.397 1.00 26.47 45 THR B CA 1
ATOM 2720 C C . THR B 1 45 ? 76.642 54.208 55.873 1.00 34.31 45 THR B C 1
ATOM 2721 O O . THR B 1 45 ? 77.556 54.861 56.384 1.00 30.61 45 THR B O 1
ATOM 2725 N N . GLU B 1 46 ? 75.914 53.324 56.545 1.00 32.20 46 GLU B N 1
ATOM 2726 C CA . GLU B 1 46 ? 76.155 53.013 57.946 1.00 36.55 46 GLU B CA 1
ATOM 2727 C C . GLU B 1 46 ? 77.019 51.764 58.041 1.00 37.57 46 GLU B C 1
ATOM 2728 O O . GLU B 1 46 ? 76.744 50.760 57.377 1.00 35.38 46 GLU B O 1
ATOM 2734 N N . THR B 1 47 ? 78.076 51.840 58.837 1.00 35.56 47 THR B N 1
ATOM 2735 C CA . THR B 1 47 ? 78.953 50.722 59.146 1.00 34.01 47 THR B CA 1
ATOM 2736 C C . THR B 1 47 ? 79.071 50.643 60.656 1.00 31.00 47 THR B C 1
ATOM 2737 O O . THR B 1 47 ? 78.556 51.507 61.369 1.00 38.83 47 THR B O 1
ATOM 2741 N N . PRO B 1 48 ? 79.735 49.608 61.185 1.00 43.07 48 PRO B N 1
ATOM 2742 C CA . PRO B 1 48 ? 80.035 49.617 62.627 1.00 48.81 48 PRO B CA 1
ATOM 2743 C C . PRO B 1 48 ? 81.032 50.698 63.026 1.00 55.91 48 PRO B C 1
ATOM 2744 O O . PRO B 1 48 ? 81.117 51.025 64.216 1.00 51.53 48 PRO B O 1
ATOM 2748 N N . GLU B 1 49 ? 81.764 51.285 62.072 1.00 48.19 49 GLU B N 1
ATOM 2749 C CA . GLU B 1 49 ? 82.753 52.312 62.387 1.00 51.27 49 GLU B CA 1
ATOM 2750 C C . GLU B 1 49 ? 82.181 53.730 62.383 1.00 53.96 49 GLU B C 1
ATOM 2751 O O . GLU B 1 49 ? 82.590 54.550 63.209 1.00 50.88 49 GLU B O 1
ATOM 2757 N N . ASP B 1 50 ? 81.257 54.049 61.475 1.00 45.74 50 ASP B N 1
ATOM 2758 C CA . ASP B 1 50 ? 80.734 55.409 61.351 1.00 43.09 50 ASP B CA 1
ATOM 2759 C C . ASP B 1 50 ? 79.573 55.419 60.361 1.00 39.97 50 ASP B C 1
ATOM 2760 O O . ASP B 1 50 ? 79.171 54.379 59.828 1.00 39.33 50 ASP B O 1
ATOM 2765 N N . TYR B 1 51 ? 79.053 56.620 60.103 1.00 33.11 51 TYR B N 1
ATOM 2766 C CA . TYR B 1 51 ? 78.209 56.889 58.947 1.00 28.13 51 TYR B CA 1
ATOM 2767 C C . TYR B 1 51 ? 79.045 57.629 57.908 1.00 33.40 51 TYR B C 1
ATOM 2768 O O . TYR B 1 51 ? 79.555 58.718 58.190 1.00 30.90 51 TYR B O 1
ATOM 2777 N N . THR B 1 52 ? 79.182 57.056 56.715 1.00 25.48 52 THR B N 1
ATOM 2778 C CA . THR B 1 52 ? 79.893 57.752 55.644 1.00 24.06 52 THR B CA 1
ATOM 2779 C C . THR B 1 52 ? 78.904 58.523 54.786 1.00 25.30 52 THR B C 1
ATOM 2780 O O . THR B 1 52 ? 77.896 57.962 54.338 1.00 25.71 52 THR B O 1
ATOM 2784 N N . LEU B 1 53 ? 79.213 59.789 54.517 1.00 22.26 53 LEU B N 1
ATOM 2785 C CA . LEU B 1 53 ? 78.403 60.613 53.633 1.00 23.00 53 LEU B CA 1
ATOM 2786 C C . LEU B 1 53 ? 79.224 61.006 52.416 1.00 28.49 53 LEU B C 1
ATOM 2787 O O . LEU B 1 53 ? 80.360 61.461 52.556 1.00 29.04 53 LEU B O 1
ATOM 2792 N N . MET B 1 54 ? 78.644 60.863 51.233 1.00 27.27 54 MET B N 1
ATOM 2793 C CA . MET B 1 54 ? 79.169 61.517 50.038 1.00 26.76 54 MET B CA 1
ATOM 2794 C C . MET B 1 54 ? 78.073 62.426 49.510 1.00 27.92 54 MET B C 1
ATOM 2795 O O . MET B 1 54 ? 76.960 61.962 49.230 1.00 29.55 54 MET B O 1
ATOM 2800 N N . VAL B 1 55 ? 78.359 63.722 49.436 1.00 24.30 55 VAL B N 1
ATOM 2801 C CA . VAL B 1 55 ? 77.339 64.719 49.133 1.00 23.53 55 VAL B CA 1
ATOM 2802 C C . VAL B 1 55 ? 77.942 65.791 48.246 1.00 23.38 55 VAL B C 1
ATOM 2803 O O . VAL B 1 55 ? 79.121 66.129 48.368 1.00 26.37 55 VAL B O 1
ATOM 2807 N N . ASP B 1 56 ? 77.121 66.342 47.349 1.00 23.52 56 ASP B N 1
ATOM 2808 C CA . ASP B 1 56 ? 77.641 67.408 46.509 1.00 20.61 56 ASP B CA 1
ATOM 2809 C C . ASP B 1 56 ? 77.799 68.687 47.340 1.00 26.16 56 ASP B C 1
ATOM 2810 O O . ASP B 1 56 ? 77.418 68.746 48.516 1.00 27.67 56 ASP B O 1
ATOM 2815 N N . GLU B 1 57 ? 78.401 69.708 46.726 1.00 27.83 57 GLU B N 1
ATOM 2816 C CA . GLU B 1 57 ? 78.743 70.927 47.463 1.00 29.83 57 GLU B CA 1
ATOM 2817 C C . GLU B 1 57 ? 77.521 71.556 48.121 1.00 32.98 57 GLU B C 1
ATOM 2818 O O . GLU B 1 57 ? 77.626 72.134 49.212 1.00 28.72 57 GLU B O 1
ATOM 2824 N N . GLU B 1 58 ? 76.359 71.488 47.463 1.00 28.70 58 GLU B N 1
ATOM 2825 C CA . GLU B 1 58 ? 75.170 72.088 48.059 1.00 31.06 58 GLU B CA 1
ATOM 2826 C C . GLU B 1 58 ? 74.718 71.297 49.276 1.00 28.64 58 GLU B C 1
ATOM 2827 O O . GLU B 1 58 ? 74.385 71.887 50.308 1.00 28.62 58 GLU B O 1
ATOM 2833 N N . GLY B 1 59 ? 74.707 69.963 49.187 1.00 27.26 59 GLY B N 1
ATOM 2834 C CA . GLY B 1 59 ? 74.376 69.174 50.366 1.00 28.67 59 GLY B CA 1
ATOM 2835 C C . GLY B 1 59 ? 75.400 69.328 51.473 1.00 33.69 59 GLY B C 1
ATOM 2836 O O . GLY B 1 59 ? 75.051 69.317 52.653 1.00 27.38 59 GLY B O 1
ATOM 2837 N N . PHE B 1 60 ? 76.671 69.499 51.106 1.00 27.70 60 PHE B N 1
ATOM 2838 C CA . PHE B 1 60 ? 77.723 69.735 52.092 1.00 24.34 60 PHE B CA 1
ATOM 2839 C C . PHE B 1 60 ? 77.418 70.960 52.953 1.00 28.47 60 PHE B C 1
ATOM 2840 O O . PHE B 1 60 ? 77.675 70.956 54.164 1.00 29.06 60 PHE B O 1
ATOM 2848 N N . LYS B 1 61 ? 76.847 72.007 52.354 1.00 28.71 61 LYS B N 1
ATOM 2849 C CA . LYS B 1 61 ? 76.596 73.244 53.097 1.00 32.58 61 LYS B CA 1
ATOM 2850 C C . LYS B 1 61 ? 75.561 73.077 54.194 1.00 29.30 61 LYS B C 1
ATOM 2851 O O . LYS B 1 61 ? 75.476 73.938 55.074 1.00 30.53 61 LYS B O 1
ATOM 2857 N N . GLU B 1 62 ? 74.752 72.017 54.141 1.00 30.81 62 GLU B N 1
ATOM 2858 C CA . GLU B 1 62 ? 73.747 71.758 55.167 1.00 30.41 62 GLU B CA 1
ATOM 2859 C C . GLU B 1 62 ? 74.344 71.130 56.419 1.00 35.57 62 GLU B C 1
ATOM 2860 O O . GLU B 1 62 ? 73.657 71.031 57.437 1.00 31.37 62 GLU B O 1
ATOM 2866 N N . LEU B 1 63 ? 75.607 70.723 56.381 1.00 32.71 63 LEU B N 1
ATOM 2867 C CA . LEU B 1 63 ? 76.184 69.974 57.485 1.00 27.36 63 LEU B CA 1
ATOM 2868 C C . LEU B 1 63 ? 77.037 70.906 58.328 1.00 37.28 63 LEU B C 1
ATOM 2869 O O . LEU B 1 63 ? 78.072 71.384 57.847 1.00 41.55 63 LEU B O 1
ATOM 2874 N N . PRO B 1 64 ? 76.650 71.196 59.568 1.00 37.66 64 PRO B N 1
ATOM 2875 C CA . PRO B 1 64 ? 77.466 72.088 60.396 1.00 41.69 64 PRO B CA 1
ATOM 2876 C C . PRO B 1 64 ? 78.704 71.386 60.882 1.00 38.43 64 PRO B C 1
ATOM 2877 O O . PRO B 1 64 ? 78.700 70.160 61.118 1.00 37.06 64 PRO B O 1
ATOM 2881 N N . PRO B 1 65 ? 79.822 72.095 61.046 1.00 41.47 65 PRO B N 1
ATOM 2882 C CA . PRO B 1 65 ? 81.026 71.470 61.594 1.00 39.70 65 PRO B CA 1
ATOM 2883 C C . PRO B 1 65 ? 80.832 71.072 63.050 1.00 37.14 65 PRO B C 1
ATOM 2884 O O . PRO B 1 65 ? 80.152 71.755 63.817 1.00 36.54 65 PRO B O 1
ATOM 2888 N N . SER B 1 66 ? 81.442 69.950 63.425 1.00 33.90 66 SER B N 1
ATOM 2889 C CA . SER B 1 66 ? 81.534 69.565 64.830 1.00 33.43 66 SER B CA 1
ATOM 2890 C C . SER B 1 66 ? 82.719 68.628 64.999 1.00 38.73 66 SER B C 1
ATOM 2891 O O . SER B 1 66 ? 83.363 68.222 64.026 1.00 36.97 66 SER B O 1
ATOM 2894 N N . GLU B 1 67 ? 82.998 68.287 66.261 1.00 35.50 67 GLU B N 1
ATOM 2895 C CA . GLU B 1 67 ? 84.021 67.291 66.546 1.00 37.05 67 GLU B CA 1
ATOM 2896 C C . GLU B 1 67 ? 83.630 65.894 66.076 1.00 34.10 67 GLU B C 1
ATOM 2897 O O . GLU B 1 67 ? 84.502 65.016 66.038 1.00 36.96 67 GLU B O 1
ATOM 2903 N N . PHE B 1 68 ? 82.364 65.669 65.723 1.00 31.54 68 PHE B N 1
ATOM 2904 C CA . PHE B 1 68 ? 81.922 64.364 65.236 1.00 36.66 68 PHE B CA 1
ATOM 2905 C C . PHE B 1 68 ? 82.061 64.189 63.735 1.00 33.88 68 PHE B C 1
ATOM 2906 O O . PHE B 1 68 ? 81.816 63.084 63.243 1.00 33.60 68 PHE B O 1
ATOM 2914 N N . LEU B 1 69 ? 82.401 65.244 63.001 1.00 32.66 69 LEU B N 1
ATOM 2915 C CA . LEU B 1 69 ? 82.353 65.245 61.546 1.00 31.54 69 LEU B CA 1
ATOM 2916 C C . LEU B 1 69 ? 83.763 65.400 60.999 1.00 34.17 69 LEU B C 1
ATOM 2917 O O . LEU B 1 69 ? 84.407 66.428 61.236 1.00 37.92 69 LEU B O 1
ATOM 2922 N N . GLN B 1 70 ? 84.243 64.379 60.278 1.00 27.55 70 GLN B N 1
ATOM 2923 C CA . GLN B 1 70 ? 85.524 64.444 59.582 1.00 35.58 70 GLN B CA 1
ATOM 2924 C C . GLN B 1 70 ? 85.244 64.624 58.105 1.00 29.53 70 GLN B C 1
ATOM 2925 O O . GLN B 1 70 ? 84.319 64.012 57.573 1.00 29.44 70 GLN B O 1
ATOM 2931 N N . VAL B 1 71 ? 86.061 65.426 57.435 1.00 27.77 71 VAL B N 1
ATOM 2932 C CA . VAL B 1 71 ? 85.902 65.678 56.013 1.00 26.40 71 VAL B CA 1
ATOM 2933 C C . VAL B 1 71 ? 87.207 65.263 55.347 1.00 26.06 71 VAL B C 1
ATOM 2934 O O . VAL B 1 71 ? 88.280 65.726 55.744 1.00 30.36 71 VAL B O 1
ATOM 2938 N N . ALA B 1 72 ? 87.111 64.368 54.380 1.00 26.03 72 ALA B N 1
ATOM 2939 C CA . ALA B 1 72 ? 88.279 63.985 53.599 1.00 28.67 72 ALA B CA 1
ATOM 2940 C C . ALA B 1 72 ? 88.738 65.165 52.757 1.00 31.74 72 ALA B C 1
ATOM 2941 O O . ALA B 1 72 ? 87.928 65.986 52.314 1.00 27.49 72 ALA B O 1
ATOM 2943 N N . GLU B 1 73 ? 90.049 65.254 52.561 1.00 30.33 73 GLU B N 1
ATOM 2944 C CA . GLU B 1 73 ? 90.591 66.274 51.677 1.00 39.11 73 GLU B CA 1
ATOM 2945 C C . GLU B 1 73 ? 90.019 66.110 50.275 1.00 26.77 73 GLU B C 1
ATOM 2946 O O . GLU B 1 73 ? 89.605 65.020 49.875 1.00 29.18 73 GLU B O 1
ATOM 2952 N N . ALA B 1 74 ? 89.969 67.231 49.557 1.00 34.88 74 ALA B N 1
ATOM 2953 C CA . ALA B 1 74 ? 89.713 67.323 48.125 1.00 31.47 74 ALA B CA 1
ATOM 2954 C C . ALA B 1 74 ? 88.235 67.308 47.779 1.00 31.67 74 ALA B C 1
ATOM 2955 O O . ALA B 1 74 ? 87.396 66.768 48.516 1.00 25.25 74 ALA B O 1
ATOM 2957 N N . THR B 1 75 ? 87.924 67.922 46.641 1.00 27.61 75 THR B N 1
ATOM 2958 C CA . THR B 1 75 ? 86.627 67.790 46.001 1.00 24.65 75 THR B CA 1
ATOM 2959 C C . THR B 1 75 ? 86.732 66.706 44.938 1.00 25.30 75 THR B C 1
ATOM 2960 O O . THR B 1 75 ? 87.690 66.692 44.149 1.00 32.17 75 THR B O 1
ATOM 2964 N N . TRP B 1 76 ? 85.756 65.804 44.931 1.00 26.89 76 TRP B N 1
ATOM 2965 C CA . TRP B 1 76 ? 85.765 64.625 44.080 1.00 26.61 76 TRP B CA 1
ATOM 2966 C C . TRP B 1 76 ? 84.819 64.825 42.909 1.00 25.82 76 TRP B C 1
ATOM 2967 O O . TRP B 1 76 ? 83.709 65.339 43.072 1.00 30.12 76 TRP B O 1
ATOM 2978 N N . LEU B 1 77 ? 85.277 64.436 41.725 1.00 20.79 77 LEU B N 1
ATOM 2979 C CA . LEU B 1 77 ? 84.431 64.419 40.547 1.00 21.44 77 LEU B CA 1
ATOM 2980 C C . LEU B 1 77 ? 83.860 63.015 40.389 1.00 25.94 77 LEU B C 1
ATOM 2981 O O . LEU B 1 77 ? 84.382 62.050 40.948 1.00 27.35 77 LEU B O 1
ATOM 2986 N N . VAL B 1 78 ? 82.766 62.909 39.640 1.00 23.78 78 VAL B N 1
ATOM 2987 C CA . VAL B 1 78 ? 82.029 61.656 39.514 1.00 25.92 78 VAL B CA 1
ATOM 2988 C C . VAL B 1 78 ? 82.053 61.224 38.053 1.00 22.92 78 VAL B C 1
ATOM 2989 O O . VAL B 1 78 ? 81.585 61.959 37.169 1.00 25.00 78 VAL B O 1
ATOM 2993 N N . LEU B 1 79 ? 82.635 60.049 37.800 1.00 24.62 79 LEU B N 1
ATOM 2994 C CA . LEU B 1 79 ? 82.687 59.444 36.474 1.00 25.86 79 LEU B CA 1
ATOM 2995 C C . LEU B 1 79 ? 81.613 58.368 36.349 1.00 26.03 79 LEU B C 1
ATOM 2996 O O . LEU B 1 79 ? 81.287 57.673 37.316 1.00 25.81 79 LEU B O 1
ATOM 3001 N N . ASN B 1 80 ? 81.085 58.223 35.137 1.00 27.17 80 ASN B N 1
ATOM 3002 C CA . ASN B 1 80 ? 80.075 57.214 34.837 1.00 25.73 80 ASN B CA 1
ATOM 3003 C C . ASN B 1 80 ? 80.266 56.763 33.395 1.00 28.44 80 ASN B C 1
ATOM 3004 O O . ASN B 1 80 ? 80.302 57.607 32.495 1.00 29.34 80 ASN B O 1
ATOM 3009 N N . VAL B 1 81 ? 80.399 55.428 33.176 1.00 25.30 81 VAL B N 1
ATOM 3010 C CA . VAL B 1 81 ? 80.526 54.867 31.831 1.00 28.17 81 VAL B CA 1
ATOM 3011 C C . VAL B 1 81 ? 79.139 54.643 31.254 1.00 40.98 81 VAL B C 1
ATOM 3012 O O . VAL B 1 81 ? 78.240 54.160 31.951 1.00 36.01 81 VAL B O 1
ATOM 3016 N N . SER B 1 82 ? 78.964 54.993 29.977 1.00 47.78 82 SER B N 1
ATOM 3017 C CA . SER B 1 82 ? 77.792 54.586 29.197 1.00 51.42 82 SER B CA 1
ATOM 3018 C C . SER B 1 82 ? 78.070 53.257 28.490 1.00 57.63 82 SER B C 1
ATOM 3019 O O . SER B 1 82 ? 78.923 53.178 27.586 1.00 55.58 82 SER B O 1
ATOM 3022 N N . VAL B 1 89 ? 73.392 42.483 29.814 1.00 74.04 89 VAL B N 1
ATOM 3023 C CA . VAL B 1 89 ? 74.367 42.060 28.819 1.00 75.57 89 VAL B CA 1
ATOM 3024 C C . VAL B 1 89 ? 75.754 41.999 29.452 1.00 65.66 89 VAL B C 1
ATOM 3025 O O . VAL B 1 89 ? 76.656 41.333 28.935 1.00 72.89 89 VAL B O 1
ATOM 3029 N N . GLN B 1 90 ? 75.926 42.696 30.570 1.00 54.29 90 GLN B N 1
ATOM 3030 C CA . GLN B 1 90 ? 77.219 42.771 31.226 1.00 48.00 90 GLN B CA 1
ATOM 3031 C C . GLN B 1 90 ? 77.100 42.300 32.669 1.00 57.77 90 GLN B C 1
ATOM 3032 O O . GLN B 1 90 ? 76.003 42.076 33.191 1.00 56.54 90 GLN B O 1
ATOM 3038 N N . ALA B 1 91 ? 78.254 42.128 33.307 1.00 47.67 91 ALA B N 1
ATOM 3039 C CA . ALA B 1 91 ? 78.256 41.742 34.707 1.00 47.27 91 ALA B CA 1
ATOM 3040 C C . ALA B 1 91 ? 77.771 42.900 35.567 1.00 46.86 91 ALA B C 1
ATOM 3041 O O . ALA B 1 91 ? 78.011 44.077 35.270 1.00 43.99 91 ALA B O 1
ATOM 3043 N N . ALA B 1 92 ? 77.078 42.560 36.648 1.00 40.29 92 ALA B N 1
ATOM 3044 C CA . ALA B 1 92 ? 76.587 43.597 37.546 1.00 38.96 92 ALA B CA 1
ATOM 3045 C C . ALA B 1 92 ? 77.739 44.287 38.255 1.00 36.99 92 ALA B C 1
ATOM 3046 O O . ALA B 1 92 ? 78.773 43.675 38.548 1.00 38.68 92 ALA B O 1
ATOM 3048 N N . GLY B 1 93 ? 77.557 45.587 38.509 1.00 33.67 93 GLY B N 1
ATOM 3049 C CA . GLY B 1 93 ? 78.473 46.328 39.362 1.00 36.21 93 GLY B CA 1
ATOM 3050 C C . GLY B 1 93 ? 79.821 46.601 38.716 1.00 38.37 93 GLY B C 1
ATOM 3051 O O . GLY B 1 93 ? 79.933 46.816 37.501 1.00 31.18 93 GLY B O 1
ATOM 3052 N N . VAL B 1 94 ? 80.865 46.577 39.551 1.00 28.47 94 VAL B N 1
ATOM 3053 C CA . VAL B 1 94 ? 82.193 47.052 39.161 1.00 28.99 94 VAL B CA 1
ATOM 3054 C C . VAL B 1 94 ? 82.886 46.084 38.207 1.00 24.76 94 VAL B C 1
ATOM 3055 O O . VAL B 1 94 ? 83.837 46.477 37.513 1.00 29.53 94 VAL B O 1
ATOM 3059 N N . THR B 1 95 ? 82.412 44.843 38.128 1.00 26.90 95 THR B N 1
ATOM 3060 C CA . THR B 1 95 ? 83.084 43.839 37.312 1.00 33.85 95 THR B CA 1
ATOM 3061 C C . THR B 1 95 ? 83.204 44.284 35.859 1.00 38.56 95 THR B C 1
ATOM 3062 O O . THR B 1 95 ? 84.231 44.043 35.211 1.00 35.25 95 THR B O 1
ATOM 3066 N N . LYS B 1 96 ? 82.178 44.951 35.334 1.00 37.48 96 LYS B N 1
ATOM 3067 C CA . LYS B 1 96 ? 82.195 45.322 33.924 1.00 36.77 96 LYS B CA 1
ATOM 3068 C C . LYS B 1 96 ? 83.098 46.511 33.619 1.00 32.02 96 LYS B C 1
ATOM 3069 O O . LYS B 1 96 ? 83.361 46.760 32.439 1.00 35.89 96 LYS B O 1
ATOM 3075 N N . ILE B 1 97 ? 83.578 47.244 34.626 1.00 25.76 97 ILE B N 1
ATOM 3076 C CA . ILE B 1 97 ? 84.522 48.334 34.412 1.00 28.23 97 ILE B CA 1
ATOM 3077 C C . ILE B 1 97 ? 85.873 48.067 35.066 1.00 26.97 97 ILE B C 1
ATOM 3078 O O . ILE B 1 97 ? 86.686 48.978 35.175 1.00 25.79 97 ILE B O 1
ATOM 3083 N N . ALA B 1 98 ? 86.146 46.823 35.468 1.00 30.56 98 ALA B N 1
ATOM 3084 C CA . ALA B 1 98 ? 87.405 46.529 36.150 1.00 28.44 98 ALA B CA 1
ATOM 3085 C C . ALA B 1 98 ? 88.600 46.714 35.222 1.00 31.74 98 ALA B C 1
ATOM 3086 O O . ALA B 1 98 ? 89.601 47.337 35.598 1.00 30.01 98 ALA B O 1
ATOM 3088 N N . ARG B 1 99 ? 88.512 46.201 33.997 1.00 28.17 99 ARG B N 1
ATOM 3089 C CA . ARG B 1 99 ? 89.642 46.333 33.089 1.00 31.75 99 ARG B CA 1
ATOM 3090 C C . ARG B 1 99 ? 89.668 47.699 32.427 1.00 33.04 99 ARG B C 1
ATOM 3091 O O . ARG B 1 99 ? 90.751 48.228 32.165 1.00 32.38 99 ARG B O 1
ATOM 3099 N N . SER B 1 100 ? 88.500 48.294 32.178 1.00 29.12 100 SER B N 1
ATOM 3100 C CA . SER B 1 100 ? 88.425 49.506 31.366 1.00 30.00 100 SER B CA 1
ATOM 3101 C C . SER B 1 100 ? 88.606 50.784 32.168 1.00 30.79 100 SER B C 1
ATOM 3102 O O . SER B 1 100 ? 89.117 51.772 31.626 1.00 29.51 100 SER B O 1
ATOM 3105 N N . VAL B 1 101 ? 88.225 50.805 33.449 1.00 23.93 101 VAL B N 1
ATOM 3106 C CA . VAL B 1 101 ? 88.336 52.002 34.275 1.00 21.95 101 VAL B CA 1
ATOM 3107 C C . VAL B 1 101 ? 89.209 51.763 35.501 1.00 28.43 101 VAL B C 1
ATOM 3108 O O . VAL B 1 101 ? 90.140 52.524 35.769 1.00 25.88 101 VAL B O 1
ATOM 3112 N N . ILE B 1 102 ? 88.899 50.725 36.284 1.00 23.55 102 ILE B N 1
ATOM 3113 C CA . ILE B 1 102 ? 89.552 50.577 37.588 1.00 25.05 102 ILE B CA 1
ATOM 3114 C C . ILE B 1 102 ? 91.049 50.291 37.425 1.00 25.75 102 ILE B C 1
ATOM 3115 O O . ILE B 1 102 ? 91.896 50.969 38.027 1.00 28.12 102 ILE B O 1
ATOM 3120 N N . ALA B 1 103 ? 91.407 49.296 36.607 1.00 25.28 103 ALA B N 1
ATOM 3121 C CA . ALA B 1 103 ? 92.820 48.951 36.492 1.00 29.45 103 ALA B CA 1
ATOM 3122 C C . ALA B 1 103 ? 93.631 50.082 35.854 1.00 31.39 103 ALA B C 1
ATOM 3123 O O . ALA B 1 103 ? 94.720 50.401 36.353 1.00 28.72 103 ALA B O 1
ATOM 3125 N N . PRO B 1 104 ? 93.157 50.726 34.777 1.00 28.48 104 PRO B N 1
ATOM 3126 C CA . PRO B 1 104 ? 93.961 51.828 34.206 1.00 30.56 104 PRO B CA 1
ATOM 3127 C C . PRO B 1 104 ? 94.181 52.983 35.173 1.00 28.95 104 PRO B C 1
ATOM 3128 O O . PRO B 1 104 ? 95.270 53.579 35.180 1.00 30.60 104 PRO B O 1
ATOM 3132 N N . LEU B 1 105 ? 93.180 53.334 35.988 1.00 25.47 105 LEU B N 1
ATOM 3133 C CA . LEU B 1 105 ? 93.388 54.424 36.931 1.00 23.57 105 LEU B CA 1
ATOM 3134 C C . LEU B 1 105 ? 94.387 54.015 38.008 1.00 23.07 105 LEU B C 1
ATOM 3135 O O . LEU B 1 105 ? 95.246 54.813 38.396 1.00 27.95 105 LEU B O 1
ATOM 3140 N N . ALA B 1 106 ? 94.315 52.767 38.479 1.00 26.49 106 ALA B N 1
ATOM 3141 C CA . ALA B 1 106 ? 95.280 52.304 39.473 1.00 30.39 106 ALA B CA 1
ATOM 3142 C C . ALA B 1 106 ? 96.691 52.311 38.907 1.00 32.57 106 ALA B C 1
ATOM 3143 O O . ALA B 1 106 ? 97.643 52.716 39.589 1.00 33.25 106 ALA B O 1
ATOM 3145 N N . GLU B 1 107 ? 96.843 51.851 37.659 1.00 27.64 107 GLU B N 1
ATOM 3146 C CA . GLU B 1 107 ? 98.150 51.802 37.012 1.00 29.41 107 GLU B CA 1
ATOM 3147 C C . GLU B 1 107 ? 98.743 53.194 36.853 1.00 36.77 107 GLU B C 1
ATOM 3148 O O . GLU B 1 107 ? 99.969 53.354 36.886 1.00 36.53 107 GLU B O 1
ATOM 3150 N N . HIS B 1 108 ? 97.897 54.213 36.691 1.00 32.21 108 HIS B N 1
ATOM 3151 C CA . HIS B 1 108 ? 98.352 55.589 36.556 1.00 31.74 108 HIS B CA 1
ATOM 3152 C C . HIS B 1 108 ? 98.255 56.359 37.873 1.00 35.72 108 HIS B C 1
ATOM 3153 O O . HIS B 1 108 ? 98.301 57.595 37.872 1.00 34.97 108 HIS B O 1
ATOM 3160 N N . HIS B 1 109 ? 98.120 55.639 38.990 1.00 30.70 109 HIS B N 1
ATOM 3161 C CA . HIS B 1 109 ? 98.222 56.197 40.338 1.00 32.93 109 HIS B CA 1
ATOM 3162 C C . HIS B 1 109 ? 97.160 57.265 40.591 1.00 31.67 109 HIS B C 1
ATOM 3163 O O . HIS B 1 109 ? 97.423 58.286 41.217 1.00 35.14 109 HIS B O 1
ATOM 3170 N N . VAL B 1 110 ? 95.950 57.034 40.092 1.00 28.13 110 VAL B N 1
ATOM 3171 C CA . VAL B 1 110 ? 94.795 57.857 40.422 1.00 23.66 110 VAL B CA 1
ATOM 3172 C C . VAL B 1 110 ? 93.985 57.111 41.470 1.00 29.76 110 VAL B C 1
ATOM 3173 O O . VAL B 1 110 ? 93.466 56.024 41.197 1.00 28.36 110 VAL B O 1
ATOM 3177 N N . SER B 1 111 ? 93.866 57.697 42.660 1.00 25.17 111 SER B N 1
ATOM 3178 C CA . SER B 1 111 ? 93.068 57.091 43.727 1.00 29.08 111 SER B CA 1
ATOM 3179 C C . SER B 1 111 ? 91.575 57.293 43.471 1.00 30.08 111 SER B C 1
ATOM 3180 O O . SER B 1 111 ? 91.144 58.385 43.088 1.00 28.55 111 SER B O 1
ATOM 3183 N N . VAL B 1 112 ? 90.774 56.241 43.688 1.00 21.69 112 VAL B N 1
ATOM 3184 C CA . VAL B 1 112 ? 89.345 56.311 43.426 1.00 22.84 112 VAL B CA 1
ATOM 3185 C C . VAL B 1 112 ? 88.576 56.017 44.714 1.00 23.49 112 VAL B C 1
ATOM 3186 O O . VAL B 1 112 ? 89.122 55.525 45.709 1.00 25.42 112 VAL B O 1
ATOM 3190 N N . LEU B 1 113 ? 87.294 56.353 44.673 1.00 22.24 113 LEU B N 1
ATOM 3191 C CA . LEU B 1 113 ? 86.292 55.850 45.606 1.00 17.09 113 LEU B CA 1
ATOM 3192 C C . LEU B 1 113 ? 85.157 55.288 44.769 1.00 23.48 113 LEU B C 1
ATOM 3193 O O . LEU B 1 113 ? 84.761 55.909 43.780 1.00 27.45 113 LEU B O 1
ATOM 3198 N N . MET B 1 114 ? 84.658 54.108 45.135 1.00 20.56 114 MET B N 1
ATOM 3199 C CA . MET B 1 114 ? 83.629 53.441 44.345 1.00 27.17 114 MET B CA 1
ATOM 3200 C C . MET B 1 114 ? 82.262 53.632 44.978 1.00 29.53 114 MET B C 1
ATOM 3201 O O . MET B 1 114 ? 82.109 53.524 46.201 1.00 29.99 114 MET B O 1
ATOM 3206 N N . LEU B 1 115 ? 81.253 53.869 44.140 1.00 21.13 115 LEU B N 1
ATOM 3207 C CA . LEU B 1 115 ? 79.871 53.788 44.628 1.00 23.66 115 LEU B CA 1
ATOM 3208 C C . LEU B 1 115 ? 79.043 53.063 43.562 1.00 24.69 115 LEU B C 1
ATOM 3209 O O . LEU B 1 115 ? 78.481 53.690 42.664 1.00 27.39 115 LEU B O 1
ATOM 3214 N N . SER B 1 116 ? 78.986 51.735 43.662 1.00 22.64 116 SER B N 1
ATOM 3215 C CA . SER B 1 116 ? 77.995 50.998 42.893 1.00 28.49 116 SER B CA 1
ATOM 3216 C C . SER B 1 116 ? 76.615 51.281 43.471 1.00 37.23 116 SER B C 1
ATOM 3217 O O . SER B 1 116 ? 76.436 51.312 44.691 1.00 37.31 116 SER B O 1
ATOM 3220 N N . THR B 1 117 ? 75.644 51.528 42.596 1.00 29.69 117 THR B N 1
ATOM 3221 C CA . THR B 1 117 ? 74.253 51.641 43.016 1.00 30.41 117 THR B CA 1
ATOM 3222 C C . THR B 1 117 ? 73.428 50.657 42.205 1.00 31.18 117 THR B C 1
ATOM 3223 O O . THR B 1 117 ? 73.932 49.999 41.278 1.00 30.36 117 THR B O 1
ATOM 3227 N N . TYR B 1 118 ? 72.148 50.541 42.584 1.00 27.88 118 TYR B N 1
ATOM 3228 C CA . TYR B 1 118 ? 71.220 49.728 41.809 1.00 28.79 118 TYR B CA 1
ATOM 3229 C C . TYR B 1 118 ? 71.253 50.117 40.333 1.00 30.81 118 TYR B C 1
ATOM 3230 O O . TYR B 1 118 ? 71.174 49.251 39.458 1.00 30.49 118 TYR B O 1
ATOM 3239 N N . GLN B 1 119 ? 71.345 51.412 40.041 1.00 28.04 119 GLN B N 1
ATOM 3240 C CA . GLN B 1 119 ? 71.200 51.885 38.667 1.00 37.49 119 GLN B CA 1
ATOM 3241 C C . GLN B 1 119 ? 72.497 51.847 37.873 1.00 33.36 119 GLN B C 1
ATOM 3242 O O . GLN B 1 119 ? 72.459 51.579 36.669 1.00 32.90 119 GLN B O 1
ATOM 3248 N N . THR B 1 120 ? 73.634 52.139 38.493 1.00 29.35 120 THR B N 1
ATOM 3249 C CA . THR B 1 120 ? 74.865 52.327 37.725 1.00 32.32 120 THR B CA 1
ATOM 3250 C C . THR B 1 120 ? 76.045 52.343 38.692 1.00 34.97 120 THR B C 1
ATOM 3251 O O . THR B 1 120 ? 75.879 52.192 39.904 1.00 36.19 120 THR B O 1
ATOM 3255 N N . ASP B 1 121 ? 77.249 52.533 38.150 1.00 27.70 121 ASP B N 1
ATOM 3256 C CA . ASP B 1 121 ? 78.467 52.556 38.960 1.00 22.56 121 ASP B CA 1
ATOM 3257 C C . ASP B 1 121 ? 79.131 53.921 38.860 1.00 29.86 121 ASP B C 1
ATOM 3258 O O . ASP B 1 121 ? 79.507 54.362 37.770 1.00 28.64 121 ASP B O 1
ATOM 3263 N N . PHE B 1 122 ? 79.300 54.578 39.992 1.00 25.29 122 PHE B N 1
ATOM 3264 C CA . PHE B 1 122 ? 79.963 55.869 40.035 1.00 23.98 122 PHE B CA 1
ATOM 3265 C C . PHE B 1 122 ? 81.399 55.657 40.481 1.00 23.16 122 PHE B C 1
ATOM 3266 O O . PHE B 1 122 ? 81.655 54.899 41.421 1.00 22.78 122 PHE B O 1
ATOM 3274 N N . ILE B 1 123 ? 82.339 56.245 39.749 1.00 22.77 123 ILE B N 1
ATOM 3275 C CA . ILE B 1 123 ? 83.744 56.218 40.128 1.00 23.49 123 ILE B CA 1
ATOM 3276 C C . ILE B 1 123 ? 84.125 57.642 40.480 1.00 22.51 123 ILE B C 1
ATOM 3277 O O . ILE B 1 123 ? 84.098 58.531 39.611 1.00 23.09 123 ILE B O 1
ATOM 3282 N N . LEU B 1 124 ? 84.494 57.863 41.736 1.00 24.26 124 LEU B N 1
ATOM 3283 C CA . LEU B 1 124 ? 84.875 59.187 42.194 1.00 24.90 124 LEU B CA 1
ATOM 3284 C C . LEU B 1 124 ? 86.388 59.342 42.147 1.00 24.64 124 LEU B C 1
ATOM 3285 O O . LEU B 1 124 ? 87.133 58.435 42.534 1.00 23.24 124 LEU B O 1
ATOM 3290 N N . VAL B 1 125 ? 86.841 60.490 41.656 1.00 24.54 125 VAL B N 1
ATOM 3291 C CA . VAL B 1 125 ? 88.261 60.789 41.572 1.00 22.71 125 VAL B CA 1
ATOM 3292 C C . VAL B 1 125 ? 88.454 62.220 42.043 1.00 25.67 125 VAL B C 1
ATOM 3293 O O . VAL B 1 125 ? 87.589 63.080 41.856 1.00 28.85 125 VAL B O 1
ATOM 3297 N N . ARG B 1 126 ? 89.607 62.489 42.624 1.00 24.94 126 ARG B N 1
ATOM 3298 C CA . ARG B 1 126 ? 89.844 63.841 43.087 1.00 26.01 126 ARG B CA 1
ATOM 3299 C C . ARG B 1 126 ? 90.039 64.754 41.895 1.00 31.51 126 ARG B C 1
ATOM 3300 O O . ARG B 1 126 ? 90.606 64.357 40.873 1.00 29.41 126 ARG B O 1
ATOM 3308 N N . GLU B 1 127 ? 89.529 65.980 42.036 1.00 29.14 127 GLU B N 1
ATOM 3309 C CA . GLU B 1 127 ? 89.599 66.996 40.990 1.00 30.63 127 GLU B CA 1
ATOM 3310 C C . GLU B 1 127 ? 91.016 67.190 40.458 1.00 32.90 127 GLU B C 1
ATOM 3311 O O . GLU B 1 127 ? 91.213 67.413 39.256 1.00 30.83 127 GLU B O 1
ATOM 3317 N N . GLN B 1 128 ? 92.018 67.101 41.333 1.00 27.75 128 GLN B N 1
ATOM 3318 C CA . GLN B 1 128 ? 93.402 67.304 40.918 1.00 30.11 128 GLN B CA 1
ATOM 3319 C C . GLN B 1 128 ? 93.861 66.301 39.862 1.00 29.67 128 GLN B C 1
ATOM 3320 O O . GLN B 1 128 ? 94.837 66.569 39.144 1.00 32.02 128 GLN B O 1
ATOM 3326 N N . ASP B 1 129 ? 93.188 65.166 39.752 1.00 28.29 129 ASP B N 1
ATOM 3327 C CA . ASP B 1 129 ? 93.606 64.078 38.878 1.00 32.46 129 ASP B CA 1
ATOM 3328 C C . ASP B 1 129 ? 92.909 64.100 37.526 1.00 34.15 129 ASP B C 1
ATOM 3329 O O . ASP B 1 129 ? 93.126 63.184 36.720 1.00 32.09 129 ASP B O 1
ATOM 3334 N N . LEU B 1 130 ? 92.076 65.112 37.259 1.00 27.80 130 LEU B N 1
ATOM 3335 C CA . LEU B 1 130 ? 91.220 65.078 36.076 1.00 33.53 130 LEU B CA 1
ATOM 3336 C C . LEU B 1 130 ? 92.025 64.922 34.788 1.00 33.93 130 LEU B C 1
ATOM 3337 O O . LEU B 1 130 ? 91.642 64.140 33.913 1.00 32.35 130 LEU B O 1
ATOM 3342 N N . SER B 1 131 ? 93.139 65.658 34.638 1.00 33.42 131 SER B N 1
ATOM 3343 C CA . SER B 1 131 ? 93.869 65.564 33.377 1.00 34.60 131 SER B CA 1
ATOM 3344 C C . SER B 1 131 ? 94.499 64.188 33.195 1.00 30.65 131 SER B C 1
ATOM 3345 O O . SER B 1 131 ? 94.597 63.701 32.062 1.00 32.46 131 SER B O 1
ATOM 3348 N N . VAL B 1 132 ? 94.928 63.544 34.282 1.00 30.28 132 VAL B N 1
ATOM 3349 C CA . VAL B 1 132 ? 95.447 62.185 34.165 1.00 36.73 132 VAL B CA 1
ATOM 3350 C C . VAL B 1 132 ? 94.321 61.219 33.837 1.00 31.79 132 VAL B C 1
ATOM 3351 O O . VAL B 1 132 ? 94.502 60.274 33.062 1.00 28.29 132 VAL B O 1
ATOM 3355 N N . VAL B 1 133 ? 93.145 61.432 34.424 1.00 26.26 133 VAL B N 1
ATOM 3356 C CA . VAL B 1 133 ? 92.012 60.565 34.125 1.00 31.93 133 VAL B CA 1
ATOM 3357 C C . VAL B 1 133 ? 91.673 60.642 32.644 1.00 25.29 133 VAL B C 1
ATOM 3358 O O . VAL B 1 133 ? 91.465 59.621 31.977 1.00 29.22 133 VAL B O 1
ATOM 3362 N N . ILE B 1 134 ? 91.617 61.860 32.109 1.00 28.01 134 ILE B N 1
ATOM 3363 C CA . ILE B 1 134 ? 91.306 62.045 30.699 1.00 30.16 134 ILE B CA 1
ATOM 3364 C C . ILE B 1 134 ? 92.364 61.379 29.832 1.00 33.05 134 ILE B C 1
ATOM 3365 O O . ILE B 1 134 ? 92.044 60.643 28.894 1.00 34.60 134 ILE B O 1
ATOM 3370 N N . HIS B 1 135 ? 93.639 61.617 30.137 1.00 31.68 135 HIS B N 1
ATOM 3371 C CA . HIS B 1 135 ? 94.702 61.070 29.298 1.00 33.78 135 HIS B CA 1
ATOM 3372 C C . HIS B 1 135 ? 94.709 59.546 29.347 1.00 34.70 135 HIS B C 1
ATOM 3373 O O . HIS B 1 135 ? 95.005 58.881 28.342 1.00 35.93 135 HIS B O 1
ATOM 3380 N N . THR B 1 136 ? 94.380 58.981 30.510 1.00 31.50 136 THR B N 1
ATOM 3381 C CA . THR B 1 136 ? 94.413 57.536 30.705 1.00 36.69 136 THR B CA 1
ATOM 3382 C C . THR B 1 136 ? 93.255 56.846 29.993 1.00 37.13 136 THR B C 1
ATOM 3383 O O . THR B 1 136 ? 93.429 55.779 29.394 1.00 36.23 136 THR B O 1
ATOM 3387 N N . LEU B 1 137 ? 92.062 57.428 30.056 1.00 31.91 137 LEU B N 1
ATOM 3388 C CA . LEU B 1 137 ? 90.877 56.742 29.578 1.00 32.65 137 LEU B CA 1
ATOM 3389 C C . LEU B 1 137 ? 90.477 57.149 28.169 1.00 35.37 137 LEU B C 1
ATOM 3390 O O . LEU B 1 137 ? 89.596 56.507 27.596 1.00 34.19 137 LEU B O 1
ATOM 3395 N N . ALA B 1 138 ? 91.108 58.184 27.595 1.00 31.45 138 ALA B N 1
ATOM 3396 C CA . ALA B 1 138 ? 90.710 58.676 26.272 1.00 36.41 138 ALA B CA 1
ATOM 3397 C C . ALA B 1 138 ? 90.979 57.681 25.153 1.00 45.25 138 ALA B C 1
ATOM 3398 O O . ALA B 1 138 ? 90.374 57.796 24.080 1.00 43.22 138 ALA B O 1
ATOM 3400 N N . GLN B 1 139 ? 91.860 56.712 25.361 1.00 39.57 139 GLN B N 1
ATOM 3401 C CA . GLN B 1 139 ? 92.137 55.745 24.309 1.00 52.64 139 GLN B CA 1
ATOM 3402 C C . GLN B 1 139 ? 91.212 54.534 24.364 1.00 52.24 139 GLN B C 1
ATOM 3403 O O . GLN B 1 139 ? 91.408 53.584 23.597 1.00 43.62 139 GLN B O 1
ATOM 3409 N N . GLU B 1 140 ? 90.204 54.542 25.237 1.00 33.03 140 GLU B N 1
ATOM 3410 C CA . GLU B 1 140 ? 89.079 53.640 25.079 1.00 33.83 140 GLU B CA 1
ATOM 3411 C C . GLU B 1 140 ? 87.751 54.365 24.968 1.00 34.34 140 GLU B C 1
ATOM 3412 O O . GLU B 1 140 ? 86.827 53.836 24.341 1.00 35.88 140 GLU B O 1
ATOM 3418 N N . PHE B 1 141 ? 87.622 55.554 25.559 1.00 30.19 141 PHE B N 1
ATOM 3419 C CA . PHE B 1 141 ? 86.324 56.205 25.700 1.00 31.43 141 PHE B CA 1
ATOM 3420 C C . PHE B 1 141 ? 86.342 57.537 24.968 1.00 31.80 141 PHE B C 1
ATOM 3421 O O . PHE B 1 141 ? 87.363 58.225 24.948 1.00 33.41 141 PHE B O 1
ATOM 3429 N N . ASP B 1 142 ? 85.206 57.891 24.371 1.00 34.12 142 ASP B N 1
ATOM 3430 C CA . ASP B 1 142 ? 84.927 59.290 24.085 1.00 34.88 142 ASP B CA 1
ATOM 3431 C C . ASP B 1 142 ? 84.449 59.917 25.387 1.00 34.56 142 ASP B C 1
ATOM 3432 O O . ASP B 1 142 ? 83.510 59.412 26.012 1.00 34.12 142 ASP B O 1
ATOM 3437 N N . ILE B 1 143 ? 85.111 60.989 25.808 1.00 35.28 143 ILE B N 1
ATOM 3438 C CA . ILE B 1 143 ? 84.892 61.565 27.130 1.00 35.34 143 ILE B CA 1
ATOM 3439 C C . ILE B 1 143 ? 84.083 62.846 26.983 1.00 37.42 143 ILE B C 1
ATOM 3440 O O . ILE B 1 143 ? 84.361 63.676 26.106 1.00 39.32 143 ILE B O 1
ATOM 3445 N N . TYR B 1 144 ? 83.071 62.990 27.838 1.00 37.44 144 TYR B N 1
ATOM 3446 C CA . TYR B 1 144 ? 82.167 64.127 27.840 1.00 39.36 144 TYR B CA 1
ATOM 3447 C C . TYR B 1 144 ? 82.050 64.666 29.256 1.00 43.37 144 TYR B C 1
ATOM 3448 O O . TYR B 1 144 ? 82.155 63.913 30.229 1.00 38.64 144 TYR B O 1
ATOM 3457 N N . ARG B 1 145 ? 81.835 65.976 29.358 1.00 42.13 145 ARG B N 1
ATOM 3458 C CA . ARG B 1 145 ? 81.476 66.623 30.613 1.00 43.29 145 ARG B CA 1
ATOM 3459 C C . ARG B 1 145 ? 80.025 67.061 30.540 1.00 44.14 145 ARG B C 1
ATOM 3460 O O . ARG B 1 145 ? 79.603 67.663 29.547 1.00 45.44 145 ARG B O 1
ATOM 3468 N N . GLU B 1 146 ? 79.272 66.774 31.594 1.00 43.98 146 GLU B N 1
ATOM 3469 C CA . GLU B 1 146 ? 77.884 67.196 31.673 1.00 45.70 146 GLU B CA 1
ATOM 3470 C C . GLU B 1 146 ? 77.836 68.648 32.133 1.00 50.11 146 GLU B C 1
ATOM 3471 O O . GLU B 1 146 ? 78.261 68.971 33.249 1.00 52.76 146 GLU B O 1
ATOM 3477 N N . VAL B 1 147 ? 77.360 69.527 31.257 1.00 49.69 147 VAL B N 1
ATOM 3478 C CA . VAL B 1 147 ? 77.148 70.933 31.579 1.00 57.22 147 VAL B CA 1
ATOM 3479 C C . VAL B 1 147 ? 75.714 71.268 31.204 1.00 67.33 147 VAL B C 1
ATOM 3480 O O . VAL B 1 147 ? 75.325 71.115 30.040 1.00 56.80 147 VAL B O 1
ATOM 3484 N N . GLY B 1 148 ? 74.930 71.718 32.183 1.00 70.53 148 GLY B N 1
ATOM 3485 C CA . GLY B 1 148 ? 73.547 72.059 31.905 1.00 76.17 148 GLY B CA 1
ATOM 3486 C C . GLY B 1 148 ? 72.712 70.886 31.446 1.00 77.61 148 GLY B C 1
ATOM 3487 O O . GLY B 1 148 ? 71.773 71.070 30.664 1.00 84.62 148 GLY B O 1
ATOM 3488 N N . GLY B 1 149 ? 73.035 69.675 31.906 1.00 67.17 149 GLY B N 1
ATOM 3489 C CA . GLY B 1 149 ? 72.291 68.489 31.543 1.00 66.78 149 GLY B CA 1
ATOM 3490 C C . GLY B 1 149 ? 72.675 67.856 30.223 1.00 69.39 149 GLY B C 1
ATOM 3491 O O . GLY B 1 149 ? 72.178 66.764 29.916 1.00 75.84 149 GLY B O 1
ATOM 3492 N N . GLU B 1 150 ? 73.547 68.486 29.437 1.00 57.89 150 GLU B N 1
ATOM 3493 C CA . GLU B 1 150 ? 73.927 67.924 28.149 1.00 61.80 150 GLU B CA 1
ATOM 3494 C C . GLU B 1 150 ? 75.419 67.608 28.098 1.00 57.55 150 GLU B C 1
ATOM 3495 O O . GLU B 1 150 ? 76.227 68.276 28.753 1.00 51.02 150 GLU B O 1
ATOM 3501 N N . PRO B 1 151 ? 75.808 66.592 27.322 1.00 57.54 151 PRO B N 1
ATOM 3502 C CA . PRO B 1 151 ? 77.224 66.199 27.243 1.00 49.48 151 PRO B CA 1
ATOM 3503 C C . PRO B 1 151 ? 78.012 67.124 26.327 1.00 51.35 151 PRO B C 1
ATOM 3504 O O . PRO B 1 151 ? 77.614 67.377 25.187 1.00 50.96 151 PRO B O 1
ATOM 3508 N N . VAL B 1 152 ? 79.146 67.600 26.815 1.00 46.91 152 VAL B N 1
ATOM 3509 C CA . VAL B 1 152 ? 80.080 68.406 26.030 1.00 49.24 152 VAL B CA 1
ATOM 3510 C C . VAL B 1 152 ? 81.358 67.599 25.849 1.00 47.55 152 VAL B C 1
ATOM 3511 O O . VAL B 1 152 ? 81.924 67.133 26.842 1.00 45.63 152 VAL B O 1
ATOM 3515 N N . PRO B 1 153 ? 81.843 67.398 24.620 1.00 48.49 153 PRO B N 1
ATOM 3516 C CA . PRO B 1 153 ? 83.128 66.708 24.434 1.00 47.16 153 PRO B CA 1
ATOM 3517 C C . PRO B 1 153 ? 84.234 67.402 25.214 1.00 48.08 153 PRO B C 1
ATOM 3518 O O . PRO B 1 153 ? 84.281 68.630 25.304 1.00 51.23 153 PRO B O 1
ATOM 3522 N N . VAL B 1 154 ? 85.114 66.600 25.813 1.00 42.76 154 VAL B N 1
ATOM 3523 C CA . VAL B 1 154 ? 86.235 67.159 26.558 1.00 45.89 154 VAL B CA 1
ATOM 3524 C C . VAL B 1 154 ? 87.220 67.801 25.592 1.00 65.77 154 VAL B C 1
ATOM 3525 O O . VAL B 1 154 ? 87.480 67.276 24.500 1.00 68.85 154 VAL B O 1
ATOM 3529 N N . THR B 1 155 ? 87.761 68.957 25.985 1.00 63.47 155 THR B N 1
ATOM 3530 C CA . THR B 1 155 ? 88.729 69.678 25.167 1.00 67.17 155 THR B CA 1
ATOM 3531 C C . THR B 1 155 ? 90.029 69.889 25.935 1.00 65.41 155 THR B C 1
ATOM 3532 O O . THR B 1 155 ? 90.309 69.177 26.904 1.00 62.68 155 THR B O 1
ATOM 3536 N N . ARG B 1 156 ? 90.824 70.863 25.509 1.00 66.95 156 ARG B N 1
ATOM 3537 C CA . ARG B 1 156 ? 92.088 71.179 26.168 1.00 68.08 156 ARG B CA 1
ATOM 3538 C C . ARG B 1 156 ? 91.908 72.293 27.199 1.00 71.67 156 ARG B C 1
ATOM 3539 O O . ARG B 1 156 ? 92.047 72.071 28.405 1.00 77.12 156 ARG B O 1
ATOM 3541 N N . THR B 1 173 ? 99.812 46.882 48.101 1.00 60.66 173 THR B N 1
ATOM 3542 C CA . THR B 1 173 ? 99.811 45.984 49.249 1.00 54.09 173 THR B CA 1
ATOM 3543 C C . THR B 1 173 ? 98.557 45.109 49.243 1.00 41.93 173 THR B C 1
ATOM 3544 O O . THR B 1 173 ? 97.500 45.530 48.775 1.00 50.29 173 THR B O 1
ATOM 3548 N N . VAL B 1 174 ? 98.678 43.888 49.752 1.00 39.21 174 VAL B N 1
ATOM 3549 C CA . VAL B 1 174 ? 97.573 42.934 49.768 1.00 47.13 174 VAL B CA 1
ATOM 3550 C C . VAL B 1 174 ? 96.763 43.159 51.037 1.00 56.88 174 VAL B C 1
ATOM 3551 O O . VAL B 1 174 ? 97.290 43.048 52.148 1.00 68.84 174 VAL B O 1
ATOM 3555 N N . HIS B 1 175 ? 95.500 43.461 50.877 1.00 48.96 175 HIS B N 1
ATOM 3556 C CA . HIS B 1 175 ? 94.701 43.821 52.037 1.00 39.48 175 HIS B CA 1
ATOM 3557 C C . HIS B 1 175 ? 93.909 42.626 52.549 1.00 44.24 175 HIS B C 1
ATOM 3558 O O . HIS B 1 175 ? 93.408 41.826 51.753 1.00 45.59 175 HIS B O 1
ATOM 3565 N N . PRO B 1 176 ? 93.798 42.480 53.868 1.00 48.79 176 PRO B N 1
ATOM 3566 C CA . PRO B 1 176 ? 92.976 41.398 54.422 1.00 51.03 176 PRO B CA 1
ATOM 3567 C C . PRO B 1 176 ? 91.509 41.574 54.065 1.00 46.03 176 PRO B C 1
ATOM 3568 O O . PRO B 1 176 ? 91.017 42.691 53.887 1.00 44.31 176 PRO B O 1
ATOM 3572 N N . ILE B 1 177 ? 90.804 40.448 53.967 1.00 48.33 177 ILE B N 1
ATOM 3573 C CA . ILE B 1 177 ? 89.378 40.454 53.681 1.00 47.69 177 ILE B CA 1
ATOM 3574 C C . ILE B 1 177 ? 88.654 39.599 54.710 1.00 43.69 177 ILE B C 1
ATOM 3575 O O . ILE B 1 177 ? 89.236 38.724 55.357 1.00 41.99 177 ILE B O 1
ATOM 3580 N N . GLN B 1 178 ? 87.360 39.871 54.858 1.00 40.54 178 GLN B N 1
ATOM 3581 C CA . GLN B 1 178 ? 86.497 39.074 55.716 1.00 44.92 178 GLN B CA 1
ATOM 3582 C C . GLN B 1 178 ? 85.084 39.137 55.158 1.00 40.30 178 GLN B C 1
ATOM 3583 O O . GLN B 1 178 ? 84.707 40.108 54.501 1.00 39.55 178 GLN B O 1
ATOM 3589 N N . SER B 1 179 ? 84.299 38.097 55.408 1.00 38.92 179 SER B N 1
ATOM 3590 C CA . SER B 1 179 ? 82.911 38.082 54.948 1.00 45.83 179 SER B CA 1
ATOM 3591 C C . SER B 1 179 ? 81.998 37.727 56.107 1.00 39.58 179 SER B C 1
ATOM 3592 O O . SER B 1 179 ? 81.964 36.550 56.519 1.00 41.66 179 SER B O 1
ATOM 3595 N N . PRO B 1 180 ? 81.245 38.678 56.642 1.00 42.75 180 PRO B N 1
ATOM 3596 C CA . PRO B 1 180 ? 80.245 38.341 57.658 1.00 44.78 180 PRO B CA 1
ATOM 3597 C C . PRO B 1 180 ? 79.116 37.530 57.038 1.00 46.34 180 PRO B C 1
ATOM 3598 O O . PRO B 1 180 ? 78.959 37.451 55.815 1.00 45.55 180 PRO B O 1
ATOM 3602 N N . GLN B 1 181 ? 78.317 36.915 57.908 1.00 42.45 181 GLN B N 1
ATOM 3603 C CA . GLN B 1 181 ? 77.281 35.995 57.456 1.00 46.73 181 GLN B CA 1
ATOM 3604 C C . GLN B 1 181 ? 76.038 36.695 56.920 1.00 43.26 181 GLN B C 1
ATOM 3605 O O . GLN B 1 181 ? 75.161 36.018 56.374 1.00 45.97 181 GLN B O 1
ATOM 3611 N N . ASN B 1 182 ? 75.940 38.015 57.063 1.00 42.13 182 ASN B N 1
ATOM 3612 C CA . ASN B 1 182 ? 74.741 38.735 56.650 1.00 44.62 182 ASN B CA 1
ATOM 3613 C C . ASN B 1 182 ? 74.471 38.549 55.162 1.00 39.31 182 ASN B C 1
ATOM 3614 O O . ASN B 1 182 ? 75.393 38.516 54.343 1.00 39.67 182 ASN B O 1
ATOM 3619 N N . ARG B 1 183 ? 73.195 38.435 54.812 1.00 37.47 183 ARG B N 1
ATOM 3620 C CA . ARG B 1 183 ? 72.773 38.395 53.419 1.00 38.24 183 ARG B CA 1
ATOM 3621 C C . ARG B 1 183 ? 72.161 39.742 53.073 1.00 38.34 183 ARG B C 1
ATOM 3622 O O . ARG B 1 183 ? 71.354 40.273 53.845 1.00 39.07 183 ARG B O 1
ATOM 3630 N N . PHE B 1 184 ? 72.561 40.297 51.933 1.00 31.87 184 PHE B N 1
ATOM 3631 C CA . PHE B 1 184 ? 72.205 41.661 51.567 1.00 28.98 184 PHE B CA 1
ATOM 3632 C C . PHE B 1 184 ? 71.340 41.695 50.314 1.00 40.38 184 PHE B C 1
ATOM 3633 O O . PHE B 1 184 ? 71.485 40.862 49.410 1.00 34.81 184 PHE B O 1
ATOM 3641 N N . CYS B 1 185 ? 70.434 42.674 50.286 1.00 33.50 185 CYS B N 1
ATOM 3642 C CA . CYS B 1 185 ? 69.572 42.971 49.149 1.00 30.15 185 CYS B CA 1
ATOM 3643 C C . CYS B 1 185 ? 70.021 44.291 48.533 1.00 32.54 185 CYS B C 1
ATOM 3644 O O . CYS B 1 185 ? 70.375 45.228 49.258 1.00 30.36 185 CYS B O 1
ATOM 3647 N N . VAL B 1 186 ? 69.977 44.368 47.201 1.00 29.34 186 VAL B N 1
ATOM 3648 C CA . VAL B 1 186 ? 70.292 45.587 46.449 1.00 29.54 186 VAL B CA 1
ATOM 3649 C C . VAL B 1 186 ? 69.006 46.005 45.754 1.00 26.15 186 VAL B C 1
ATOM 3650 O O . VAL B 1 186 ? 68.506 45.291 44.872 1.00 27.97 186 VAL B O 1
ATOM 3654 N N . LEU B 1 187 ? 68.448 47.134 46.173 1.00 27.83 187 LEU B N 1
ATOM 3655 C CA . LEU B 1 187 ? 67.061 47.463 45.895 1.00 33.79 187 LEU B CA 1
ATOM 3656 C C . LEU B 1 187 ? 66.959 48.875 45.351 1.00 34.16 187 LEU B C 1
ATOM 3657 O O . LEU B 1 187 ? 67.865 49.691 45.510 1.00 31.53 187 LEU B O 1
ATOM 3662 N N . THR B 1 188 ? 65.838 49.156 44.703 1.00 36.58 188 THR B N 1
ATOM 3663 C CA . THR B 1 188 ? 65.484 50.523 44.390 1.00 33.30 188 THR B CA 1
ATOM 3664 C C . THR B 1 188 ? 64.086 50.812 44.915 1.00 32.96 188 THR B C 1
ATOM 3665 O O . THR B 1 188 ? 63.455 49.988 45.589 1.00 37.00 188 THR B O 1
ATOM 3669 N N . LEU B 1 189 ? 63.603 52.007 44.601 1.00 34.15 189 LEU B N 1
ATOM 3670 C CA . LEU B 1 189 ? 62.321 52.476 45.090 1.00 34.39 189 LEU B CA 1
ATOM 3671 C C . LEU B 1 189 ? 61.793 53.510 44.108 1.00 33.70 189 LEU B C 1
ATOM 3672 O O . LEU B 1 189 ? 62.560 54.335 43.605 1.00 39.39 189 LEU B O 1
ATOM 3677 N N . ASP B 1 190 ? 60.501 53.459 43.834 1.00 35.96 190 ASP B N 1
ATOM 3678 C CA . ASP B 1 190 ? 59.870 54.543 43.095 1.00 37.84 190 ASP B CA 1
ATOM 3679 C C . ASP B 1 190 ? 59.892 55.794 43.969 1.00 44.42 190 ASP B C 1
ATOM 3680 O O . ASP B 1 190 ? 59.372 55.757 45.097 1.00 41.34 190 ASP B O 1
ATOM 3685 N N . PRO B 1 191 ? 60.511 56.897 43.521 1.00 44.12 191 PRO B N 1
ATOM 3686 C CA . PRO B 1 191 ? 60.606 58.096 44.380 1.00 45.99 191 PRO B CA 1
ATOM 3687 C C . PRO B 1 191 ? 59.270 58.562 44.935 1.00 40.80 191 PRO B C 1
ATOM 3688 O O . PRO B 1 191 ? 59.229 59.119 46.037 1.00 40.12 191 PRO B O 1
ATOM 3692 N N . GLU B 1 192 ? 58.166 58.315 44.226 1.00 38.95 192 GLU B N 1
ATOM 3693 C CA . GLU B 1 192 ? 56.863 58.753 44.710 1.00 42.89 192 GLU B CA 1
ATOM 3694 C C . GLU B 1 192 ? 56.427 57.992 45.957 1.00 36.79 192 GLU B C 1
ATOM 3695 O O . GLU B 1 192 ? 55.526 58.452 46.662 1.00 40.68 192 GLU B O 1
ATOM 3697 N N . THR B 1 193 ? 57.059 56.859 46.263 1.00 35.91 193 THR B N 1
ATOM 3698 C CA . THR B 1 193 ? 56.713 56.082 47.446 1.00 36.55 193 THR B CA 1
ATOM 3699 C C . THR B 1 193 ? 57.689 56.290 48.597 1.00 32.94 193 THR B C 1
ATOM 3700 O O . THR B 1 193 ? 57.516 55.671 49.651 1.00 31.80 193 THR B O 1
ATOM 3704 N N . LEU B 1 194 ? 58.702 57.140 48.427 1.00 28.23 194 LEU B N 1
ATOM 3705 C CA . LEU B 1 194 ? 59.621 57.399 49.533 1.00 28.92 194 LEU B CA 1
ATOM 3706 C C . LEU B 1 194 ? 58.916 57.931 50.777 1.00 29.65 194 LEU B C 1
ATOM 3707 O O . LEU B 1 194 ? 59.318 57.535 51.886 1.00 31.33 194 LEU B O 1
ATOM 3712 N N . PRO B 1 195 ? 57.907 58.810 50.686 1.00 36.02 195 PRO B N 1
ATOM 3713 C CA . PRO B 1 195 ? 57.159 59.169 51.908 1.00 33.48 195 PRO B CA 1
ATOM 3714 C C . PRO B 1 195 ? 56.584 57.974 52.649 1.00 39.01 195 PRO B C 1
ATOM 3715 O O . PRO B 1 195 ? 56.533 57.989 53.887 1.00 35.71 195 PRO B O 1
ATOM 3719 N N . ALA B 1 196 ? 56.147 56.935 51.922 1.00 33.50 196 ALA B N 1
ATOM 3720 C CA . ALA B 1 196 ? 55.509 55.786 52.556 1.00 35.42 196 ALA B CA 1
ATOM 3721 C C . ALA B 1 196 ? 56.487 54.961 53.390 1.00 37.62 196 ALA B C 1
ATOM 3722 O O . ALA B 1 196 ? 56.059 54.257 54.306 1.00 42.34 196 ALA B O 1
ATOM 3724 N N . ILE B 1 197 ? 57.787 55.007 53.097 1.00 31.72 197 ILE B N 1
ATOM 3725 C CA . ILE B 1 197 ? 58.761 54.261 53.893 1.00 37.71 197 ILE B CA 1
ATOM 3726 C C . ILE B 1 197 ? 59.518 55.164 54.862 1.00 31.28 197 ILE B C 1
ATOM 3727 O O . ILE B 1 197 ? 60.444 54.700 55.539 1.00 27.81 197 ILE B O 1
ATOM 3732 N N . ALA B 1 198 ? 59.139 56.440 54.961 1.00 27.88 198 ALA B N 1
ATOM 3733 C CA . ALA B 1 198 ? 60.005 57.400 55.638 1.00 28.43 198 ALA B CA 1
ATOM 3734 C C . ALA B 1 198 ? 60.193 57.060 57.119 1.00 31.50 198 ALA B C 1
ATOM 3735 O O . ALA B 1 198 ? 61.317 57.086 57.629 1.00 24.70 198 ALA B O 1
ATOM 3737 N N . THR B 1 199 ? 59.108 56.751 57.837 1.00 30.45 199 THR B N 1
ATOM 3738 C CA . THR B 1 199 ? 59.278 56.528 59.274 1.00 30.09 199 THR B CA 1
ATOM 3739 C C . THR B 1 199 ? 60.089 55.266 59.562 1.00 29.31 199 THR B C 1
ATOM 3740 O O . THR B 1 199 ? 60.830 55.226 60.549 1.00 33.38 199 THR B O 1
ATOM 3744 N N . THR B 1 200 ? 59.995 54.250 58.700 1.00 28.94 200 THR B N 1
ATOM 3745 C CA . THR B 1 200 ? 60.800 53.045 58.883 1.00 31.22 200 THR B CA 1
ATOM 3746 C C . THR B 1 200 ? 62.266 53.316 58.579 1.00 28.48 200 THR B C 1
ATOM 3747 O O . THR B 1 200 ? 63.157 52.862 59.307 1.00 25.50 200 THR B O 1
ATOM 3751 N N . LEU B 1 201 ? 62.532 54.022 57.474 1.00 28.17 201 LEU B N 1
ATOM 3752 C CA . LEU B 1 201 ? 63.899 54.383 57.131 1.00 28.43 201 LEU B CA 1
ATOM 3753 C C . LEU B 1 201 ? 64.511 55.260 58.212 1.00 27.09 201 LEU B C 1
ATOM 3754 O O . LEU B 1 201 ? 65.674 55.080 58.594 1.00 27.67 201 LEU B O 1
ATOM 3759 N N . ILE B 1 202 ? 63.723 56.188 58.754 1.00 27.66 202 ILE B N 1
ATOM 3760 C CA . ILE B 1 202 ? 64.203 56.997 59.867 1.00 24.60 202 ILE B CA 1
ATOM 3761 C C . ILE B 1 202 ? 64.539 56.108 61.060 1.00 22.19 202 ILE B C 1
ATOM 3762 O O . ILE B 1 202 ? 65.594 56.258 61.691 1.00 27.61 202 ILE B O 1
ATOM 3767 N N . ASP B 1 203 ? 63.639 55.183 61.400 1.00 23.13 203 ASP B N 1
ATOM 3768 C CA . ASP B 1 203 ? 63.869 54.314 62.555 1.00 25.84 203 ASP B CA 1
ATOM 3769 C C . ASP B 1 203 ? 65.151 53.505 62.378 1.00 32.86 203 ASP B C 1
ATOM 3770 O O . ASP B 1 203 ? 65.968 53.396 63.304 1.00 31.52 203 ASP B O 1
ATOM 3775 N N . VAL B 1 204 ? 65.352 52.964 61.174 1.00 30.26 204 VAL B N 1
ATOM 3776 C CA . VAL B 1 204 ? 66.510 52.117 60.890 1.00 31.14 204 VAL B CA 1
ATOM 3777 C C . VAL B 1 204 ? 67.798 52.928 60.977 1.00 32.39 204 VAL B C 1
ATOM 3778 O O . VAL B 1 204 ? 68.782 52.501 61.591 1.00 34.67 204 VAL B O 1
ATOM 3782 N N . LEU B 1 205 ? 67.809 54.115 60.366 1.00 29.51 205 LEU B N 1
ATOM 3783 C CA . LEU B 1 205 ? 69.035 54.905 60.293 1.00 34.10 205 LEU B CA 1
ATOM 3784 C C . LEU B 1 205 ? 69.383 55.567 61.619 1.00 39.85 205 LEU B C 1
ATOM 3785 O O . LEU B 1 205 ? 70.557 55.616 62.000 1.00 38.65 205 LEU B O 1
ATOM 3790 N N . PHE B 1 206 ? 68.391 56.110 62.322 1.00 30.50 206 PHE B N 1
ATOM 3791 C CA . PHE B 1 206 ? 68.678 57.036 63.407 1.00 32.46 206 PHE B CA 1
ATOM 3792 C C . PHE B 1 206 ? 68.394 56.487 64.793 1.00 32.64 206 PHE B C 1
ATOM 3793 O O . PHE B 1 206 ? 68.905 57.043 65.767 1.00 37.29 206 PHE B O 1
ATOM 3801 N N . TYR B 1 207 ? 67.612 55.418 64.913 1.00 30.69 207 TYR B N 1
ATOM 3802 C CA . TYR B 1 207 ? 67.163 54.972 66.220 1.00 29.76 207 TYR B CA 1
ATOM 3803 C C . TYR B 1 207 ? 67.404 53.497 66.504 1.00 41.09 207 TYR B C 1
ATOM 3804 O O . TYR B 1 207 ? 67.003 53.024 67.573 1.00 51.04 207 TYR B O 1
ATOM 3813 N N . SER B 1 208 ? 68.055 52.771 65.607 1.00 40.43 208 SER B N 1
ATOM 3814 C CA . SER B 1 208 ? 68.286 51.351 65.805 1.00 50.61 208 SER B CA 1
ATOM 3815 C C . SER B 1 208 ? 69.667 51.096 66.400 1.00 57.62 208 SER B C 1
ATOM 3816 O O . SER B 1 208 ? 69.802 50.857 67.599 1.00 62.50 208 SER B O 1
ATOM 3819 N N . THR B 1 226 ? 76.973 45.145 60.523 1.00 48.02 226 THR B N 1
ATOM 3820 C CA . THR B 1 226 ? 75.976 46.194 60.353 1.00 42.04 226 THR B CA 1
ATOM 3821 C C . THR B 1 226 ? 76.346 47.088 59.165 1.00 50.96 226 THR B C 1
ATOM 3822 O O . THR B 1 226 ? 77.237 47.928 59.274 1.00 52.89 226 THR B O 1
ATOM 3826 N N . PHE B 1 227 ? 75.650 46.911 58.040 1.00 41.45 227 PHE B N 1
ATOM 3827 C CA . PHE B 1 227 ? 75.877 47.694 56.826 1.00 36.78 227 PHE B CA 1
ATOM 3828 C C . PHE B 1 227 ? 74.524 48.066 56.240 1.00 31.14 227 PHE B C 1
ATOM 3829 O O . PHE B 1 227 ? 73.666 47.197 56.058 1.00 36.50 227 PHE B O 1
ATOM 3837 N N . PHE B 1 228 ? 74.330 49.351 55.979 1.00 26.65 228 PHE B N 1
ATOM 3838 C CA . PHE B 1 228 ? 73.112 49.865 55.364 1.00 31.01 228 PHE B CA 1
ATOM 3839 C C . PHE B 1 228 ? 73.494 51.055 54.498 1.00 30.26 228 PHE B C 1
ATOM 3840 O O . PHE B 1 228 ? 74.109 52.004 54.997 1.00 33.49 228 PHE B O 1
ATOM 3848 N N . ALA B 1 229 ? 73.138 51.014 53.212 1.00 28.64 229 ALA B N 1
ATOM 3849 C CA . ALA B 1 229 ? 73.474 52.090 52.293 1.00 23.88 229 ALA B CA 1
ATOM 3850 C C . ALA B 1 229 ? 72.207 52.653 51.662 1.00 26.63 229 ALA B C 1
ATOM 3851 O O . ALA B 1 229 ? 71.348 51.901 51.193 1.00 26.84 229 ALA B O 1
ATOM 3853 N N . PHE B 1 230 ? 72.100 53.972 51.651 1.00 23.40 230 PHE B N 1
ATOM 3854 C CA . PHE B 1 230 ? 71.028 54.676 50.963 1.00 27.95 230 PHE B CA 1
ATOM 3855 C C . PHE B 1 230 ? 71.652 55.752 50.092 1.00 28.32 230 PHE B C 1
ATOM 3856 O O . PHE B 1 230 ? 72.446 56.558 50.584 1.00 29.81 230 PHE B O 1
ATOM 3864 N N . SER B 1 231 ? 71.279 55.802 48.819 1.00 28.50 231 SER B N 1
ATOM 3865 C CA . SER B 1 231 ? 71.751 56.894 47.983 1.00 28.16 231 SER B CA 1
ATOM 3866 C C . SER B 1 231 ? 70.587 57.458 47.185 1.00 24.16 231 SER B C 1
ATOM 3867 O O . SER B 1 231 ? 69.660 56.740 46.800 1.00 24.13 231 SER B O 1
ATOM 3870 N N . LEU B 1 232 ? 70.625 58.773 46.979 1.00 23.51 232 LEU B N 1
ATOM 3871 C CA . LEU B 1 232 ? 69.650 59.475 46.155 1.00 23.23 232 LEU B CA 1
ATOM 3872 C C . LEU B 1 232 ? 70.478 60.376 45.263 1.00 24.09 232 LEU B C 1
ATOM 3873 O O . LEU B 1 232 ? 71.050 61.361 45.738 1.00 24.34 232 LEU B O 1
ATOM 3878 N N . ILE B 1 233 ? 70.590 60.004 43.996 1.00 26.94 233 ILE B N 1
ATOM 3879 C CA . ILE B 1 233 ? 71.514 60.641 43.067 1.00 26.73 233 ILE B CA 1
ATOM 3880 C C . ILE B 1 233 ? 70.756 60.936 41.783 1.00 28.63 233 ILE B C 1
ATOM 3881 O O . ILE B 1 233 ? 70.308 60.006 41.095 1.00 29.67 233 ILE B O 1
ATOM 3886 N N . GLU B 1 234 ? 70.627 62.226 41.453 1.00 26.65 234 GLU B N 1
ATOM 3887 C CA . GLU B 1 234 ? 69.877 62.670 40.268 1.00 32.21 234 GLU B CA 1
ATOM 3888 C C . GLU B 1 234 ? 68.474 62.066 40.267 1.00 28.67 234 GLU B C 1
ATOM 3889 O O . GLU B 1 234 ? 67.946 61.662 39.226 1.00 32.97 234 GLU B O 1
ATOM 3895 N N . GLY B 1 235 ? 67.877 61.990 41.464 1.00 34.61 235 GLY B N 1
ATOM 3896 C CA . GLY B 1 235 ? 66.518 61.536 41.628 1.00 34.84 235 GLY B CA 1
ATOM 3897 C C . GLY B 1 235 ? 66.344 60.043 41.786 1.00 36.59 235 GLY B C 1
ATOM 3898 O O . GLY B 1 235 ? 65.239 59.604 42.123 1.00 40.01 235 GLY B O 1
ATOM 3899 N N . TYR B 1 236 ? 67.388 59.248 41.563 1.00 30.89 236 TYR B N 1
ATOM 3900 C CA . TYR B 1 236 ? 67.281 57.798 41.638 1.00 26.09 236 TYR B CA 1
ATOM 3901 C C . TYR B 1 236 ? 67.681 57.305 43.019 1.00 26.27 236 TYR B C 1
ATOM 3902 O O . TYR B 1 236 ? 68.688 57.742 43.590 1.00 25.15 236 TYR B O 1
ATOM 3911 N N . ILE B 1 237 ? 66.897 56.375 43.544 1.00 25.88 237 ILE B N 1
ATOM 3912 C CA . ILE B 1 237 ? 67.122 55.814 44.873 1.00 26.71 237 ILE B CA 1
ATOM 3913 C C . ILE B 1 237 ? 67.753 54.434 44.737 1.00 24.25 237 ILE B C 1
ATOM 3914 O O . ILE B 1 237 ? 67.295 53.607 43.945 1.00 29.22 237 ILE B O 1
ATOM 3919 N N . SER B 1 238 ? 68.784 54.178 45.538 1.00 26.70 238 SER B N 1
ATOM 3920 C CA . SER B 1 238 ? 69.391 52.865 45.638 1.00 25.89 238 SER B CA 1
ATOM 3921 C C . SER B 1 238 ? 69.591 52.543 47.111 1.00 25.78 238 SER B C 1
ATOM 3922 O O . SER B 1 238 ? 69.993 53.407 47.893 1.00 26.28 238 SER B O 1
ATOM 3925 N N . ILE B 1 239 ? 69.294 51.306 47.494 1.00 25.54 239 ILE B N 1
ATOM 3926 C CA . ILE B 1 239 ? 69.400 50.897 48.890 1.00 30.73 239 ILE B CA 1
ATOM 3927 C C . ILE B 1 239 ? 70.092 49.542 48.967 1.00 28.89 239 ILE B C 1
ATOM 3928 O O . ILE B 1 239 ? 69.761 48.630 48.208 1.00 32.80 239 ILE B O 1
ATOM 3933 N N . VAL B 1 240 ? 71.045 49.404 49.891 1.00 25.35 240 VAL B N 1
ATOM 3934 C CA . VAL B 1 240 ? 71.606 48.107 50.250 1.00 24.96 240 VAL B CA 1
ATOM 3935 C C . VAL B 1 240 ? 71.258 47.861 51.710 1.00 24.94 240 VAL B C 1
ATOM 3936 O O . VAL B 1 240 ? 71.500 48.724 52.566 1.00 25.70 240 VAL B O 1
ATOM 3940 N N . MET B 1 241 ? 70.735 46.677 51.993 1.00 28.78 241 MET B N 1
ATOM 3941 C CA . MET B 1 241 ? 70.068 46.420 53.260 1.00 34.36 241 MET B CA 1
ATOM 3942 C C . MET B 1 241 ? 70.151 44.932 53.568 1.00 36.50 241 MET B C 1
ATOM 3943 O O . MET B 1 241 ? 70.006 44.094 52.672 1.00 31.91 241 MET B O 1
ATOM 3948 N N . ASP B 1 242 ? 70.423 44.624 54.838 1.00 33.92 242 ASP B N 1
ATOM 3949 C CA . ASP B 1 242 ? 70.354 43.266 55.360 1.00 36.95 242 ASP B CA 1
ATOM 3950 C C . ASP B 1 242 ? 68.988 42.651 55.069 1.00 36.15 242 ASP B C 1
ATOM 3951 O O . ASP B 1 242 ? 67.956 43.326 55.156 1.00 36.95 242 ASP B O 1
ATOM 3956 N N . ALA B 1 243 ? 68.979 41.350 54.775 1.00 35.17 243 ALA B N 1
ATOM 3957 C CA . ALA B 1 243 ? 67.708 40.660 54.590 1.00 43.10 243 ALA B CA 1
ATOM 3958 C C . ALA B 1 243 ? 66.837 40.762 55.836 1.00 42.36 243 ALA B C 1
ATOM 3959 O O . ALA B 1 243 ? 65.610 40.852 55.730 1.00 46.72 243 ALA B O 1
ATOM 3961 N N . GLU B 1 244 ? 67.448 40.770 57.019 1.00 43.93 244 GLU B N 1
ATOM 3962 C CA . GLU B 1 244 ? 66.666 40.935 58.240 1.00 46.37 244 GLU B CA 1
ATOM 3963 C C . GLU B 1 244 ? 66.057 42.329 58.317 1.00 49.53 244 GLU B C 1
ATOM 3964 O O . GLU B 1 244 ? 64.895 42.484 58.708 1.00 42.41 244 GLU B O 1
ATOM 3970 N N . THR B 1 245 ? 66.820 43.359 57.937 1.00 35.71 245 THR B N 1
ATOM 3971 C CA . THR B 1 245 ? 66.290 44.718 57.957 1.00 33.33 245 THR B CA 1
ATOM 3972 C C . THR B 1 245 ? 65.159 44.894 56.945 1.00 37.31 245 THR B C 1
ATOM 3973 O O . THR B 1 245 ? 64.216 45.659 57.193 1.00 34.41 245 THR B O 1
ATOM 3977 N N . GLN B 1 246 ? 65.218 44.184 55.815 1.00 38.21 246 GLN B N 1
ATOM 3978 C CA . GLN B 1 246 ? 64.170 44.318 54.809 1.00 35.49 246 GLN B CA 1
ATOM 3979 C C . GLN B 1 246 ? 62.811 43.921 55.367 1.00 42.92 246 GLN B C 1
ATOM 3980 O O . GLN B 1 246 ? 61.786 44.494 54.974 1.00 41.91 246 GLN B O 1
ATOM 3986 N N . LYS B 1 247 ? 62.785 42.965 56.301 1.00 38.95 247 LYS B N 1
ATOM 3987 C CA . LYS B 1 247 ? 61.531 42.538 56.902 1.00 47.91 247 LYS B CA 1
ATOM 3988 C C . LYS B 1 247 ? 60.817 43.672 57.616 1.00 50.76 247 LYS B C 1
ATOM 3989 O O . LYS B 1 247 ? 59.594 43.613 57.778 1.00 52.75 247 LYS B O 1
ATOM 3995 N N . LYS B 1 248 ? 61.550 44.701 58.046 1.00 42.45 248 LYS B N 1
ATOM 3996 C CA . LYS B 1 248 ? 60.955 45.805 58.786 1.00 46.69 248 LYS B CA 1
ATOM 3997 C C . LYS B 1 248 ? 60.168 46.763 57.906 1.00 42.64 248 LYS B C 1
ATOM 3998 O O . LYS B 1 248 ? 59.450 47.611 58.440 1.00 39.51 248 LYS B O 1
ATOM 4004 N N . PHE B 1 249 ? 60.304 46.674 56.590 1.00 48.86 249 PHE B N 1
ATOM 4005 C CA . PHE B 1 249 ? 59.659 47.676 55.761 1.00 47.40 249 PHE B CA 1
ATOM 4006 C C . PHE B 1 249 ? 58.299 47.188 55.274 1.00 53.32 249 PHE B C 1
ATOM 4007 O O . PHE B 1 249 ? 58.051 45.979 55.224 1.00 48.80 249 PHE B O 1
ATOM 4015 N N . PRO B 1 250 ? 57.393 48.112 54.930 1.00 58.39 250 PRO B N 1
ATOM 4016 C CA . PRO B 1 250 ? 56.122 47.701 54.321 1.00 65.25 250 PRO B CA 1
ATOM 4017 C C . PRO B 1 250 ? 56.377 46.894 53.057 1.00 63.38 250 PRO B C 1
ATOM 4018 O O . PRO B 1 250 ? 57.342 47.128 52.329 1.00 57.19 250 PRO B O 1
ATOM 4022 N N . SER B 1 251 ? 55.476 45.946 52.796 1.00 66.63 251 SER B N 1
ATOM 4023 C CA . SER B 1 251 ? 55.844 44.759 52.028 1.00 74.91 251 SER B CA 1
ATOM 4024 C C . SER B 1 251 ? 56.106 45.060 50.558 1.00 78.26 251 SER B C 1
ATOM 4025 O O . SER B 1 251 ? 57.000 44.462 49.947 1.00 79.79 251 SER B O 1
ATOM 4028 N N . ASP B 1 252 ? 55.328 45.952 49.963 1.00 73.85 252 ASP B N 1
ATOM 4029 C CA . ASP B 1 252 ? 55.240 46.046 48.511 1.00 76.22 252 ASP B CA 1
ATOM 4030 C C . ASP B 1 252 ? 55.826 47.347 47.962 1.00 76.07 252 ASP B C 1
ATOM 4031 O O . ASP B 1 252 ? 55.290 47.938 47.023 1.00 78.15 252 ASP B O 1
ATOM 4036 N N . LEU B 1 253 ? 56.935 47.805 48.521 1.00 52.03 253 LEU B N 1
ATOM 4037 C CA . LEU B 1 253 ? 57.484 49.099 48.140 1.00 54.88 253 LEU B CA 1
ATOM 4038 C C . LEU B 1 253 ? 58.906 49.017 47.626 1.00 52.69 253 LEU B C 1
ATOM 4039 O O . LEU B 1 253 ? 59.229 49.645 46.611 1.00 54.60 253 LEU B O 1
ATOM 4044 N N . LEU B 1 254 ? 59.768 48.263 48.299 1.00 50.35 254 LEU B N 1
ATOM 4045 C CA . LEU B 1 254 ? 61.122 48.073 47.810 1.00 42.92 254 LEU B CA 1
ATOM 4046 C C . LEU B 1 254 ? 61.103 47.185 46.575 1.00 51.15 254 LEU B C 1
ATOM 4047 O O . LEU B 1 254 ? 60.374 46.191 46.519 1.00 51.87 254 LEU B O 1
ATOM 4052 N N . LEU B 1 255 ? 61.887 47.563 45.569 1.00 47.73 255 LEU B N 1
ATOM 4053 C CA . LEU B 1 255 ? 61.798 46.954 44.251 1.00 51.89 255 LEU B CA 1
ATOM 4054 C C . LEU B 1 255 ? 63.137 46.380 43.829 1.00 51.09 255 LEU B C 1
ATOM 4055 O O . LEU B 1 255 ? 64.190 46.958 44.109 1.00 41.04 255 LEU B O 1
ATOM 4060 N N . THR B 1 256 ? 63.085 45.253 43.123 1.00 51.39 256 THR B N 1
ATOM 4061 C CA . THR B 1 256 ? 64.266 44.696 42.488 1.00 57.37 256 THR B CA 1
ATOM 4062 C C . THR B 1 256 ? 63.814 43.922 41.261 1.00 60.59 256 THR B C 1
ATOM 4063 O O . THR B 1 256 ? 62.702 43.382 41.222 1.00 51.46 256 THR B O 1
ATOM 4067 N N . SER B 1 257 ? 64.665 43.908 40.238 1.00 60.95 257 SER B N 1
ATOM 4068 C CA . SER B 1 257 ? 64.343 43.104 39.067 1.00 68.30 257 SER B CA 1
ATOM 4069 C C . SER B 1 257 ? 64.614 41.623 39.292 1.00 73.36 257 SER B C 1
ATOM 4070 O O . SER B 1 257 ? 64.201 40.803 38.465 1.00 72.61 257 SER B O 1
ATOM 4073 N N . SER B 1 258 ? 65.286 41.262 40.394 1.00 69.96 258 SER B N 1
ATOM 4074 C CA . SER B 1 258 ? 65.604 39.869 40.720 1.00 76.44 258 SER B CA 1
ATOM 4075 C C . SER B 1 258 ? 65.160 39.607 42.158 1.00 72.88 258 SER B C 1
ATOM 4076 O O . SER B 1 258 ? 65.969 39.665 43.088 1.00 59.60 258 SER B O 1
ATOM 4079 N N . SER B 1 259 ? 63.868 39.321 42.326 1.00 76.85 259 SER B N 1
ATOM 4080 C CA . SER B 1 259 ? 63.318 38.999 43.637 1.00 73.30 259 SER B CA 1
ATOM 4081 C C . SER B 1 259 ? 64.049 37.821 44.267 1.00 67.67 259 SER B C 1
ATOM 4082 O O . SER B 1 259 ? 64.221 36.769 43.640 1.00 67.85 259 SER B O 1
ATOM 4085 N N . GLY B 1 260 ? 64.479 38.003 45.515 1.00 61.90 260 GLY B N 1
ATOM 4086 C CA . GLY B 1 260 ? 65.146 36.960 46.259 1.00 60.53 260 GLY B CA 1
ATOM 4087 C C . GLY B 1 260 ? 66.628 36.824 45.993 1.00 57.00 260 GLY B C 1
ATOM 4088 O O . GLY B 1 260 ? 67.260 35.924 46.560 1.00 56.10 260 GLY B O 1
ATOM 4089 N N . GLU B 1 261 ? 67.204 37.672 45.146 1.00 46.67 261 GLU B N 1
ATOM 4090 C CA . GLU B 1 261 ? 68.632 37.604 44.871 1.00 51.19 261 GLU B CA 1
ATOM 4091 C C . GLU B 1 261 ? 69.394 38.229 46.027 1.00 49.74 261 GLU B C 1
ATOM 4092 O O . GLU B 1 261 ? 69.260 39.430 46.286 1.00 48.08 261 GLU B O 1
ATOM 4098 N N . LEU B 1 262 ? 70.187 37.421 46.722 1.00 41.72 262 LEU B N 1
ATOM 4099 C CA . LEU B 1 262 ? 70.903 37.886 47.897 1.00 39.47 262 LEU B CA 1
ATOM 4100 C C . LEU B 1 262 ? 72.400 37.900 47.636 1.00 37.94 262 LEU B C 1
ATOM 4101 O O . LEU B 1 262 ? 72.919 37.150 46.793 1.00 39.10 262 LEU B O 1
ATOM 4106 N N . TRP B 1 263 ? 73.081 38.770 48.373 1.00 35.58 263 TRP B N 1
ATOM 4107 C CA . TRP B 1 263 ? 74.496 39.044 48.181 1.00 33.98 263 TRP B CA 1
ATOM 4108 C C . TRP B 1 263 ? 75.213 38.875 49.508 1.00 38.32 263 TRP B C 1
ATOM 4109 O O . TRP B 1 263 ? 74.648 39.121 50.576 1.00 37.06 263 TRP B O 1
ATOM 4120 N N . ARG B 1 264 ? 76.459 38.442 49.425 1.00 33.50 264 ARG B N 1
ATOM 4121 C CA . ARG B 1 264 ? 77.345 38.381 50.573 1.00 34.47 264 ARG B CA 1
ATOM 4122 C C . ARG B 1 264 ? 78.372 39.494 50.457 1.00 38.35 264 ARG B C 1
ATOM 4123 O O . ARG B 1 264 ? 78.835 39.815 49.360 1.00 32.54 264 ARG B O 1
ATOM 4131 N N . MET B 1 265 ? 78.721 40.091 51.584 1.00 34.09 265 MET B N 1
ATOM 4132 C CA . MET B 1 265 ? 79.681 41.183 51.582 1.00 34.04 265 MET B CA 1
ATOM 4133 C C . MET B 1 265 ? 81.094 40.686 51.862 1.00 34.35 265 MET B C 1
ATOM 4134 O O . MET B 1 265 ? 81.310 39.852 52.746 1.00 39.44 265 MET B O 1
ATOM 4139 N N . VAL B 1 266 ? 82.054 41.215 51.114 1.00 33.90 266 VAL B N 1
ATOM 4140 C CA . VAL B 1 266 ? 83.473 41.060 51.417 1.00 31.76 266 VAL B CA 1
ATOM 4141 C C . VAL B 1 266 ? 83.988 42.428 51.863 1.00 33.12 266 VAL B C 1
ATOM 4142 O O . VAL B 1 266 ? 84.025 43.374 51.066 1.00 32.52 266 VAL B O 1
ATOM 4146 N N . ARG B 1 267 ? 84.369 42.542 53.135 1.00 33.04 267 ARG B N 1
ATOM 4147 C CA . ARG B 1 267 ? 84.952 43.771 53.660 1.00 36.18 267 ARG B CA 1
ATOM 4148 C C . ARG B 1 267 ? 86.458 43.748 53.442 1.00 32.73 267 ARG B C 1
ATOM 4149 O O . ARG B 1 267 ? 87.128 42.764 53.780 1.00 35.59 267 ARG B O 1
ATOM 4157 N N . ILE B 1 268 ? 86.982 44.852 52.918 1.00 32.70 268 ILE B N 1
ATOM 4158 C CA . ILE B 1 268 ? 88.356 44.945 52.436 1.00 32.73 268 ILE B CA 1
ATOM 4159 C C . ILE B 1 268 ? 89.113 45.952 53.294 1.00 38.68 268 ILE B C 1
ATOM 4160 O O . ILE B 1 268 ? 88.695 47.111 53.422 1.00 32.93 268 ILE B O 1
ATOM 4165 N N . GLY B 1 269 ? 90.233 45.512 53.862 1.00 40.35 269 GLY B N 1
ATOM 4166 C CA . GLY B 1 269 ? 91.071 46.386 54.656 1.00 43.51 269 GLY B CA 1
ATOM 4167 C C . GLY B 1 269 ? 91.206 45.931 56.093 1.00 46.17 269 GLY B C 1
ATOM 4168 O O . GLY B 1 269 ? 90.277 45.334 56.649 1.00 45.41 269 GLY B O 1
ATOM 4169 N N . GLY B 1 270 ? 92.364 46.201 56.700 1.00 44.66 270 GLY B N 1
ATOM 4170 C CA . GLY B 1 270 ? 92.577 45.924 58.112 1.00 54.61 270 GLY B CA 1
ATOM 4171 C C . GLY B 1 270 ? 92.559 47.194 58.942 1.00 65.55 270 GLY B C 1
ATOM 4172 O O . GLY B 1 270 ? 91.653 47.407 59.754 1.00 67.64 270 GLY B O 1
ATOM 4173 N N . GLN B 1 271 ? 93.568 48.040 58.750 1.00 59.85 271 GLN B N 1
ATOM 4174 C CA . GLN B 1 271 ? 93.531 49.412 59.223 1.00 49.82 271 GLN B CA 1
ATOM 4175 C C . GLN B 1 271 ? 92.728 50.264 58.243 1.00 45.79 271 GLN B C 1
ATOM 4176 O O . GLN B 1 271 ? 92.509 49.861 57.096 1.00 43.13 271 GLN B O 1
ATOM 4182 N N . PRO B 1 272 ? 92.260 51.441 58.668 1.00 41.38 272 PRO B N 1
ATOM 4183 C CA . PRO B 1 272 ? 91.561 52.328 57.730 1.00 40.11 272 PRO B CA 1
ATOM 4184 C C . PRO B 1 272 ? 92.405 52.591 56.491 1.00 39.31 272 PRO B C 1
ATOM 4185 O O . PRO B 1 272 ? 93.626 52.735 56.568 1.00 37.12 272 PRO B O 1
ATOM 4189 N N . LEU B 1 273 ? 91.737 52.632 55.337 1.00 33.61 273 LEU B N 1
ATOM 4190 C CA . LEU B 1 273 ? 92.418 52.647 54.047 1.00 33.02 273 LEU B CA 1
ATOM 4191 C C . LEU B 1 273 ? 92.879 54.033 53.610 1.00 34.94 273 LEU B C 1
ATOM 4192 O O . LEU B 1 273 ? 93.756 54.128 52.741 1.00 35.37 273 LEU B O 1
ATOM 4197 N N . GLY B 1 274 ? 92.304 55.100 54.164 1.00 30.36 274 GLY B N 1
ATOM 4198 C CA . GLY B 1 274 ? 92.658 56.429 53.695 1.00 37.60 274 GLY B CA 1
ATOM 4199 C C . GLY B 1 274 ? 92.154 56.688 52.279 1.00 32.16 274 GLY B C 1
ATOM 4200 O O . GLY B 1 274 ? 91.284 55.987 51.746 1.00 28.49 274 GLY B O 1
ATOM 4201 N N . PHE B 1 275 ? 92.727 57.720 51.660 1.00 27.26 275 PHE B N 1
ATOM 4202 C CA . PHE B 1 275 ? 92.271 58.151 50.342 1.00 25.00 275 PHE B CA 1
ATOM 4203 C C . PHE B 1 275 ? 93.385 58.309 49.320 1.00 26.80 275 PHE B C 1
ATOM 4204 O O . PHE B 1 275 ? 93.104 58.724 48.186 1.00 31.62 275 PHE B O 1
ATOM 4212 N N . ASP B 1 276 ? 94.619 57.955 49.664 1.00 30.73 276 ASP B N 1
ATOM 4213 C CA . ASP B 1 276 ? 95.731 58.061 48.723 1.00 28.85 276 ASP B CA 1
ATOM 4214 C C . ASP B 1 276 ? 96.192 56.747 48.127 1.00 30.89 276 ASP B C 1
ATOM 4215 O O . ASP B 1 276 ? 96.752 56.764 47.027 1.00 31.58 276 ASP B O 1
ATOM 4220 N N . GLU B 1 277 ? 95.997 55.618 48.805 1.00 29.85 277 GLU B N 1
ATOM 4221 C CA . GLU B 1 277 ? 96.490 54.354 48.270 1.00 31.26 277 GLU B CA 1
ATOM 4222 C C . GLU B 1 277 ? 95.649 53.926 47.072 1.00 34.63 277 GLU B C 1
ATOM 4223 O O . GLU B 1 277 ? 94.421 53.857 47.155 1.00 34.07 277 GLU B O 1
ATOM 4229 N N . CYS B 1 278 ? 96.315 53.643 45.962 1.00 29.11 278 CYS B N 1
ATOM 4230 C CA . CYS B 1 278 ? 95.677 53.186 44.736 1.00 33.19 278 CYS B CA 1
ATOM 4231 C C . CYS B 1 278 ? 95.709 51.668 44.647 1.00 34.31 278 CYS B C 1
ATOM 4232 O O . CYS B 1 278 ? 96.435 50.992 45.375 1.00 34.87 278 CYS B O 1
ATOM 4235 N N . GLY B 1 279 ? 94.924 51.128 43.714 1.00 28.14 279 GLY B N 1
ATOM 4236 C CA . GLY B 1 279 ? 95.016 49.723 43.402 1.00 28.78 279 GLY B CA 1
ATOM 4237 C C . GLY B 1 279 ? 94.278 48.785 44.334 1.00 28.24 279 GLY B C 1
ATOM 4238 O O . GLY B 1 279 ? 94.423 47.560 44.187 1.00 26.67 279 GLY B O 1
ATOM 4239 N N . ILE B 1 280 ? 93.496 49.308 45.287 1.00 28.84 280 ILE B N 1
ATOM 4240 C CA . ILE B 1 280 ? 92.745 48.447 46.201 1.00 31.05 280 ILE B CA 1
ATOM 4241 C C . ILE B 1 280 ? 91.533 47.847 45.497 1.00 28.76 280 ILE B C 1
ATOM 4242 O O . ILE B 1 280 ? 91.348 46.625 45.489 1.00 28.83 280 ILE B O 1
ATOM 4247 N N . VAL B 1 281 ? 90.669 48.702 44.930 1.00 27.62 281 VAL B N 1
ATOM 4248 C CA . VAL B 1 281 ? 89.573 48.208 44.095 1.00 23.47 281 VAL B CA 1
ATOM 4249 C C . VAL B 1 281 ? 90.106 47.256 43.025 1.00 26.75 281 VAL B C 1
ATOM 4250 O O . VAL B 1 281 ? 89.501 46.215 42.728 1.00 25.01 281 VAL B O 1
ATOM 4254 N N . ALA B 1 282 ? 91.242 47.608 42.419 1.00 29.09 282 ALA B N 1
ATOM 4255 C CA . ALA B 1 282 ? 91.750 46.835 41.290 1.00 24.02 282 ALA B CA 1
ATOM 4256 C C . ALA B 1 282 ? 92.123 45.410 41.701 1.00 29.32 282 ALA B C 1
ATOM 4257 O O . ALA B 1 282 ? 91.912 44.460 40.934 1.00 31.11 282 ALA B O 1
ATOM 4259 N N . GLN B 1 283 ? 92.692 45.237 42.896 1.00 31.47 283 GLN B N 1
ATOM 4260 C CA . GLN B 1 283 ? 93.090 43.893 43.314 1.00 34.80 283 GLN B CA 1
ATOM 4261 C C . GLN B 1 283 ? 91.895 43.030 43.703 1.00 33.97 283 GLN B C 1
ATOM 4262 O O . GLN B 1 283 ? 92.037 41.805 43.795 1.00 34.60 283 GLN B O 1
ATOM 4268 N N . ILE B 1 284 ? 90.727 43.625 43.900 1.00 28.12 284 ILE B N 1
ATOM 4269 C CA . ILE B 1 284 ? 89.493 42.882 44.126 1.00 32.65 284 ILE B CA 1
ATOM 4270 C C . ILE B 1 284 ? 88.702 42.722 42.830 1.00 35.09 284 ILE B C 1
ATOM 4271 O O . ILE B 1 284 ? 88.311 41.615 42.456 1.00 33.48 284 ILE B O 1
ATOM 4276 N N . ALA B 1 285 ? 88.489 43.823 42.110 1.00 31.52 285 ALA B N 1
ATOM 4277 C CA . ALA B 1 285 ? 87.648 43.777 40.919 1.00 29.59 285 ALA B CA 1
ATOM 4278 C C . ALA B 1 285 ? 88.328 43.059 39.758 1.00 30.08 285 ALA B C 1
ATOM 4279 O O . ALA B 1 285 ? 87.640 42.459 38.922 1.00 25.23 285 ALA B O 1
ATOM 4281 N N . GLY B 1 286 ? 89.654 43.134 39.669 1.00 30.95 286 GLY B N 1
ATOM 4282 C CA . GLY B 1 286 ? 90.398 42.429 38.641 1.00 36.36 286 GLY B CA 1
ATOM 4283 C C . GLY B 1 286 ? 90.183 40.923 38.658 1.00 36.42 286 GLY B C 1
ATOM 4284 O O . GLY B 1 286 ? 89.765 40.326 37.662 1.00 32.96 286 GLY B O 1
ATOM 4285 N N . PRO B 1 287 ? 90.497 40.270 39.780 1.00 37.90 287 PRO B N 1
ATOM 4286 C CA . PRO B 1 287 ? 90.261 38.816 39.858 1.00 40.18 287 PRO B CA 1
ATOM 4287 C C . PRO B 1 287 ? 88.801 38.428 39.682 1.00 35.76 287 PRO B C 1
ATOM 4288 O O . PRO B 1 287 ? 88.519 37.357 39.127 1.00 32.70 287 PRO B O 1
ATOM 4292 N N . LEU B 1 288 ? 87.864 39.272 40.124 1.00 30.48 288 LEU B N 1
ATOM 4293 C CA . LEU B 1 288 ? 86.451 38.955 39.941 1.00 30.03 288 LEU B CA 1
ATOM 4294 C C . LEU B 1 288 ? 86.041 39.077 38.476 1.00 31.85 288 LEU B C 1
ATOM 4295 O O . LEU B 1 288 ? 85.247 38.270 37.980 1.00 33.73 288 LEU B O 1
ATOM 4300 N N . ALA B 1 289 ? 86.583 40.065 37.766 1.00 30.88 289 ALA B N 1
ATOM 4301 C CA . ALA B 1 289 ? 86.345 40.156 36.326 1.00 29.95 289 ALA B CA 1
ATOM 4302 C C . ALA B 1 289 ? 86.942 38.971 35.582 1.00 29.22 289 ALA B C 1
ATOM 4303 O O . ALA B 1 289 ? 86.299 38.401 34.692 1.00 32.28 289 ALA B O 1
ATOM 4305 N N . ALA B 1 290 ? 88.176 38.587 35.915 1.00 34.32 290 ALA B N 1
ATOM 4306 C CA . ALA B 1 290 ? 88.776 37.436 35.246 1.00 34.32 290 ALA B CA 1
ATOM 4307 C C . ALA B 1 290 ? 87.942 36.174 35.434 1.00 37.68 290 ALA B C 1
ATOM 4308 O O . ALA B 1 290 ? 87.899 35.324 34.538 1.00 36.89 290 ALA B O 1
ATOM 4310 N N . ALA B 1 291 ? 87.277 36.030 36.585 1.00 36.81 291 ALA B N 1
ATOM 4311 C CA . ALA B 1 291 ? 86.391 34.898 36.838 1.00 38.91 291 ALA B CA 1
ATOM 4312 C C . ALA B 1 291 ? 84.959 35.145 36.372 1.00 39.69 291 ALA B C 1
ATOM 4313 O O . ALA B 1 291 ? 84.137 34.224 36.427 1.00 43.59 291 ALA B O 1
ATOM 4315 N N . ASP B 1 292 ? 84.661 36.357 35.903 1.00 29.36 292 ASP B N 1
ATOM 4316 C CA . ASP B 1 292 ? 83.337 36.762 35.407 1.00 34.88 292 ASP B CA 1
ATOM 4317 C C . ASP B 1 292 ? 82.270 36.641 36.503 1.00 30.65 292 ASP B C 1
ATOM 4318 O O . ASP B 1 292 ? 81.188 36.081 36.302 1.00 31.23 292 ASP B O 1
ATOM 4323 N N . ILE B 1 293 ? 82.605 37.165 37.677 1.00 31.02 293 ILE B N 1
ATOM 4324 C CA . ILE B 1 293 ? 81.737 37.145 38.858 1.00 30.84 293 ILE B CA 1
ATOM 4325 C C . ILE B 1 293 ? 81.247 38.567 39.119 1.00 33.60 293 ILE B C 1
ATOM 4326 O O . ILE B 1 293 ? 82.059 39.484 39.304 1.00 35.10 293 ILE B O 1
ATOM 4331 N N . SER B 1 294 ? 79.925 38.754 39.138 1.00 28.51 294 SER B N 1
ATOM 4332 C CA . SER B 1 294 ? 79.347 40.074 39.382 1.00 30.02 294 SER B CA 1
ATOM 4333 C C . SER B 1 294 ? 79.632 40.546 40.802 1.00 30.92 294 SER B C 1
ATOM 4334 O O . SER B 1 294 ? 79.613 39.757 41.752 1.00 32.33 294 SER B O 1
ATOM 4337 N N . ALA B 1 295 ? 79.888 41.842 40.956 1.00 27.52 295 ALA B N 1
ATOM 4338 C CA . ALA B 1 295 ? 80.177 42.365 42.291 1.00 28.68 295 ALA B CA 1
ATOM 4339 C C . ALA B 1 295 ? 79.829 43.840 42.365 1.00 31.96 295 ALA B C 1
ATOM 4340 O O . ALA B 1 295 ? 80.328 44.638 41.571 1.00 32.47 295 ALA B O 1
ATOM 4342 N N . TYR B 1 296 ? 78.973 44.216 43.311 1.00 24.33 296 TYR B N 1
ATOM 4343 C CA . TYR B 1 296 ? 78.823 45.633 43.596 1.00 24.62 296 TYR B CA 1
ATOM 4344 C C . TYR B 1 296 ? 79.953 46.061 44.517 1.00 28.44 296 TYR B C 1
ATOM 4345 O O . TYR B 1 296 ? 80.467 45.266 45.302 1.00 41.73 296 TYR B O 1
ATOM 4354 N N . TYR B 1 297 ? 80.371 47.317 44.396 1.00 24.58 297 TYR B N 1
ATOM 4355 C CA . TYR B 1 297 ? 81.514 47.765 45.182 1.00 21.63 297 TYR B CA 1
ATOM 4356 C C . TYR B 1 297 ? 81.201 49.136 45.752 1.00 22.26 297 TYR B C 1
ATOM 4357 O O . TYR B 1 297 ? 80.842 50.054 45.008 1.00 24.70 297 TYR B O 1
ATOM 4366 N N . ILE B 1 298 ? 81.349 49.268 47.068 1.00 24.88 298 ILE B N 1
ATOM 4367 C CA . ILE B 1 298 ? 81.016 50.495 47.773 1.00 24.01 298 ILE B CA 1
ATOM 4368 C C . ILE B 1 298 ? 82.176 50.828 48.695 1.00 27.60 298 ILE B C 1
ATOM 4369 O O . ILE B 1 298 ? 82.541 50.015 49.551 1.00 24.80 298 ILE B O 1
ATOM 4374 N N . SER B 1 299 ? 82.752 52.013 48.524 1.00 25.58 299 SER B N 1
ATOM 4375 C CA . SER B 1 299 ? 83.751 52.523 49.450 1.00 23.24 299 SER B CA 1
ATOM 4376 C C . SER B 1 299 ? 83.058 53.292 50.574 1.00 25.29 299 SER B C 1
ATOM 4377 O O . SER B 1 299 ? 82.137 54.074 50.323 1.00 24.52 299 SER B O 1
ATOM 4380 N N . THR B 1 300 ? 83.528 53.095 51.808 1.00 22.57 300 THR B N 1
ATOM 4381 C CA . THR B 1 300 ? 83.156 53.985 52.911 1.00 23.05 300 THR B CA 1
ATOM 4382 C C . THR B 1 300 ? 84.402 54.754 53.349 1.00 23.83 300 THR B C 1
ATOM 4383 O O . THR B 1 300 ? 85.458 54.649 52.730 1.00 24.78 300 THR B O 1
ATOM 4387 N N . PHE B 1 301 ? 84.272 55.550 54.417 1.00 22.65 301 PHE B N 1
ATOM 4388 C CA . PHE B 1 301 ? 85.360 56.443 54.795 1.00 24.57 301 PHE B CA 1
ATOM 4389 C C . PHE B 1 301 ? 86.620 55.655 55.132 1.00 28.69 301 PHE B C 1
ATOM 4390 O O . PHE B 1 301 ? 87.732 56.053 54.757 1.00 28.45 301 PHE B O 1
ATOM 4398 N N . ASN B 1 302 ? 86.456 54.501 55.783 1.00 26.96 302 ASN B N 1
ATOM 4399 C CA . ASN B 1 302 ? 87.588 53.714 56.243 1.00 29.44 302 ASN B CA 1
ATOM 4400 C C . ASN B 1 302 ? 87.830 52.422 55.477 1.00 36.26 302 ASN B C 1
ATOM 4401 O O . ASN B 1 302 ? 88.969 51.957 55.460 1.00 32.84 302 ASN B O 1
ATOM 4406 N N . PHE B 1 303 ? 86.815 51.817 54.854 1.00 30.41 303 PHE B N 1
ATOM 4407 C CA . PHE B 1 303 ? 86.985 50.485 54.278 1.00 30.74 303 PHE B CA 1
ATOM 4408 C C . PHE B 1 303 ? 86.292 50.392 52.924 1.00 29.76 303 PHE B C 1
ATOM 4409 O O . PHE B 1 303 ? 85.523 51.271 52.534 1.00 27.54 303 PHE B O 1
ATOM 4417 N N . ASP B 1 304 ? 86.603 49.322 52.189 1.00 28.30 304 ASP B N 1
ATOM 4418 C CA . ASP B 1 304 ? 85.908 48.989 50.955 1.00 25.70 304 ASP B CA 1
ATOM 4419 C C . ASP B 1 304 ? 85.039 47.753 51.179 1.00 26.27 304 ASP B C 1
ATOM 4420 O O . ASP B 1 304 ? 85.286 46.947 52.078 1.00 27.29 304 ASP B O 1
ATOM 4425 N N . HIS B 1 305 ? 83.999 47.618 50.359 1.00 25.33 305 HIS B N 1
ATOM 4426 C CA . HIS B 1 305 ? 83.041 46.531 50.510 1.00 28.67 305 HIS B CA 1
ATOM 4427 C C . HIS B 1 305 ? 82.629 46.053 49.131 1.00 31.53 305 HIS B C 1
ATOM 4428 O O . HIS B 1 305 ? 82.159 46.846 48.311 1.00 31.19 305 HIS B O 1
ATOM 4435 N N . ALA B 1 306 ? 82.805 44.767 48.872 1.00 26.41 306 ALA B N 1
ATOM 4436 C CA . ALA B 1 306 ? 82.307 44.168 47.646 1.00 27.68 306 ALA B CA 1
ATOM 4437 C C . ALA B 1 306 ? 81.131 43.263 47.980 1.00 30.82 306 ALA B C 1
ATOM 4438 O O . ALA B 1 306 ? 81.179 42.500 48.945 1.00 35.91 306 ALA B O 1
ATOM 4440 N N . LEU B 1 307 ? 80.069 43.354 47.195 1.00 25.77 307 LEU B N 1
ATOM 4441 C CA . LEU B 1 307 ? 78.922 42.473 47.369 1.00 28.57 307 LEU B CA 1
ATOM 4442 C C . LEU B 1 307 ? 78.896 41.507 46.201 1.00 28.42 307 LEU B C 1
ATOM 4443 O O . LEU B 1 307 ? 78.898 41.946 45.045 1.00 27.79 307 LEU B O 1
ATOM 4448 N N . VAL B 1 308 ? 78.869 40.214 46.502 1.00 29.68 308 VAL B N 1
ATOM 4449 C CA . VAL B 1 308 ? 78.954 39.167 45.486 1.00 26.55 308 VAL B CA 1
ATOM 4450 C C . VAL B 1 308 ? 77.775 38.228 45.683 1.00 33.89 308 VAL B C 1
ATOM 4451 O O . VAL B 1 308 ? 77.173 38.185 46.772 1.00 30.91 308 VAL B O 1
ATOM 4455 N N . PRO B 1 309 ? 77.417 37.451 44.657 1.00 27.41 309 PRO B N 1
ATOM 4456 C CA . PRO B 1 309 ? 76.279 36.533 44.798 1.00 29.50 309 PRO B CA 1
ATOM 4457 C C . PRO B 1 309 ? 76.508 35.571 45.952 1.00 34.65 309 PRO B C 1
ATOM 4458 O O . PRO B 1 309 ? 77.596 35.009 46.110 1.00 32.00 309 PRO B O 1
ATOM 4462 N N . GLU B 1 310 ? 75.474 35.409 46.784 1.00 32.23 310 GLU B N 1
ATOM 4463 C CA . GLU B 1 310 ? 75.658 34.693 48.041 1.00 36.33 310 GLU B CA 1
ATOM 4464 C C . GLU B 1 310 ? 76.144 33.266 47.820 1.00 38.32 310 GLU B C 1
ATOM 4465 O O . GLU B 1 310 ? 76.991 32.776 48.578 1.00 41.88 310 GLU B O 1
ATOM 4471 N N . ASP B 1 311 ? 75.632 32.586 46.786 1.00 35.58 311 ASP B N 1
ATOM 4472 C CA . ASP B 1 311 ? 76.030 31.205 46.527 1.00 45.00 311 ASP B CA 1
ATOM 4473 C C . ASP B 1 311 ? 77.458 31.093 46.011 1.00 47.78 311 ASP B C 1
ATOM 4474 O O . ASP B 1 311 ? 78.045 30.009 46.092 1.00 49.63 311 ASP B O 1
ATOM 4479 N N . GLY B 1 312 ? 78.025 32.175 45.489 1.00 41.08 312 GLY B N 1
ATOM 4480 C CA . GLY B 1 312 ? 79.389 32.181 45.007 1.00 44.77 312 GLY B CA 1
ATOM 4481 C C . GLY B 1 312 ? 80.419 32.686 45.993 1.00 46.00 312 GLY B C 1
ATOM 4482 O O . GLY B 1 312 ? 81.563 32.933 45.595 1.00 42.72 312 GLY B O 1
ATOM 4483 N N . ILE B 1 313 ? 80.061 32.844 47.270 1.00 40.92 313 ILE B N 1
ATOM 4484 C CA . ILE B 1 313 ? 80.994 33.454 48.213 1.00 40.86 313 ILE B CA 1
ATOM 4485 C C . ILE B 1 313 ? 82.223 32.571 48.404 1.00 39.98 313 ILE B C 1
ATOM 4486 O O . ILE B 1 313 ? 83.339 33.079 48.570 1.00 39.15 313 ILE B O 1
ATOM 4491 N N . GLY B 1 314 ? 82.049 31.249 48.362 1.00 40.57 314 GLY B N 1
ATOM 4492 C CA . GLY B 1 314 ? 83.192 30.362 48.487 1.00 49.27 314 GLY B CA 1
ATOM 4493 C C . GLY B 1 314 ? 84.170 30.519 47.339 1.00 52.19 314 GLY B C 1
ATOM 4494 O O . GLY B 1 314 ? 85.381 30.607 47.550 1.00 51.34 314 GLY B O 1
ATOM 4495 N N . SER B 1 315 ? 83.657 30.581 46.106 1.00 45.77 315 SER B N 1
ATOM 4496 C CA . SER B 1 315 ? 84.548 30.736 44.962 1.00 49.23 315 SER B CA 1
ATOM 4497 C C . SER B 1 315 ? 85.173 32.129 44.915 1.00 42.91 315 SER B C 1
ATOM 4498 O O . SER B 1 315 ? 86.293 32.281 44.417 1.00 45.97 315 SER B O 1
ATOM 4501 N N . VAL B 1 316 ? 84.484 33.154 45.434 1.00 40.83 316 VAL B N 1
ATOM 4502 C CA . VAL B 1 316 ? 85.077 34.489 45.504 1.00 39.10 316 VAL B CA 1
ATOM 4503 C C . VAL B 1 316 ? 86.243 34.500 46.485 1.00 41.15 316 VAL B C 1
ATOM 4504 O O . VAL B 1 316 ? 87.310 35.054 46.200 1.00 41.75 316 VAL B O 1
ATOM 4508 N N . ILE B 1 317 ? 86.056 33.890 47.658 1.00 36.69 317 ILE B N 1
ATOM 4509 C CA . ILE B 1 317 ? 87.136 33.842 48.640 1.00 40.92 317 ILE B CA 1
ATOM 4510 C C . ILE B 1 317 ? 88.339 33.111 48.062 1.00 47.17 317 ILE B C 1
ATOM 4511 O O . ILE B 1 317 ? 89.483 33.557 48.206 1.00 54.63 317 ILE B O 1
ATOM 4516 N N . GLU B 1 318 ? 88.097 31.977 47.396 1.00 45.80 318 GLU B N 1
ATOM 4517 C CA . GLU B 1 318 ? 89.183 31.247 46.751 1.00 52.35 318 GLU B CA 1
ATOM 4518 C C . GLU B 1 318 ? 89.893 32.122 45.723 1.00 55.41 318 GLU B C 1
ATOM 4519 O O . GLU B 1 318 ? 91.123 32.236 45.730 1.00 58.38 318 GLU B O 1
ATOM 4521 N N . VAL B 1 319 ? 89.125 32.759 44.836 1.00 54.59 319 VAL B N 1
ATOM 4522 C CA . VAL B 1 319 ? 89.715 33.624 43.818 1.00 50.54 319 VAL B CA 1
ATOM 4523 C C . VAL B 1 319 ? 90.570 34.710 44.462 1.00 50.07 319 VAL B C 1
ATOM 4524 O O . VAL B 1 319 ? 91.687 34.987 44.010 1.00 52.61 319 VAL B O 1
ATOM 4528 N N . LEU B 1 320 ? 90.074 35.327 45.539 1.00 44.14 320 LEU B N 1
ATOM 4529 C CA . LEU B 1 320 ? 90.792 36.448 46.140 1.00 43.65 320 LEU B CA 1
ATOM 4530 C C . LEU B 1 320 ? 92.043 36.010 46.893 1.00 45.26 320 LEU B C 1
ATOM 4531 O O . LEU B 1 320 ? 92.974 36.808 47.032 1.00 54.20 320 LEU B O 1
ATOM 4536 N N . GLN B 1 321 ? 92.100 34.771 47.375 1.00 52.00 321 GLN B N 1
ATOM 4537 C CA . GLN B 1 321 ? 93.299 34.312 48.067 1.00 60.91 321 GLN B CA 1
ATOM 4538 C C . GLN B 1 321 ? 94.409 33.885 47.117 1.00 66.08 321 GLN B C 1
ATOM 4539 O O . GLN B 1 321 ? 95.479 33.487 47.586 1.00 68.07 321 GLN B O 1
ATOM 4545 N N . ARG B 1 322 ? 94.188 33.950 45.808 1.00 67.22 322 ARG B N 1
ATOM 4546 C CA . ARG B 1 322 ? 95.239 33.638 44.845 1.00 74.24 322 ARG B CA 1
ATOM 4547 C C . ARG B 1 322 ? 96.072 34.885 44.554 1.00 79.08 322 ARG B C 1
ATOM 4548 O O . ARG B 1 322 ? 95.635 36.011 44.823 1.00 79.80 322 ARG B O 1
ATOM 4556 N N . GLU C 1 2 ? 52.812 58.352 16.510 1.00 62.89 2 GLU C N 1
ATOM 4557 C CA . GLU C 1 2 ? 53.560 57.852 17.663 1.00 55.41 2 GLU C CA 1
ATOM 4558 C C . GLU C 1 2 ? 53.010 56.541 18.227 1.00 49.94 2 GLU C C 1
ATOM 4559 O O . GLU C 1 2 ? 51.796 56.343 18.331 1.00 41.35 2 GLU C O 1
ATOM 4565 N N . LEU C 1 3 ? 53.926 55.652 18.601 1.00 44.24 3 LEU C N 1
ATOM 4566 C CA . LEU C 1 3 ? 53.598 54.404 19.272 1.00 41.49 3 LEU C CA 1
ATOM 4567 C C . LEU C 1 3 ? 54.261 54.414 20.641 1.00 39.96 3 LEU C C 1
ATOM 4568 O O . LEU C 1 3 ? 55.461 54.685 20.751 1.00 47.56 3 LEU C O 1
ATOM 4573 N N . HIS C 1 4 ? 53.480 54.136 21.681 1.00 42.30 4 HIS C N 1
ATOM 4574 C CA . HIS C 1 4 ? 53.968 54.192 23.051 1.00 43.55 4 HIS C CA 1
ATOM 4575 C C . HIS C 1 4 ? 53.909 52.810 23.674 1.00 38.60 4 HIS C C 1
ATOM 4576 O O . HIS C 1 4 ? 52.857 52.163 23.666 1.00 41.84 4 HIS C O 1
ATOM 4583 N N . ILE C 1 5 ? 55.039 52.363 24.207 1.00 40.22 5 ILE C N 1
ATOM 4584 C CA . ILE C 1 5 ? 55.076 51.182 25.060 1.00 40.40 5 ILE C CA 1
ATOM 4585 C C . ILE C 1 5 ? 54.807 51.666 26.481 1.00 37.22 5 ILE C C 1
ATOM 4586 O O . ILE C 1 5 ? 55.627 52.380 27.065 1.00 41.59 5 ILE C O 1
ATOM 4591 N N . LEU C 1 6 ? 53.640 51.317 27.019 1.00 36.94 6 LEU C N 1
ATOM 4592 C CA . LEU C 1 6 ? 53.231 51.811 28.327 1.00 42.16 6 LEU C CA 1
ATOM 4593 C C . LEU C 1 6 ? 54.011 51.112 29.444 1.00 45.35 6 LEU C C 1
ATOM 4594 O O . LEU C 1 6 ? 54.692 50.101 29.241 1.00 38.58 6 LEU C O 1
ATOM 4599 N N . GLU C 1 7 ? 53.910 51.687 30.642 1.00 39.17 7 GLU C N 1
ATOM 4600 C CA . GLU C 1 7 ? 54.646 51.215 31.813 1.00 41.96 7 GLU C CA 1
ATOM 4601 C C . GLU C 1 7 ? 53.798 50.218 32.604 1.00 50.59 7 GLU C C 1
ATOM 4602 O O . GLU C 1 7 ? 53.504 50.393 33.786 1.00 56.66 7 GLU C O 1
ATOM 4608 N N . HIS C 1 8 ? 53.387 49.162 31.912 1.00 39.86 8 HIS C N 1
ATOM 4609 C CA . HIS C 1 8 ? 52.564 48.117 32.501 1.00 43.30 8 HIS C CA 1
ATOM 4610 C C . HIS C 1 8 ? 53.126 46.768 32.088 1.00 43.94 8 HIS C C 1
ATOM 4611 O O . HIS C 1 8 ? 53.414 46.549 30.908 1.00 46.58 8 HIS C O 1
ATOM 4618 N N . ARG C 1 9 ? 53.272 45.870 33.052 1.00 38.47 9 ARG C N 1
ATOM 4619 C CA . ARG C 1 9 ? 53.546 44.462 32.789 1.00 36.34 9 ARG C CA 1
ATOM 4620 C C . ARG C 1 9 ? 52.296 43.706 33.213 1.00 35.65 9 ARG C C 1
ATOM 4621 O O . ARG C 1 9 ? 51.944 43.694 34.394 1.00 37.85 9 ARG C O 1
ATOM 4629 N N . VAL C 1 10 ? 51.608 43.097 32.250 1.00 27.69 10 VAL C N 1
ATOM 4630 C CA . VAL C 1 10 ? 50.241 42.631 32.451 1.00 30.26 10 VAL C CA 1
ATOM 4631 C C . VAL C 1 10 ? 50.212 41.110 32.469 1.00 28.94 10 VAL C C 1
ATOM 4632 O O . VAL C 1 10 ? 50.879 40.448 31.664 1.00 31.07 10 VAL C O 1
ATOM 4636 N N . ARG C 1 11 ? 49.445 40.564 33.404 1.00 27.46 11 ARG C N 1
ATOM 4637 C CA . ARG C 1 11 ? 49.120 39.149 33.448 1.00 28.20 11 ARG C CA 1
ATOM 4638 C C . ARG C 1 11 ? 47.677 38.959 33.001 1.00 24.66 11 ARG C C 1
ATOM 4639 O O . ARG C 1 11 ? 46.806 39.769 33.325 1.00 26.76 11 ARG C O 1
ATOM 4647 N N . VAL C 1 12 ? 47.430 37.881 32.266 1.00 25.89 12 VAL C N 1
ATOM 4648 C CA . VAL C 1 12 ? 46.121 37.565 31.700 1.00 22.84 12 VAL C CA 1
ATOM 4649 C C . VAL C 1 12 ? 45.610 36.299 32.375 1.00 20.84 12 VAL C C 1
ATOM 4650 O O . VAL C 1 12 ? 46.313 35.282 32.408 1.00 25.57 12 VAL C O 1
ATOM 4654 N N . LEU C 1 13 ? 44.398 36.370 32.924 1.00 23.92 13 LEU C N 1
ATOM 4655 C CA . LEU C 1 13 ? 43.852 35.316 33.773 1.00 27.55 13 LEU C CA 1
ATOM 4656 C C . LEU C 1 13 ? 42.405 35.034 33.392 1.00 22.31 13 LEU C C 1
ATOM 4657 O O . LEU C 1 13 ? 41.693 35.898 32.873 1.00 24.36 13 LEU C O 1
ATOM 4662 N N . SER C 1 14 ? 41.950 33.820 33.689 1.00 23.37 14 SER C N 1
ATOM 4663 C CA . SER C 1 14 ? 40.527 33.533 33.586 1.00 25.27 14 SER C CA 1
ATOM 4664 C C . SER C 1 14 ? 40.045 32.893 34.879 1.00 26.62 14 SER C C 1
ATOM 4665 O O . SER C 1 14 ? 40.678 31.964 35.386 1.00 25.36 14 SER C O 1
ATOM 4668 N N . VAL C 1 15 ? 38.940 33.408 35.411 1.00 25.36 15 VAL C N 1
ATOM 4669 C CA . VAL C 1 15 ? 38.303 32.872 36.616 1.00 24.06 15 VAL C CA 1
ATOM 4670 C C . VAL C 1 15 ? 37.050 32.119 36.190 1.00 31.16 15 VAL C C 1
ATOM 4671 O O . VAL C 1 15 ? 36.147 32.705 35.577 1.00 28.20 15 VAL C O 1
ATOM 4675 N N . ALA C 1 16 ? 36.992 30.826 36.507 1.00 25.89 16 ALA C N 1
ATOM 4676 C CA . ALA C 1 16 ? 35.787 30.052 36.235 1.00 27.83 16 ALA C CA 1
ATOM 4677 C C . ALA C 1 16 ? 34.614 30.608 37.048 1.00 35.40 16 ALA C C 1
ATOM 4678 O O . ALA C 1 16 ? 34.776 31.001 38.204 1.00 29.30 16 ALA C O 1
ATOM 4680 N N . ARG C 1 17 ? 33.426 30.670 36.438 1.00 33.60 17 ARG C N 1
ATOM 4681 C CA . ARG C 1 17 ? 32.309 31.313 37.130 1.00 35.30 17 ARG C CA 1
ATOM 4682 C C . ARG C 1 17 ? 31.995 30.707 38.499 1.00 35.89 17 ARG C C 1
ATOM 4683 O O . ARG C 1 17 ? 31.704 31.483 39.424 1.00 37.63 17 ARG C O 1
ATOM 4691 N N . PRO C 1 18 ? 32.038 29.385 38.712 1.00 35.46 18 PRO C N 1
ATOM 4692 C CA . PRO C 1 18 ? 31.720 28.860 40.054 1.00 37.06 18 PRO C CA 1
ATOM 4693 C C . PRO C 1 18 ? 32.709 29.277 41.138 1.00 36.69 18 PRO C C 1
ATOM 4694 O O . PRO C 1 18 ? 32.384 29.152 42.327 1.00 37.72 18 PRO C O 1
ATOM 4698 N N . GLY C 1 19 ? 33.899 29.755 40.775 1.00 29.20 19 GLY C N 1
ATOM 4699 C CA . GLY C 1 19 ? 34.891 30.181 41.740 1.00 30.42 19 GLY C CA 1
ATOM 4700 C C . GLY C 1 19 ? 35.014 31.682 41.943 1.00 29.47 19 GLY C C 1
ATOM 4701 O O . GLY C 1 19 ? 35.811 32.115 42.777 1.00 26.16 19 GLY C O 1
ATOM 4702 N N . LEU C 1 20 ? 34.246 32.492 41.217 1.00 28.20 20 LEU C N 1
ATOM 4703 C CA . LEU C 1 20 ? 34.440 33.940 41.285 1.00 31.75 20 LEU C CA 1
ATOM 4704 C C . LEU C 1 20 ? 34.186 34.471 42.690 1.00 27.75 20 LEU C C 1
ATOM 4705 O O . LEU C 1 20 ? 34.841 35.427 43.124 1.00 29.81 20 LEU C O 1
ATOM 4710 N N . TRP C 1 21 ? 33.267 33.848 43.425 1.00 28.93 21 TRP C N 1
ATOM 4711 C CA . TRP C 1 21 ? 32.990 34.322 44.777 1.00 33.00 21 TRP C CA 1
ATOM 4712 C C . TRP C 1 21 ? 34.236 34.270 45.654 1.00 29.93 21 TRP C C 1
ATOM 4713 O O . TRP C 1 21 ? 34.365 35.067 46.590 1.00 33.62 21 TRP C O 1
ATOM 4724 N N . LEU C 1 22 ? 35.175 33.366 45.351 1.00 27.63 22 LEU C N 1
ATOM 4725 C CA . LEU C 1 22 ? 36.397 33.255 46.147 1.00 34.08 22 LEU C CA 1
ATOM 4726 C C . LEU C 1 22 ? 37.274 34.487 46.004 1.00 35.96 22 LEU C C 1
ATOM 4727 O O . LEU C 1 22 ? 38.073 34.785 46.899 1.00 33.84 22 LEU C O 1
ATOM 4732 N N . TYR C 1 23 ? 37.155 35.191 44.879 1.00 30.64 23 TYR C N 1
ATOM 4733 C CA . TYR C 1 23 ? 37.974 36.353 44.571 1.00 31.27 23 TYR C CA 1
ATOM 4734 C C . TYR C 1 23 ? 37.243 37.667 44.835 1.00 27.99 23 TYR C C 1
ATOM 4735 O O . TYR C 1 23 ? 37.732 38.723 44.431 1.00 30.08 23 TYR C O 1
ATOM 4744 N N . THR C 1 24 ? 36.099 37.626 45.523 1.00 29.97 24 THR C N 1
ATOM 4745 C CA . THR C 1 24 ? 35.362 38.853 45.817 1.00 29.66 24 THR C CA 1
ATOM 4746 C C . THR C 1 24 ? 36.222 39.844 46.597 1.00 29.04 24 THR C C 1
ATOM 4747 O O . THR C 1 24 ? 36.285 41.029 46.254 1.00 32.27 24 THR C O 1
ATOM 4751 N N . HIS C 1 25 ? 36.908 39.368 47.641 1.00 29.33 25 HIS C N 1
ATOM 4752 C CA . HIS C 1 25 ? 37.666 40.279 48.497 1.00 31.88 25 HIS C CA 1
ATOM 4753 C C . HIS C 1 25 ? 38.759 41.007 47.723 1.00 35.49 25 HIS C C 1
ATOM 4754 O O . HIS C 1 25 ? 38.778 42.250 47.753 1.00 33.69 25 HIS C O 1
ATOM 4761 N N . PRO C 1 26 ? 39.656 40.337 46.992 1.00 33.34 26 PRO C N 1
ATOM 4762 C CA . PRO C 1 26 ? 40.637 41.098 46.201 1.00 30.72 26 PRO C CA 1
ATOM 4763 C C . PRO C 1 26 ? 40.029 41.874 45.043 1.00 30.70 26 PRO C C 1
ATOM 4764 O O . PRO C 1 26 ? 40.528 42.962 44.718 1.00 31.30 26 PRO C O 1
ATOM 4768 N N . LEU C 1 27 ? 38.989 41.355 44.385 1.00 27.37 27 LEU C N 1
ATOM 4769 C CA . LEU C 1 27 ? 38.451 42.068 43.225 1.00 28.86 27 LEU C CA 1
ATOM 4770 C C . LEU C 1 27 ? 37.744 43.356 43.643 1.00 34.30 27 LEU C C 1
ATOM 4771 O O . LEU C 1 27 ? 37.826 44.376 42.945 1.00 31.52 27 LEU C O 1
ATOM 4776 N N . ILE C 1 28 ? 37.046 43.339 44.776 1.00 30.68 28 ILE C N 1
ATOM 4777 C CA . ILE C 1 28 ? 36.405 44.566 45.235 1.00 28.46 28 ILE C CA 1
ATOM 4778 C C . ILE C 1 28 ? 37.451 45.619 45.569 1.00 32.72 28 ILE C C 1
ATOM 4779 O O . ILE C 1 28 ? 37.253 46.813 45.321 1.00 33.47 28 ILE C O 1
ATOM 4784 N N . LYS C 1 29 ? 38.591 45.196 46.112 1.00 32.96 29 LYS C N 1
ATOM 4785 C CA . LYS C 1 29 ? 39.659 46.151 46.378 1.00 38.07 29 LYS C CA 1
ATOM 4786 C C . LYS C 1 29 ? 40.174 46.767 45.082 1.00 37.84 29 LYS C C 1
ATOM 4787 O O . LYS C 1 29 ? 40.333 47.989 44.983 1.00 38.19 29 LYS C O 1
ATOM 4793 N N . LEU C 1 30 ? 40.441 45.931 44.075 1.00 37.38 30 LEU C N 1
ATOM 4794 C CA . LEU C 1 30 ? 40.941 46.442 42.800 1.00 35.64 30 LEU C CA 1
ATOM 4795 C C . LEU C 1 30 ? 39.905 47.323 42.115 1.00 40.36 30 LEU C C 1
ATOM 4796 O O . LEU C 1 30 ? 40.256 48.305 41.446 1.00 39.40 30 LEU C O 1
ATOM 4801 N N . LEU C 1 31 ? 38.622 46.980 42.260 1.00 31.59 31 LEU C N 1
ATOM 4802 C CA . LEU C 1 31 ? 37.568 47.753 41.608 1.00 36.84 31 LEU C CA 1
ATOM 4803 C C . LEU C 1 31 ? 37.374 49.108 42.279 1.00 40.92 31 LEU C C 1
ATOM 4804 O O . LEU C 1 31 ? 37.289 50.140 41.601 1.00 39.89 31 LEU C O 1
ATOM 4809 N N . PHE C 1 32 ? 37.303 49.131 43.616 1.00 37.52 32 PHE C N 1
ATOM 4810 C CA . PHE C 1 32 ? 36.699 50.251 44.320 1.00 38.25 32 PHE C CA 1
ATOM 4811 C C . PHE C 1 32 ? 37.612 51.031 45.254 1.00 43.13 32 PHE C C 1
ATOM 4812 O O . PHE C 1 32 ? 37.249 52.149 45.634 1.00 44.19 32 PHE C O 1
ATOM 4820 N N . LEU C 1 33 ? 38.761 50.493 45.649 1.00 43.21 33 LEU C N 1
ATOM 4821 C CA . LEU C 1 33 ? 39.545 51.056 46.743 1.00 40.90 33 LEU C CA 1
ATOM 4822 C C . LEU C 1 33 ? 40.952 51.406 46.272 1.00 42.96 33 LEU C C 1
ATOM 4823 O O . LEU C 1 33 ? 41.921 50.713 46.613 1.00 44.88 33 LEU C O 1
ATOM 4828 N N . PRO C 1 34 ? 41.105 52.501 45.520 1.00 51.51 34 PRO C N 1
ATOM 4829 C CA . PRO C 1 34 ? 42.422 52.814 44.938 1.00 49.19 34 PRO C CA 1
ATOM 4830 C C . PRO C 1 34 ? 43.498 53.116 45.970 1.00 55.25 34 PRO C C 1
ATOM 4831 O O . PRO C 1 34 ? 44.689 53.023 45.648 1.00 48.45 34 PRO C O 1
ATOM 4835 N N . ARG C 1 35 ? 43.132 53.456 47.204 1.00 53.92 35 ARG C N 1
ATOM 4836 C CA . ARG C 1 35 ? 44.149 53.673 48.223 1.00 48.89 35 ARG C CA 1
ATOM 4837 C C . ARG C 1 35 ? 44.652 52.375 48.842 1.00 54.65 35 ARG C C 1
ATOM 4838 O O . ARG C 1 35 ? 45.614 52.412 49.614 1.00 62.14 35 ARG C O 1
ATOM 4846 N N . ARG C 1 36 ? 44.050 51.235 48.509 1.00 48.84 36 ARG C N 1
ATOM 4847 C CA . ARG C 1 36 ? 44.386 49.956 49.122 1.00 46.70 36 ARG C CA 1
ATOM 4848 C C . ARG C 1 36 ? 45.243 49.052 48.233 1.00 46.73 36 ARG C C 1
ATOM 4849 O O . ARG C 1 36 ? 45.487 47.900 48.604 1.00 50.83 36 ARG C O 1
ATOM 4857 N N . SER C 1 37 ? 45.698 49.532 47.079 1.00 47.29 37 SER C N 1
ATOM 4858 C CA . SER C 1 37 ? 46.550 48.734 46.202 1.00 58.35 37 SER C CA 1
ATOM 4859 C C . SER C 1 37 ? 47.207 49.649 45.181 1.00 50.26 37 SER C C 1
ATOM 4860 O O . SER C 1 37 ? 46.645 50.679 44.804 1.00 54.09 37 SER C O 1
ATOM 4863 N N . ARG C 1 38 ? 48.400 49.256 44.733 1.00 51.01 38 ARG C N 1
ATOM 4864 C CA . ARG C 1 38 ? 49.143 50.018 43.736 1.00 55.50 38 ARG C CA 1
ATOM 4865 C C . ARG C 1 38 ? 48.868 49.552 42.310 1.00 38.72 38 ARG C C 1
ATOM 4866 O O . ARG C 1 38 ? 49.639 49.884 41.409 1.00 46.43 38 ARG C O 1
ATOM 4874 N N . CYS C 1 39 ? 47.801 48.798 42.084 1.00 38.71 39 CYS C N 1
ATOM 4875 C CA . CYS C 1 39 ? 47.467 48.380 40.725 1.00 33.82 39 CYS C CA 1
ATOM 4876 C C . CYS C 1 39 ? 47.096 49.596 39.883 1.00 39.03 39 CYS C C 1
ATOM 4877 O O . CYS C 1 39 ? 46.318 50.451 40.315 1.00 36.28 39 CYS C O 1
ATOM 4880 N N . LYS C 1 40 ? 47.687 49.692 38.690 1.00 33.02 40 LYS C N 1
ATOM 4881 C CA . LYS C 1 40 ? 47.439 50.799 37.770 1.00 33.96 40 LYS C CA 1
ATOM 4882 C C . LYS C 1 40 ? 46.829 50.333 36.450 1.00 36.23 40 LYS C C 1
ATOM 4883 O O . LYS C 1 40 ? 46.588 51.164 35.560 1.00 34.93 40 LYS C O 1
ATOM 4889 N N . PHE C 1 41 ? 46.588 49.033 36.298 1.00 32.74 41 PHE C N 1
ATOM 4890 C CA . PHE C 1 41 ? 46.014 48.451 35.085 1.00 32.12 41 PHE C CA 1
ATOM 4891 C C . PHE C 1 41 ? 45.107 47.311 35.522 1.00 31.56 41 PHE C C 1
ATOM 4892 O O . PHE C 1 41 ? 45.596 46.283 35.993 1.00 27.47 41 PHE C O 1
ATOM 4900 N N . PHE C 1 42 ? 43.800 47.470 35.330 1.00 26.86 42 PHE C N 1
ATOM 4901 C CA . PHE C 1 42 ? 42.830 46.470 35.764 1.00 28.21 42 PHE C CA 1
ATOM 4902 C C . PHE C 1 42 ? 41.717 46.368 34.732 1.00 28.08 42 PHE C C 1
ATOM 4903 O O . PHE C 1 42 ? 41.066 47.369 34.428 1.00 31.42 42 PHE C O 1
ATOM 4911 N N . SER C 1 43 ? 41.493 45.169 34.204 1.00 29.41 43 SER C N 1
ATOM 4912 C CA . SER C 1 43 ? 40.412 44.936 33.252 1.00 26.45 43 SER C CA 1
ATOM 4913 C C . SER C 1 43 ? 39.713 43.645 33.634 1.00 30.17 43 SER C C 1
ATOM 4914 O O . SER C 1 43 ? 40.374 42.625 33.844 1.00 30.71 43 SER C O 1
ATOM 4917 N N . LEU C 1 44 ? 38.390 43.694 33.745 1.00 27.12 44 LEU C N 1
ATOM 4918 C CA . LEU C 1 44 ? 37.579 42.515 34.041 1.00 27.29 44 LEU C CA 1
ATOM 4919 C C . LEU C 1 44 ? 36.491 42.399 32.985 1.00 31.93 44 LEU C C 1
ATOM 4920 O O . LEU C 1 44 ? 35.697 43.333 32.815 1.00 29.68 44 LEU C O 1
ATOM 4925 N N . THR C 1 45 ? 36.423 41.249 32.304 1.00 26.46 45 THR C N 1
ATOM 4926 C CA . THR C 1 45 ? 35.411 41.020 31.273 1.00 29.48 45 THR C CA 1
ATOM 4927 C C . THR C 1 45 ? 34.655 39.739 31.591 1.00 28.72 45 THR C C 1
ATOM 4928 O O . THR C 1 45 ? 35.259 38.663 31.652 1.00 31.00 45 THR C O 1
ATOM 4932 N N . GLU C 1 46 ? 33.344 3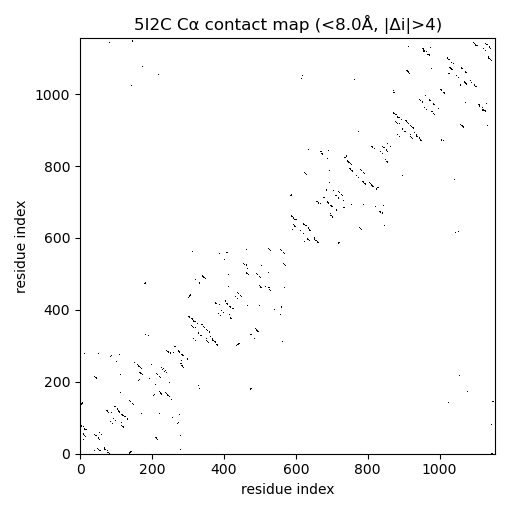9.854 31.796 1.00 28.82 46 GLU C N 1
ATOM 4933 C CA . GLU C 1 46 ? 32.485 38.698 31.993 1.00 30.26 46 GLU C CA 1
ATOM 4934 C C . GLU C 1 46 ? 31.925 38.209 30.662 1.00 35.74 46 GLU C C 1
ATOM 4935 O O . GLU C 1 46 ? 31.401 39.002 29.875 1.00 35.03 46 GLU C O 1
ATOM 4941 N N . THR C 1 47 ? 32.036 36.910 30.413 1.00 29.13 47 THR C N 1
ATOM 4942 C CA . THR C 1 47 ? 31.417 36.243 29.276 1.00 28.63 47 THR C CA 1
ATOM 4943 C C . THR C 1 47 ? 30.718 34.992 29.776 1.00 30.76 47 THR C C 1
ATOM 4944 O O . THR C 1 47 ? 30.824 34.638 30.956 1.00 36.44 47 THR C O 1
ATOM 4948 N N . PRO C 1 48 ? 29.962 34.301 28.912 1.00 39.57 48 PRO C N 1
ATOM 4949 C CA . PRO C 1 48 ? 29.445 32.984 29.317 1.00 47.35 48 PRO C CA 1
ATOM 4950 C C . PRO C 1 48 ? 30.541 32.007 29.706 1.00 51.40 48 PRO C C 1
ATOM 4951 O O . PRO C 1 48 ? 30.322 31.167 30.585 1.00 51.85 48 PRO C O 1
ATOM 4955 N N . GLU C 1 49 ? 31.721 32.104 29.081 1.00 45.97 49 GLU C N 1
ATOM 4956 C CA . GLU C 1 49 ? 32.788 31.139 29.330 1.00 46.57 49 GLU C CA 1
ATOM 4957 C C . GLU C 1 49 ? 33.400 31.306 30.719 1.00 47.65 49 GLU C C 1
ATOM 4958 O O . GLU C 1 49 ? 33.682 30.311 31.395 1.00 41.95 49 GLU C O 1
ATOM 4964 N N . ASP C 1 50 ? 33.640 32.550 31.147 1.00 37.25 50 ASP C N 1
ATOM 4965 C CA . ASP C 1 50 ? 34.444 32.830 32.335 1.00 38.42 50 ASP C CA 1
ATOM 4966 C C . ASP C 1 50 ? 34.490 34.327 32.632 1.00 28.36 50 ASP C C 1
ATOM 4967 O O . ASP C 1 50 ? 33.824 35.116 31.960 1.00 32.21 50 ASP C O 1
ATOM 4972 N N . TYR C 1 51 ? 35.272 34.733 33.627 1.00 25.73 51 TYR C N 1
ATOM 4973 C CA . TYR C 1 51 ? 35.681 36.125 33.773 1.00 27.50 51 TYR C CA 1
ATOM 4974 C C . TYR C 1 51 ? 37.140 36.224 33.369 1.00 26.94 51 TYR C C 1
ATOM 4975 O O . TYR C 1 51 ? 37.990 35.530 33.943 1.00 32.43 51 TYR C O 1
ATOM 4984 N N . THR C 1 52 ? 37.442 37.102 32.419 1.00 23.92 52 THR C N 1
ATOM 4985 C CA . THR C 1 52 ? 38.827 37.342 32.037 1.00 20.68 52 THR C CA 1
ATOM 4986 C C . THR C 1 52 ? 39.348 38.567 32.759 1.00 24.07 52 THR C C 1
ATOM 4987 O O . THR C 1 52 ? 38.701 39.617 32.759 1.00 26.49 52 THR C O 1
ATOM 4991 N N . LEU C 1 53 ? 40.517 38.428 33.368 1.00 26.26 53 LEU C N 1
ATOM 4992 C CA . LEU C 1 53 ? 41.186 39.517 34.064 1.00 25.04 53 LEU C CA 1
ATOM 4993 C C . LEU C 1 53 ? 42.477 39.851 33.337 1.00 26.08 53 LEU C C 1
ATOM 4994 O O . LEU C 1 53 ? 43.253 38.951 33.008 1.00 29.61 53 LEU C O 1
ATOM 4999 N N . MET C 1 54 ? 42.704 41.133 33.080 1.00 27.05 54 MET C N 1
ATOM 5000 C CA . MET C 1 54 ? 44.024 41.625 32.713 1.00 26.04 54 MET C CA 1
ATOM 5001 C C . MET C 1 54 ? 44.453 42.596 33.799 1.00 29.72 54 MET C C 1
ATOM 5002 O O . MET C 1 54 ? 43.785 43.612 34.027 1.00 30.20 54 MET C O 1
ATOM 5007 N N . VAL C 1 55 ? 45.521 42.254 34.514 1.00 27.21 55 VAL C N 1
ATOM 5008 C CA . VAL C 1 55 ? 45.979 43.064 35.637 1.00 27.92 55 VAL C CA 1
ATOM 5009 C C . VAL C 1 55 ? 47.489 43.206 35.576 1.00 28.48 55 VAL C C 1
ATOM 5010 O O . VAL C 1 55 ? 48.196 42.299 35.130 1.00 29.42 55 VAL C O 1
ATOM 5014 N N . ASP C 1 56 ? 47.996 44.338 36.068 1.00 27.10 56 ASP C N 1
ATOM 5015 C CA . ASP C 1 56 ? 49.440 44.467 36.160 1.00 26.70 56 ASP C CA 1
ATOM 5016 C C . ASP C 1 56 ? 49.974 43.589 37.295 1.00 24.63 56 ASP C C 1
ATOM 5017 O O . ASP C 1 56 ? 49.219 42.960 38.048 1.00 30.39 56 ASP C O 1
ATOM 5022 N N . GLU C 1 57 ? 51.302 43.540 37.394 1.00 32.61 57 GLU C N 1
ATOM 5023 C CA . GLU C 1 57 ? 51.959 42.630 38.330 1.00 36.17 57 GLU C CA 1
ATOM 5024 C C . GLU C 1 57 ? 51.552 42.914 39.771 1.00 37.74 57 GLU C C 1
ATOM 5025 O O . GLU C 1 57 ? 51.380 41.984 40.570 1.00 37.98 57 GLU C O 1
ATOM 5031 N N . GLU C 1 58 ? 51.379 44.189 40.124 1.00 36.89 58 GLU C N 1
ATOM 5032 C CA . GLU C 1 58 ? 50.951 44.515 41.484 1.00 37.93 58 GLU C CA 1
ATOM 5033 C C . GLU C 1 58 ? 49.544 43.995 41.767 1.00 33.57 58 GLU C C 1
ATOM 5034 O O . GLU C 1 58 ? 49.281 43.433 42.837 1.00 35.90 58 GLU C O 1
ATOM 5040 N N . GLY C 1 59 ? 48.620 44.174 40.824 1.00 32.02 59 GLY C N 1
ATOM 5041 C CA . GLY C 1 59 ? 47.290 43.624 41.014 1.00 28.46 59 GLY C CA 1
ATOM 5042 C C . GLY C 1 59 ? 47.274 42.110 41.038 1.00 31.53 59 GLY C C 1
ATOM 5043 O O . GLY C 1 59 ? 46.481 41.502 41.764 1.00 32.69 59 GLY C O 1
ATOM 5044 N N . PHE C 1 60 ? 48.153 41.484 40.255 1.00 27.20 60 PHE C N 1
ATOM 5045 C CA . PHE C 1 60 ? 48.238 40.026 40.216 1.00 30.25 60 PHE C CA 1
ATOM 5046 C C . PHE C 1 60 ? 48.572 39.437 41.583 1.00 33.28 60 PHE C C 1
ATOM 5047 O O . PHE C 1 60 ? 48.101 38.341 41.916 1.00 29.15 60 PHE C O 1
ATOM 5055 N N . LYS C 1 61 ? 49.373 40.147 42.388 1.00 32.55 61 LYS C N 1
ATOM 5056 C CA . LYS C 1 61 ? 49.768 39.647 43.701 1.00 34.18 61 LYS C CA 1
ATOM 5057 C C . LYS C 1 61 ? 48.589 39.490 44.646 1.00 34.03 61 LYS C C 1
ATOM 5058 O O . LYS C 1 61 ? 48.733 38.843 45.688 1.00 32.36 61 LYS C O 1
ATOM 5064 N N . GLU C 1 62 ? 47.443 40.085 44.325 1.00 28.31 62 GLU C N 1
ATOM 5065 C CA . GLU C 1 62 ? 46.274 39.987 45.189 1.00 32.29 62 GLU C CA 1
ATOM 5066 C C . GLU C 1 62 ? 45.462 38.722 44.938 1.00 34.54 62 GLU C C 1
ATOM 5067 O O . GLU C 1 62 ? 44.525 38.446 45.690 1.00 34.46 62 GLU C O 1
ATOM 5073 N N . LEU C 1 63 ? 45.804 37.937 43.923 1.00 28.13 63 LEU C N 1
ATOM 5074 C CA . LEU C 1 63 ? 44.910 36.874 43.468 1.00 26.46 63 LEU C CA 1
ATOM 5075 C C . LEU C 1 63 ? 45.541 35.516 43.747 1.00 31.93 63 LEU C C 1
ATOM 5076 O O . LEU C 1 63 ? 46.440 35.085 43.009 1.00 36.27 63 LEU C O 1
ATOM 5081 N N . PRO C 1 64 ? 45.145 34.823 44.811 1.00 28.79 64 PRO C N 1
ATOM 5082 C CA . PRO C 1 64 ? 45.786 33.553 45.150 1.00 27.36 64 PRO C CA 1
ATOM 5083 C C . PRO C 1 64 ? 45.393 32.470 44.165 1.00 25.58 64 PRO C C 1
ATOM 5084 O O . PRO C 1 64 ? 44.347 32.570 43.502 1.00 26.75 64 PRO C O 1
ATOM 5088 N N . PRO C 1 65 ? 46.225 31.445 44.006 1.00 28.43 65 PRO C N 1
ATOM 5089 C CA . PRO C 1 65 ? 45.931 30.398 43.020 1.00 29.39 65 PRO C CA 1
ATOM 5090 C C . PRO C 1 65 ? 44.843 29.466 43.526 1.00 30.76 65 PRO C C 1
ATOM 5091 O O . PRO C 1 65 ? 44.674 29.269 44.730 1.00 29.04 65 PRO C O 1
ATOM 5095 N N . SER C 1 66 ? 44.092 28.898 42.585 1.00 27.46 66 SER C N 1
ATOM 5096 C CA . SER C 1 66 ? 43.066 27.910 42.914 1.00 28.75 66 SER C CA 1
ATOM 5097 C C . SER C 1 66 ? 42.739 27.145 41.647 1.00 30.20 66 SER C C 1
ATOM 5098 O O . SER C 1 66 ? 43.134 27.538 40.549 1.00 30.40 66 SER C O 1
ATOM 5101 N N . GLU C 1 67 ? 41.978 26.056 41.811 1.00 28.37 67 GLU C N 1
ATOM 5102 C CA . GLU C 1 67 ? 41.513 25.307 40.649 1.00 33.26 67 GLU C CA 1
ATOM 5103 C C . GLU C 1 67 ? 40.657 26.152 39.713 1.00 32.41 67 GLU C C 1
ATOM 5104 O O . GLU C 1 67 ? 40.470 25.763 38.556 1.00 38.50 67 GLU C O 1
ATOM 5110 N N . PHE C 1 68 ? 40.141 27.294 40.177 1.00 29.88 68 PHE C N 1
ATOM 5111 C CA . PHE C 1 68 ? 39.251 28.133 39.383 1.00 25.10 68 PHE C CA 1
ATOM 5112 C C . PHE C 1 68 ? 39.982 29.222 38.610 1.00 32.09 68 PHE C C 1
ATOM 5113 O O . PHE C 1 68 ? 39.349 29.923 37.809 1.00 33.21 68 PHE C O 1
ATOM 5121 N N . LEU C 1 69 ? 41.284 29.380 38.819 1.00 31.08 69 LEU C N 1
ATOM 5122 C CA . LEU C 1 69 ? 42.039 30.476 38.221 1.00 23.02 69 LEU C CA 1
ATOM 5123 C C . LEU C 1 69 ? 43.053 29.917 37.236 1.00 29.25 69 LEU C C 1
ATOM 5124 O O . LEU C 1 69 ? 43.981 29.210 37.632 1.00 33.84 69 LEU C O 1
ATOM 5129 N N . GLN C 1 70 ? 42.887 30.251 35.960 1.00 25.52 70 GLN C N 1
ATOM 5130 C CA . GLN C 1 70 ? 43.848 29.864 34.939 1.00 27.20 70 GLN C CA 1
ATOM 5131 C C . GLN C 1 70 ? 44.702 31.083 34.636 1.00 25.74 70 GLN C C 1
ATOM 5132 O O . GLN C 1 70 ? 44.170 32.180 34.453 1.00 29.49 70 GLN C O 1
ATOM 5138 N N . VAL C 1 71 ? 46.020 30.897 34.606 1.00 28.23 71 VAL C N 1
ATOM 5139 C CA . VAL C 1 71 ? 46.964 31.999 34.444 1.00 25.90 71 VAL C CA 1
ATOM 5140 C C . VAL C 1 71 ? 47.742 31.775 33.151 1.00 24.47 71 VAL C C 1
ATOM 5141 O O . VAL C 1 71 ? 48.417 30.753 32.995 1.00 28.83 71 VAL C O 1
ATOM 5145 N N . ALA C 1 72 ? 47.651 32.719 32.229 1.00 25.95 72 ALA C N 1
ATOM 5146 C CA . ALA C 1 72 ? 48.483 32.624 31.032 1.00 26.69 72 ALA C CA 1
ATOM 5147 C C . ALA C 1 72 ? 49.948 32.804 31.412 1.00 23.79 72 ALA C C 1
ATOM 5148 O O . ALA C 1 72 ? 50.283 33.601 32.295 1.00 29.40 72 ALA C O 1
ATOM 5150 N N . GLU C 1 73 ? 50.832 32.044 30.758 1.00 24.25 73 GLU C N 1
ATOM 5151 C CA . GLU C 1 73 ? 52.237 32.037 31.172 1.00 33.42 73 GLU C CA 1
ATOM 5152 C C . GLU C 1 73 ? 52.930 33.364 30.872 1.00 35.71 73 GLU C C 1
ATOM 5153 O O . GLU C 1 73 ? 53.783 33.815 31.645 1.00 35.10 73 GLU C O 1
ATOM 5159 N N . ALA C 1 74 ? 52.601 33.988 29.753 1.00 29.59 74 ALA C N 1
ATOM 5160 C CA . ALA C 1 74 ? 53.382 35.119 29.284 1.00 35.67 74 ALA C CA 1
ATOM 5161 C C . ALA C 1 74 ? 53.026 36.389 30.050 1.00 35.78 74 ALA C C 1
ATOM 5162 O O . ALA C 1 74 ? 51.877 36.604 30.445 1.00 33.33 74 ALA C O 1
ATOM 5164 N N . THR C 1 75 ? 54.033 37.226 30.275 1.00 31.61 75 THR C N 1
ATOM 5165 C CA . THR C 1 75 ? 53.798 38.601 30.684 1.00 29.68 75 THR C CA 1
ATOM 5166 C C . THR C 1 75 ? 53.649 39.437 29.422 1.00 32.83 75 THR C C 1
ATOM 5167 O O . THR C 1 75 ? 54.407 39.266 28.463 1.00 29.30 75 THR C O 1
ATOM 5171 N N . TRP C 1 76 ? 52.664 40.323 29.423 1.00 28.61 76 TRP C N 1
ATOM 5172 C CA . TRP C 1 76 ? 52.285 41.084 28.240 1.00 31.13 76 TRP C CA 1
ATOM 5173 C C . TRP C 1 76 ? 52.621 42.563 28.417 1.00 30.41 76 TRP C C 1
ATOM 5174 O O . TRP C 1 76 ? 52.428 43.134 29.492 1.00 31.28 76 TRP C O 1
ATOM 5185 N N . LEU C 1 77 ? 53.112 43.188 27.355 1.00 32.54 77 LEU C N 1
ATOM 5186 C CA . LEU C 1 77 ? 53.324 44.625 27.353 1.00 26.41 77 LEU C CA 1
ATOM 5187 C C . LEU C 1 77 ? 52.186 45.309 26.608 1.00 29.77 77 LEU C C 1
ATOM 5188 O O . LEU C 1 77 ? 51.478 44.686 25.812 1.00 31.91 77 LEU C O 1
ATOM 5193 N N . VAL C 1 78 ? 52.015 46.604 26.868 1.00 30.66 78 VAL C N 1
ATOM 5194 C CA . VAL C 1 78 ? 50.841 47.344 26.410 1.00 27.00 78 VAL C CA 1
ATOM 5195 C C . VAL C 1 78 ? 51.312 48.440 25.464 1.00 32.04 78 VAL C C 1
ATOM 5196 O O . VAL C 1 78 ? 52.133 49.281 25.844 1.00 34.31 78 VAL C O 1
ATOM 5200 N N . LEU C 1 79 ? 50.782 48.436 24.245 1.00 30.45 79 LEU C N 1
ATOM 5201 C CA . LEU C 1 7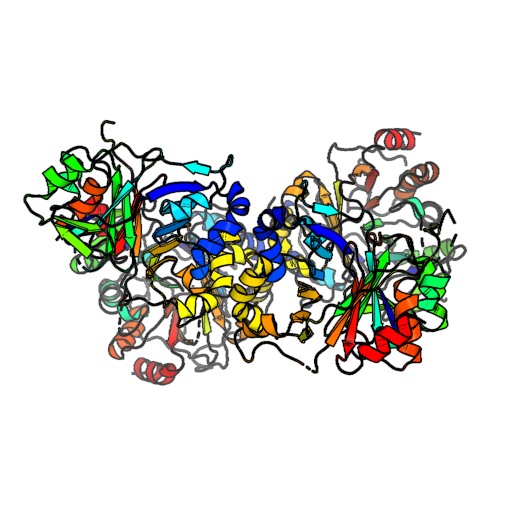9 ? 51.071 49.451 23.246 1.00 36.69 79 LEU C CA 1
ATOM 5202 C C . LEU C 1 79 ? 49.840 50.318 23.039 1.00 35.05 79 LEU C C 1
ATOM 5203 O O . LEU C 1 79 ? 48.699 49.865 23.206 1.00 32.44 79 LEU C O 1
ATOM 5208 N N . ASN C 1 80 ? 50.087 51.557 22.628 1.00 39.43 80 ASN C N 1
ATOM 5209 C CA . ASN C 1 80 ? 49.028 52.526 22.407 1.00 38.97 80 ASN C CA 1
ATOM 5210 C C . ASN C 1 80 ? 49.507 53.506 21.349 1.00 40.59 80 ASN C C 1
ATOM 5211 O O . ASN C 1 80 ? 50.590 54.081 21.490 1.00 38.24 80 ASN C O 1
ATOM 5216 N N . VAL C 1 81 ? 48.723 53.674 20.284 1.00 42.29 81 VAL C N 1
ATOM 5217 C CA . VAL C 1 81 ? 49.021 54.659 19.245 1.00 44.90 81 VAL C CA 1
ATOM 5218 C C . VAL C 1 81 ? 48.396 55.985 19.656 1.00 46.62 81 VAL C C 1
ATOM 5219 O O . VAL C 1 81 ? 47.226 56.033 20.048 1.00 49.42 81 VAL C O 1
ATOM 5223 N N . SER C 1 82 ? 49.173 57.061 19.575 1.00 55.83 82 SER C N 1
ATOM 5224 C CA . SER C 1 82 ? 48.678 58.391 19.930 1.00 58.97 82 SER C CA 1
ATOM 5225 C C . SER C 1 82 ? 48.655 59.319 18.722 1.00 63.34 82 SER C C 1
ATOM 5226 O O . SER C 1 82 ? 49.487 59.202 17.821 1.00 64.61 82 SER C O 1
ATOM 5229 N N . GLN C 1 90 ? 38.837 59.501 18.277 1.00 72.76 90 GLN C N 1
ATOM 5230 C CA . GLN C 1 90 ? 40.024 58.655 18.331 1.00 63.93 90 GLN C CA 1
ATOM 5231 C C . GLN C 1 90 ? 39.676 57.263 18.864 1.00 55.88 90 GLN C C 1
ATOM 5232 O O . GLN C 1 90 ? 40.245 56.266 18.421 1.00 46.29 90 GLN C O 1
ATOM 5238 N N . ALA C 1 91 ? 38.739 57.193 19.810 1.00 52.83 91 ALA C N 1
ATOM 5239 C CA . ALA C 1 91 ? 38.300 55.901 20.319 1.00 58.46 91 ALA C CA 1
ATOM 5240 C C . ALA C 1 91 ? 37.583 55.120 19.217 1.00 57.29 91 ALA C C 1
ATOM 5241 O O . ALA C 1 91 ? 37.290 55.645 18.139 1.00 58.47 91 ALA C O 1
ATOM 5243 N N . ALA C 1 92 ? 37.297 53.847 19.497 1.00 53.41 92 ALA C N 1
ATOM 5244 C CA . ALA C 1 92 ? 36.764 52.930 18.488 1.00 53.41 92 ALA C CA 1
ATOM 5245 C C . ALA C 1 92 ? 37.624 52.980 17.226 1.00 52.94 92 ALA C C 1
ATOM 5246 O O . ALA C 1 92 ? 37.139 53.194 16.111 1.00 45.04 92 ALA C O 1
ATOM 5248 N N . GLY C 1 93 ? 38.928 52.806 17.417 1.00 44.94 93 GLY C N 1
ATOM 5249 C CA . GLY C 1 93 ? 39.866 53.044 16.339 1.00 48.14 93 GLY C CA 1
ATOM 5250 C C . GLY C 1 93 ? 40.700 51.842 15.953 1.00 49.86 93 GLY C C 1
ATOM 5251 O O . GLY C 1 93 ? 41.795 51.993 15.405 1.00 48.55 93 GLY C O 1
ATOM 5252 N N . VAL C 1 94 ? 40.189 50.640 16.222 1.00 45.68 94 VAL C N 1
ATOM 5253 C CA . VAL C 1 94 ? 40.916 49.429 15.850 1.00 39.81 94 VAL C CA 1
ATOM 5254 C C . VAL C 1 94 ? 41.104 49.351 14.340 1.00 38.67 94 VAL C C 1
ATOM 5255 O O . VAL C 1 94 ? 42.184 48.996 13.853 1.00 41.99 94 VAL C O 1
ATOM 5259 N N . THR C 1 95 ? 40.066 49.681 13.567 1.00 39.05 95 THR C N 1
ATOM 5260 C CA . THR C 1 95 ? 40.224 49.589 12.120 1.00 39.58 95 THR C CA 1
ATOM 5261 C C . THR C 1 95 ? 41.148 50.668 11.569 1.00 46.14 95 THR C C 1
ATOM 5262 O O . THR C 1 95 ? 41.733 50.467 10.501 1.00 47.95 95 THR C O 1
ATOM 5266 N N . LYS C 1 96 ? 41.301 51.798 12.268 1.00 47.59 96 LYS C N 1
ATOM 5267 C CA . LYS C 1 96 ? 42.230 52.826 11.801 1.00 48.26 96 LYS C CA 1
ATOM 5268 C C . LYS C 1 96 ? 43.676 52.346 11.844 1.00 46.66 96 LYS C C 1
ATOM 5269 O O . LYS C 1 96 ? 44.517 52.850 11.087 1.00 52.89 96 LYS C O 1
ATOM 5275 N N . ILE C 1 97 ? 43.989 51.390 12.716 1.00 41.75 97 ILE C N 1
ATOM 5276 C CA . ILE C 1 97 ? 45.340 50.850 12.828 1.00 45.77 97 ILE C CA 1
ATOM 5277 C C . ILE C 1 97 ? 45.423 49.436 12.255 1.00 45.34 97 ILE C C 1
ATOM 5278 O O . ILE C 1 97 ? 46.374 48.714 12.540 1.00 39.29 97 ILE C O 1
ATOM 5283 N N . ALA C 1 98 ? 44.444 49.033 11.441 1.00 43.44 98 ALA C N 1
ATOM 5284 C CA . ALA C 1 98 ? 44.498 47.716 10.815 1.00 41.50 98 ALA C CA 1
ATOM 5285 C C . ALA C 1 98 ? 45.703 47.597 9.887 1.00 44.51 98 ALA C C 1
ATOM 5286 O O . ALA C 1 98 ? 46.450 46.614 9.941 1.00 38.63 98 ALA C O 1
ATOM 5288 N N . ARG C 1 99 ? 45.909 48.592 9.024 1.00 39.14 99 ARG C N 1
ATOM 5289 C CA . ARG C 1 99 ? 47.002 48.523 8.066 1.00 38.06 99 ARG C CA 1
ATOM 5290 C C . ARG C 1 99 ? 48.347 48.850 8.699 1.00 40.84 99 ARG C C 1
ATOM 5291 O O . ARG C 1 99 ? 49.372 48.303 8.281 1.00 42.75 99 ARG C O 1
ATOM 5293 N N . SER C 1 100 ? 48.375 49.739 9.686 1.00 41.13 100 SER C N 1
ATOM 5294 C CA . SER C 1 100 ? 49.647 50.232 10.197 1.00 44.85 100 SER C CA 1
ATOM 5295 C C . SER C 1 100 ? 50.175 49.427 11.375 1.00 41.21 100 SER C C 1
ATOM 5296 O O . SER C 1 100 ? 51.387 49.439 11.617 1.00 38.57 100 SER C O 1
ATOM 5299 N N . VAL C 1 101 ? 49.310 48.728 12.116 1.00 40.88 101 VAL C N 1
ATOM 5300 C CA . VAL C 1 101 ? 49.769 48.017 13.305 1.00 40.18 101 VAL C CA 1
ATOM 5301 C C . VAL C 1 101 ? 49.393 46.543 13.233 1.00 38.01 101 VAL C C 1
ATOM 5302 O O . VAL C 1 101 ? 50.261 45.666 13.338 1.00 34.88 101 VAL C O 1
ATOM 5306 N N . ILE C 1 102 ? 48.100 46.263 13.052 1.00 34.96 102 ILE C N 1
ATOM 5307 C CA . ILE C 1 102 ? 47.601 44.908 13.273 1.00 36.07 102 ILE C CA 1
ATOM 5308 C C . ILE C 1 102 ? 48.086 43.968 12.177 1.00 36.11 102 ILE C C 1
ATOM 5309 O O . ILE C 1 102 ? 48.587 42.873 12.459 1.00 33.27 102 ILE C O 1
ATOM 5314 N N . ALA C 1 103 ? 47.933 44.372 10.914 1.00 34.92 103 ALA C N 1
ATOM 5315 C CA . ALA C 1 103 ? 48.407 43.530 9.817 1.00 38.47 103 ALA C CA 1
ATOM 5316 C C . ALA C 1 103 ? 49.922 43.359 9.839 1.00 40.98 103 ALA C C 1
ATOM 5317 O O . ALA C 1 103 ? 50.389 42.218 9.677 1.00 38.79 103 ALA C O 1
ATOM 5319 N N . PRO C 1 104 ? 50.740 44.410 10.023 1.00 38.38 104 PRO C N 1
ATOM 5320 C CA . PRO C 1 104 ? 52.193 44.175 10.137 1.00 39.79 104 PRO C CA 1
ATOM 5321 C C . PRO C 1 104 ? 52.570 43.249 11.286 1.00 36.59 104 PRO C C 1
ATOM 5322 O O . PRO C 1 104 ? 53.423 42.370 11.105 1.00 38.72 104 PRO C O 1
ATOM 5326 N N . LEU C 1 105 ? 51.963 43.405 12.463 1.00 35.77 105 LEU C N 1
ATOM 5327 C CA . LEU C 1 105 ? 52.293 42.488 13.548 1.00 35.06 105 LEU C CA 1
ATOM 5328 C C . LEU C 1 105 ? 51.960 41.053 13.163 1.00 35.83 105 LEU C C 1
ATOM 5329 O O . LEU C 1 105 ? 52.767 40.146 13.383 1.00 35.35 105 LEU C O 1
ATOM 5334 N N . ALA C 1 106 ? 50.796 40.835 12.543 1.00 35.36 106 ALA C N 1
ATOM 5335 C CA . ALA C 1 106 ? 50.416 39.486 12.130 1.00 38.46 106 ALA C CA 1
ATOM 5336 C C . ALA C 1 106 ? 51.388 38.921 11.094 1.00 30.88 106 ALA C C 1
ATOM 5337 O O . ALA C 1 106 ? 51.764 37.745 11.163 1.00 38.87 106 ALA C O 1
ATOM 5339 N N . GLU C 1 107 ? 51.772 39.735 10.108 1.00 32.02 107 GLU C N 1
ATOM 5340 C CA . GLU C 1 107 ? 52.681 39.261 9.067 1.00 37.91 107 GLU C CA 1
ATOM 5341 C C . GLU C 1 107 ? 54.029 38.864 9.646 1.00 38.22 107 GLU C C 1
ATOM 5342 O O . GLU C 1 107 ? 54.728 38.017 9.076 1.00 38.16 107 GLU C O 1
ATOM 5348 N N . HIS C 1 108 ? 54.408 39.458 10.773 1.00 35.09 108 HIS C N 1
ATOM 5349 C CA . HIS C 1 108 ? 55.642 39.099 11.458 1.00 41.18 108 HIS C CA 1
ATOM 5350 C C . HIS C 1 108 ? 55.425 38.115 12.593 1.00 39.33 108 HIS C C 1
ATOM 5351 O O . HIS C 1 108 ? 56.318 37.948 13.435 1.00 39.27 108 HIS C O 1
ATOM 5358 N N . HIS C 1 109 ? 54.264 37.458 12.631 1.00 35.47 109 HIS C N 1
ATOM 5359 C CA . HIS C 1 109 ? 53.966 36.389 13.593 1.00 35.09 109 HIS C CA 1
ATOM 5360 C C . HIS C 1 109 ? 54.082 36.855 15.042 1.00 42.02 109 HIS C C 1
ATOM 5361 O O . HIS C 1 109 ? 54.467 36.083 15.933 1.00 35.61 109 HIS C O 1
ATOM 5368 N N . VAL C 1 110 ? 53.710 38.105 15.293 1.00 35.25 110 VAL C N 1
ATOM 5369 C CA . VAL C 1 110 ? 53.524 38.599 16.653 1.00 29.43 110 VAL C CA 1
ATOM 5370 C C . VAL C 1 110 ? 52.062 38.394 17.018 1.00 29.72 110 VAL C C 1
ATOM 5371 O O . VAL C 1 110 ? 51.171 38.976 16.389 1.00 32.05 110 VAL C O 1
ATOM 5375 N N . SER C 1 111 ? 51.814 37.564 18.028 1.00 25.92 111 SER C N 1
ATOM 5376 C CA . SER C 1 111 ? 50.467 37.363 18.538 1.00 27.93 111 SER C CA 1
ATOM 5377 C C . SER C 1 111 ? 50.070 38.526 19.445 1.00 30.69 111 SER C C 1
ATOM 5378 O O . SER C 1 111 ? 50.869 38.982 20.268 1.00 33.57 111 SER C O 1
ATOM 5381 N N . VAL C 1 112 ? 48.833 39.010 19.297 1.00 25.72 112 VAL C N 1
ATOM 5382 C CA . VAL C 1 112 ? 48.369 40.150 20.081 1.00 27.78 112 VAL C CA 1
ATOM 5383 C C . VAL C 1 112 ? 47.170 39.736 20.925 1.00 28.03 112 VAL C C 1
ATOM 5384 O O . VAL C 1 112 ? 46.554 38.695 20.705 1.00 27.29 112 VAL C O 1
ATOM 5388 N N . LEU C 1 113 ? 46.858 40.578 21.914 1.00 22.59 113 LEU C N 1
ATOM 5389 C CA . LEU C 1 113 ? 45.543 40.647 22.547 1.00 25.20 113 LEU C CA 1
ATOM 5390 C C . LEU C 1 113 ? 45.091 42.100 22.510 1.00 27.47 113 LEU C C 1
ATOM 5391 O O . LEU C 1 113 ? 45.895 43.004 22.755 1.00 31.99 113 LEU C O 1
ATOM 5396 N N . MET C 1 114 ? 43.818 42.328 22.189 1.00 24.67 114 MET C N 1
ATOM 5397 C CA . MET C 1 114 ? 43.268 43.668 22.055 1.00 26.62 114 MET C CA 1
ATOM 5398 C C . MET C 1 114 ? 42.473 44.037 23.296 1.00 27.70 114 MET C C 1
ATOM 5399 O O . MET C 1 114 ? 41.749 43.207 23.852 1.00 23.98 114 MET C O 1
ATOM 5404 N N . LEU C 1 115 ? 42.581 45.288 23.711 1.00 25.33 115 LEU C N 1
ATOM 5405 C CA . LEU C 1 115 ? 41.750 45.791 24.815 1.00 22.84 115 LEU C CA 1
ATOM 5406 C C . LEU C 1 115 ? 41.325 47.214 24.439 1.00 28.37 115 LEU C C 1
ATOM 5407 O O . LEU C 1 115 ? 41.973 48.203 24.788 1.00 30.58 115 LEU C O 1
ATOM 5412 N N . SER C 1 116 ? 40.239 47.317 23.680 1.00 26.49 116 SER C N 1
ATOM 5413 C CA . SER C 1 116 ? 39.645 48.622 23.439 1.00 28.17 116 SER C CA 1
ATOM 5414 C C . SER C 1 116 ? 38.918 49.075 24.698 1.00 32.37 116 SER C C 1
ATOM 5415 O O . SER C 1 116 ? 38.330 48.264 25.419 1.00 34.18 116 SER C O 1
ATOM 5418 N N . THR C 1 117 ? 39.002 50.370 24.979 1.00 32.88 117 THR C N 1
ATOM 5419 C CA . THR C 1 117 ? 38.289 51.006 26.077 1.00 29.52 117 THR C CA 1
ATOM 5420 C C . THR C 1 117 ? 37.612 52.264 25.548 1.00 32.89 117 THR C C 1
ATOM 5421 O O . THR C 1 117 ? 37.817 52.674 24.402 1.00 34.87 117 THR C O 1
ATOM 5425 N N . TYR C 1 118 ? 36.796 52.877 26.407 1.00 33.21 118 TYR C N 1
ATOM 5426 C CA . TYR C 1 118 ? 36.155 54.137 26.069 1.00 35.64 118 TYR C CA 1
ATOM 5427 C C . TYR C 1 118 ? 37.174 55.168 25.599 1.00 32.87 118 TYR C C 1
ATOM 5428 O O . TYR C 1 118 ? 36.907 55.942 24.675 1.00 36.01 118 TYR C O 1
ATOM 5437 N N . GLN C 1 119 ? 38.353 55.188 26.218 1.00 32.47 119 GLN C N 1
ATOM 5438 C CA . GLN C 1 119 ? 39.325 56.246 25.973 1.00 39.20 119 GLN C CA 1
ATOM 5439 C C . GLN C 1 119 ? 40.276 55.929 24.825 1.00 35.85 119 GLN C C 1
ATOM 5440 O O . GLN C 1 119 ? 40.690 56.841 24.110 1.00 41.72 119 GLN C O 1
ATOM 5446 N N . THR C 1 120 ? 40.660 54.673 24.637 1.00 38.26 120 THR C N 1
ATOM 5447 C CA . THR C 1 120 ? 41.679 54.380 23.635 1.00 42.27 120 THR C CA 1
ATOM 5448 C C . THR C 1 120 ? 41.705 52.880 23.376 1.00 42.92 120 THR C C 1
ATOM 5449 O O . THR C 1 120 ? 41.010 52.096 24.033 1.00 42.34 120 THR C O 1
ATOM 5453 N N . ASP C 1 121 ? 42.528 52.487 22.409 1.00 38.91 121 ASP C N 1
ATOM 5454 C CA . ASP C 1 121 ? 42.686 51.092 22.020 1.00 42.98 121 ASP C CA 1
ATOM 5455 C C . ASP C 1 121 ? 44.070 50.614 22.435 1.00 36.70 121 ASP C C 1
ATOM 5456 O O . ASP C 1 121 ? 45.080 51.132 21.950 1.00 40.28 121 ASP C O 1
ATOM 5461 N N . PHE C 1 122 ? 44.113 49.637 23.333 1.00 34.05 122 PHE C N 1
ATOM 5462 C CA . PHE C 1 122 ? 45.367 49.038 23.757 1.00 31.82 122 PHE C CA 1
ATOM 5463 C C . PHE C 1 122 ? 45.624 47.769 22.954 1.00 33.26 122 PHE C C 1
ATOM 5464 O O . PHE C 1 122 ? 44.709 46.971 22.708 1.00 33.07 122 PHE C O 1
ATOM 5472 N N . ILE C 1 123 ? 46.871 47.593 22.546 1.00 28.22 123 ILE C N 1
ATOM 5473 C CA . ILE C 1 123 ? 47.330 46.374 21.897 1.00 31.18 123 ILE C CA 1
ATOM 5474 C C . ILE C 1 123 ? 48.349 45.752 22.825 1.00 30.16 123 ILE C C 1
ATOM 5475 O O . ILE C 1 123 ? 49.370 46.377 23.131 1.00 30.42 123 ILE C O 1
ATOM 5480 N N . LEU C 1 124 ? 48.071 44.532 23.282 1.00 26.23 124 LEU C N 1
ATOM 5481 C CA . LEU C 1 124 ? 48.990 43.806 24.139 1.00 28.20 124 LEU C CA 1
ATOM 5482 C C . LEU C 1 124 ? 49.782 42.792 23.317 1.00 30.16 124 LEU C C 1
ATOM 5483 O O . LEU C 1 124 ? 49.243 42.149 22.412 1.00 27.99 124 LEU C O 1
ATOM 5488 N N . VAL C 1 125 ? 51.070 42.683 23.621 1.00 30.99 125 VAL C N 1
ATOM 5489 C CA . VAL C 1 125 ? 51.969 41.733 22.982 1.00 27.66 125 VAL C CA 1
ATOM 5490 C C . VAL C 1 125 ? 52.786 41.066 24.077 1.00 29.53 125 VAL C C 1
ATOM 5491 O O . VAL C 1 125 ? 53.064 41.664 25.121 1.00 32.69 125 VAL C O 1
ATOM 5495 N N . ARG C 1 126 ? 53.175 39.817 23.835 1.00 34.90 126 ARG C N 1
ATOM 5496 C CA . ARG C 1 126 ? 54.016 39.110 24.791 1.00 34.83 126 ARG C CA 1
ATOM 5497 C C . ARG C 1 126 ? 55.408 39.730 24.819 1.00 34.22 126 ARG C C 1
ATOM 5498 O O . ARG C 1 126 ? 55.943 40.155 23.791 1.00 32.92 126 ARG C O 1
ATOM 5506 N N . GLU C 1 127 ? 55.998 39.797 26.013 1.00 33.83 127 GLU C N 1
ATOM 5507 C CA . GLU C 1 127 ? 57.268 40.499 26.126 1.00 32.09 127 GLU C CA 1
ATOM 5508 C C . GLU C 1 127 ? 58.363 39.837 25.290 1.00 33.29 127 GLU C C 1
ATOM 5509 O O . GLU C 1 127 ? 59.284 40.523 24.850 1.00 33.62 127 GLU C O 1
ATOM 5515 N N . GLN C 1 128 ? 58.262 38.523 25.025 1.00 32.77 128 GLN C N 1
ATOM 5516 C CA . GLN C 1 128 ? 59.224 37.844 24.141 1.00 35.10 128 GLN C CA 1
ATOM 5517 C C . GLN C 1 128 ? 59.300 38.473 22.749 1.00 37.56 128 GLN C C 1
ATOM 5518 O O . GLN C 1 128 ? 60.302 38.279 22.045 1.00 40.26 128 GLN C O 1
ATOM 5524 N N . ASP C 1 129 ? 58.265 39.200 22.322 1.00 38.27 129 ASP C N 1
ATOM 5525 C CA . ASP C 1 129 ? 58.204 39.732 20.966 1.00 37.77 129 ASP C CA 1
ATOM 5526 C C . ASP C 1 129 ? 58.530 41.220 20.879 1.00 40.69 129 ASP C C 1
ATOM 5527 O O . ASP C 1 129 ? 58.378 41.801 19.803 1.00 40.19 129 ASP C O 1
ATOM 5532 N N . LEU C 1 130 ? 59.000 41.841 21.964 1.00 40.25 130 LEU C N 1
ATOM 5533 C CA . LEU C 1 130 ? 59.142 43.296 21.984 1.00 41.56 130 LEU C CA 1
ATOM 5534 C C . LEU C 1 130 ? 60.072 43.799 20.881 1.00 38.93 130 LEU C C 1
ATOM 5535 O O . LEU C 1 130 ? 59.759 44.785 20.204 1.00 41.92 130 LEU C O 1
ATOM 5540 N N . SER C 1 131 ? 61.215 43.143 20.678 1.00 39.03 131 SER C N 1
ATOM 5541 C CA . SER C 1 131 ? 62.154 43.659 19.682 1.00 46.98 131 SER C CA 1
ATOM 5542 C C . SER C 1 131 ? 61.607 43.521 18.265 1.00 45.78 131 SER C C 1
ATOM 5543 O O . SER C 1 131 ? 61.861 44.389 17.419 1.00 44.20 131 SER C O 1
ATOM 5546 N N . VAL C 1 132 ? 60.844 42.461 17.983 1.00 35.76 132 VAL C N 1
ATOM 5547 C CA . VAL C 1 132 ? 60.217 42.350 16.667 1.00 46.01 132 VAL C CA 1
ATOM 5548 C C . VAL C 1 132 ? 59.131 43.408 16.511 1.00 40.36 132 VAL C C 1
ATOM 5549 O O . VAL C 1 132 ? 58.957 43.983 15.429 1.00 39.37 132 VAL C O 1
ATOM 5553 N N . VAL C 1 133 ? 58.396 43.687 17.593 1.00 37.62 133 VAL C N 1
ATOM 5554 C CA . VAL C 1 133 ? 57.397 44.756 17.580 1.00 35.44 133 VAL C CA 1
ATOM 5555 C C . VAL C 1 133 ? 58.041 46.087 17.192 1.00 36.33 133 VAL C C 1
ATOM 5556 O O . VAL C 1 133 ? 57.565 46.796 16.292 1.00 36.67 133 VAL C O 1
ATOM 5560 N N . ILE C 1 134 ? 59.142 46.438 17.857 1.00 36.18 134 ILE C N 1
ATOM 5561 C CA . ILE C 1 134 ? 59.826 47.702 17.580 1.00 40.14 134 ILE C CA 1
ATOM 5562 C C . ILE C 1 134 ? 60.387 47.713 16.158 1.00 42.01 134 ILE C C 1
ATOM 5563 O O . ILE C 1 134 ? 60.233 48.694 15.419 1.00 43.10 134 ILE C O 1
ATOM 5568 N N . HIS C 1 135 ? 61.045 46.620 15.752 1.00 41.78 135 HIS C N 1
ATOM 5569 C CA . HIS C 1 135 ? 61.595 46.536 14.399 1.00 42.38 135 HIS C CA 1
ATOM 5570 C C . HIS C 1 135 ? 60.513 46.721 13.341 1.00 44.81 135 HIS C C 1
ATOM 5571 O O . HIS C 1 135 ? 60.728 47.401 12.324 1.00 46.92 135 HIS C O 1
ATOM 5578 N N . THR C 1 136 ? 59.354 46.101 13.556 1.00 40.63 136 THR C N 1
ATOM 5579 C CA . THR C 1 136 ? 58.272 46.117 12.573 1.00 44.65 136 THR C CA 1
ATOM 5580 C C . THR C 1 136 ? 57.613 47.488 12.492 1.00 45.08 136 THR C C 1
ATOM 5581 O O . THR C 1 136 ? 57.282 47.962 11.400 1.00 49.16 136 THR C O 1
ATOM 5585 N N . LEU C 1 137 ? 57.422 48.142 13.631 1.00 45.76 137 LEU C N 1
ATOM 5586 C CA . LEU C 1 137 ? 56.646 49.371 13.693 1.00 43.12 137 LEU C CA 1
ATOM 5587 C C . LEU C 1 137 ? 57.507 50.632 13.689 1.00 51.38 137 LEU C C 1
ATOM 5588 O O . LEU C 1 137 ? 56.956 51.737 13.726 1.00 49.71 137 LEU C O 1
ATOM 5593 N N . ALA C 1 138 ? 58.831 50.501 13.588 1.00 50.64 138 ALA C N 1
ATOM 5594 C CA . ALA C 1 138 ? 59.685 51.686 13.567 1.00 50.67 138 ALA C CA 1
ATOM 5595 C C . ALA C 1 138 ? 59.596 52.434 12.243 1.00 54.03 138 ALA C C 1
ATOM 5596 O O . ALA C 1 138 ? 59.847 53.644 12.201 1.00 55.91 138 ALA C O 1
ATOM 5598 N N . GLN C 1 139 ? 59.247 51.742 11.157 1.00 55.13 139 GLN C N 1
ATOM 5599 C CA . GLN C 1 139 ? 59.218 52.385 9.848 1.00 60.64 139 GLN C CA 1
ATOM 5600 C C . GLN C 1 139 ? 58.167 53.490 9.790 1.00 61.51 139 GLN C C 1
ATOM 5601 O O . GLN C 1 139 ? 58.432 54.590 9.288 1.00 60.69 139 GLN C O 1
ATOM 5607 N N . GLU C 1 140 ? 56.970 53.223 10.307 1.00 62.99 140 GLU C N 1
ATOM 5608 C CA . GLU C 1 140 ? 55.856 54.157 10.193 1.00 64.23 140 GLU C CA 1
ATOM 5609 C C . GLU C 1 140 ? 55.580 54.920 11.484 1.00 60.48 140 GLU C C 1
ATOM 5610 O O . GLU C 1 140 ? 54.873 55.931 11.444 1.00 63.05 140 GLU C O 1
ATOM 5616 N N . PHE C 1 141 ? 56.129 54.482 12.618 1.00 56.81 141 PHE C N 1
ATOM 5617 C CA . PHE C 1 141 ? 55.898 55.140 13.896 1.00 49.34 141 PHE C CA 1
ATOM 5618 C C . PHE C 1 141 ? 57.202 55.607 14.524 1.00 52.45 141 PHE C C 1
ATOM 5619 O O . PHE C 1 141 ? 58.255 54.990 14.349 1.00 57.81 141 PHE C O 1
ATOM 5627 N N . ASP C 1 142 ? 57.111 56.699 15.274 1.00 54.33 142 ASP C N 1
ATOM 5628 C CA . ASP C 1 142 ? 58.142 57.059 16.236 1.00 56.70 142 ASP C CA 1
ATOM 5629 C C . ASP C 1 142 ? 57.776 56.408 17.564 1.00 49.32 142 ASP C C 1
ATOM 5630 O O . ASP C 1 142 ? 56.701 56.669 18.118 1.00 51.53 142 ASP C O 1
ATOM 5635 N N . ILE C 1 143 ? 58.658 55.549 18.063 1.00 48.08 143 ILE C N 1
ATOM 5636 C CA . ILE C 1 143 ? 58.338 54.649 19.162 1.00 49.63 143 ILE C CA 1
ATOM 5637 C C . ILE C 1 143 ? 58.950 55.196 20.444 1.00 46.32 143 ILE C C 1
ATOM 5638 O O . ILE C 1 143 ? 60.115 55.614 20.462 1.00 48.75 143 ILE C O 1
ATOM 5643 N N . TYR C 1 144 ? 58.154 55.214 21.510 1.00 46.35 144 TYR C N 1
ATOM 5644 C CA . TYR C 1 144 ? 58.575 55.700 22.812 1.00 48.58 144 TYR C CA 1
ATOM 5645 C C . TYR C 1 144 ? 58.225 54.683 23.881 1.00 55.41 144 TYR C C 1
ATOM 5646 O O . TYR C 1 144 ? 57.201 53.996 23.807 1.00 57.19 144 TYR C O 1
ATOM 5655 N N . ARG C 1 145 ? 59.086 54.601 24.884 1.00 53.34 145 ARG C N 1
ATOM 5656 C CA . ARG C 1 145 ? 58.819 53.815 26.074 1.00 50.72 145 ARG C CA 1
ATOM 5657 C C . ARG C 1 145 ? 58.560 54.770 27.227 1.00 56.06 145 ARG C C 1
ATOM 5658 O O . ARG C 1 145 ? 59.363 55.673 27.481 1.00 58.75 145 ARG C O 1
ATOM 5666 N N . GLU C 1 146 ? 57.424 54.596 27.895 1.00 59.39 146 GLU C N 1
ATOM 5667 C CA . GLU C 1 146 ? 57.095 55.413 29.053 1.00 61.95 146 GLU C CA 1
ATOM 5668 C C . GLU C 1 146 ? 57.914 54.925 30.239 1.00 62.84 146 GLU C C 1
ATOM 5669 O O . GLU C 1 146 ? 57.842 53.748 30.608 1.00 57.10 146 GLU C O 1
ATOM 5675 N N . VAL C 1 147 ? 58.722 55.816 30.808 1.00 72.36 147 VAL C N 1
ATOM 5676 C CA . VAL C 1 147 ? 59.545 55.521 31.976 1.00 79.77 147 VAL C CA 1
ATOM 5677 C C . VAL C 1 147 ? 59.374 56.674 32.953 1.00 79.96 147 VAL C C 1
ATOM 5678 O O . VAL C 1 147 ? 59.618 57.832 32.596 1.00 76.61 147 VAL C O 1
ATOM 5682 N N . GLY C 1 148 ? 58.956 56.361 34.179 1.00 82.88 148 GLY C N 1
ATOM 5683 C CA . GLY C 1 148 ? 58.682 57.399 35.152 1.00 86.31 148 GLY C CA 1
ATOM 5684 C C . GLY C 1 148 ? 57.530 58.306 34.791 1.00 89.23 148 GLY C C 1
ATOM 5685 O O . GLY C 1 148 ? 57.418 59.401 35.348 1.00 95.36 148 GLY C O 1
ATOM 5686 N N . GLY C 1 149 ? 56.666 57.883 33.867 1.00 84.48 149 GLY C N 1
ATOM 5687 C CA . GLY C 1 149 ? 55.535 58.678 33.444 1.00 84.07 149 GLY C CA 1
ATOM 5688 C C . GLY C 1 149 ? 55.772 59.545 32.225 1.00 84.43 149 GLY C C 1
ATOM 5689 O O . GLY C 1 149 ? 54.817 60.156 31.727 1.00 86.51 149 GLY C O 1
ATOM 5690 N N . GLU C 1 150 ? 57.005 59.616 31.725 1.00 82.75 150 GLU C N 1
ATOM 5691 C CA . GLU C 1 150 ? 57.353 60.443 30.580 1.00 76.17 150 GLU C CA 1
ATOM 5692 C C . GLU C 1 150 ? 57.840 59.575 29.422 1.00 70.46 150 GLU C C 1
ATOM 5693 O O . GLU C 1 150 ? 58.335 58.464 29.641 1.00 62.88 150 GLU C O 1
ATOM 5699 N N . PRO C 1 151 ? 57.712 60.051 28.182 1.00 73.72 151 PRO C N 1
ATOM 5700 C CA . PRO C 1 151 ? 58.141 59.245 27.031 1.00 71.67 151 PRO C CA 1
ATOM 5701 C C . PRO C 1 151 ? 59.649 59.277 26.824 1.00 68.40 151 PRO C C 1
ATOM 5702 O O . PRO C 1 151 ? 60.307 60.306 27.006 1.00 68.05 151 PRO C O 1
ATOM 5706 N N . VAL C 1 152 ? 60.195 58.129 26.420 1.00 62.95 152 VAL C N 1
ATOM 5707 C CA . VAL C 1 152 ? 61.616 57.987 26.144 1.00 63.78 152 VAL C CA 1
ATOM 5708 C C . VAL C 1 152 ? 61.781 57.344 24.773 1.00 60.42 152 VAL C C 1
ATOM 5709 O O . VAL C 1 152 ? 61.301 56.228 24.554 1.00 58.18 152 VAL C O 1
ATOM 5713 N N . PRO C 1 153 ? 62.444 57.998 23.818 1.00 56.39 153 PRO C N 1
ATOM 5714 C CA . PRO C 1 153 ? 62.617 57.394 22.490 1.00 53.97 153 PRO C CA 1
ATOM 5715 C C . PRO C 1 153 ? 63.348 56.063 22.577 1.00 57.83 153 PRO C C 1
ATOM 5716 O O . PRO C 1 153 ? 64.265 55.889 23.381 1.00 61.02 153 PRO C O 1
ATOM 5720 N N . VAL C 1 154 ? 62.927 55.119 21.743 1.00 51.56 154 VAL C N 1
ATOM 5721 C CA . VAL C 1 154 ? 63.515 53.787 21.750 1.00 63.14 154 VAL C CA 1
ATOM 5722 C C . VAL C 1 154 ? 64.642 53.706 20.730 1.00 74.50 154 VAL C C 1
ATOM 5723 O O . VAL C 1 154 ? 64.727 54.532 19.817 1.00 78.41 154 VAL C O 1
ATOM 5727 N N . PRO C 1 164 ? 61.797 28.896 18.047 1.00 60.38 164 PRO C N 1
ATOM 5728 C CA . PRO C 1 164 ? 62.987 29.266 17.271 1.00 51.41 164 PRO C CA 1
ATOM 5729 C C . PRO C 1 164 ? 63.064 30.791 17.083 1.00 55.59 164 PRO C C 1
ATOM 5730 O O . PRO C 1 164 ? 62.803 31.303 15.997 1.00 73.35 164 PRO C O 1
ATOM 5734 N N . ARG C 1 165 ? 63.450 31.485 18.154 1.00 58.29 165 ARG C N 1
ATOM 5735 C CA . ARG C 1 165 ? 63.285 32.926 18.368 1.00 65.96 165 ARG C CA 1
ATOM 5736 C C . ARG C 1 165 ? 61.819 33.353 18.242 1.00 44.68 165 ARG C C 1
ATOM 5737 O O . ARG C 1 165 ? 61.056 33.095 19.170 1.00 57.07 165 ARG C O 1
ATOM 5745 N N . THR C 1 166 ? 61.385 34.033 17.171 1.00 48.44 166 THR C N 1
ATOM 5746 C CA . THR C 1 166 ? 59.941 34.265 17.075 1.00 43.48 166 THR C CA 1
ATOM 5747 C C . THR C 1 166 ? 59.255 32.914 16.994 1.00 41.78 166 THR C C 1
ATOM 5748 O O . THR C 1 166 ? 59.491 32.144 16.059 1.00 44.39 166 THR C O 1
ATOM 5752 N N . GLN C 1 167 ? 58.420 32.627 17.986 1.00 41.47 167 GLN C N 1
ATOM 5753 C CA . GLN C 1 167 ? 57.766 31.335 18.053 1.00 41.29 167 GLN C CA 1
ATOM 5754 C C . GLN C 1 167 ? 56.910 31.099 16.809 1.00 40.31 167 GLN C C 1
ATOM 5755 O O . GLN C 1 167 ? 56.376 32.036 16.208 1.00 40.26 167 GLN C O 1
ATOM 5761 N N . HIS C 1 168 ? 56.828 29.835 16.392 1.00 40.44 168 HIS C N 1
ATOM 5762 C CA . HIS C 1 168 ? 55.952 29.425 15.302 1.00 39.80 168 HIS C CA 1
ATOM 5763 C C . HIS C 1 168 ? 54.595 29.063 15.890 1.00 55.69 168 HIS C C 1
ATOM 5764 O O . HIS C 1 168 ? 54.506 28.210 16.778 1.00 57.90 168 HIS C O 1
ATOM 5771 N N . GLY C 1 169 ? 53.548 29.719 15.412 1.00 46.64 169 GLY C N 1
ATOM 5772 C CA . GLY C 1 169 ? 52.228 29.439 15.905 1.00 42.27 169 GLY C CA 1
ATOM 5773 C C . GLY C 1 169 ? 51.478 28.505 14.982 1.00 42.92 169 GLY C C 1
ATOM 5774 O O . GLY C 1 169 ? 51.985 28.088 13.936 1.00 45.26 169 GLY C O 1
ATOM 5775 N N . PRO C 1 170 ? 50.256 28.150 15.368 1.00 38.49 170 PRO C N 1
ATOM 5776 C CA . PRO C 1 170 ? 49.370 27.417 14.456 1.00 40.89 170 PRO C CA 1
ATOM 5777 C C . PRO C 1 170 ? 49.158 28.195 13.168 1.00 43.18 170 PRO C C 1
ATOM 5778 O O . PRO C 1 170 ? 49.145 29.428 13.159 1.00 44.68 170 PRO C O 1
ATOM 5782 N N . SER C 1 171 ? 48.999 27.458 12.069 1.00 42.93 171 SER C N 1
ATOM 5783 C CA . SER C 1 171 ? 48.717 28.094 10.792 1.00 47.47 171 SER C CA 1
ATOM 5784 C C . SER C 1 171 ? 47.441 28.922 10.903 1.00 40.04 171 SER C C 1
ATOM 5785 O O . SER C 1 171 ? 46.441 28.438 11.452 1.00 44.50 171 SER C O 1
ATOM 5788 N N . PRO C 1 172 ? 47.440 30.166 10.428 1.00 42.01 172 PRO C N 1
ATOM 5789 C CA . PRO C 1 172 ? 46.216 30.977 10.478 1.00 45.77 172 PRO C CA 1
ATOM 5790 C C . PRO C 1 172 ? 45.081 30.295 9.729 1.00 44.61 172 PRO C C 1
ATOM 5791 O O . PRO C 1 172 ? 45.264 29.786 8.623 1.00 45.23 172 PRO C O 1
ATOM 5795 N N . THR C 1 173 ? 43.911 30.260 10.353 1.00 41.18 173 THR C N 1
ATOM 5796 C CA . THR C 1 173 ? 42.697 29.753 9.732 1.00 42.37 173 THR C CA 1
ATOM 5797 C C . THR C 1 173 ? 41.603 30.806 9.857 1.00 43.34 173 THR C C 1
ATOM 5798 O O . THR C 1 173 ? 41.738 31.792 10.587 1.00 42.97 173 THR C O 1
ATOM 5802 N N . VAL C 1 174 ? 40.505 30.583 9.138 1.00 37.58 174 VAL C N 1
ATOM 5803 C CA . VAL C 1 174 ? 39.330 31.444 9.219 1.00 43.04 174 VAL C CA 1
ATOM 5804 C C . VAL C 1 174 ? 38.466 30.954 10.372 1.00 43.56 174 VAL C C 1
ATOM 5805 O O . VAL C 1 174 ? 38.066 29.787 10.407 1.00 47.58 174 VAL C O 1
ATOM 5809 N N . HIS C 1 175 ? 38.176 31.836 11.309 1.00 39.80 175 HIS C N 1
ATOM 5810 C CA . HIS C 1 175 ? 37.421 31.388 12.470 1.00 39.32 175 HIS C CA 1
ATOM 5811 C C . HIS C 1 175 ? 35.943 31.727 12.324 1.00 42.00 175 HIS C C 1
ATOM 5812 O O . HIS C 1 175 ? 35.597 32.755 11.734 1.00 39.39 175 HIS C O 1
ATOM 5819 N N . PRO C 1 176 ? 35.054 30.872 12.817 1.00 39.38 176 PRO C N 1
ATOM 5820 C CA . PRO C 1 176 ? 33.625 31.167 12.718 1.00 39.80 176 PRO C CA 1
ATOM 5821 C C . PRO C 1 176 ? 33.270 32.354 13.598 1.00 34.48 176 PRO C C 1
ATOM 5822 O O . PRO C 1 176 ? 33.962 32.676 14.565 1.00 36.02 176 PRO C O 1
ATOM 5826 N N . ILE C 1 177 ? 32.178 33.014 13.244 1.00 35.01 177 ILE C N 1
ATOM 5827 C CA . ILE C 1 177 ? 31.708 34.165 14.006 1.00 36.12 177 ILE C CA 1
ATOM 5828 C C . ILE C 1 177 ? 30.264 33.942 14.447 1.00 36.65 177 ILE C C 1
ATOM 5829 O O . ILE C 1 177 ? 29.507 33.183 13.832 1.00 41.99 177 ILE C O 1
ATOM 5834 N N . GLN C 1 178 ? 29.889 34.616 15.529 1.00 39.43 178 GLN C N 1
ATOM 5835 C CA . GLN C 1 178 ? 28.517 34.664 16.023 1.00 38.71 178 GLN C CA 1
ATOM 5836 C C . GLN C 1 178 ? 28.150 36.118 16.268 1.00 28.98 178 GLN C C 1
ATOM 5837 O O . GLN C 1 178 ? 28.997 36.922 16.662 1.00 31.43 178 GLN C O 1
ATOM 5843 N N . SER C 1 179 ? 26.875 36.448 16.085 1.00 33.39 179 SER C N 1
ATOM 5844 C CA . SER C 1 179 ? 26.379 37.802 16.324 1.00 36.95 179 SER C CA 1
ATOM 5845 C C . SER C 1 179 ? 25.216 37.746 17.300 1.00 31.36 179 SER C C 1
ATOM 5846 O O . SER C 1 179 ? 24.051 37.721 16.888 1.00 32.17 179 SER C O 1
ATOM 5849 N N . PRO C 1 180 ? 25.493 37.723 18.593 1.00 31.81 180 PRO C N 1
ATOM 5850 C CA . PRO C 1 180 ? 24.418 37.903 19.571 1.00 38.47 180 PRO C CA 1
ATOM 5851 C C . PRO C 1 180 ? 23.725 39.240 19.341 1.00 36.51 180 PRO C C 1
ATOM 5852 O O . PRO C 1 180 ? 24.294 40.183 18.785 1.00 41.61 180 PRO C O 1
ATOM 5856 N N . GLN C 1 181 ? 22.479 39.325 19.778 1.00 32.70 181 GLN C N 1
ATOM 5857 C CA . GLN C 1 181 ? 21.665 40.482 19.430 1.00 39.11 181 GLN C CA 1
ATOM 5858 C C . GLN C 1 181 ? 21.580 41.527 20.530 1.00 40.68 181 GLN C C 1
ATOM 5859 O O . GLN C 1 181 ? 20.823 42.487 20.386 1.00 38.06 181 GLN C O 1
ATOM 5865 N N . ASN C 1 182 ? 22.373 41.395 21.591 1.00 35.82 182 ASN C N 1
ATOM 5866 C CA . ASN C 1 182 ? 22.449 42.447 22.597 1.00 36.99 182 ASN C CA 1
ATOM 5867 C C . ASN C 1 182 ? 22.886 43.764 21.965 1.00 41.25 182 ASN C C 1
ATOM 5868 O O . ASN C 1 182 ? 23.719 43.800 21.054 1.00 38.58 182 ASN C O 1
ATOM 5873 N N . ARG C 1 183 ? 22.341 44.856 22.478 1.00 36.07 183 ARG C N 1
ATOM 5874 C CA . ARG C 1 183 ? 22.777 46.191 22.104 1.00 36.39 183 ARG C CA 1
ATOM 5875 C C . ARG C 1 183 ? 23.701 46.704 23.197 1.00 39.22 183 ARG C C 1
ATOM 5876 O O . ARG C 1 183 ? 23.301 46.793 24.363 1.00 38.21 183 ARG C O 1
ATOM 5884 N N . PHE C 1 184 ? 24.932 47.033 22.829 1.00 29.58 184 PHE C N 1
ATOM 5885 C CA . PHE C 1 184 ? 25.960 47.360 23.806 1.00 32.07 184 PHE C CA 1
ATOM 5886 C C . PHE C 1 184 ? 26.240 48.855 23.827 1.00 35.40 184 PHE C C 1
ATOM 5887 O O . PHE C 1 184 ? 26.167 49.525 22.795 1.00 35.04 184 PHE C O 1
ATOM 5895 N N . CYS C 1 185 ? 26.531 49.370 25.021 1.00 33.22 185 CYS C N 1
ATOM 5896 C CA . CYS C 1 185 ? 26.946 50.751 25.226 1.00 38.22 185 CYS C CA 1
ATOM 5897 C C . CYS C 1 185 ? 28.388 50.764 25.705 1.00 31.92 185 CYS C C 1
ATOM 5898 O O . CYS C 1 185 ? 28.783 49.906 26.497 1.00 30.14 185 CYS C O 1
ATOM 5901 N N . VAL C 1 186 ? 29.156 51.755 25.258 1.00 34.83 186 VAL C N 1
ATOM 5902 C CA . VAL C 1 186 ? 30.512 51.983 25.746 1.00 35.35 186 VAL C CA 1
ATOM 5903 C C . VAL C 1 186 ? 30.496 53.290 26.526 1.00 32.42 186 VAL C C 1
ATOM 5904 O O . VAL C 1 186 ? 30.139 54.345 25.985 1.00 33.40 186 VAL C O 1
ATOM 5908 N N . LEU C 1 187 ? 30.880 53.214 27.797 1.00 35.97 187 LEU C N 1
ATOM 5909 C CA . LEU C 1 187 ? 30.600 54.273 28.748 1.00 41.57 187 LEU C CA 1
ATOM 5910 C C . LEU C 1 187 ? 31.843 54.595 29.557 1.00 39.75 187 LEU C C 1
ATOM 5911 O O . LEU C 1 187 ? 32.755 53.781 29.692 1.00 32.93 187 LEU C O 1
ATOM 5916 N N . THR C 1 188 ? 31.864 55.797 30.117 1.00 37.75 188 THR C N 1
ATOM 5917 C CA . THR C 1 188 ? 32.866 56.065 31.135 1.00 32.50 188 THR C CA 1
ATOM 5918 C C . THR C 1 188 ? 32.173 56.667 32.348 1.00 40.87 188 THR C C 1
ATOM 5919 O O . THR C 1 188 ? 30.941 56.684 32.423 1.00 43.65 188 THR C O 1
ATOM 5923 N N . LEU C 1 189 ? 32.955 57.186 33.284 1.00 42.40 189 LEU C N 1
ATOM 5924 C CA . LEU C 1 189 ? 32.421 57.618 34.562 1.00 41.03 189 LEU C CA 1
ATOM 5925 C C . LEU C 1 189 ? 33.451 58.521 35.221 1.00 43.26 189 LEU C C 1
ATOM 5926 O O . LEU C 1 189 ? 34.652 58.273 35.107 1.00 44.63 189 LEU C O 1
ATOM 5931 N N . ASP C 1 190 ? 32.984 59.554 35.903 1.00 45.23 190 ASP C N 1
ATOM 5932 C CA . ASP C 1 190 ? 33.866 60.331 36.769 1.00 48.88 190 ASP C CA 1
ATOM 5933 C C . ASP C 1 190 ? 34.249 59.469 37.966 1.00 51.33 190 ASP C C 1
ATOM 5934 O O . ASP C 1 190 ? 33.356 58.970 38.663 1.00 51.53 190 ASP C O 1
ATOM 5939 N N . PRO C 1 191 ? 35.542 59.242 38.228 1.00 56.04 191 PRO C N 1
ATOM 5940 C CA . PRO C 1 191 ? 35.917 58.340 39.334 1.00 49.74 191 PRO C CA 1
ATOM 5941 C C . PRO C 1 191 ? 35.408 58.785 40.688 1.00 40.90 191 PRO C C 1
ATOM 5942 O O . PRO C 1 191 ? 35.220 57.934 41.564 1.00 47.33 191 PRO C O 1
ATOM 5946 N N . GLU C 1 192 ? 35.149 60.079 40.881 1.00 45.88 192 GLU C N 1
ATOM 5947 C CA . GLU C 1 192 ? 34.570 60.532 42.141 1.00 51.55 192 GLU C CA 1
ATOM 5948 C C . GLU C 1 192 ? 33.169 59.973 42.354 1.00 52.20 192 GLU C C 1
ATOM 5949 O O . GLU C 1 192 ? 32.702 59.918 43.496 1.00 52.80 192 GLU C O 1
ATOM 5951 N N . THR C 1 193 ? 32.499 59.538 41.288 1.00 47.67 193 THR C N 1
ATOM 5952 C CA . THR C 1 193 ? 31.147 59.006 41.382 1.00 45.54 193 THR C CA 1
ATOM 5953 C C . THR C 1 193 ? 31.103 57.481 41.396 1.00 42.62 193 THR C C 1
ATOM 5954 O O . THR C 1 193 ? 30.009 56.910 41.456 1.00 44.33 193 THR C O 1
ATOM 5958 N N . LEU C 1 194 ? 32.257 56.811 41.337 1.00 42.89 194 LEU C N 1
ATOM 5959 C CA . LEU C 1 194 ? 32.272 55.354 41.439 1.00 40.51 194 LEU C CA 1
ATOM 5960 C C . LEU C 1 194 ? 31.601 54.829 42.711 1.00 41.04 194 LEU C C 1
ATOM 5961 O O . LEU C 1 194 ? 30.817 53.869 42.604 1.00 35.86 194 LEU C O 1
ATOM 5966 N N . PRO C 1 195 ? 31.832 55.384 43.907 1.00 43.90 195 PRO C N 1
ATOM 5967 C CA . PRO C 1 195 ? 31.062 54.911 45.075 1.00 41.79 195 PRO C CA 1
ATOM 5968 C C . PRO C 1 195 ? 29.557 54.869 44.833 1.00 47.17 195 PRO C C 1
ATOM 5969 O O . PRO C 1 195 ? 28.870 53.977 45.349 1.00 45.90 195 PRO C O 1
ATOM 5973 N N . ALA C 1 196 ? 29.030 55.797 44.032 1.00 47.80 196 ALA C N 1
ATOM 5974 C CA . ALA C 1 196 ? 27.588 55.886 43.826 1.00 49.82 196 ALA C CA 1
ATOM 5975 C C . ALA C 1 196 ? 27.029 54.693 43.055 1.00 46.24 196 ALA C C 1
ATOM 5976 O O . ALA C 1 196 ? 25.840 54.387 43.184 1.00 46.93 196 ALA C O 1
ATOM 5978 N N . ILE C 1 197 ? 27.839 54.019 42.238 1.00 46.02 197 ILE C N 1
ATOM 5979 C CA . ILE C 1 197 ? 27.351 52.869 41.484 1.00 46.81 197 ILE C CA 1
ATOM 5980 C C . ILE C 1 197 ? 27.857 51.558 42.061 1.00 40.67 197 ILE C C 1
ATOM 5981 O O . ILE C 1 197 ? 27.629 50.501 41.471 1.00 39.29 197 ILE C O 1
ATOM 5986 N N . ALA C 1 198 ? 28.526 51.596 43.212 1.00 41.34 198 ALA C N 1
ATOM 5987 C CA . ALA C 1 198 ? 29.263 50.424 43.670 1.00 38.46 198 ALA C CA 1
ATOM 5988 C C . ALA C 1 198 ? 28.343 49.231 43.904 1.00 36.80 198 ALA C C 1
ATOM 5989 O O . ALA C 1 198 ? 28.634 48.122 43.444 1.00 39.66 198 ALA C O 1
ATOM 5991 N N . THR C 1 199 ? 27.241 49.428 44.649 1.00 41.24 199 THR C N 1
ATOM 5992 C CA . THR C 1 199 ? 26.379 48.286 44.954 1.00 36.08 199 THR C CA 1
ATOM 5993 C C . THR C 1 199 ? 25.751 47.709 43.693 1.00 37.28 199 THR C C 1
ATOM 5994 O O . THR C 1 199 ? 25.592 46.487 43.588 1.00 38.03 199 THR C O 1
ATOM 5998 N N . THR C 1 200 ? 25.421 48.556 42.717 1.00 40.92 200 THR C N 1
ATOM 5999 C CA . THR C 1 200 ? 24.891 48.041 41.459 1.00 40.72 200 THR C CA 1
ATOM 6000 C C . THR C 1 200 ? 25.960 47.269 40.692 1.00 37.11 200 THR C C 1
ATOM 6001 O O . THR C 1 200 ? 25.710 46.168 40.193 1.00 35.97 200 THR C O 1
ATOM 6005 N N . LEU C 1 201 ? 27.172 47.823 40.612 1.00 34.84 201 LEU C N 1
ATOM 6006 C CA . LEU C 1 201 ? 28.249 47.146 39.908 1.00 36.67 201 LEU C CA 1
ATOM 6007 C C . LEU C 1 201 ? 28.611 45.830 40.592 1.00 40.44 201 LEU C C 1
ATOM 6008 O O . LEU C 1 201 ? 28.877 44.821 39.923 1.00 35.86 201 LEU C O 1
ATOM 6013 N N . ILE C 1 202 ? 28.614 45.822 41.929 1.00 33.58 202 ILE C N 1
ATOM 6014 C CA . ILE C 1 202 ? 28.876 44.591 42.671 1.00 34.58 202 ILE C CA 1
ATOM 6015 C C . ILE C 1 202 ? 27.797 43.554 42.381 1.00 30.86 202 ILE C C 1
ATOM 6016 O O . ILE C 1 202 ? 28.090 42.379 42.137 1.00 35.61 202 ILE C O 1
ATOM 6021 N N . ASP C 1 203 ? 26.537 43.982 42.377 1.00 32.56 203 ASP C N 1
ATOM 6022 C CA . ASP C 1 203 ? 25.426 43.076 42.116 1.00 34.53 203 ASP C CA 1
ATOM 6023 C C . ASP C 1 203 ? 25.538 42.450 40.726 1.00 35.57 203 ASP C C 1
ATOM 6024 O O . ASP C 1 203 ? 25.393 41.232 40.561 1.00 35.06 203 ASP C O 1
ATOM 6029 N N . VAL C 1 204 ? 25.803 43.275 39.714 1.00 38.68 204 VAL C N 1
ATOM 6030 C CA . VAL C 1 204 ? 25.939 42.771 38.347 1.00 38.70 204 VAL C CA 1
ATOM 6031 C C . VAL C 1 204 ? 27.069 41.750 38.260 1.00 39.97 204 VAL C C 1
ATOM 6032 O O . VAL C 1 204 ? 26.899 40.655 37.711 1.00 35.38 204 VAL C O 1
ATOM 6036 N N . LEU C 1 205 ? 28.240 42.092 38.806 1.00 33.55 205 LEU C N 1
ATOM 6037 C CA . LEU C 1 205 ? 29.427 41.270 38.612 1.00 34.69 205 LEU C CA 1
ATOM 6038 C C . LEU C 1 205 ? 29.409 40.004 39.464 1.00 36.50 205 LEU C C 1
ATOM 6039 O O . LEU C 1 205 ? 29.805 38.935 38.989 1.00 36.94 205 LEU C O 1
ATOM 6044 N N . PHE C 1 206 ? 28.971 40.085 40.720 1.00 33.81 206 PHE C N 1
ATOM 6045 C CA . PHE C 1 206 ? 29.189 38.974 41.636 1.00 32.05 206 PHE C CA 1
ATOM 6046 C C . PHE C 1 206 ? 27.939 38.189 42.013 1.00 35.35 206 PHE C C 1
ATOM 6047 O O . PHE C 1 206 ? 28.073 37.086 42.561 1.00 36.17 206 PHE C O 1
ATOM 6055 N N . TYR C 1 207 ? 26.736 38.706 41.746 1.00 31.73 207 TYR C N 1
ATOM 6056 C CA . TYR C 1 207 ? 25.525 38.120 42.311 1.00 33.73 207 TYR C CA 1
ATOM 6057 C C . TYR C 1 207 ? 24.403 37.915 41.295 1.00 35.54 207 TYR C C 1
ATOM 6058 O O . TYR C 1 207 ? 23.277 37.612 41.699 1.00 46.22 207 TYR C O 1
ATOM 6067 N N . SER C 1 208 ? 24.661 38.096 40.010 1.00 40.68 208 SER C N 1
ATOM 6068 C CA . SER C 1 208 ? 23.619 37.898 38.999 1.00 47.21 208 SER C CA 1
ATOM 6069 C C . SER C 1 208 ? 23.660 36.489 38.401 1.00 50.64 208 SER C C 1
ATOM 6070 O O . SER C 1 208 ? 24.729 35.898 38.253 1.00 56.32 208 SER C O 1
ATOM 6073 N N . ILE C 1 225 ? 24.214 37.197 24.390 1.00 51.68 225 ILE C N 1
ATOM 6074 C CA . ILE C 1 225 ? 25.439 36.870 25.109 1.00 54.27 225 ILE C CA 1
ATOM 6075 C C . ILE C 1 225 ? 25.515 37.714 26.365 1.00 49.93 225 ILE C C 1
ATOM 6076 O O . ILE C 1 225 ? 25.172 38.894 26.353 1.00 56.40 225 ILE C O 1
ATOM 6081 N N . THR C 1 226 ? 25.934 37.105 27.468 1.00 47.73 226 THR C N 1
ATOM 6082 C CA . THR C 1 226 ? 26.251 37.871 28.665 1.00 44.06 226 THR C CA 1
ATOM 6083 C C . THR C 1 226 ? 27.675 38.388 28.504 1.00 53.66 226 THR C C 1
ATOM 6084 O O . THR C 1 226 ? 28.637 37.621 28.601 1.00 55.19 226 THR C O 1
ATOM 6088 N N . PHE C 1 227 ? 27.808 39.678 28.211 1.00 41.99 227 PHE C N 1
ATOM 6089 C CA . PHE C 1 227 ? 29.099 40.333 28.063 1.00 31.34 227 PHE C CA 1
ATOM 6090 C C . PHE C 1 227 ? 29.070 41.626 28.857 1.00 32.63 227 PHE C C 1
ATOM 6091 O O . PHE C 1 227 ? 28.156 42.434 28.685 1.00 33.98 227 PHE C O 1
ATOM 6099 N N . PHE C 1 228 ? 30.068 41.811 29.718 1.00 26.98 228 PHE C N 1
ATOM 6100 C CA . PHE C 1 228 ? 30.184 42.986 30.567 1.00 27.22 228 PHE C CA 1
ATOM 6101 C C . PHE C 1 228 ? 31.664 43.218 30.805 1.00 32.04 228 PHE C C 1
ATOM 6102 O O . PHE C 1 228 ? 32.362 42.303 31.258 1.00 31.22 228 PHE C O 1
ATOM 6110 N N . ALA C 1 229 ? 32.132 44.434 30.540 1.00 29.65 229 ALA C N 1
ATOM 6111 C CA . ALA C 1 229 ? 33.538 44.758 30.717 1.00 32.34 229 ALA C CA 1
ATOM 6112 C C . ALA C 1 229 ? 33.653 45.993 31.593 1.00 35.97 229 ALA C C 1
ATOM 6113 O O . ALA C 1 229 ? 32.926 46.969 31.397 1.00 35.50 229 ALA C O 1
ATOM 6115 N N . PHE C 1 230 ? 34.547 45.936 32.576 1.00 30.37 230 PHE C N 1
ATOM 6116 C CA . PHE C 1 230 ? 34.887 47.088 33.394 1.00 27.48 230 PHE C CA 1
ATOM 6117 C C . PHE C 1 230 ? 36.401 47.195 33.399 1.00 31.80 230 PHE C C 1
ATOM 6118 O O . PHE C 1 230 ? 37.085 46.204 33.662 1.00 29.87 230 PHE C O 1
ATOM 6126 N N . SER C 1 231 ? 36.929 48.385 33.133 1.00 30.68 231 SER C N 1
ATOM 6127 C CA . SER C 1 231 ? 38.364 48.565 33.267 1.00 35.67 231 SER C CA 1
ATOM 6128 C C . SER C 1 231 ? 38.666 49.867 33.984 1.00 33.19 231 SER C C 1
ATOM 6129 O O . SER C 1 231 ? 37.943 50.860 33.861 1.00 31.55 231 SER C O 1
ATOM 6132 N N . LEU C 1 232 ? 39.745 49.832 34.757 1.00 31.98 232 LEU C N 1
ATOM 6133 C CA . LEU C 1 232 ? 40.273 50.993 35.459 1.00 31.18 232 LEU C CA 1
ATOM 6134 C C . LEU C 1 232 ? 41.757 51.004 35.121 1.00 31.52 232 LEU C C 1
ATOM 6135 O O . LEU C 1 232 ? 42.514 50.178 35.641 1.00 30.06 232 LEU C O 1
ATOM 6140 N N . ILE C 1 233 ? 42.162 51.905 34.230 1.00 33.74 233 ILE C N 1
ATOM 6141 C CA . ILE C 1 233 ? 43.521 51.924 33.703 1.00 31.07 233 ILE C CA 1
ATOM 6142 C C . ILE C 1 233 ? 44.060 53.342 33.822 1.00 38.00 233 ILE C C 1
ATOM 6143 O O . ILE C 1 233 ? 43.523 54.272 33.207 1.00 34.94 233 ILE C O 1
ATOM 6148 N N . GLU C 1 234 ? 45.108 53.505 34.635 1.00 38.00 234 GLU C N 1
ATOM 6149 C CA . GLU C 1 234 ? 45.687 54.813 34.953 1.00 40.77 234 GLU C CA 1
ATOM 6150 C C . GLU C 1 234 ? 44.616 55.797 35.422 1.00 41.05 234 GLU C C 1
ATOM 6151 O O . GLU C 1 234 ? 44.603 56.966 35.035 1.00 39.82 234 GLU C O 1
ATOM 6157 N N . GLY C 1 235 ? 43.703 55.316 36.264 1.00 40.39 235 GLY C N 1
ATOM 6158 C CA . GLY C 1 235 ? 42.645 56.147 36.799 1.00 42.59 235 GLY C CA 1
ATOM 6159 C C . GLY C 1 235 ? 41.463 56.395 35.879 1.00 43.47 235 GLY C C 1
ATOM 6160 O O . GLY C 1 235 ? 40.484 57.011 36.319 1.00 44.17 235 GLY C O 1
ATOM 6161 N N . TYR C 1 236 ? 41.516 55.940 34.624 1.00 35.63 236 TYR C N 1
ATOM 6162 C CA . TYR C 1 236 ? 40.419 56.116 33.674 1.00 32.04 236 TYR C CA 1
ATOM 6163 C C . TYR C 1 236 ? 39.497 54.902 33.704 1.00 36.06 236 TYR C C 1
ATOM 6164 O O . TYR C 1 236 ? 39.962 53.766 33.571 1.00 34.84 236 TYR C O 1
ATOM 6173 N N . ILE C 1 237 ? 38.190 55.152 33.838 1.00 35.46 237 ILE C N 1
ATOM 6174 C CA . ILE C 1 237 ? 37.178 54.103 33.949 1.00 31.38 237 ILE C CA 1
ATOM 6175 C C . ILE C 1 237 ? 36.528 53.898 32.587 1.00 32.39 237 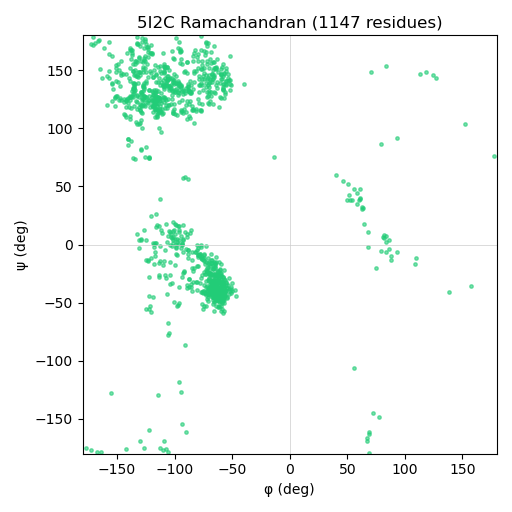ILE C C 1
ATOM 6176 O O . ILE C 1 237 ? 36.171 54.871 31.912 1.00 36.22 237 ILE C O 1
ATOM 6181 N N . SER C 1 238 ? 36.381 52.638 32.178 1.00 29.17 238 SER C N 1
ATOM 6182 C CA . SER C 1 238 ? 35.655 52.301 30.961 1.00 34.93 238 SER C CA 1
ATOM 6183 C C . SER C 1 238 ? 34.752 51.118 31.251 1.00 34.44 238 SER C C 1
ATOM 6184 O O . SER C 1 238 ? 35.166 50.171 31.924 1.00 31.08 238 SER C O 1
ATOM 6187 N N . ILE C 1 239 ? 33.527 51.159 30.726 1.00 31.84 239 ILE C N 1
ATOM 6188 C CA . ILE C 1 239 ? 32.552 50.097 30.954 1.00 28.00 239 ILE C CA 1
ATOM 6189 C C . ILE C 1 239 ? 31.857 49.780 29.641 1.00 35.01 239 ILE C C 1
ATOM 6190 O O . ILE C 1 239 ? 31.398 50.691 28.942 1.00 37.44 239 ILE C O 1
ATOM 6195 N N . VAL C 1 240 ? 31.766 48.498 29.310 1.00 31.17 240 VAL C N 1
ATOM 6196 C CA . VAL C 1 240 ? 30.938 48.021 28.202 1.00 28.06 240 VAL C CA 1
ATOM 6197 C C . VAL C 1 240 ? 29.805 47.212 28.809 1.00 31.50 240 VAL C C 1
ATOM 6198 O O . VAL C 1 240 ? 30.053 46.254 29.551 1.00 32.42 240 VAL C O 1
ATOM 6202 N N . MET C 1 241 ? 28.567 47.594 28.500 1.00 29.83 241 MET C N 1
ATOM 6203 C CA . MET C 1 241 ? 27.410 46.931 29.083 1.00 28.22 241 MET C CA 1
ATOM 6204 C C . MET C 1 241 ? 26.273 46.952 28.082 1.00 30.62 241 MET C C 1
ATOM 6205 O O . MET C 1 241 ? 26.181 47.855 27.251 1.00 35.25 241 MET C O 1
ATOM 6210 N N . ASP C 1 242 ? 25.416 45.945 28.147 1.00 31.25 242 ASP C N 1
ATOM 6211 C CA . ASP C 1 242 ? 24.305 46.038 27.222 1.00 33.82 242 ASP C CA 1
ATOM 6212 C C . ASP C 1 242 ? 23.255 46.996 27.768 1.00 41.62 242 ASP C C 1
ATOM 6213 O O . ASP C 1 242 ? 23.253 47.362 28.949 1.00 37.88 242 ASP C O 1
ATOM 6218 N N . ALA C 1 243 ? 22.364 47.425 26.870 1.00 36.69 243 ALA C N 1
ATOM 6219 C CA . ALA C 1 243 ? 21.426 48.486 27.207 1.00 40.37 243 ALA C CA 1
ATOM 6220 C C . ALA C 1 243 ? 20.466 48.071 28.314 1.00 44.79 243 ALA C C 1
ATOM 6221 O O . ALA C 1 243 ? 19.951 48.927 29.042 1.00 48.61 243 ALA C O 1
ATOM 6223 N N . GLU C 1 244 ? 20.204 46.774 28.457 1.00 40.93 244 GLU C N 1
ATOM 6224 C CA . GLU C 1 244 ? 19.297 46.341 29.511 1.00 47.30 244 GLU C CA 1
ATOM 6225 C C . GLU C 1 244 ? 19.970 46.417 30.873 1.00 45.49 244 GLU C C 1
ATOM 6226 O O . GLU C 1 244 ? 19.345 46.824 31.860 1.00 50.88 244 GLU C O 1
ATOM 6232 N N . THR C 1 245 ? 21.247 46.045 30.943 1.00 43.36 245 THR C N 1
ATOM 6233 C CA . THR C 1 245 ? 21.983 46.173 32.196 1.00 38.55 245 THR C CA 1
ATOM 6234 C C . THR C 1 245 ? 22.156 47.635 32.587 1.00 44.92 245 THR C C 1
ATOM 6235 O O . THR C 1 245 ? 22.177 47.959 33.780 1.00 45.29 245 THR C O 1
ATOM 6239 N N . GLN C 1 246 ? 22.249 48.529 31.602 1.00 40.64 246 GLN C N 1
ATOM 6240 C CA . GLN C 1 246 ? 22.403 49.946 31.904 1.00 39.10 246 GLN C CA 1
ATOM 6241 C C . GLN C 1 246 ? 21.200 50.485 32.666 1.00 48.30 246 GLN C C 1
ATOM 6242 O O . GLN C 1 246 ? 21.347 51.404 33.481 1.00 49.96 246 GLN C O 1
ATOM 6248 N N . LYS C 1 247 ? 20.010 49.916 32.433 1.00 46.33 247 LYS C N 1
ATOM 6249 C CA . LYS C 1 247 ? 18.814 50.342 33.161 1.00 48.96 247 LYS C CA 1
ATOM 6250 C C . LYS C 1 247 ? 18.961 50.143 34.665 1.00 51.35 247 LYS C C 1
ATOM 6251 O O . LYS C 1 247 ? 18.328 50.858 35.454 1.00 53.99 247 LYS C O 1
ATOM 6257 N N . LYS C 1 248 ? 19.771 49.171 35.080 1.00 45.33 248 LYS C N 1
ATOM 6258 C CA . LYS C 1 248 ? 19.936 48.886 36.497 1.00 50.75 248 LYS C CA 1
ATOM 6259 C C . LYS C 1 248 ? 20.701 49.979 37.227 1.00 58.15 248 LYS C C 1
ATOM 6260 O O . LYS C 1 248 ? 20.641 50.042 38.458 1.00 60.65 248 LYS C O 1
ATOM 6266 N N . PHE C 1 249 ? 21.383 50.818 36.522 1.00 52.62 249 PHE C N 1
ATOM 6267 C CA . PHE C 1 249 ? 22.267 51.717 37.240 1.00 53.39 249 PHE C CA 1
ATOM 6268 C C . PHE C 1 249 ? 21.558 53.022 37.583 1.00 59.68 249 PHE C C 1
ATOM 6269 O O . PHE C 1 249 ? 20.647 53.449 36.864 1.00 58.85 249 PHE C O 1
ATOM 6277 N N . PRO C 1 250 ? 21.928 53.641 38.707 1.00 62.00 250 PRO C N 1
ATOM 6278 C CA . PRO C 1 250 ? 21.407 54.977 39.013 1.00 61.95 250 PRO C CA 1
ATOM 6279 C C . PRO C 1 250 ? 21.655 55.921 37.845 1.00 62.02 250 PRO C C 1
ATOM 6280 O O . PRO C 1 250 ? 22.689 55.857 37.176 1.00 55.70 250 PRO C O 1
ATOM 6284 N N . SER C 1 251 ? 20.681 56.784 37.586 1.00 65.56 251 SER C N 1
ATOM 6285 C CA . SER C 1 251 ? 20.688 57.587 36.375 1.00 74.23 251 SER C CA 1
ATOM 6286 C C . SER C 1 251 ? 21.681 58.741 36.481 1.00 78.49 251 SER C C 1
ATOM 6287 O O . SER C 1 251 ? 22.075 59.163 37.574 1.00 75.27 251 SER C O 1
ATOM 6290 N N . ASP C 1 252 ? 22.092 59.240 35.310 1.00 74.43 252 ASP C N 1
ATOM 6291 C CA . ASP C 1 252 ? 22.890 60.463 35.183 1.00 74.59 252 ASP C CA 1
ATOM 6292 C C . ASP C 1 252 ? 24.253 60.345 35.856 1.00 72.56 252 ASP C C 1
ATOM 6293 O O . ASP C 1 252 ? 24.788 61.331 36.371 1.00 77.49 252 ASP C O 1
ATOM 6298 N N . LEU C 1 253 ? 24.819 59.142 35.859 1.00 63.98 253 LEU C N 1
ATOM 6299 C CA . LEU C 1 253 ? 26.190 58.912 36.296 1.00 59.64 253 LEU C CA 1
ATOM 6300 C C . LEU C 1 253 ? 27.068 58.342 35.196 1.00 55.98 253 LEU C C 1
ATOM 6301 O O . LEU C 1 253 ? 28.198 58.799 35.015 1.00 53.41 253 LEU C O 1
ATOM 6306 N N . LEU C 1 254 ? 26.576 57.354 34.455 1.00 52.32 254 LEU C N 1
ATOM 6307 C CA . LEU C 1 254 ? 27.325 56.826 33.326 1.00 49.86 254 LEU C CA 1
ATOM 6308 C C . LEU C 1 254 ? 27.368 57.859 32.204 1.00 52.65 254 LEU C C 1
ATOM 6309 O O . LEU C 1 254 ? 26.378 58.542 31.929 1.00 63.29 254 LEU C O 1
ATOM 6314 N N . LEU C 1 255 ? 28.531 57.985 31.567 1.00 48.03 255 LEU C N 1
ATOM 6315 C CA . LEU C 1 255 ? 28.800 59.064 30.628 1.00 53.29 255 LEU C CA 1
ATOM 6316 C C . LEU C 1 255 ? 29.128 58.505 29.251 1.00 49.71 255 LEU C C 1
ATOM 6317 O O . LEU C 1 255 ? 29.714 57.425 29.125 1.00 42.96 255 LEU C O 1
ATOM 6322 N N . THR C 1 256 ? 28.743 59.253 28.220 1.00 52.08 256 THR C N 1
ATOM 6323 C CA . THR C 1 256 ? 29.096 58.902 26.846 1.00 57.34 256 THR C CA 1
ATOM 6324 C C . THR C 1 256 ? 29.093 60.134 25.944 1.00 58.40 256 THR C C 1
ATOM 6325 O O . THR C 1 256 ? 28.457 61.141 26.256 1.00 58.71 256 THR C O 1
ATOM 6329 N N . GLU C 1 261 ? 23.982 56.018 20.539 1.00 87.15 261 GLU C N 1
ATOM 6330 C CA . GLU C 1 261 ? 25.028 55.356 19.764 1.00 82.38 261 GLU C CA 1
ATOM 6331 C C . GLU C 1 261 ? 25.316 53.969 20.325 1.00 67.59 261 GLU C C 1
ATOM 6332 O O . GLU C 1 261 ? 26.152 53.826 21.218 1.00 70.13 261 GLU C O 1
ATOM 6338 N N . LEU C 1 262 ? 24.628 52.949 19.815 1.00 51.19 262 LEU C N 1
ATOM 6339 C CA . LEU C 1 262 ? 24.769 51.602 20.350 1.00 40.38 262 LEU C CA 1
ATOM 6340 C C . LEU C 1 262 ? 25.485 50.695 19.360 1.00 35.95 262 LEU C C 1
ATOM 6341 O O . LEU C 1 262 ? 25.591 50.995 18.170 1.00 35.17 262 LEU C O 1
ATOM 6346 N N . TRP C 1 263 ? 25.938 49.552 19.872 1.00 33.79 263 TRP C N 1
ATOM 6347 C CA . TRP C 1 263 ? 26.918 48.710 19.201 1.00 32.09 263 TRP C CA 1
ATOM 6348 C C . TRP C 1 263 ? 26.453 47.263 19.212 1.00 37.91 263 TRP C C 1
ATOM 6349 O O . TRP C 1 263 ? 25.852 46.794 20.185 1.00 35.48 263 TRP C O 1
ATOM 6360 N N . ARG C 1 264 ? 26.769 46.546 18.142 1.00 33.56 264 ARG C N 1
ATOM 6361 C CA . ARG C 1 264 ? 26.518 45.116 18.079 1.00 31.68 264 ARG C CA 1
ATOM 6362 C C . ARG C 1 264 ? 27.839 44.359 18.150 1.00 34.45 264 ARG C C 1
ATOM 6363 O O . ARG C 1 264 ? 28.879 44.830 17.672 1.00 31.63 264 ARG C O 1
ATOM 6371 N N . MET C 1 265 ? 27.798 43.175 18.742 1.00 32.67 265 MET C N 1
ATOM 6372 C CA . MET C 1 265 ? 29.011 42.408 18.966 1.00 30.37 265 MET C CA 1
ATOM 6373 C C . MET C 1 265 ? 29.149 41.273 17.963 1.00 33.62 265 MET C C 1
ATOM 6374 O O . MET C 1 265 ? 28.172 40.593 17.637 1.00 32.39 265 MET C O 1
ATOM 6379 N N . VAL C 1 266 ? 30.365 41.093 17.451 1.00 29.83 266 VAL C N 1
ATOM 6380 C CA . VAL C 1 266 ? 30.728 39.921 16.669 1.00 29.60 266 VAL C CA 1
ATOM 6381 C C . VAL C 1 266 ? 31.703 39.115 17.514 1.00 31.31 266 VAL C C 1
ATOM 6382 O O . VAL C 1 266 ? 32.823 39.562 17.780 1.00 32.64 266 VAL C O 1
ATOM 6386 N N . ARG C 1 267 ? 31.273 37.937 17.954 1.00 29.85 267 ARG C N 1
ATOM 6387 C CA . ARG C 1 267 ? 32.136 37.034 18.699 1.00 27.98 267 ARG C CA 1
ATOM 6388 C C . ARG C 1 267 ? 32.908 36.162 17.717 1.00 26.21 267 ARG C C 1
ATOM 6389 O O . ARG C 1 267 ? 32.317 35.567 16.815 1.00 30.26 267 ARG C O 1
ATOM 6397 N N . ILE C 1 268 ? 34.220 36.077 17.900 1.00 27.06 268 ILE C N 1
ATOM 6398 C CA . ILE C 1 268 ? 35.102 35.413 16.944 1.00 29.12 268 ILE C CA 1
ATOM 6399 C C . ILE C 1 268 ? 35.673 34.157 17.588 1.00 31.70 268 ILE C C 1
ATOM 6400 O O . ILE C 1 268 ? 36.282 34.223 18.665 1.00 28.03 268 ILE C O 1
ATOM 6405 N N . GLY C 1 269 ? 35.464 33.017 16.927 1.00 34.67 269 GLY C N 1
ATOM 6406 C CA . GLY C 1 269 ? 36.024 31.751 17.355 1.00 32.82 269 GLY C CA 1
ATOM 6407 C C . GLY C 1 269 ? 35.001 30.651 17.567 1.00 39.87 269 GLY C C 1
ATOM 6408 O O . GLY C 1 269 ? 33.874 30.910 17.992 1.00 37.49 269 GLY C O 1
ATOM 6409 N N . GLY C 1 270 ? 35.384 29.414 17.267 1.00 41.74 270 GLY C N 1
ATOM 6410 C CA . GLY C 1 270 ? 34.566 28.265 17.601 1.00 40.44 270 GLY C CA 1
ATOM 6411 C C . GLY C 1 270 ? 35.198 27.543 18.767 1.00 42.82 270 GLY C C 1
ATOM 6412 O O . GLY C 1 270 ? 34.747 27.675 19.906 1.00 40.84 270 GLY C O 1
ATOM 6413 N N . GLN C 1 271 ? 36.245 26.775 18.486 1.00 43.52 271 GLN C N 1
ATOM 6414 C CA . GLN C 1 271 ? 37.143 26.322 19.534 1.00 42.63 271 GLN C CA 1
ATOM 6415 C C . GLN C 1 271 ? 37.873 27.521 20.140 1.00 41.58 271 GLN C C 1
ATOM 6416 O O . GLN C 1 271 ? 38.086 28.532 19.465 1.00 43.78 271 GLN C O 1
ATOM 6422 N N . PRO C 1 272 ? 38.266 27.435 21.411 1.00 41.57 272 PRO C N 1
ATOM 6423 C CA . PRO C 1 272 ? 39.023 28.532 22.026 1.00 36.77 272 PRO C CA 1
ATOM 6424 C C . PRO C 1 272 ? 40.251 28.901 21.199 1.00 32.91 272 PRO C C 1
ATOM 6425 O O . PRO C 1 272 ? 40.878 28.050 20.559 1.00 36.92 272 PRO C O 1
ATOM 6429 N N . LEU C 1 273 ? 40.587 30.188 21.225 1.00 33.06 273 LEU C N 1
ATOM 6430 C CA . LEU C 1 273 ? 41.577 30.748 20.314 1.00 31.98 273 LEU C CA 1
ATOM 6431 C C . LEU C 1 273 ? 43.014 30.581 20.790 1.00 36.46 273 LEU C C 1
ATOM 6432 O O . LEU C 1 273 ? 43.930 30.616 19.956 1.00 33.40 273 LEU C O 1
ATOM 6437 N N . GLY C 1 274 ? 43.236 30.398 22.094 1.00 30.33 274 GLY C N 1
ATOM 6438 C CA . GLY C 1 274 ? 44.585 30.321 22.620 1.00 31.60 274 GLY C CA 1
ATOM 6439 C C . GLY C 1 274 ? 45.310 31.657 22.484 1.00 29.17 274 GLY C C 1
ATOM 6440 O O . GLY C 1 274 ? 44.720 32.698 22.189 1.00 28.38 274 GLY C O 1
ATOM 6441 N N . PHE C 1 275 ? 46.620 31.620 22.729 1.00 23.00 275 PHE C N 1
ATOM 6442 C CA . PHE C 1 275 ? 47.405 32.841 22.650 1.00 23.95 275 PHE C CA 1
ATOM 6443 C C . PHE C 1 275 ? 48.447 32.801 21.548 1.00 33.21 275 PHE C C 1
ATOM 6444 O O . PHE C 1 275 ? 49.212 33.763 21.411 1.00 33.65 275 PHE C O 1
ATOM 6452 N N . ASP C 1 276 ? 48.514 31.718 20.777 1.00 29.19 276 ASP C N 1
ATOM 6453 C CA . ASP C 1 276 ? 49.617 31.557 19.841 1.00 27.08 276 ASP C CA 1
ATOM 6454 C C . ASP C 1 276 ? 49.236 31.880 18.410 1.00 29.44 276 ASP C C 1
ATOM 6455 O O . ASP C 1 276 ? 50.087 32.373 17.664 1.00 33.92 276 ASP C O 1
ATOM 6460 N N . GLU C 1 277 ? 47.995 31.623 17.997 1.00 32.58 277 GLU C N 1
ATOM 6461 C CA . GLU C 1 277 ? 47.649 31.884 16.602 1.00 33.83 277 GLU C CA 1
ATOM 6462 C C . GLU C 1 277 ? 47.606 33.385 16.344 1.00 33.00 277 GLU C C 1
ATOM 6463 O O . GLU C 1 277 ? 46.969 34.142 17.089 1.00 36.61 277 GLU C O 1
ATOM 6469 N N . CYS C 1 278 ? 48.282 33.805 15.280 1.00 30.26 278 CYS C N 1
ATOM 6470 C CA . CYS C 1 278 ? 48.304 35.189 14.843 1.00 27.85 278 CYS C CA 1
ATOM 6471 C C . CYS C 1 278 ? 47.282 35.416 13.741 1.00 33.20 278 CYS C C 1
ATOM 6472 O O . CYS C 1 278 ? 46.746 34.476 13.150 1.00 38.65 278 CYS C O 1
ATOM 6475 N N . GLY C 1 279 ? 47.057 36.690 13.426 1.00 32.27 279 GLY C N 1
ATOM 6476 C CA . GLY C 1 279 ? 46.270 37.025 12.261 1.00 35.08 279 GLY C CA 1
ATOM 6477 C C . GLY C 1 279 ? 44.778 36.970 12.462 1.00 38.32 279 GLY C C 1
ATOM 6478 O O . GLY C 1 279 ? 44.030 37.151 11.489 1.00 34.94 279 GLY C O 1
ATOM 6479 N N . ILE C 1 280 ? 44.317 36.732 13.689 1.00 30.09 280 ILE C N 1
ATOM 6480 C CA . ILE C 1 280 ? 42.885 36.664 13.943 1.00 36.64 280 ILE C CA 1
ATOM 6481 C C . ILE C 1 280 ? 42.287 38.063 13.954 1.00 32.06 280 ILE C C 1
ATOM 6482 O O . ILE C 1 280 ? 41.301 38.334 13.262 1.00 30.91 280 ILE C O 1
ATOM 6487 N N . VAL C 1 281 ? 42.874 38.975 14.736 1.00 32.02 281 VAL C N 1
ATOM 6488 C CA . VAL C 1 281 ? 42.417 40.365 14.693 1.00 31.82 281 VAL C CA 1
ATOM 6489 C C . VAL C 1 281 ? 42.541 40.916 13.278 1.00 36.23 281 VAL C C 1
ATOM 6490 O O . VAL C 1 281 ? 41.654 41.630 12.796 1.00 32.86 281 VAL C O 1
ATOM 6494 N N . ALA C 1 282 ? 43.638 40.580 12.588 1.00 31.51 282 ALA C N 1
ATOM 6495 C CA . ALA C 1 282 ? 43.873 41.121 11.251 1.00 32.87 282 ALA C CA 1
ATOM 6496 C C . ALA C 1 282 ? 42.760 40.722 10.286 1.00 38.69 282 ALA C C 1
ATOM 6497 O O . ALA C 1 282 ? 42.332 41.531 9.457 1.00 37.06 282 ALA C O 1
ATOM 6499 N N . GLN C 1 283 ? 42.259 39.488 10.396 1.00 34.46 283 GLN C N 1
ATOM 6500 C CA . GLN C 1 283 ? 41.251 39.008 9.462 1.00 38.15 283 GLN C CA 1
ATOM 6501 C C . GLN C 1 283 ? 39.877 39.605 9.723 1.00 37.57 283 GLN C C 1
ATOM 6502 O O . GLN C 1 283 ? 38.990 39.484 8.867 1.00 41.40 283 GLN C O 1
ATOM 6508 N N . ILE C 1 284 ? 39.690 40.271 10.857 1.00 34.45 284 ILE C N 1
ATOM 6509 C CA . ILE C 1 284 ? 38.469 41.009 11.155 1.00 32.89 284 ILE C CA 1
ATOM 6510 C C . ILE C 1 284 ? 38.651 42.502 10.923 1.00 33.64 284 ILE C C 1
ATOM 6511 O O . ILE C 1 284 ? 37.846 43.138 10.241 1.00 35.46 284 ILE C O 1
ATOM 6516 N N . ALA C 1 285 ? 39.724 43.073 11.470 1.00 38.60 285 ALA C N 1
ATOM 6517 C CA . ALA C 1 285 ? 39.944 44.511 11.368 1.00 39.03 285 ALA C CA 1
ATOM 6518 C C . ALA C 1 285 ? 40.294 44.934 9.953 1.00 40.80 285 ALA C C 1
ATOM 6519 O O . ALA C 1 285 ? 39.977 46.060 9.554 1.00 43.28 285 ALA C O 1
ATOM 6521 N N . GLY C 1 286 ? 40.959 44.065 9.192 1.00 37.76 286 GLY C N 1
ATOM 6522 C CA . GLY C 1 286 ? 41.319 44.354 7.823 1.00 42.97 286 GLY C CA 1
ATOM 6523 C C . GLY C 1 286 ? 40.123 44.626 6.930 1.00 42.43 286 GLY C C 1
ATOM 6524 O O . GLY C 1 286 ? 40.028 45.678 6.289 1.00 38.88 286 GLY C O 1
ATOM 6525 N N . PRO C 1 287 ? 39.189 43.673 6.854 1.00 42.63 287 PRO C N 1
ATOM 6526 C CA . PRO C 1 287 ? 38.013 43.899 6.002 1.00 43.56 287 PRO C CA 1
ATOM 6527 C C . PRO C 1 287 ? 37.112 45.006 6.512 1.00 41.32 287 PRO C C 1
ATOM 6528 O O . PRO C 1 287 ? 36.505 45.701 5.690 1.00 41.29 287 PRO C O 1
ATOM 6532 N N . LEU C 1 288 ? 36.994 45.193 7.837 1.00 40.77 288 LEU C N 1
ATOM 6533 C CA . LEU C 1 288 ? 36.187 46.302 8.341 1.00 44.66 288 LEU C CA 1
ATOM 6534 C C . LEU C 1 288 ? 36.810 47.647 7.984 1.00 41.83 288 LEU C C 1
ATOM 6535 O O . LEU C 1 288 ? 36.092 48.595 7.648 1.00 46.95 288 LEU C O 1
ATOM 6540 N N . ALA C 1 289 ? 38.139 47.755 8.054 1.00 42.26 289 ALA C N 1
ATOM 6541 C CA . ALA C 1 289 ? 38.793 48.991 7.628 1.00 49.31 289 ALA C CA 1
ATOM 6542 C C . ALA C 1 289 ? 38.539 49.267 6.151 1.00 55.04 289 ALA C C 1
ATOM 6543 O O . ALA C 1 289 ? 38.338 50.422 5.750 1.00 59.78 289 ALA C O 1
ATOM 6545 N N . ALA C 1 290 ? 38.548 48.219 5.325 1.00 50.16 290 ALA C N 1
ATOM 6546 C CA . ALA C 1 290 ? 38.279 48.393 3.902 1.00 52.19 290 ALA C CA 1
ATOM 6547 C C . ALA C 1 290 ? 36.872 48.929 3.669 1.00 55.47 290 ALA C C 1
ATOM 6548 O O . ALA C 1 290 ? 36.645 49.718 2.744 1.00 56.10 290 ALA C O 1
ATOM 6550 N N . ALA C 1 291 ? 35.915 48.511 4.497 1.00 49.83 291 ALA C N 1
ATOM 6551 C CA . ALA C 1 291 ? 34.536 48.960 4.393 1.00 53.26 291 ALA C CA 1
ATOM 6552 C C . ALA C 1 291 ? 34.265 50.224 5.199 1.00 54.87 291 ALA C C 1
ATOM 6553 O O . ALA C 1 291 ? 33.101 50.612 5.342 1.00 56.44 291 ALA C O 1
ATOM 6555 N N . ASP C 1 292 ? 35.306 50.862 5.735 1.00 52.17 292 ASP C N 1
ATOM 6556 C CA . ASP C 1 292 ? 35.174 52.129 6.457 1.00 53.04 292 ASP C CA 1
ATOM 6557 C C . ASP C 1 292 ? 34.221 52.001 7.648 1.00 52.78 292 ASP C C 1
ATOM 6558 O O . ASP C 1 292 ? 33.367 52.858 7.886 1.00 63.14 292 ASP C O 1
ATOM 6563 N N . ILE C 1 293 ? 34.367 50.922 8.410 1.00 44.34 293 ILE C N 1
ATOM 6564 C CA . ILE C 1 293 ? 33.515 50.651 9.559 1.00 42.34 293 ILE C CA 1
ATOM 6565 C C . ILE C 1 293 ? 34.369 50.720 10.814 1.00 46.24 293 ILE C C 1
ATOM 6566 O O . ILE C 1 293 ? 35.413 50.062 10.895 1.00 49.73 293 ILE C O 1
ATOM 6571 N N . SER C 1 294 ? 33.931 51.524 11.783 1.00 44.57 294 SER C N 1
ATOM 6572 C CA . SER C 1 294 ? 34.629 51.652 13.057 1.00 42.73 294 SER C CA 1
ATOM 6573 C C . SER C 1 294 ? 34.350 50.451 13.945 1.00 38.52 294 SER C C 1
ATOM 6574 O O . SER C 1 294 ? 33.281 49.837 13.875 1.00 40.43 294 SER C O 1
ATOM 6577 N N . ALA C 1 295 ? 35.319 50.127 14.803 1.00 30.64 295 ALA C N 1
ATOM 6578 C CA . ALA C 1 295 ? 35.181 48.981 15.682 1.00 29.44 295 ALA C CA 1
ATOM 6579 C C . ALA C 1 295 ? 35.952 49.186 16.981 1.00 33.33 295 ALA C C 1
ATOM 6580 O O . ALA C 1 295 ? 37.049 49.756 16.979 1.00 35.01 295 ALA C O 1
ATOM 6582 N N . TYR C 1 296 ? 35.347 48.745 18.082 1.00 29.58 296 TYR C N 1
ATOM 6583 C CA . TYR C 1 296 ? 36.074 48.346 19.280 1.00 28.83 296 TYR C CA 1
ATOM 6584 C C . TYR C 1 296 ? 36.402 46.863 19.172 1.00 34.23 296 TYR C C 1
ATOM 6585 O O . TYR C 1 296 ? 35.728 46.106 18.469 1.00 36.13 296 TYR C O 1
ATOM 6594 N N . TYR C 1 297 ? 37.430 46.440 19.897 1.00 27.52 297 TYR C N 1
ATOM 6595 C CA . TYR C 1 297 ? 37.845 45.045 19.834 1.00 25.02 297 TYR C CA 1
ATOM 6596 C C . TYR C 1 297 ? 38.403 44.669 21.195 1.00 25.62 297 TYR C C 1
ATOM 6597 O O . TYR C 1 297 ? 39.299 45.348 21.710 1.00 26.14 297 TYR C O 1
ATOM 6606 N N . ILE C 1 298 ? 37.850 43.616 21.785 1.00 25.06 298 ILE C N 1
ATOM 6607 C CA . ILE C 1 298 ? 38.235 43.168 23.119 1.00 26.79 298 ILE C CA 1
ATOM 6608 C C . ILE C 1 298 ? 38.520 41.678 23.047 1.00 28.46 298 ILE C C 1
ATOM 6609 O O . ILE C 1 298 ? 37.640 40.897 22.670 1.00 26.70 298 ILE C O 1
ATOM 6614 N N . SER C 1 299 ? 39.739 41.285 23.402 1.00 26.09 299 SER C N 1
ATOM 6615 C CA . SER C 1 299 ? 40.075 39.876 23.558 1.00 25.00 299 SER C CA 1
ATOM 6616 C C . SER C 1 299 ? 39.781 39.435 24.990 1.00 21.82 299 SER C C 1
ATOM 6617 O O . SER C 1 299 ? 40.087 40.150 25.952 1.00 30.77 299 SER C O 1
ATOM 6620 N N . THR C 1 300 ? 39.160 38.273 25.127 1.00 24.89 300 THR C N 1
ATOM 6621 C CA . THR C 1 300 ? 39.063 37.588 26.417 1.00 24.86 300 THR C CA 1
ATOM 6622 C C . THR C 1 300 ? 39.992 36.382 26.377 1.00 28.41 300 THR C C 1
ATOM 6623 O O . THR C 1 300 ? 40.708 36.163 25.388 1.00 26.92 300 THR C O 1
ATOM 6627 N N . PHE C 1 301 ? 39.965 35.587 27.450 1.00 26.82 301 PHE C N 1
ATOM 6628 C CA . PHE C 1 301 ? 40.954 34.521 27.582 1.00 29.43 301 PHE C CA 1
ATOM 6629 C C . PHE C 1 301 ? 40.847 33.528 26.437 1.00 26.62 301 PHE C C 1
ATOM 6630 O O . PHE C 1 301 ? 41.865 33.047 25.933 1.00 25.39 301 PHE C O 1
ATOM 6638 N N . ASN C 1 302 ? 39.620 33.216 26.008 1.00 27.22 302 ASN C N 1
ATOM 6639 C CA . ASN C 1 302 ? 39.410 32.211 24.982 1.00 26.52 302 ASN C CA 1
ATOM 6640 C C . ASN C 1 302 ? 38.852 32.738 23.668 1.00 30.90 302 ASN C C 1
ATOM 6641 O O . ASN C 1 302 ? 38.923 32.013 22.669 1.00 28.45 302 ASN C O 1
ATOM 6646 N N . PHE C 1 303 ? 38.299 33.954 23.629 1.00 28.28 303 PHE C N 1
ATOM 6647 C CA . PHE C 1 303 ? 37.617 34.404 22.419 1.00 25.88 303 PHE C CA 1
ATOM 6648 C C . PHE C 1 303 ? 37.889 35.879 22.166 1.00 25.79 303 PHE C C 1
ATOM 6649 O O . PHE C 1 303 ? 38.402 36.600 23.025 1.00 27.92 303 PHE C O 1
ATOM 6657 N N . ASP C 1 304 ? 37.586 36.308 20.941 1.00 25.16 304 ASP C N 1
ATOM 6658 C CA . ASP C 1 304 ? 37.733 37.695 20.522 1.00 25.99 304 ASP C CA 1
ATOM 6659 C C . ASP C 1 304 ? 36.356 38.299 20.275 1.00 31.47 304 ASP C C 1
ATOM 6660 O O . ASP C 1 304 ? 35.423 37.600 19.873 1.00 28.73 304 ASP C O 1
ATOM 6665 N N . HIS C 1 305 ? 36.234 39.606 20.507 1.00 26.31 305 HIS C N 1
ATOM 6666 C CA . HIS C 1 305 ? 34.944 40.284 20.443 1.00 25.20 305 HIS C CA 1
ATOM 6667 C C . HIS C 1 305 ? 35.118 41.635 19.773 1.00 28.48 305 HIS C C 1
ATOM 6668 O O . HIS C 1 305 ? 35.854 42.493 20.267 1.00 30.40 305 HIS C O 1
ATOM 6675 N N . ALA C 1 306 ? 34.447 41.823 18.652 1.00 24.82 306 ALA C N 1
ATOM 6676 C CA . ALA C 1 306 ? 34.459 43.098 17.957 1.00 24.77 306 ALA C CA 1
ATOM 6677 C C . ALA C 1 306 ? 33.110 43.776 18.172 1.00 32.34 306 ALA C C 1
ATOM 6678 O O . ALA C 1 306 ? 32.062 43.131 18.075 1.00 37.28 306 ALA C O 1
ATOM 6680 N N . LEU C 1 307 ? 33.131 45.074 18.457 1.00 28.38 307 LEU C N 1
ATOM 6681 C CA . LEU C 1 307 ? 31.907 45.859 18.549 1.00 34.65 307 LEU C CA 1
ATOM 6682 C C . LEU C 1 307 ? 31.842 46.817 17.372 1.00 32.18 307 LEU C C 1
ATOM 6683 O O . LEU C 1 307 ? 32.784 47.584 17.143 1.00 37.02 307 LEU C O 1
ATOM 6688 N N . VAL C 1 308 ? 30.726 46.788 16.647 1.00 31.98 308 VAL C N 1
ATOM 6689 C CA . VAL C 1 308 ? 30.536 47.636 15.472 1.00 37.11 308 VAL C CA 1
ATOM 6690 C C . VAL C 1 308 ? 29.217 48.380 15.634 1.00 33.82 308 VAL C C 1
ATOM 6691 O O . VAL C 1 308 ? 28.331 47.937 16.380 1.00 33.23 308 VAL C O 1
ATOM 6695 N N . PRO C 1 309 ? 29.053 49.522 14.959 1.00 36.78 309 PRO C N 1
ATOM 6696 C CA . PRO C 1 309 ? 27.783 50.253 15.073 1.00 37.42 309 PRO C CA 1
ATOM 6697 C C . PRO C 1 309 ? 26.606 49.355 14.708 1.00 40.30 309 PRO C C 1
ATOM 6698 O O . PRO C 1 309 ? 26.655 48.597 13.734 1.00 36.74 309 PRO C O 1
ATOM 6702 N N . GLU C 1 310 ? 25.529 49.444 15.500 1.00 38.32 310 GLU C N 1
ATOM 6703 C CA . GLU C 1 310 ? 24.463 48.455 15.366 1.00 34.86 310 GLU C CA 1
ATOM 6704 C C . GLU C 1 310 ? 23.740 48.536 14.021 1.00 37.07 310 GLU C C 1
ATOM 6705 O O . GLU C 1 310 ? 23.247 47.515 13.531 1.00 44.69 310 GLU C O 1
ATOM 6711 N N . ASP C 1 311 ? 23.637 49.721 13.422 1.00 39.09 311 ASP C N 1
ATOM 6712 C CA . ASP C 1 311 ? 22.873 49.818 12.182 1.00 46.15 311 ASP C CA 1
ATOM 6713 C C . ASP C 1 311 ? 23.602 49.194 10.995 1.00 53.71 311 ASP C C 1
ATOM 6714 O O . ASP C 1 311 ? 22.968 48.918 9.970 1.00 57.25 311 ASP C O 1
ATOM 6719 N N . GLY C 1 312 ? 24.901 48.925 11.118 1.00 50.83 312 GLY C N 1
ATOM 6720 C CA . GLY C 1 312 ? 25.645 48.274 10.058 1.00 50.95 312 GLY C CA 1
ATOM 6721 C C . GLY C 1 312 ? 25.978 46.817 10.283 1.00 51.58 312 GLY C C 1
ATOM 6722 O O . GLY C 1 312 ? 26.784 46.262 9.523 1.00 46.06 312 GLY C O 1
ATOM 6723 N N . ILE C 1 313 ? 25.393 46.165 11.290 1.00 39.05 313 ILE C N 1
ATOM 6724 C CA . ILE C 1 313 ? 25.797 44.800 11.624 1.00 40.51 313 ILE C CA 1
ATOM 6725 C C . ILE C 1 313 ? 25.519 43.845 10.463 1.00 35.10 313 ILE C C 1
ATOM 6726 O O . ILE C 1 313 ? 26.290 42.910 10.217 1.00 38.38 313 ILE C O 1
ATOM 6731 N N . GLY C 1 314 ? 24.410 44.050 9.752 1.00 38.07 314 GLY C N 1
ATOM 6732 C CA . GLY C 1 314 ? 24.088 43.180 8.632 1.00 43.04 314 GLY C CA 1
ATOM 6733 C C . GLY C 1 314 ? 25.182 43.171 7.580 1.00 44.48 314 GLY C C 1
ATOM 6734 O O . GLY C 1 314 ? 25.608 42.109 7.117 1.00 43.79 314 GLY C O 1
ATOM 6735 N N . SER C 1 315 ? 25.680 44.356 7.216 1.00 47.86 315 SER C N 1
ATOM 6736 C CA . SER C 1 315 ? 26.770 44.422 6.245 1.00 55.15 315 SER C CA 1
ATOM 6737 C C . SER C 1 315 ? 28.074 43.871 6.822 1.00 49.26 315 SER C C 1
ATOM 6738 O O . SER C 1 315 ? 28.843 43.224 6.102 1.00 44.08 315 SER C O 1
ATOM 6741 N N . VAL C 1 316 ? 28.349 44.121 8.108 1.00 42.89 316 VAL C N 1
ATOM 6742 C CA . VAL C 1 316 ? 29.552 43.569 8.730 1.00 38.79 316 VAL C CA 1
ATOM 6743 C C . VAL C 1 316 ? 29.571 42.050 8.599 1.00 37.29 316 VAL C C 1
ATOM 6744 O O . VAL C 1 316 ? 30.606 41.449 8.289 1.00 37.63 316 VAL C O 1
ATOM 6748 N N . ILE C 1 317 ? 28.427 41.406 8.826 1.00 37.51 317 ILE C N 1
ATOM 6749 C CA . ILE C 1 317 ? 28.364 39.951 8.735 1.00 48.32 317 ILE C CA 1
ATOM 6750 C C . ILE C 1 317 ? 28.649 39.498 7.308 1.00 43.41 317 ILE C C 1
ATOM 6751 O O . ILE C 1 317 ? 29.451 38.587 7.078 1.00 50.52 317 ILE C O 1
ATOM 6756 N N . GLU C 1 318 ? 28.005 40.138 6.331 1.00 46.67 318 GLU C N 1
ATOM 6757 C CA . GLU C 1 318 ? 28.226 39.777 4.930 1.00 47.71 318 GLU C CA 1
ATOM 6758 C C . GLU C 1 318 ? 29.680 40.006 4.524 1.00 47.43 318 GLU C C 1
ATOM 6759 O O . GLU C 1 318 ? 30.255 39.210 3.771 1.00 55.54 318 GLU C O 1
ATOM 6761 N N . VAL C 1 319 ? 30.300 41.074 5.033 1.00 44.34 319 VAL C N 1
ATOM 6762 C CA . VAL C 1 319 ? 31.702 41.343 4.717 1.00 45.91 319 VAL C CA 1
ATOM 6763 C C . VAL C 1 319 ? 32.605 40.265 5.304 1.00 49.61 319 VAL C C 1
ATOM 6764 O O . VAL C 1 319 ? 33.549 39.802 4.655 1.00 50.20 319 VAL C O 1
ATOM 6768 N N . LEU C 1 320 ? 32.338 39.849 6.540 1.00 45.50 320 LEU C N 1
ATOM 6769 C CA . LEU C 1 320 ? 33.204 38.860 7.170 1.00 48.71 320 LEU C CA 1
ATOM 6770 C C . LEU C 1 320 ? 32.992 37.460 6.608 1.00 49.69 320 LEU C C 1
ATOM 6771 O O . LEU C 1 320 ? 33.904 36.635 6.685 1.00 53.40 320 LEU C O 1
ATOM 6776 N N . GLN C 1 321 ? 31.825 37.174 6.035 1.00 47.25 321 GLN C N 1
ATOM 6777 C CA . GLN C 1 321 ? 31.620 35.869 5.422 1.00 54.88 321 GLN C CA 1
ATOM 6778 C C . GLN C 1 321 ? 32.231 35.766 4.030 1.00 66.98 321 GLN C C 1
ATOM 6779 O O . GLN C 1 321 ? 32.280 34.662 3.476 1.00 76.60 321 GLN C O 1
ATOM 6785 N N . ARG C 1 322 ? 32.705 36.872 3.462 1.00 67.03 322 ARG C N 1
ATOM 6786 C CA . ARG C 1 322 ? 33.414 36.840 2.185 1.00 62.69 322 ARG C CA 1
ATOM 6787 C C . ARG C 1 322 ? 34.837 36.336 2.391 1.00 64.93 322 ARG C C 1
ATOM 6788 O O . ARG C 1 322 ? 35.331 36.285 3.524 1.00 65.08 322 ARG C O 1
ATOM 6796 N N . GLU D 1 2 ? 3.174 41.862 76.026 1.00 77.43 2 GLU D N 1
ATOM 6797 C CA . GLU D 1 2 ? 4.292 42.593 76.604 1.00 66.70 2 GLU D CA 1
ATOM 6798 C C . GLU D 1 2 ? 5.624 41.938 76.241 1.00 68.32 2 GLU D C 1
ATOM 6799 O O . GLU D 1 2 ? 6.651 42.609 76.213 1.00 69.84 2 GLU D O 1
ATOM 6805 N N . LEU D 1 3 ? 5.607 40.631 75.965 1.00 62.34 3 LEU D N 1
ATOM 6806 C CA . LEU D 1 3 ? 6.796 39.903 75.529 1.00 61.76 3 LEU D CA 1
ATOM 6807 C C . LEU D 1 3 ? 6.478 39.153 74.243 1.00 62.02 3 LEU D C 1
ATOM 6808 O O . LEU D 1 3 ? 5.455 38.467 74.162 1.00 64.65 3 LEU D O 1
ATOM 6813 N N . HIS D 1 4 ? 7.355 39.270 73.247 1.00 57.16 4 HIS D N 1
ATOM 6814 C CA . HIS D 1 4 ? 7.142 38.655 71.942 1.00 57.11 4 HIS D CA 1
ATOM 6815 C C . HIS D 1 4 ? 8.299 37.727 71.603 1.00 57.36 4 HIS D C 1
ATOM 6816 O O . HIS D 1 4 ? 9.463 38.141 71.618 1.00 53.85 4 HIS D O 1
ATOM 6823 N N . ILE D 1 5 ? 7.968 36.472 71.314 1.00 55.03 5 ILE D N 1
ATOM 6824 C CA . ILE D 1 5 ? 8.914 35.501 70.775 1.00 50.19 5 ILE D CA 1
ATOM 6825 C C . ILE D 1 5 ? 8.895 35.693 69.267 1.00 44.26 5 ILE D C 1
ATOM 6826 O O . ILE D 1 5 ? 7.899 35.383 68.610 1.00 59.64 5 ILE D O 1
ATOM 6831 N N . LEU D 1 6 ? 9.970 36.252 68.720 1.00 44.94 6 LEU D N 1
ATOM 6832 C CA . LEU D 1 6 ? 9.949 36.631 67.320 1.00 52.47 6 LEU D CA 1
ATOM 6833 C C . LEU D 1 6 ? 10.125 35.403 66.432 1.00 53.53 6 LEU D C 1
ATOM 6834 O O . LEU D 1 6 ? 10.475 34.312 66.888 1.00 53.90 6 LEU D O 1
ATOM 6839 N N . GLU D 1 7 ? 9.865 35.601 65.144 1.00 54.13 7 GLU D N 1
ATOM 6840 C CA . GLU D 1 7 ? 9.916 34.531 64.147 1.00 60.39 7 GLU D CA 1
ATOM 6841 C C . GLU D 1 7 ? 11.326 34.386 63.568 1.00 63.34 7 GLU D C 1
ATOM 6842 O O . GLU D 1 7 ? 11.551 34.486 62.362 1.00 77.73 7 GLU D O 1
ATOM 6848 N N . HIS D 1 8 ? 12.297 34.164 64.452 1.00 55.77 8 HIS D N 1
ATOM 6849 C CA . HIS D 1 8 ? 13.691 34.027 64.041 1.00 53.41 8 HIS D CA 1
ATOM 6850 C C . HIS D 1 8 ? 14.331 32.853 64.766 1.00 54.14 8 HIS D C 1
ATOM 6851 O O . HIS D 1 8 ? 14.187 32.719 65.986 1.00 53.35 8 HIS D O 1
ATOM 6858 N N . ARG D 1 9 ? 15.053 32.021 64.018 1.00 47.20 9 ARG D N 1
ATOM 6859 C CA . ARG D 1 9 ? 15.869 30.946 64.579 1.00 48.84 9 ARG D CA 1
ATOM 6860 C C . ARG D 1 9 ? 17.318 31.251 64.222 1.00 43.73 9 ARG D C 1
ATOM 6861 O O . ARG D 1 9 ? 17.706 31.154 63.055 1.00 45.94 9 ARG D O 1
ATOM 6869 N N . VAL D 1 10 ? 18.116 31.619 65.220 1.00 40.00 10 VAL D N 1
ATOM 6870 C CA . VAL D 1 10 ? 19.379 32.314 65.001 1.00 41.88 10 VAL D CA 1
ATOM 6871 C C . VAL D 1 10 ? 20.546 31.389 65.307 1.00 40.60 10 VAL D C 1
ATOM 6872 O O . VAL D 1 10 ? 20.523 30.645 66.292 1.00 37.70 10 VAL D O 1
ATOM 6876 N N . ARG D 1 11 ? 21.566 31.432 64.452 1.00 35.69 11 ARG D N 1
ATOM 6877 C CA . ARG D 1 11 ? 22.845 30.792 64.715 1.00 34.00 11 ARG D CA 1
ATOM 6878 C C . ARG D 1 11 ? 23.871 31.865 65.056 1.00 34.68 11 ARG D C 1
ATOM 6879 O O . ARG D 1 11 ? 23.841 32.968 64.504 1.00 35.16 11 ARG D O 1
ATOM 6887 N N . VAL D 1 12 ? 24.786 31.535 65.962 1.00 33.16 12 VAL D N 1
ATOM 6888 C CA . VAL D 1 12 ? 25.789 32.475 66.457 1.00 33.42 12 VAL D CA 1
ATOM 6889 C C . VAL D 1 12 ? 27.163 31.955 66.053 1.00 37.41 12 VAL D C 1
ATOM 6890 O O . VAL D 1 12 ? 27.523 30.819 66.382 1.00 38.70 12 VAL D O 1
ATOM 6894 N N . LEU D 1 13 ? 27.932 32.788 65.352 1.00 29.42 13 LEU D N 1
ATOM 6895 C CA . LEU D 1 13 ? 29.177 32.365 64.727 1.00 32.29 13 LEU D CA 1
ATOM 6896 C C . LEU D 1 13 ? 30.279 33.381 64.987 1.00 37.56 13 LEU D C 1
ATOM 6897 O O . LEU D 1 13 ? 30.024 34.558 65.248 1.00 33.39 13 LEU D O 1
ATOM 6902 N N . SER D 1 14 ? 31.518 32.911 64.875 1.00 30.63 14 SER D N 1
ATOM 6903 C CA . SER D 1 14 ? 32.707 33.748 64.981 1.00 28.46 14 SER D CA 1
ATOM 6904 C C . SER D 1 14 ? 33.621 33.447 63.801 1.00 31.50 14 SER D C 1
ATOM 6905 O O . SER D 1 14 ? 33.950 32.282 63.556 1.00 29.96 14 SER D O 1
ATOM 6908 N N . VAL D 1 15 ? 34.018 34.488 63.075 1.00 28.62 15 VAL D N 1
ATOM 6909 C CA . VAL D 1 15 ? 34.969 34.383 61.971 1.00 29.35 15 VAL D CA 1
ATOM 6910 C C . VAL D 1 15 ? 36.277 34.991 62.442 1.00 29.44 15 VAL D C 1
ATOM 6911 O O . VAL D 1 15 ? 36.323 36.176 62.800 1.00 33.72 15 VAL D O 1
ATOM 6915 N N . ALA D 1 16 ? 37.340 34.190 62.447 1.00 31.65 16 ALA D N 1
ATOM 6916 C CA . ALA D 1 16 ? 38.656 34.722 62.765 1.00 31.80 16 ALA D CA 1
ATOM 6917 C C . ALA D 1 16 ? 39.084 35.702 61.678 1.00 33.26 16 ALA D C 1
ATOM 6918 O O . ALA D 1 16 ? 38.765 35.517 60.499 1.00 37.63 16 ALA D O 1
ATOM 6920 N N . ARG D 1 17 ? 39.793 36.759 62.078 1.00 33.75 17 ARG D N 1
ATOM 6921 C CA . ARG D 1 17 ? 40.162 37.791 61.111 1.00 41.55 17 ARG D CA 1
ATOM 6922 C C . ARG D 1 17 ? 40.974 37.268 59.922 1.00 43.20 17 ARG D C 1
ATOM 6923 O O . ARG D 1 17 ? 40.690 37.703 58.794 1.00 40.15 17 ARG D O 1
ATOM 6931 N N . PRO D 1 18 ? 41.944 36.351 60.069 1.00 43.39 18 PRO D N 1
ATOM 6932 C CA . PRO D 1 18 ? 42.666 35.869 58.873 1.00 44.40 18 PRO D CA 1
ATOM 6933 C C . PRO D 1 18 ? 41.779 35.165 57.854 1.00 39.92 18 PRO D C 1
ATOM 6934 O O . PRO D 1 18 ? 42.202 34.990 56.707 1.00 39.37 18 PRO D O 1
ATOM 6938 N N . GLY D 1 19 ? 40.564 34.774 58.219 1.00 32.51 19 GLY D N 1
ATOM 6939 C CA . GLY D 1 19 ? 39.685 34.099 57.282 1.00 30.19 19 GLY D CA 1
ATOM 6940 C C . GLY D 1 19 ? 38.528 34.926 56.758 1.00 32.60 19 GLY D C 1
ATOM 6941 O O . GLY D 1 19 ? 37.706 34.426 55.984 1.00 32.61 19 GLY D O 1
ATOM 6942 N N . LEU D 1 20 ? 38.454 36.195 57.160 1.00 29.24 20 LEU D N 1
ATOM 6943 C CA . LEU D 1 20 ? 37.321 37.025 56.776 1.00 34.13 20 LEU D CA 1
ATOM 6944 C C . LEU D 1 20 ? 37.191 37.145 55.266 1.00 36.86 20 LEU D C 1
ATOM 6945 O O . LEU D 1 20 ? 36.070 37.246 54.748 1.00 32.24 20 LEU D O 1
ATOM 6950 N N . TRP D 1 21 ? 38.320 37.122 54.544 1.00 32.31 21 TRP D N 1
ATOM 6951 C CA . TRP D 1 21 ? 38.281 37.269 53.093 1.00 30.98 21 TRP D CA 1
ATOM 6952 C C . TRP D 1 21 ? 37.344 36.244 52.461 1.00 31.87 21 TRP D C 1
ATOM 6953 O O . TRP D 1 21 ? 36.634 36.549 51.496 1.00 33.38 21 TRP D O 1
ATOM 6964 N N . LEU D 1 22 ? 37.326 35.022 53.000 1.00 33.41 22 LEU D N 1
ATOM 6965 C CA . LEU D 1 22 ? 36.510 33.957 52.427 1.00 33.40 22 LEU D CA 1
ATOM 6966 C C . LEU D 1 22 ? 35.025 34.271 52.512 1.00 37.22 22 LEU D C 1
ATOM 6967 O O . LEU D 1 22 ? 34.247 33.811 51.676 1.00 40.34 22 LEU D O 1
ATOM 6972 N N . TYR D 1 23 ? 34.613 35.038 53.517 1.00 33.47 23 TYR D N 1
ATOM 6973 C CA . TYR D 1 23 ? 33.207 35.327 53.741 1.00 29.53 23 TYR D CA 1
ATOM 6974 C C . TYR D 1 23 ? 32.784 36.653 53.139 1.00 28.66 23 TYR D C 1
ATOM 6975 O O . TYR D 1 23 ? 31.670 37.113 53.401 1.00 32.33 23 TYR D O 1
ATOM 6984 N N . THR D 1 24 ? 33.634 37.268 52.309 1.00 29.14 24 THR D N 1
ATOM 6985 C CA . THR D 1 24 ? 33.287 38.571 51.743 1.00 31.65 24 THR D CA 1
ATOM 6986 C C . THR D 1 24 ? 32.049 38.485 50.861 1.00 31.29 24 THR D C 1
ATOM 6987 O O . THR D 1 24 ? 31.151 39.335 50.945 1.00 32.33 24 THR D O 1
ATOM 6991 N N . HIS D 1 25 ? 31.983 37.463 50.016 1.00 32.06 25 HIS D N 1
ATOM 6992 C CA . HIS D 1 25 ? 30.845 37.325 49.110 1.00 33.53 25 HIS D CA 1
ATOM 6993 C C . HIS D 1 25 ? 29.531 37.145 49.858 1.00 39.79 25 HIS D C 1
ATOM 6994 O O . HIS D 1 25 ? 28.598 37.929 49.610 1.00 34.70 25 HIS D O 1
ATOM 7001 N N . PRO D 1 26 ? 29.382 36.179 50.780 1.00 37.20 26 PRO D N 1
ATOM 7002 C CA . PRO D 1 26 ? 28.099 36.076 51.506 1.00 34.04 26 PRO D CA 1
ATOM 7003 C C . PRO D 1 26 ? 27.796 37.280 52.378 1.00 32.67 26 PRO D C 1
ATOM 7004 O O . PRO D 1 26 ? 26.629 37.678 52.500 1.00 35.29 26 PRO D O 1
ATOM 7008 N N . LEU D 1 27 ? 28.813 37.875 53.002 1.00 31.87 27 LEU D N 1
ATOM 7009 C CA . LEU D 1 27 ? 28.539 38.982 53.908 1.00 33.16 27 LEU D CA 1
ATOM 7010 C C . LEU D 1 27 ? 28.120 40.229 53.149 1.00 32.23 27 LEU D C 1
ATOM 7011 O O . LEU D 1 27 ? 27.265 40.987 53.619 1.00 32.12 27 LEU D O 1
ATOM 7016 N N . ILE D 1 28 ? 28.701 40.468 51.975 1.00 32.68 28 ILE D N 1
ATOM 7017 C CA . ILE D 1 28 ? 28.297 41.647 51.220 1.00 30.88 28 ILE D CA 1
ATOM 7018 C C . ILE D 1 28 ? 26.856 41.511 50.756 1.00 32.97 28 ILE D C 1
ATOM 7019 O O . ILE D 1 28 ? 26.096 42.488 50.757 1.00 34.22 28 ILE D O 1
ATOM 7024 N N . LYS D 1 29 ? 26.444 40.293 50.388 1.00 31.05 29 LYS D N 1
ATOM 7025 C CA . LYS D 1 29 ? 25.043 40.056 50.053 1.00 38.34 29 LYS D CA 1
ATOM 7026 C C . LYS D 1 29 ? 24.146 40.333 51.257 1.00 37.37 29 LYS D C 1
ATOM 7027 O O . LYS D 1 29 ? 23.132 41.028 51.150 1.00 34.34 29 LYS D O 1
ATOM 7033 N N . LEU D 1 30 ? 24.517 39.804 52.420 1.00 36.74 30 LEU D N 1
ATOM 7034 C CA . LEU D 1 30 ? 23.705 40.020 53.616 1.00 36.76 30 LEU D CA 1
ATOM 7035 C C . LEU D 1 30 ? 23.690 41.486 54.036 1.00 36.63 30 LEU D C 1
ATOM 7036 O O . LEU D 1 30 ? 22.669 41.970 54.531 1.00 37.78 30 LEU D O 1
ATOM 7041 N N . LEU D 1 31 ? 24.789 42.215 53.817 1.00 35.22 31 LEU D N 1
ATOM 7042 C CA . LEU D 1 31 ? 24.850 43.622 54.218 1.00 31.34 31 LEU D CA 1
ATOM 7043 C C . LEU D 1 31 ? 24.095 44.535 53.259 1.00 38.37 31 LEU D C 1
ATOM 7044 O O . LEU D 1 31 ? 23.418 45.470 53.698 1.00 39.20 31 LEU D O 1
ATOM 7049 N N . PHE D 1 32 ? 24.210 44.295 51.949 1.00 38.00 32 PHE D N 1
ATOM 7050 C CA . PHE D 1 32 ? 23.878 45.311 50.959 1.00 36.63 32 PHE D CA 1
ATOM 7051 C C . PHE D 1 32 ? 22.832 44.922 49.924 1.00 37.97 32 PHE D C 1
ATOM 7052 O O . PHE D 1 32 ? 22.331 45.815 49.233 1.00 39.16 32 PHE D O 1
ATOM 7060 N N . LEU D 1 33 ? 22.484 43.643 49.773 1.00 33.40 33 LEU D N 1
ATOM 7061 C CA . LEU D 1 33 ? 21.631 43.208 48.667 1.00 40.75 33 LEU D CA 1
ATOM 7062 C C . LEU D 1 33 ? 20.379 42.509 49.184 1.00 48.10 33 LEU D C 1
ATOM 7063 O O . LEU D 1 33 ? 20.245 41.283 49.048 1.00 46.95 33 LEU D O 1
ATOM 7068 N N . PRO D 1 34 ? 19.411 43.268 49.716 1.00 50.31 34 PRO D N 1
ATOM 7069 C CA . PRO D 1 34 ? 18.215 42.641 50.309 1.00 52.36 34 PRO D CA 1
ATOM 7070 C C . PRO D 1 34 ? 17.460 41.721 49.367 1.00 53.43 34 PRO D C 1
ATOM 7071 O O . PRO D 1 34 ? 16.841 40.754 49.828 1.00 53.14 34 PRO D O 1
ATOM 7075 N N . ARG D 1 35 ? 17.474 41.990 48.063 1.00 56.42 35 ARG D N 1
ATOM 7076 C CA . ARG D 1 35 ? 16.688 41.190 47.137 1.00 53.23 35 ARG D CA 1
ATOM 7077 C C . ARG D 1 35 ? 17.312 39.834 46.832 1.00 54.20 35 ARG D C 1
ATOM 7078 O O . ARG D 1 35 ? 16.702 39.048 46.102 1.00 62.67 35 ARG D O 1
ATOM 7080 N N . ARG D 1 36 ? 18.488 39.528 47.380 1.00 51.55 36 ARG D N 1
ATOM 7081 C CA . ARG D 1 36 ? 19.231 38.328 47.020 1.00 53.98 36 ARG D CA 1
ATOM 7082 C C . ARG D 1 36 ? 19.245 37.263 48.112 1.00 58.00 36 ARG D C 1
ATOM 7083 O O . ARG D 1 36 ? 19.788 36.177 47.889 1.00 63.68 36 ARG D O 1
ATOM 7091 N N . SER D 1 37 ? 18.684 37.535 49.286 1.00 63.07 37 SER D N 1
ATOM 7092 C CA . SER D 1 37 ? 18.676 36.531 50.342 1.00 68.71 37 SER D CA 1
ATOM 7093 C C . SER D 1 37 ? 17.401 36.662 51.155 1.00 55.98 37 SER D C 1
ATOM 7094 O O . SER D 1 37 ? 16.864 37.759 51.322 1.00 55.81 37 SER D O 1
ATOM 7097 N N . ARG D 1 38 ? 16.928 35.525 51.659 1.00 52.97 38 ARG D N 1
ATOM 7098 C CA . ARG D 1 38 ? 15.758 35.472 52.519 1.00 52.77 38 ARG D CA 1
ATOM 7099 C C . ARG D 1 38 ? 16.095 35.711 53.988 1.00 44.57 38 ARG D C 1
ATOM 7100 O O . ARG D 1 38 ? 15.250 35.454 54.853 1.00 50.28 38 ARG D O 1
ATOM 7102 N N . CYS D 1 39 ? 17.302 36.187 54.285 1.00 48.09 39 CYS D N 1
ATOM 7103 C CA . CYS D 1 39 ? 17.676 36.470 55.665 1.00 42.39 39 CYS D CA 1
ATOM 7104 C C . CYS D 1 39 ? 16.920 37.686 56.184 1.00 44.89 39 CYS D C 1
ATOM 7105 O O . CYS D 1 39 ? 16.859 38.725 55.520 1.00 44.61 39 CYS D O 1
ATOM 7108 N N . LYS D 1 40 ? 16.337 37.552 57.374 1.00 40.94 40 LYS D N 1
ATOM 7109 C CA . LYS D 1 40 ? 15.620 38.642 58.018 1.00 42.38 40 LYS D CA 1
ATOM 7110 C C . LYS D 1 40 ? 16.245 39.045 59.340 1.00 38.26 40 LYS D C 1
ATOM 7111 O O . LYS D 1 40 ? 15.749 39.975 59.989 1.00 38.49 40 LYS D O 1
ATOM 7117 N N . PHE D 1 41 ? 17.306 38.366 59.762 1.00 36.75 41 PHE D N 1
ATOM 7118 C CA . PHE D 1 41 ? 17.992 38.676 61.011 1.00 36.07 41 PHE D CA 1
ATOM 7119 C C . PHE D 1 41 ? 19.480 38.555 60.735 1.00 31.09 41 PHE D C 1
ATOM 7120 O O . PHE D 1 41 ? 19.985 37.449 60.515 1.00 36.19 41 PHE D O 1
ATOM 7128 N N . PHE D 1 42 ? 20.181 39.680 60.743 1.00 31.42 42 PHE D N 1
ATOM 7129 C CA . PHE D 1 42 ? 21.604 39.686 60.441 1.00 33.45 42 PHE D CA 1
ATOM 7130 C C . PHE D 1 42 ? 22.313 40.682 61.343 1.00 31.83 42 PHE D C 1
ATOM 7131 O O . PHE D 1 42 ? 21.955 41.865 61.378 1.00 31.15 42 PHE D O 1
ATOM 7139 N N . SER D 1 43 ? 23.332 40.205 62.051 1.00 27.61 43 SER D N 1
ATOM 7140 C CA . SER D 1 43 ? 24.112 41.049 62.941 1.00 27.47 43 SER D CA 1
ATOM 7141 C C . SER D 1 43 ? 25.585 40.685 62.805 1.00 31.09 43 SER D C 1
ATOM 7142 O O . SER D 1 43 ? 25.940 39.504 62.869 1.00 33.76 43 SER D O 1
ATOM 7145 N N . LEU D 1 44 ? 26.425 41.695 62.558 1.00 30.27 44 LEU D N 1
ATOM 7146 C CA . LEU D 1 44 ? 27.868 41.537 62.420 1.00 29.90 44 LEU D CA 1
ATOM 7147 C C . LEU D 1 44 ? 28.536 42.510 63.376 1.00 30.50 44 LEU D C 1
ATOM 7148 O O . LEU D 1 44 ? 28.249 43.711 63.336 1.00 32.87 44 LEU D O 1
ATOM 7153 N N . THR D 1 45 ? 29.446 42.001 64.202 1.00 29.03 45 THR D N 1
ATOM 7154 C CA . THR D 1 45 ? 30.172 42.823 65.160 1.00 29.85 45 THR D CA 1
ATOM 7155 C C . THR D 1 45 ? 31.659 42.531 65.031 1.00 28.42 45 THR D C 1
ATOM 7156 O O . THR D 1 45 ? 32.097 41.403 65.282 1.00 32.37 45 THR D O 1
ATOM 7160 N N . GLU D 1 46 ? 32.424 43.540 64.623 1.00 27.96 46 GLU D N 1
ATOM 7161 C CA . GLU D 1 46 ? 33.877 43.450 64.604 1.00 25.67 46 GLU D CA 1
ATOM 7162 C C . GLU D 1 46 ? 34.437 43.827 65.970 1.00 29.55 46 GLU D C 1
ATOM 7163 O O . GLU D 1 46 ? 34.064 44.861 66.533 1.00 28.26 46 GLU D O 1
ATOM 7169 N N . THR D 1 47 ? 35.315 42.979 66.503 1.00 29.29 47 THR D N 1
ATOM 7170 C CA . THR D 1 47 ? 36.033 43.191 67.758 1.00 28.36 47 THR D CA 1
ATOM 7171 C C . THR D 1 47 ? 37.523 43.052 67.471 1.00 33.13 47 THR D C 1
ATOM 7172 O O . THR D 1 47 ? 37.894 42.745 66.331 1.00 33.10 47 THR D O 1
ATOM 7176 N N . PRO D 1 48 ? 38.415 43.269 68.446 1.00 37.70 48 PRO D N 1
ATOM 7177 C CA . PRO D 1 48 ? 39.827 42.969 68.175 1.00 42.23 48 PRO D CA 1
ATOM 7178 C C . PRO D 1 48 ? 40.083 41.492 67.938 1.00 47.74 48 PRO D C 1
ATOM 7179 O O . PRO D 1 48 ? 40.991 41.156 67.167 1.00 45.49 48 PRO D O 1
ATOM 7183 N N . GLU D 1 49 ? 39.283 40.596 68.533 1.00 35.55 49 GLU D N 1
ATOM 7184 C CA . GLU D 1 49 ? 39.565 39.166 68.443 1.00 37.21 49 GLU D CA 1
ATOM 7185 C C . GLU D 1 49 ? 38.888 38.445 67.276 1.00 40.89 49 GLU D C 1
ATOM 7186 O O . GLU D 1 49 ? 39.384 37.386 66.877 1.00 41.34 49 GLU D O 1
ATOM 7192 N N . ASP D 1 50 ? 37.785 38.956 66.722 1.00 37.19 50 ASP D N 1
ATOM 7193 C CA . ASP D 1 50 ? 37.025 38.187 65.730 1.00 35.26 50 ASP D CA 1
ATOM 7194 C C . ASP D 1 50 ? 35.960 39.070 65.086 1.00 30.57 50 ASP D C 1
ATOM 7195 O O . ASP D 1 50 ? 35.790 40.239 65.440 1.00 31.81 50 ASP D O 1
ATOM 7200 N N . TYR D 1 51 ? 35.229 38.480 64.134 1.00 27.29 51 TYR D N 1
ATOM 7201 C CA . TYR D 1 51 ? 33.937 38.983 63.677 1.00 26.98 51 TYR D CA 1
ATOM 7202 C C . TYR D 1 51 ? 32.861 38.038 64.194 1.00 30.83 51 TYR D C 1
ATOM 7203 O O . TYR D 1 51 ? 32.846 36.855 63.830 1.00 31.73 51 TYR D O 1
ATOM 7212 N N . THR D 1 52 ? 31.965 38.549 65.037 1.00 25.24 52 THR D N 1
ATOM 7213 C CA . THR D 1 52 ? 30.837 37.751 65.502 1.00 24.13 52 THR D CA 1
ATOM 7214 C C . THR D 1 52 ? 29.657 37.982 64.574 1.00 23.50 52 THR D C 1
ATOM 7215 O O . THR D 1 52 ? 29.318 39.129 64.265 1.00 26.90 52 THR D O 1
ATOM 7219 N N . LEU D 1 53 ? 29.030 36.894 64.147 1.00 26.32 53 LEU D N 1
ATOM 7220 C CA . LEU D 1 53 ? 27.848 36.939 63.294 1.00 23.94 53 LEU D CA 1
ATOM 7221 C C . LEU D 1 53 ? 26.685 36.280 64.009 1.00 27.53 53 LEU D C 1
ATOM 7222 O O . LEU D 1 53 ? 26.828 35.176 64.540 1.00 34.94 53 LEU D O 1
ATOM 7227 N N . MET D 1 54 ? 25.538 36.950 64.008 1.00 31.83 54 MET D N 1
ATOM 7228 C CA . MET D 1 54 ? 24.266 36.341 64.378 1.00 36.12 54 MET D CA 1
ATOM 7229 C C . MET D 1 54 ? 23.346 36.425 63.171 1.00 42.43 54 MET D C 1
ATOM 7230 O O . MET D 1 54 ? 23.045 37.525 62.697 1.00 38.86 54 MET D O 1
ATOM 7235 N N . VAL D 1 55 ? 22.908 35.269 62.674 1.00 33.84 55 VAL D N 1
ATOM 7236 C CA . VAL D 1 55 ? 22.112 35.191 61.457 1.00 36.04 55 VAL D CA 1
ATOM 7237 C C . VAL D 1 55 ? 21.001 34.172 61.649 1.00 34.19 55 VAL D C 1
ATOM 7238 O O . VAL D 1 55 ? 21.162 33.186 62.371 1.00 39.17 55 VAL D O 1
ATOM 7242 N N . ASP D 1 56 ? 19.890 34.374 60.940 1.00 34.20 56 ASP D N 1
ATOM 7243 C CA . ASP D 1 56 ? 18.835 33.381 60.982 1.00 36.84 56 ASP D CA 1
ATOM 7244 C C . ASP D 1 56 ? 19.212 32.192 60.097 1.00 39.54 56 ASP D C 1
ATOM 7245 O O . ASP D 1 56 ? 20.271 32.159 59.462 1.00 35.77 56 ASP D O 1
ATOM 7250 N N . GLU D 1 57 ? 18.335 31.195 60.052 1.00 41.45 57 GLU D N 1
ATOM 7251 C CA . GLU D 1 57 ? 18.666 29.961 59.343 1.00 47.11 57 GLU D CA 1
ATOM 7252 C C . GLU D 1 57 ? 18.893 30.204 57.854 1.00 47.53 57 GLU D C 1
ATOM 7253 O O . GLU D 1 57 ? 19.782 29.593 57.250 1.00 46.58 57 GLU D O 1
ATOM 7259 N N . GLU D 1 58 ? 18.113 31.101 57.246 1.00 49.20 58 GLU D N 1
ATOM 7260 C CA . GLU D 1 58 ? 18.307 31.402 55.831 1.00 51.63 58 GLU D CA 1
ATOM 7261 C C . GLU D 1 58 ? 19.664 32.048 55.582 1.00 49.77 58 GLU D C 1
ATOM 7262 O O . GLU D 1 58 ? 20.354 31.703 54.617 1.00 48.21 58 GLU D O 1
ATOM 7268 N N . GLY D 1 59 ? 20.062 32.990 56.438 1.00 44.99 59 GLY D N 1
ATOM 7269 C CA . GLY D 1 59 ? 21.378 33.589 56.297 1.00 47.33 59 GLY D CA 1
ATOM 7270 C C . GLY D 1 59 ? 22.500 32.606 56.578 1.00 44.52 59 GLY D C 1
ATOM 7271 O O . GLY D 1 59 ? 23.541 32.637 55.919 1.00 43.12 59 GLY D O 1
ATOM 7272 N N . PHE D 1 60 ? 22.298 31.712 57.551 1.00 36.05 60 PHE D N 1
ATOM 7273 C CA . PHE D 1 60 ? 23.319 30.729 57.908 1.00 37.71 60 PHE D CA 1
ATOM 7274 C C . PHE D 1 60 ? 23.663 29.805 56.743 1.00 41.11 60 PHE D C 1
ATOM 7275 O O . PHE D 1 60 ? 24.792 29.305 56.662 1.00 37.83 60 PHE D O 1
ATOM 7283 N N . LYS D 1 61 ? 22.707 29.562 55.842 1.00 38.38 61 LYS D N 1
ATOM 7284 C CA . LYS D 1 61 ? 22.935 28.690 54.691 1.00 45.95 61 LYS D CA 1
ATOM 7285 C C . LYS D 1 61 ? 23.943 29.264 53.704 1.00 46.19 61 LYS D C 1
ATOM 7286 O O . LYS D 1 61 ? 24.505 28.508 52.902 1.00 44.08 61 LYS D O 1
ATOM 7292 N N . GLU D 1 62 ? 24.161 30.577 53.730 1.00 46.00 62 GLU D N 1
ATOM 7293 C CA . GLU D 1 62 ? 25.092 31.239 52.826 1.00 51.68 62 GLU D CA 1
ATOM 7294 C C . GLU D 1 62 ? 26.534 31.153 53.297 1.00 48.57 62 GLU D C 1
ATOM 7295 O O . GLU D 1 62 ? 27.432 31.589 52.571 1.00 45.32 62 GLU D O 1
ATOM 7301 N N . LEU D 1 63 ? 26.775 30.627 54.492 1.00 43.03 63 LEU D N 1
ATOM 7302 C CA . LEU D 1 63 ? 28.100 30.668 55.091 1.00 44.45 63 LEU D CA 1
ATOM 7303 C C . LEU D 1 63 ? 28.773 29.317 54.920 1.00 50.32 63 LEU D C 1
ATOM 7304 O O . LEU D 1 63 ? 28.289 28.321 55.477 1.00 61.50 63 LEU D O 1
ATOM 7309 N N . PRO D 1 64 ? 29.857 29.221 54.157 1.00 49.10 64 PRO D N 1
ATOM 7310 C CA . PRO D 1 64 ? 30.560 27.939 54.023 1.00 53.68 64 PRO D CA 1
ATOM 7311 C C . PRO D 1 64 ? 31.374 27.629 55.268 1.00 52.52 64 PRO D C 1
ATOM 7312 O O . PRO D 1 64 ? 31.886 28.543 55.933 1.00 46.50 64 PRO D O 1
ATOM 7316 N N . PRO D 1 65 ? 31.472 26.357 55.649 1.00 66.40 65 PRO D N 1
ATOM 7317 C CA . PRO D 1 65 ? 32.374 25.981 56.742 1.00 65.68 65 PRO D CA 1
ATOM 7318 C C . PRO D 1 65 ? 33.826 26.217 56.356 1.00 64.03 65 PRO D C 1
ATOM 7319 O O . PRO D 1 65 ? 34.184 26.255 55.178 1.00 67.14 65 PRO D O 1
ATOM 7323 N N . SER D 1 66 ? 34.669 26.380 57.374 1.00 56.28 66 SER D N 1
ATOM 7324 C CA . SER D 1 66 ? 36.092 26.608 57.148 1.00 43.22 66 SER D CA 1
ATOM 7325 C C . SER D 1 66 ? 36.830 26.530 58.476 1.00 50.22 66 SER D C 1
ATOM 7326 O O . SER D 1 66 ? 36.224 26.480 59.549 1.00 45.95 66 SER D O 1
ATOM 7329 N N . GLU D 1 67 ? 38.162 26.558 58.383 1.00 44.81 67 GLU D N 1
ATOM 7330 C CA . GLU D 1 67 ? 39.005 26.488 59.569 1.00 52.44 67 GLU D CA 1
ATOM 7331 C C . GLU D 1 67 ? 38.929 27.758 60.417 1.00 49.12 67 GLU D C 1
ATOM 7332 O O . GLU D 1 67 ? 39.338 27.736 61.582 1.00 44.85 67 GLU D O 1
ATOM 7338 N N . PHE D 1 68 ? 38.400 28.859 59.880 1.00 38.11 68 PHE D N 1
ATOM 7339 C CA . PHE D 1 68 ? 38.327 30.108 60.631 1.00 39.18 68 PHE D CA 1
ATOM 7340 C C . PHE D 1 68 ? 36.958 30.364 61.231 1.00 37.45 68 PHE D C 1
ATOM 7341 O O . PHE D 1 68 ? 36.733 31.448 61.780 1.00 37.50 68 PHE D O 1
ATOM 7349 N N . LEU D 1 69 ? 36.034 29.423 61.100 1.00 37.20 69 LEU D N 1
ATOM 7350 C CA . LEU D 1 69 ? 34.656 29.618 61.511 1.00 43.01 69 LEU D CA 1
ATOM 7351 C C . LEU D 1 69 ? 34.385 28.781 62.749 1.00 47.13 69 LEU D C 1
ATOM 7352 O O . LEU D 1 69 ? 34.673 27.582 62.764 1.00 46.87 69 LEU D O 1
ATOM 7357 N N . GLN D 1 70 ? 33.865 29.420 63.791 1.00 41.76 70 GLN D N 1
ATOM 7358 C CA . GLN D 1 70 ? 33.329 28.726 64.953 1.00 36.97 70 GLN D CA 1
ATOM 7359 C C . GLN D 1 70 ? 31.827 28.946 64.988 1.00 41.47 70 GLN D C 1
ATOM 7360 O O . GLN D 1 70 ? 31.355 30.064 64.758 1.00 36.59 70 GLN D O 1
ATOM 7366 N N . VAL D 1 71 ? 31.079 27.888 65.286 1.00 41.82 71 VAL D N 1
ATOM 7367 C CA . VAL D 1 71 ? 29.624 27.955 65.332 1.00 38.26 71 VAL D CA 1
ATOM 7368 C C . VAL D 1 71 ? 29.171 27.507 66.713 1.00 41.08 71 VAL D C 1
ATOM 7369 O O . VAL D 1 71 ? 29.472 26.384 67.130 1.00 40.74 71 VAL D O 1
ATOM 7373 N N . ALA D 1 72 ? 28.453 28.377 67.420 1.00 38.68 72 ALA D N 1
ATOM 7374 C CA . ALA D 1 72 ? 27.842 27.971 68.680 1.00 42.69 72 ALA D CA 1
ATOM 7375 C C . ALA D 1 72 ? 26.871 26.819 68.442 1.00 42.83 72 ALA D C 1
ATOM 7376 O O . ALA D 1 72 ? 26.225 26.730 67.396 1.00 43.10 72 ALA D O 1
ATOM 7378 N N . GLU D 1 73 ? 26.765 25.927 69.434 1.00 43.91 73 GLU D N 1
ATOM 7379 C CA . GLU D 1 73 ? 26.052 24.667 69.221 1.00 55.20 73 GLU D CA 1
ATOM 7380 C C . GLU D 1 73 ? 24.546 24.865 69.083 1.00 49.55 73 GLU D C 1
ATOM 7381 O O . GLU D 1 73 ? 23.908 24.224 68.240 1.00 48.59 73 GLU D O 1
ATOM 7387 N N . ALA D 1 74 ? 23.953 25.723 69.907 1.00 46.43 74 ALA D N 1
ATOM 7388 C CA . ALA D 1 74 ? 22.500 25.769 69.976 1.00 49.32 74 ALA D CA 1
ATOM 7389 C C . ALA D 1 74 ? 21.911 26.659 68.884 1.00 48.01 74 ALA D C 1
ATOM 7390 O O . ALA D 1 74 ? 22.598 27.476 68.267 1.00 46.40 74 ALA D O 1
ATOM 7392 N N . THR D 1 75 ? 20.616 26.473 68.634 1.00 40.85 75 THR D N 1
ATOM 7393 C CA . THR D 1 75 ? 19.827 27.454 67.904 1.00 40.53 75 THR D CA 1
ATOM 7394 C C . THR D 1 75 ? 19.129 28.355 68.913 1.00 41.78 75 THR D C 1
ATOM 7395 O O . THR D 1 75 ? 18.603 27.884 69.930 1.00 41.17 75 THR D O 1
ATOM 7399 N N . TRP D 1 76 ? 19.146 29.651 68.640 1.00 43.18 76 TRP D N 1
ATOM 7400 C CA . TRP D 1 76 ? 18.698 30.652 69.593 1.00 42.50 76 TRP D CA 1
ATOM 7401 C C . TRP D 1 76 ? 17.393 31.276 69.121 1.00 45.83 76 TRP D C 1
ATOM 7402 O O . TRP D 1 76 ? 17.227 31.575 67.935 1.00 47.33 76 TRP D O 1
ATOM 7413 N N . LEU D 1 77 ? 16.466 31.444 70.057 1.00 46.04 77 LEU D N 1
ATOM 7414 C CA . LEU D 1 77 ? 15.234 32.184 69.846 1.00 37.57 77 LEU D CA 1
ATOM 7415 C C . LEU D 1 77 ? 15.434 33.626 70.291 1.00 42.26 77 LEU D C 1
ATOM 7416 O O . LEU D 1 77 ? 16.292 33.927 71.124 1.00 38.80 77 LEU D O 1
ATOM 7421 N N . VAL D 1 78 ? 14.638 34.524 69.722 1.00 40.14 78 VAL D N 1
ATOM 7422 C CA . VAL D 1 78 ? 14.800 35.961 69.931 1.00 38.93 78 VAL D CA 1
ATOM 7423 C C . VAL D 1 78 ? 13.572 36.494 70.651 1.00 47.31 78 VAL D C 1
ATOM 7424 O O . VAL D 1 78 ? 12.452 36.380 70.140 1.00 46.36 78 VAL D O 1
ATOM 7428 N N . LEU D 1 79 ? 13.786 37.097 71.821 1.00 45.29 79 LEU D N 1
ATOM 7429 C CA . LEU D 1 79 ? 12.720 37.693 72.613 1.00 46.52 79 LEU D CA 1
ATOM 7430 C C . LEU D 1 79 ? 12.805 39.209 72.528 1.00 44.05 79 LEU D C 1
ATOM 7431 O O . LEU D 1 79 ? 13.888 39.781 72.366 1.00 38.51 79 LEU D O 1
ATOM 7436 N N . ASN D 1 80 ? 11.658 39.858 72.692 1.00 40.65 80 ASN D N 1
ATOM 7437 C CA . ASN D 1 80 ? 11.602 41.310 72.665 1.00 46.01 80 ASN D CA 1
ATOM 7438 C C . ASN D 1 80 ? 10.407 41.766 73.487 1.00 49.80 80 ASN D C 1
ATOM 7439 O O . ASN D 1 80 ? 9.313 41.209 73.352 1.00 50.62 80 ASN D O 1
ATOM 7444 N N . VAL D 1 81 ? 10.626 42.760 74.345 1.00 45.29 81 VAL D N 1
ATOM 7445 C CA . VAL D 1 81 ? 9.562 43.304 75.184 1.00 54.99 81 VAL D CA 1
ATOM 7446 C C . VAL D 1 81 ? 8.870 44.465 74.473 1.00 63.94 81 VAL D C 1
ATOM 7447 O O . VAL D 1 81 ? 7.670 44.403 74.177 1.00 67.00 81 VAL D O 1
ATOM 7451 N N . GLN D 1 90 ? 11.217 51.678 74.764 1.00 71.79 90 GLN D N 1
ATOM 7452 C CA . GLN D 1 90 ? 12.162 52.603 74.147 1.00 68.25 90 GLN D CA 1
ATOM 7453 C C . GLN D 1 90 ? 13.581 52.025 74.139 1.00 62.48 90 GLN D C 1
ATOM 7454 O O . GLN D 1 90 ? 13.883 51.086 74.875 1.00 62.91 90 GLN D O 1
ATOM 7456 N N . ALA D 1 91 ? 14.447 52.595 73.302 1.00 59.89 91 ALA D N 1
ATOM 7457 C CA . ALA D 1 91 ? 15.789 52.062 73.109 1.00 56.82 91 ALA D CA 1
ATOM 7458 C C . ALA D 1 91 ? 16.663 52.322 74.339 1.00 60.96 91 ALA D C 1
ATOM 7459 O O . ALA D 1 91 ? 16.291 53.061 75.260 1.00 54.96 91 ALA D O 1
ATOM 7461 N N . ALA D 1 92 ? 17.852 51.705 74.332 1.00 54.71 92 ALA D N 1
ATOM 7462 C CA . ALA D 1 92 ? 18.747 51.674 75.492 1.00 50.41 92 ALA D CA 1
ATOM 7463 C C . ALA D 1 92 ? 17.967 51.314 76.757 1.00 48.09 92 ALA D C 1
ATOM 7464 O O . ALA D 1 92 ? 17.974 52.035 77.756 1.00 47.11 92 ALA D O 1
ATOM 7466 N N . GLY D 1 93 ? 17.269 50.183 76.694 1.00 42.60 93 GLY D N 1
ATOM 7467 C CA . GLY D 1 93 ? 16.380 49.789 77.769 1.00 47.74 93 GLY D CA 1
ATOM 7468 C C . GLY D 1 93 ? 16.795 48.519 78.483 1.00 48.69 93 GLY D C 1
ATOM 7469 O O . GLY D 1 93 ? 15.983 47.915 79.191 1.00 54.03 93 GLY D O 1
ATOM 7470 N N . VAL D 1 94 ? 18.055 48.107 78.310 1.00 46.11 94 VAL D N 1
ATOM 7471 C CA . VAL D 1 94 ? 18.542 46.896 78.969 1.00 43.68 94 VAL D CA 1
ATOM 7472 C C . VAL D 1 94 ? 18.314 46.967 80.474 1.00 40.09 94 VAL D C 1
ATOM 7473 O O . VAL D 1 94 ? 17.823 46.009 81.093 1.00 39.31 94 VAL D O 1
ATOM 7477 N N . THR D 1 95 ? 18.637 48.108 81.093 1.00 38.49 95 THR D N 1
ATOM 7478 C CA . THR D 1 95 ? 18.449 48.183 82.536 1.00 46.47 95 THR D CA 1
ATOM 7479 C C . THR D 1 95 ? 16.977 48.261 82.922 1.00 47.14 95 THR D C 1
ATOM 7480 O O . THR D 1 95 ? 16.625 47.888 84.047 1.00 55.17 95 THR D O 1
ATOM 7484 N N . LYS D 1 96 ? 16.104 48.702 82.012 1.00 45.19 96 LYS D N 1
ATOM 7485 C CA . LYS D 1 96 ? 14.678 48.721 82.320 1.00 48.92 96 LYS D CA 1
ATOM 7486 C C . LYS D 1 96 ? 14.069 47.324 82.379 1.00 53.48 96 LYS D C 1
ATOM 7487 O O . LYS D 1 96 ? 12.964 47.172 82.909 1.00 48.91 96 LYS D O 1
ATOM 7493 N N . ILE D 1 97 ? 14.745 46.306 81.847 1.00 52.24 97 ILE D N 1
ATOM 7494 C CA . ILE D 1 97 ? 14.279 44.929 81.956 1.00 55.54 97 ILE D CA 1
ATOM 7495 C C . ILE D 1 97 ? 15.187 44.094 82.846 1.00 52.28 97 ILE D C 1
ATOM 7496 O O . ILE D 1 97 ? 15.067 42.867 82.869 1.00 46.98 97 ILE D O 1
ATOM 7501 N N . ALA D 1 98 ? 16.088 44.734 83.593 1.00 49.45 98 ALA D N 1
ATOM 7502 C CA . ALA D 1 98 ? 16.940 44.001 84.524 1.00 49.66 98 ALA D CA 1
ATOM 7503 C C . ALA D 1 98 ? 16.113 43.215 85.535 1.00 51.03 98 ALA D C 1
ATOM 7504 O O . ALA D 1 98 ? 16.376 42.033 85.785 1.00 53.01 98 ALA D O 1
ATOM 7506 N N . ARG D 1 99 ? 15.110 43.858 86.138 1.00 45.91 99 ARG D N 1
ATOM 7507 C CA . ARG D 1 99 ? 14.341 43.186 87.173 1.00 48.00 99 ARG D CA 1
ATOM 7508 C C . ARG D 1 99 ? 13.282 42.256 86.597 1.00 50.73 99 ARG D C 1
ATOM 7509 O O . ARG D 1 99 ? 12.982 41.221 87.201 1.00 53.41 99 ARG D O 1
ATOM 7511 N N . SER D 1 100 ? 12.711 42.590 85.443 1.00 53.27 100 SER D N 1
ATOM 7512 C CA . SER D 1 100 ? 11.599 41.809 84.916 1.00 59.24 100 SER D CA 1
ATOM 7513 C C . SER D 1 100 ? 12.048 40.604 84.101 1.00 56.01 100 SER D C 1
ATOM 7514 O O . SER D 1 100 ? 11.380 39.564 84.138 1.00 51.52 100 SER D O 1
ATOM 7517 N N . VAL D 1 101 ? 13.166 40.712 83.381 1.00 47.70 101 VAL D N 1
ATOM 7518 C CA . VAL D 1 101 ? 13.572 39.689 82.421 1.00 52.45 101 VAL D CA 1
ATOM 7519 C C . VAL D 1 101 ? 14.937 39.114 82.771 1.00 51.81 101 VAL D C 1
ATOM 7520 O O . VAL D 1 101 ? 15.075 37.904 82.976 1.00 54.82 101 VAL D O 1
ATOM 7524 N N . ILE D 1 102 ? 15.955 39.976 82.837 1.00 47.75 102 ILE D N 1
ATOM 7525 C CA . ILE D 1 102 ? 17.331 39.491 82.913 1.00 43.72 102 ILE D CA 1
ATOM 7526 C C . ILE D 1 102 ? 17.580 38.752 84.227 1.00 42.01 102 ILE D C 1
ATOM 7527 O O . ILE D 1 102 ? 18.108 37.633 84.230 1.00 40.89 102 ILE D O 1
ATOM 7532 N N . ALA D 1 103 ? 17.210 39.356 85.361 1.00 42.77 103 ALA D N 1
ATOM 7533 C CA . ALA D 1 103 ? 17.417 38.675 86.640 1.00 49.46 103 ALA D CA 1
ATOM 7534 C C . ALA D 1 103 ? 16.589 37.399 86.767 1.00 54.38 103 ALA D C 1
ATOM 7535 O O . ALA D 1 103 ? 17.142 36.375 87.209 1.00 40.86 103 ALA D O 1
ATOM 7537 N N . PRO D 1 104 ? 15.293 37.373 86.418 1.00 54.40 104 PRO D N 1
ATOM 7538 C CA . PRO D 1 104 ? 14.556 36.099 86.513 1.00 56.10 104 PRO D CA 1
ATOM 7539 C C . PRO D 1 104 ? 15.124 34.999 85.630 1.00 50.42 104 PRO D C 1
ATOM 7540 O O . PRO D 1 104 ? 15.203 33.844 86.065 1.00 47.15 104 PRO D O 1
ATOM 7544 N N . LEU D 1 105 ? 15.522 35.314 84.396 1.00 49.82 105 LEU D N 1
ATOM 7545 C CA . LEU D 1 105 ? 16.110 34.277 83.556 1.00 52.18 105 LEU D CA 1
ATOM 7546 C C . LEU D 1 105 ? 17.386 33.730 84.186 1.00 42.96 105 LEU D C 1
ATOM 7547 O O . LEU D 1 105 ? 17.600 32.511 84.216 1.00 45.92 105 LEU D O 1
ATOM 7552 N N . ALA D 1 106 ? 18.229 34.615 84.725 1.00 44.55 106 ALA D N 1
ATOM 7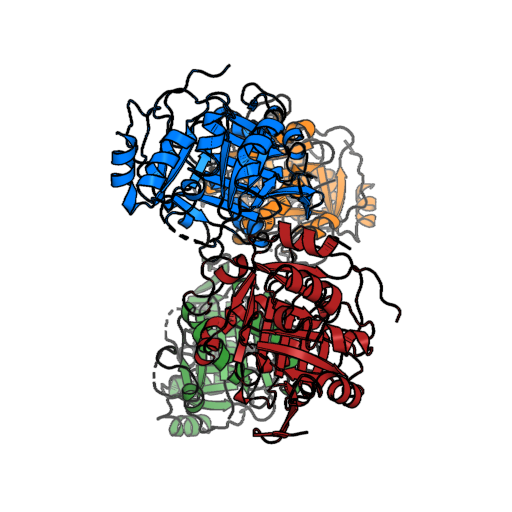553 C CA . ALA D 1 106 ? 19.459 34.164 85.369 1.00 45.15 106 ALA D CA 1
ATOM 7554 C C . ALA D 1 106 ? 19.160 33.277 86.565 1.00 47.16 106 ALA D C 1
ATOM 7555 O O . ALA D 1 106 ? 19.819 32.250 86.769 1.00 43.34 106 ALA D O 1
ATOM 7557 N N . GLU D 1 107 ? 18.163 33.658 87.367 1.00 46.87 107 GLU D N 1
ATOM 7558 C CA . GLU D 1 107 ? 17.838 32.898 88.569 1.00 47.21 107 GLU D CA 1
ATOM 7559 C C . GLU D 1 107 ? 17.357 31.491 88.235 1.00 46.59 107 GLU D C 1
ATOM 7560 O O . GLU D 1 107 ? 17.525 30.569 89.041 1.00 51.91 107 GLU D O 1
ATOM 7562 N N . HIS D 1 108 ? 16.761 31.303 87.058 1.00 50.53 108 HIS D N 1
ATOM 7563 C CA . HIS D 1 108 ? 16.294 29.996 86.617 1.00 50.83 108 HIS D CA 1
ATOM 7564 C C . HIS D 1 108 ? 17.271 29.337 85.642 1.00 48.01 108 HIS D C 1
ATOM 7565 O O . HIS D 1 108 ? 16.891 28.406 84.921 1.00 47.65 108 HIS D O 1
ATOM 7572 N N . HIS D 1 109 ? 18.516 29.813 85.610 1.00 43.38 109 HIS D N 1
ATOM 7573 C CA . HIS D 1 109 ? 19.606 29.173 84.868 1.00 50.63 109 HIS D CA 1
ATOM 7574 C C . HIS D 1 109 ? 19.309 29.104 83.375 1.00 50.46 109 HIS D C 1
ATOM 7575 O O . HIS D 1 109 ? 19.612 28.111 82.712 1.00 50.84 109 HIS D O 1
ATOM 7582 N N . VAL D 1 110 ? 18.722 30.173 82.846 1.00 48.35 110 VAL D N 1
ATOM 7583 C CA . VAL D 1 110 ? 18.565 30.368 81.407 1.00 42.88 110 VAL D CA 1
ATOM 7584 C C . VAL D 1 110 ? 19.671 31.309 80.951 1.00 42.38 110 VAL D C 1
ATOM 7585 O O . VAL D 1 110 ? 19.681 32.494 81.306 1.00 41.97 110 VAL D O 1
ATOM 7589 N N . SER D 1 111 ? 20.611 30.786 80.165 1.00 36.39 111 SER D N 1
ATOM 7590 C CA . SER D 1 111 ? 21.698 31.593 79.626 1.00 36.72 111 SER D CA 1
ATOM 7591 C C . SER D 1 111 ? 21.192 32.424 78.453 1.00 37.22 111 SER D C 1
ATOM 7592 O O . SER D 1 111 ? 20.404 31.943 77.637 1.00 38.58 111 SER D O 1
ATOM 7595 N N . VAL D 1 112 ? 21.627 33.681 78.373 1.00 34.16 112 VAL D N 1
ATOM 7596 C CA . VAL D 1 112 ? 21.153 34.569 77.317 1.00 33.16 112 VAL D CA 1
ATOM 7597 C C . VAL D 1 112 ? 22.330 35.111 76.515 1.00 33.81 112 VAL D C 1
ATOM 7598 O O . VAL D 1 112 ? 23.492 35.016 76.916 1.00 34.58 112 VAL D O 1
ATOM 7602 N N . LEU D 1 113 ? 21.999 35.678 75.352 1.00 30.10 113 LEU D N 1
ATOM 7603 C CA . LEU D 1 113 ? 22.867 36.592 74.614 1.00 34.00 113 LEU D CA 1
ATOM 7604 C C . LEU D 1 113 ? 22.082 37.863 74.334 1.00 33.82 113 LEU D C 1
ATOM 7605 O O . LEU D 1 113 ? 20.925 37.795 73.922 1.00 35.44 113 LEU D O 1
ATOM 7610 N N . MET D 1 114 ? 22.710 39.017 74.537 1.00 28.88 114 MET D N 1
ATOM 7611 C CA . MET D 1 114 ? 22.049 40.304 74.370 1.00 29.41 114 MET D CA 1
ATOM 7612 C C . MET D 1 114 ? 22.436 40.916 73.032 1.00 31.17 114 MET D C 1
ATOM 7613 O O . MET D 1 114 ? 23.595 40.842 72.615 1.00 31.20 114 MET D O 1
ATOM 7618 N N . LEU D 1 115 ? 21.468 41.529 72.366 1.00 29.55 115 LEU D N 1
ATOM 7619 C CA . LEU D 1 115 ? 21.762 42.304 71.165 1.00 27.29 115 LEU D CA 1
ATOM 7620 C C . LEU D 1 115 ? 20.880 43.546 71.215 1.00 32.58 115 LEU D C 1
ATOM 7621 O O . LEU D 1 115 ? 19.737 43.541 70.744 1.00 36.93 115 LEU D O 1
ATOM 7626 N N . SER D 1 116 ? 21.415 44.603 71.812 1.00 27.89 116 SER D N 1
ATOM 7627 C CA . SER D 1 116 ? 20.781 45.906 71.736 1.00 29.41 116 SER D CA 1
ATOM 7628 C C . SER D 1 116 ? 21.033 46.504 70.363 1.00 31.53 116 SER D C 1
ATOM 7629 O O . SER D 1 116 ? 22.112 46.325 69.780 1.00 34.72 116 SER D O 1
ATOM 7632 N N . THR D 1 117 ? 20.026 47.200 69.838 1.00 32.31 117 THR D N 1
ATOM 7633 C CA . THR D 1 117 ? 20.146 47.917 68.581 1.00 30.63 117 THR D CA 1
ATOM 7634 C C . THR D 1 117 ? 19.588 49.319 68.762 1.00 37.09 117 THR D C 1
ATOM 7635 O O . THR D 1 117 ? 18.994 49.650 69.791 1.00 31.45 117 THR D O 1
ATOM 7639 N N . TYR D 1 118 ? 19.784 50.145 67.730 1.00 34.58 118 TYR D N 1
ATOM 7640 C CA . TYR D 1 118 ? 19.196 51.480 67.723 1.00 39.53 118 TYR D CA 1
ATOM 7641 C C . TYR D 1 118 ? 17.704 51.436 68.049 1.00 39.54 118 TYR D C 1
ATOM 7642 O O . TYR D 1 118 ? 17.200 52.276 68.807 1.00 38.66 118 TYR D O 1
ATOM 7651 N N . GLN D 1 119 ? 16.984 50.443 67.513 1.00 39.36 119 GLN D N 1
ATOM 7652 C CA . GLN D 1 119 ? 15.531 50.430 67.596 1.00 39.51 119 GLN D CA 1
ATOM 7653 C C . GLN D 1 119 ? 14.998 49.767 68.862 1.00 41.15 119 GLN D C 1
ATOM 7654 O O . GLN D 1 119 ? 13.975 50.208 69.390 1.00 40.94 119 GLN D O 1
ATOM 7660 N N . THR D 1 120 ? 15.642 48.709 69.354 1.00 41.71 120 THR D N 1
ATOM 7661 C CA . THR D 1 120 ? 15.068 47.938 70.455 1.00 43.75 120 THR D CA 1
ATOM 7662 C C . THR D 1 120 ? 16.154 47.059 71.070 1.00 43.84 120 THR D C 1
ATOM 7663 O O . THR D 1 120 ? 17.313 47.093 70.659 1.00 44.80 120 THR D O 1
ATOM 7667 N N . ASP D 1 121 ? 15.770 46.268 72.070 1.00 41.07 121 ASP D N 1
ATOM 7668 C CA . ASP D 1 121 ? 16.693 45.364 72.747 1.00 39.99 121 ASP D CA 1
ATOM 7669 C C . ASP D 1 121 ? 16.216 43.933 72.555 1.00 42.30 121 ASP D C 1
ATOM 7670 O O . ASP D 1 121 ? 15.108 43.584 72.978 1.00 44.89 121 ASP D O 1
ATOM 7675 N N . PHE D 1 122 ? 17.046 43.110 71.924 1.00 41.20 122 PHE D N 1
ATOM 7676 C CA . PHE D 1 122 ? 16.749 41.698 71.722 1.00 36.09 122 PHE D CA 1
ATOM 7677 C C . PHE D 1 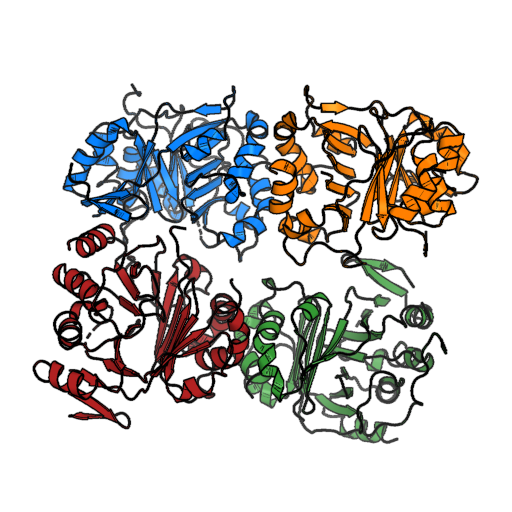122 ? 17.460 40.870 72.785 1.00 42.09 122 PHE D C 1
ATOM 7678 O O . PHE D 1 122 ? 18.609 41.157 73.144 1.00 37.03 122 PHE D O 1
ATOM 7686 N N . ILE D 1 123 ? 16.766 39.858 73.301 1.00 37.28 123 ILE D N 1
ATOM 7687 C CA . ILE D 1 123 ? 17.342 38.886 74.224 1.00 38.68 123 ILE D CA 1
ATOM 7688 C C . ILE D 1 123 ? 17.250 37.517 73.566 1.00 35.18 123 ILE D C 1
ATOM 7689 O O . ILE D 1 123 ? 16.148 37.033 73.284 1.00 43.41 123 ILE D O 1
ATOM 7694 N N . LEU D 1 124 ? 18.397 36.892 73.320 1.00 32.78 124 LEU D N 1
ATOM 7695 C CA . LEU D 1 124 ? 18.422 35.570 72.710 1.00 35.72 124 LEU D CA 1
ATOM 7696 C C . LEU D 1 124 ? 18.562 34.489 73.775 1.00 35.64 124 LEU D C 1
ATOM 7697 O O . LEU D 1 124 ? 19.331 34.637 74.731 1.00 35.53 124 LEU D O 1
ATOM 7702 N N . VAL D 1 125 ? 17.791 33.412 73.622 1.00 37.61 125 VAL D N 1
ATOM 7703 C CA . VAL D 1 125 ? 17.845 32.261 74.515 1.00 38.72 125 VAL D CA 1
ATOM 7704 C C . VAL D 1 125 ? 17.932 31.003 73.664 1.00 43.13 125 VAL D C 1
ATOM 7705 O O . VAL D 1 125 ? 17.390 30.945 72.558 1.00 40.62 125 VAL D O 1
ATOM 7709 N N . ARG D 1 126 ? 18.611 29.987 74.187 1.00 38.80 126 ARG D N 1
ATOM 7710 C CA . ARG D 1 126 ? 18.703 28.724 73.470 1.00 39.66 126 ARG D CA 1
ATOM 7711 C C . ARG D 1 126 ? 17.339 28.047 73.410 1.00 43.60 126 ARG D C 1
ATOM 7712 O O . ARG D 1 126 ? 16.572 28.060 74.378 1.00 47.01 126 ARG D O 1
ATOM 7720 N N . GLU D 1 127 ? 17.040 27.455 72.250 1.00 42.62 127 GLU D N 1
ATOM 7721 C CA . GLU D 1 127 ? 15.709 26.908 71.995 1.00 48.55 127 GLU D CA 1
ATOM 7722 C C . GLU D 1 127 ? 15.266 25.932 73.079 1.00 48.97 127 GLU D C 1
ATOM 7723 O O . GLU D 1 127 ? 14.084 25.892 73.445 1.00 47.61 127 GLU D O 1
ATOM 7729 N N . GLN D 1 128 ? 16.205 25.162 73.634 1.00 46.28 128 GLN D N 1
ATOM 7730 C CA . GLN D 1 128 ? 15.859 24.160 74.637 1.00 47.32 128 GLN D CA 1
ATOM 7731 C C . GLN D 1 128 ? 15.313 24.772 75.923 1.00 55.46 128 GLN D C 1
ATOM 7732 O O . GLN D 1 128 ? 14.694 24.060 76.718 1.00 54.71 128 GLN D O 1
ATOM 7738 N N . ASP D 1 129 ? 15.533 26.062 76.156 1.00 48.79 129 ASP D N 1
ATOM 7739 C CA . ASP D 1 129 ? 15.093 26.699 77.389 1.00 46.55 129 ASP D CA 1
ATOM 7740 C C . ASP D 1 129 ? 13.729 27.362 77.257 1.00 52.06 129 ASP D C 1
ATOM 7741 O O . ASP D 1 129 ? 13.284 28.024 78.204 1.00 51.47 129 ASP D O 1
ATOM 7746 N N . LEU D 1 130 ? 13.044 27.168 76.125 1.00 50.98 130 LEU D N 1
ATOM 7747 C CA . LEU D 1 130 ? 11.848 27.954 75.837 1.00 50.59 130 LEU D CA 1
ATOM 7748 C C . LEU D 1 130 ? 10.771 27.760 76.900 1.00 51.41 130 LEU D C 1
ATOM 7749 O O . LEU D 1 130 ? 10.123 28.729 77.313 1.00 54.23 130 LEU D O 1
ATOM 7754 N N . SER D 1 131 ? 10.571 26.526 77.371 1.00 52.07 131 SER D N 1
ATOM 7755 C CA . SER D 1 131 ? 9.507 26.306 78.347 1.00 54.41 131 SER D CA 1
ATOM 7756 C C . SER D 1 131 ? 9.834 26.946 79.692 1.00 55.81 131 SER D C 1
ATOM 7757 O O . SER D 1 131 ? 8.928 27.429 80.384 1.00 54.92 131 SER D O 1
ATOM 7760 N N . VAL D 1 132 ? 11.111 26.975 80.078 1.00 54.56 132 VAL D N 1
ATOM 7761 C CA . VAL D 1 132 ? 11.477 27.661 81.314 1.00 53.68 132 VAL D CA 1
ATOM 7762 C C . VAL D 1 132 ? 11.290 29.164 81.161 1.00 55.32 132 VAL D C 1
ATOM 7763 O O . VAL D 1 132 ? 10.825 29.840 82.087 1.00 56.88 132 VAL D O 1
ATOM 7767 N N . VAL D 1 133 ? 11.629 29.708 79.987 1.00 52.32 133 VAL D N 1
ATOM 7768 C CA . VAL D 1 133 ? 11.437 31.135 79.731 1.00 53.11 133 VAL D CA 1
ATOM 7769 C C . VAL D 1 133 ? 9.969 31.515 79.894 1.00 55.16 133 VAL D C 1
ATOM 7770 O O . VAL D 1 133 ? 9.632 32.487 80.583 1.00 53.65 133 VAL D O 1
ATOM 7774 N N . ILE D 1 134 ? 9.074 30.755 79.255 1.00 50.36 134 ILE D N 1
ATOM 7775 C CA . ILE D 1 134 ? 7.643 31.044 79.344 1.00 62.73 134 ILE D CA 1
ATOM 7776 C C . ILE D 1 134 ? 7.171 30.940 80.788 1.00 63.02 134 ILE D C 1
ATOM 7777 O O . ILE D 1 134 ? 6.486 31.832 81.305 1.00 59.67 134 ILE D O 1
ATOM 7782 N N . HIS D 1 135 ? 7.539 29.848 81.461 1.00 62.96 135 HIS D N 1
ATOM 7783 C CA . HIS D 1 135 ? 7.143 29.662 82.852 1.00 63.80 135 HIS D CA 1
ATOM 7784 C C . HIS D 1 135 ? 7.678 30.788 83.732 1.00 64.21 135 HIS D C 1
ATOM 7785 O O . HIS D 1 135 ? 6.988 31.256 84.645 1.00 66.75 135 HIS D O 1
ATOM 7792 N N . THR D 1 136 ? 8.900 31.247 83.457 1.00 52.79 136 THR D N 1
ATOM 7793 C CA . THR D 1 136 ? 9.520 32.278 84.284 1.00 57.29 136 THR D CA 1
ATOM 7794 C C . THR D 1 136 ? 8.852 33.634 84.091 1.00 59.14 136 THR D C 1
ATOM 7795 O O . THR D 1 136 ? 8.623 34.364 85.062 1.00 66.99 136 THR D O 1
ATOM 7799 N N . LEU D 1 137 ? 8.537 33.991 82.851 1.00 58.76 137 LEU D N 1
ATOM 7800 C CA . LEU D 1 137 ? 8.091 35.337 82.528 1.00 56.94 137 LEU D CA 1
ATOM 7801 C C . LEU D 1 137 ? 6.577 35.463 82.415 1.00 62.43 137 LEU D C 1
ATOM 7802 O O . LEU D 1 137 ? 6.081 36.576 82.218 1.00 61.25 137 LEU D O 1
ATOM 7807 N N . ALA D 1 138 ? 5.829 34.364 82.560 1.00 63.49 138 ALA D N 1
ATOM 7808 C CA . ALA D 1 138 ? 4.382 34.424 82.362 1.00 71.03 138 ALA D CA 1
ATOM 7809 C C . ALA D 1 138 ? 3.680 35.206 83.464 1.00 75.72 138 ALA D C 1
ATOM 7810 O O . ALA D 1 138 ? 2.580 35.727 83.243 1.00 76.49 138 ALA D O 1
ATOM 7812 N N . GLN D 1 139 ? 4.281 35.288 84.652 1.00 74.40 139 GLN D N 1
ATOM 7813 C CA . GLN D 1 139 ? 3.652 36.013 85.751 1.00 75.06 139 GLN D CA 1
ATOM 7814 C C . GLN D 1 139 ? 3.551 37.501 85.438 1.00 74.89 139 GLN D C 1
ATOM 7815 O O . GLN D 1 139 ? 2.456 38.074 85.429 1.00 79.49 139 GLN D O 1
ATOM 7817 N N . GLU D 1 140 ? 4.684 38.141 85.157 1.00 73.81 140 GLU D N 1
ATOM 7818 C CA . GLU D 1 140 ? 4.721 39.583 84.944 1.00 73.39 140 GLU D CA 1
ATOM 7819 C C . GLU D 1 140 ? 4.479 39.992 83.497 1.00 71.17 140 GLU D C 1
ATOM 7820 O O . GLU D 1 140 ? 4.273 41.182 83.236 1.00 73.68 140 GLU D O 1
ATOM 7822 N N . PHE D 1 141 ? 4.492 39.052 82.556 1.00 66.49 141 PHE D N 1
ATOM 7823 C CA . PHE D 1 141 ? 4.386 39.372 81.140 1.00 59.64 141 PHE D CA 1
ATOM 7824 C C . PHE D 1 141 ? 3.273 38.575 80.486 1.00 63.96 141 PHE D C 1
ATOM 7825 O O . PHE D 1 141 ? 3.140 37.370 80.717 1.00 66.66 141 PHE D O 1
ATOM 7833 N N . ASP D 1 142 ? 2.496 39.251 79.648 1.00 63.27 142 ASP D N 1
ATOM 7834 C CA . ASP D 1 142 ? 1.620 38.586 78.696 1.00 65.71 142 ASP D CA 1
ATOM 7835 C C . ASP D 1 142 ? 2.443 38.271 77.454 1.00 66.17 142 ASP D C 1
ATOM 7836 O O . ASP D 1 142 ? 2.939 39.183 76.780 1.00 66.03 142 ASP D O 1
ATOM 7841 N N . ILE D 1 143 ? 2.616 36.984 77.172 1.00 61.24 143 ILE D N 1
ATOM 7842 C CA . ILE D 1 143 ? 3.592 36.516 76.197 1.00 60.53 143 ILE D CA 1
ATOM 7843 C C . ILE D 1 143 ? 2.883 36.161 74.899 1.00 62.83 143 ILE D C 1
ATOM 7844 O O . ILE D 1 143 ? 1.859 35.469 74.906 1.00 59.53 143 ILE D O 1
ATOM 7849 N N . TYR D 1 144 ? 3.424 36.645 73.784 1.00 63.10 144 TYR D N 1
ATOM 7850 C CA . TYR D 1 144 ? 2.876 36.380 72.465 1.00 68.19 144 TYR D CA 1
ATOM 7851 C C . TYR D 1 144 ? 3.991 35.848 71.579 1.00 70.21 144 TYR D C 1
ATOM 7852 O O . TYR D 1 144 ? 5.170 36.137 71.800 1.00 68.11 144 TYR D O 1
ATOM 7861 N N . ARG D 1 145 ? 3.614 35.052 70.585 1.00 65.15 145 ARG D N 1
ATOM 7862 C CA . ARG D 1 145 ? 4.569 34.454 69.662 1.00 65.38 145 ARG D CA 1
ATOM 7863 C C . ARG D 1 145 ? 4.231 34.869 68.239 1.00 66.63 145 ARG D C 1
ATOM 7864 O O . ARG D 1 145 ? 3.087 34.712 67.798 1.00 65.68 145 ARG D O 1
ATOM 7872 N N . GLU D 1 146 ? 5.228 35.389 67.525 1.00 61.54 146 GLU D N 1
ATOM 7873 C CA . GLU D 1 146 ? 5.047 35.833 66.147 1.00 68.78 146 GLU D CA 1
ATOM 7874 C C . GLU D 1 146 ? 5.025 34.617 65.225 1.00 73.69 146 GLU D C 1
ATOM 7875 O O . GLU D 1 146 ? 6.033 33.918 65.084 1.00 72.17 146 GLU D O 1
ATOM 7881 N N . VAL D 1 147 ? 3.884 34.364 64.587 1.00 79.19 147 VAL D N 1
ATOM 7882 C CA . VAL D 1 147 ? 3.770 33.327 63.568 1.00 78.29 147 VAL D CA 1
ATOM 7883 C C . VAL D 1 147 ? 3.044 33.926 62.375 1.00 82.97 147 VAL D C 1
ATOM 7884 O O . VAL D 1 147 ? 1.973 34.522 62.532 1.00 79.67 147 VAL D O 1
ATOM 7888 N N . GLY D 1 148 ? 3.625 33.770 61.184 1.00 85.53 148 GLY D N 1
ATOM 7889 C CA . GLY D 1 148 ? 3.071 34.351 59.982 1.00 91.39 148 GLY D CA 1
ATOM 7890 C C . GLY D 1 148 ? 3.118 35.862 59.919 1.00 86.39 148 GLY D C 1
ATOM 7891 O O . GLY D 1 148 ? 2.700 36.434 58.906 1.00 96.29 148 GLY D O 1
ATOM 7892 N N . GLY D 1 149 ? 3.615 36.530 60.958 1.00 74.34 149 GLY D N 1
ATOM 7893 C CA . GLY D 1 149 ? 3.613 37.977 61.038 1.00 75.12 149 GLY D CA 1
ATOM 7894 C C . GLY D 1 149 ? 2.652 38.539 62.061 1.00 78.12 149 GLY D C 1
ATOM 7895 O O . GLY D 1 149 ? 2.728 39.737 62.366 1.00 78.19 149 GLY D O 1
ATOM 7896 N N . GLU D 1 150 ? 1.761 37.718 62.609 1.00 78.89 150 GLU D N 1
ATOM 7897 C CA . GLU D 1 150 ? 0.804 38.205 63.584 1.00 79.89 150 GLU D CA 1
ATOM 7898 C C . GLU D 1 150 ? 1.166 37.729 64.988 1.00 80.81 150 GLU D C 1
ATOM 7899 O O . GLU D 1 150 ? 1.814 36.689 65.153 1.00 75.16 150 GLU D O 1
ATOM 7901 N N . PRO D 1 151 ? 0.784 38.481 66.018 1.00 81.47 151 PRO D N 1
ATOM 7902 C CA . PRO D 1 151 ? 0.951 37.986 67.388 1.00 80.87 151 PRO D CA 1
ATOM 7903 C C . PRO D 1 151 ? -0.060 36.893 67.694 1.00 84.12 151 PRO D C 1
ATOM 7904 O O . PRO D 1 151 ? -1.244 37.000 67.362 1.00 89.32 151 PRO D O 1
ATOM 7908 N N . VAL D 1 152 ? 0.423 35.824 68.328 1.00 82.27 152 VAL D N 1
ATOM 7909 C CA . VAL D 1 152 ? -0.417 34.718 68.758 1.00 82.78 152 VAL D CA 1
ATOM 7910 C C . VAL D 1 152 ? -0.161 34.492 70.244 1.00 81.32 152 VAL D C 1
ATOM 7911 O O . VAL D 1 152 ? 0.979 34.232 70.639 1.00 78.73 152 VAL D O 1
ATOM 7915 N N . PRO D 1 153 ? -1.168 34.605 71.105 1.00 81.19 153 PRO D N 1
ATOM 7916 C CA . PRO D 1 153 ? -0.957 34.320 72.530 1.00 74.78 153 PRO D CA 1
ATOM 7917 C C . PRO D 1 153 ? -0.392 32.923 72.737 1.00 78.81 153 PRO D C 1
ATOM 7918 O O . PRO D 1 153 ? -0.650 32.001 71.958 1.00 82.26 153 PRO D O 1
ATOM 7922 N N . VAL D 1 154 ? 0.403 32.777 73.794 1.00 83.57 154 VAL D N 1
ATOM 7923 C CA . VAL D 1 154 ? 0.937 31.470 74.161 1.00 87.92 154 VAL D CA 1
ATOM 7924 C C . VAL D 1 154 ? 0.366 31.028 75.501 1.00 94.91 154 VAL D C 1
ATOM 7925 O O . VAL D 1 154 ? -0.102 31.854 76.285 1.00 100.14 154 VAL D O 1
ATOM 7929 N N . PRO D 1 170 ? 28.272 25.062 85.129 1.00 84.10 170 PRO D N 1
ATOM 7930 C CA . PRO D 1 170 ? 29.096 26.269 85.037 1.00 74.37 170 PRO D CA 1
ATOM 7931 C C . PRO D 1 170 ? 28.845 27.226 86.199 1.00 73.55 170 PRO D C 1
ATOM 7932 O O . PRO D 1 170 ? 28.006 28.122 86.072 1.00 76.64 170 PRO D O 1
ATOM 7936 N N . SER D 1 171 ? 29.545 27.032 87.314 1.00 70.68 171 SER D N 1
ATOM 7937 C CA . SER D 1 171 ? 29.391 27.942 88.439 1.00 69.96 171 SER D CA 1
ATOM 7938 C C . SER D 1 171 ? 29.843 29.337 88.015 1.00 63.70 171 SER D C 1
ATOM 7939 O O . SER D 1 171 ? 30.888 29.472 87.360 1.00 63.69 171 SER D O 1
ATOM 7942 N N . PRO D 1 172 ? 29.085 30.385 88.338 1.00 52.36 172 PRO D N 1
ATOM 7943 C CA . PRO D 1 172 ? 29.453 31.733 87.888 1.00 47.32 172 PRO D CA 1
ATOM 7944 C C . PRO D 1 172 ? 30.795 32.179 88.449 1.00 46.26 172 PRO D C 1
ATOM 7945 O O . PRO D 1 172 ? 31.199 31.791 89.550 1.00 45.23 172 PRO D O 1
ATOM 7949 N N . THR D 1 173 ? 31.493 32.996 87.664 1.00 41.68 173 THR D N 1
ATOM 7950 C CA . THR D 1 173 ? 32.776 33.536 88.066 1.00 42.76 173 THR D CA 1
ATOM 7951 C C . THR D 1 173 ? 32.727 35.060 88.015 1.00 35.20 173 THR D C 1
ATOM 7952 O O . THR D 1 173 ? 31.803 35.656 87.461 1.00 35.19 173 THR D O 1
ATOM 7956 N N . VAL D 1 174 ? 33.744 35.689 88.587 1.00 34.00 174 VAL D N 1
ATOM 7957 C CA . VAL D 1 174 ? 33.877 37.140 88.537 1.00 33.04 174 VAL D CA 1
ATOM 7958 C C . VAL D 1 174 ? 34.549 37.514 87.225 1.00 39.00 174 VAL D C 1
ATOM 7959 O O . VAL D 1 174 ? 35.540 36.895 86.826 1.00 36.97 174 VAL D O 1
ATOM 7963 N N . HIS D 1 175 ? 34.009 38.515 86.546 1.00 30.01 175 HIS D N 1
ATOM 7964 C CA . HIS D 1 175 ? 34.497 38.905 85.227 1.00 28.66 175 HIS D CA 1
ATOM 7965 C C . HIS D 1 175 ? 35.053 40.319 85.292 1.00 35.83 175 HIS D C 1
ATOM 7966 O O . HIS D 1 175 ? 34.342 41.237 85.732 1.00 41.30 175 HIS D O 1
ATOM 7973 N N . PRO D 1 176 ? 36.304 40.543 84.902 1.00 31.10 176 PRO D N 1
ATOM 7974 C CA . PRO D 1 176 ? 36.859 41.893 84.959 1.00 31.68 176 PRO D CA 1
ATOM 7975 C C . PRO D 1 176 ? 36.155 42.787 83.959 1.00 27.41 176 PRO D C 1
ATOM 7976 O O . PRO D 1 176 ? 35.582 42.329 82.972 1.00 25.97 176 PRO D O 1
ATOM 7980 N N . ILE D 1 177 ? 36.207 44.087 84.229 1.00 32.60 177 ILE D N 1
ATOM 7981 C CA . ILE D 1 177 ? 35.599 45.058 83.333 1.00 29.89 177 ILE D CA 1
ATOM 7982 C C . ILE D 1 177 ? 36.649 46.089 82.958 1.00 26.65 177 ILE D C 1
ATOM 7983 O O . ILE D 1 177 ? 37.593 46.348 83.706 1.00 28.19 177 ILE D O 1
ATOM 7988 N N . GLN D 1 178 ? 36.487 46.667 81.774 1.00 26.53 178 GLN D N 1
ATOM 7989 C CA . GLN D 1 178 ? 37.472 47.594 81.241 1.00 33.31 178 GLN D CA 1
ATOM 7990 C C . GLN D 1 178 ? 36.710 48.593 80.387 1.00 26.31 178 GLN D C 1
ATOM 7991 O O . GLN D 1 178 ? 35.765 48.201 79.703 1.00 29.27 178 GLN D O 1
ATOM 7997 N N . SER D 1 179 ? 37.072 49.872 80.450 1.00 29.88 179 SER D N 1
ATOM 7998 C CA A SER D 1 179 ? 36.411 50.887 79.627 0.48 31.91 179 SER D CA 1
ATOM 7999 C CA B SER D 1 179 ? 36.410 50.869 79.604 0.52 31.67 179 SER D CA 1
ATOM 8000 C C . SER D 1 179 ? 37.419 51.564 78.707 1.00 27.53 179 SER D C 1
ATOM 8001 O O . SER D 1 179 ? 38.122 52.496 79.143 1.00 30.10 179 SER D O 1
ATOM 8006 N N . PRO D 1 180 ? 37.523 51.151 77.454 1.00 30.34 180 PRO D N 1
ATOM 8007 C CA . PRO D 1 180 ? 38.387 51.874 76.519 1.00 30.19 180 PRO D CA 1
ATOM 8008 C C . PRO D 1 180 ? 37.869 53.292 76.329 1.00 30.15 180 PRO D C 1
ATOM 8009 O O . PRO D 1 180 ? 36.707 53.598 76.601 1.00 30.15 180 PRO D O 1
ATOM 8013 N N . GLN D 1 181 ? 38.752 54.169 75.860 1.00 31.59 181 GLN D N 1
ATOM 8014 C CA . GLN D 1 181 ? 38.413 55.585 75.790 1.00 35.85 181 GLN D CA 1
ATOM 8015 C C . GLN D 1 181 ? 37.526 55.956 74.604 1.00 36.34 181 GLN D C 1
ATOM 8016 O O . GLN D 1 181 ? 37.036 57.092 74.569 1.00 37.03 181 GLN D O 1
ATOM 8022 N N . ASN D 1 182 ? 37.290 55.038 73.662 1.00 26.00 182 ASN D N 1
ATOM 8023 C CA . ASN D 1 182 ? 36.502 55.360 72.471 1.00 32.13 182 ASN D CA 1
ATOM 8024 C C . ASN D 1 182 ? 35.136 55.923 72.834 1.00 33.53 182 ASN D C 1
ATOM 8025 O O . ASN D 1 182 ? 34.482 55.461 73.771 1.00 30.73 182 ASN D O 1
ATOM 8030 N N . ARG D 1 183 ? 34.705 56.924 72.075 1.00 30.87 183 ARG D N 1
ATOM 8031 C CA . ARG D 1 183 ? 33.358 57.468 72.173 1.00 30.39 183 ARG D CA 1
ATOM 8032 C C . ARG D 1 183 ? 32.530 56.793 71.091 1.00 35.22 183 ARG D C 1
ATOM 8033 O O . ARG D 1 183 ? 32.894 56.836 69.914 1.00 33.27 183 ARG D O 1
ATOM 8041 N N . PHE D 1 184 ? 31.449 56.136 71.486 1.00 28.81 184 PHE D N 1
ATOM 8042 C CA . PHE D 1 184 ? 30.662 55.352 70.550 1.00 27.71 184 PHE D CA 1
ATOM 8043 C C . PHE D 1 184 ? 29.357 56.058 70.230 1.00 32.10 184 PHE D C 1
ATOM 8044 O O . PHE D 1 184 ? 28.729 56.675 71.103 1.00 29.46 184 PHE D O 1
ATOM 8052 N N . CYS D 1 185 ? 28.974 55.960 68.963 1.00 31.57 185 CYS D N 1
ATOM 8053 C CA . CYS D 1 185 ? 27.719 56.465 68.441 1.00 36.51 185 CYS D CA 1
ATOM 8054 C C . CYS D 1 185 ? 26.817 55.280 68.138 1.00 34.02 185 CYS D C 1
ATOM 8055 O O . CYS D 1 185 ? 27.284 54.243 67.662 1.00 35.78 185 CYS D O 1
ATOM 8058 N N . VAL D 1 186 ? 25.528 55.444 68.389 1.00 30.82 186 VAL D N 1
ATOM 8059 C CA . VAL D 1 186 ? 24.537 54.438 68.056 1.00 26.78 186 VAL D CA 1
ATOM 8060 C C . VAL D 1 186 ? 23.621 55.070 67.027 1.00 30.23 186 VAL D C 1
ATOM 8061 O O . VAL D 1 186 ? 22.944 56.063 67.321 1.00 33.34 186 VAL D O 1
ATOM 8065 N N . LEU D 1 187 ? 23.611 54.502 65.823 1.00 32.32 187 LEU D N 1
ATOM 8066 C CA . LEU D 1 187 ? 23.132 55.184 64.632 1.00 33.15 187 LEU D CA 1
ATOM 8067 C C . LEU D 1 187 ? 22.157 54.297 63.877 1.00 36.53 187 LEU D C 1
ATOM 8068 O O . LEU D 1 187 ? 22.136 53.075 64.037 1.00 36.01 187 LEU D O 1
ATOM 8073 N N . THR D 1 188 ? 21.365 54.943 63.031 1.00 37.67 188 THR D N 1
ATOM 8074 C CA . THR D 1 188 ? 20.518 54.276 62.063 1.00 41.92 188 THR D CA 1
ATOM 8075 C C . THR D 1 188 ? 20.696 54.946 60.702 1.00 45.69 188 THR D C 1
ATOM 8076 O O . THR D 1 188 ? 21.439 55.923 60.543 1.00 38.28 188 THR D O 1
ATOM 8080 N N . LEU D 1 189 ? 20.003 54.408 59.708 1.00 39.28 189 LEU D N 1
ATOM 8081 C CA . LEU D 1 189 ? 20.178 54.844 58.337 1.00 45.14 189 LEU D CA 1
ATOM 8082 C C . LEU D 1 189 ? 18.910 54.485 57.588 1.00 43.09 189 LEU D C 1
ATOM 8083 O O . LEU D 1 189 ? 18.293 53.454 57.872 1.00 47.39 189 LEU D O 1
ATOM 8088 N N . ASP D 1 190 ? 18.509 55.351 56.677 1.00 43.60 190 ASP D N 1
ATOM 8089 C CA . ASP D 1 190 ? 17.462 55.006 55.729 1.00 41.93 190 ASP D CA 1
ATOM 8090 C C . ASP D 1 190 ? 18.032 53.982 54.755 1.00 46.10 190 ASP D C 1
ATOM 8091 O O . ASP D 1 190 ? 19.054 54.261 54.114 1.00 52.72 190 ASP D O 1
ATOM 8096 N N . PRO D 1 191 ? 17.445 52.786 54.640 1.00 48.41 191 PRO D N 1
ATOM 8097 C CA . PRO D 1 191 ? 18.054 51.753 53.784 1.00 48.55 191 PRO D CA 1
ATOM 8098 C C . PRO D 1 191 ? 18.222 52.185 52.342 1.00 43.55 191 PRO D C 1
ATOM 8099 O O . PRO D 1 191 ? 19.132 51.694 51.665 1.00 49.08 191 PRO D O 1
ATOM 8103 N N . GLU D 1 192 ? 17.369 53.093 51.855 1.00 42.79 192 GLU D N 1
ATOM 8104 C CA . GLU D 1 192 ? 17.523 53.644 50.513 1.00 46.41 192 GLU D CA 1
ATOM 8105 C C . GLU D 1 192 ? 18.836 54.404 50.354 1.00 45.81 192 GLU D C 1
ATOM 8106 O O . GLU D 1 192 ? 19.326 54.545 49.230 1.00 52.69 192 GLU D O 1
ATOM 8112 N N . THR D 1 193 ? 19.430 54.879 51.447 1.00 45.02 193 THR D N 1
ATOM 8113 C CA . THR D 1 193 ? 20.718 55.558 51.384 1.00 43.76 193 THR D CA 1
ATOM 8114 C C . THR D 1 193 ? 21.889 54.623 51.654 1.00 44.78 193 THR D C 1
ATOM 8115 O O . THR D 1 193 ? 23.041 55.068 51.608 1.00 42.52 193 THR D O 1
ATOM 8119 N N . LEU D 1 194 ? 21.626 53.354 51.961 1.00 40.35 194 LEU D N 1
ATOM 8120 C CA . LEU D 1 194 ? 22.719 52.420 52.214 1.00 42.98 194 LEU D CA 1
ATOM 8121 C C . LEU D 1 194 ? 23.718 52.336 51.062 1.00 37.66 194 LEU D C 1
ATOM 8122 O O . LEU D 1 194 ? 24.928 52.290 51.341 1.00 37.38 194 LEU D O 1
ATOM 8127 N N . PRO D 1 195 ? 23.321 52.336 49.785 1.00 43.40 195 PRO D N 1
ATOM 8128 C CA . PRO D 1 195 ? 24.343 52.301 48.728 1.00 47.25 195 PRO D CA 1
ATOM 8129 C C . PRO D 1 195 ? 25.304 53.475 48.780 1.00 48.69 195 PRO D C 1
ATOM 8130 O O . PRO D 1 195 ? 26.449 53.342 48.330 1.00 43.32 195 PRO D O 1
ATOM 8134 N N . ALA D 1 196 ? 24.880 54.618 49.329 1.00 42.02 196 ALA D N 1
ATOM 8135 C CA . ALA D 1 196 ? 25.744 55.792 49.331 1.00 46.82 196 ALA D CA 1
ATOM 8136 C C . ALA D 1 196 ? 26.929 55.626 50.279 1.00 43.01 196 ALA D C 1
ATOM 8137 O O . ALA D 1 196 ? 27.974 56.254 50.071 1.00 50.95 196 ALA D O 1
ATOM 8139 N N . ILE D 1 197 ? 26.799 54.788 51.308 1.00 34.96 197 ILE D N 1
ATOM 8140 C CA . ILE D 1 197 ? 27.885 54.549 52.255 1.00 33.49 197 ILE D CA 1
ATOM 8141 C C . ILE D 1 197 ? 28.560 53.202 52.021 1.00 33.95 197 ILE D C 1
ATOM 8142 O O . ILE D 1 197 ? 29.355 52.758 52.858 1.00 35.60 197 ILE D O 1
ATOM 8147 N N . ALA D 1 198 ? 28.256 52.531 50.910 1.00 38.10 198 ALA D N 1
ATOM 8148 C CA . ALA D 1 198 ? 28.675 51.139 50.767 1.00 39.10 198 ALA D CA 1
ATOM 8149 C C . ALA D 1 198 ? 30.191 51.012 50.714 1.00 35.24 198 ALA D C 1
ATOM 8150 O O . ALA D 1 198 ? 30.773 50.184 51.425 1.00 34.51 198 ALA D O 1
ATOM 8152 N N . THR D 1 199 ? 30.854 51.816 49.873 1.00 36.87 199 THR D N 1
ATOM 8153 C CA . THR D 1 199 ? 32.294 51.629 49.715 1.00 41.70 199 THR D CA 1
ATOM 8154 C C . THR D 1 199 ? 33.028 51.966 51.001 1.00 36.86 199 THR D C 1
ATOM 8155 O O . THR D 1 199 ? 34.000 51.297 51.360 1.00 38.23 199 THR D O 1
ATOM 8159 N N . THR D 1 200 ? 32.560 52.980 51.725 1.00 37.11 200 THR D N 1
ATOM 8160 C CA . THR D 1 200 ? 33.185 53.295 53.005 1.00 37.37 200 THR D CA 1
ATOM 8161 C C . THR D 1 200 ? 32.961 52.179 54.014 1.00 32.63 200 THR D C 1
ATOM 8162 O O . THR D 1 200 ? 33.905 51.735 54.678 1.00 34.29 200 THR D O 1
ATOM 8166 N N . LEU D 1 201 ? 31.718 51.705 54.134 1.00 29.73 201 LEU D N 1
ATOM 8167 C CA . LEU D 1 201 ? 31.410 50.613 55.053 1.00 38.63 201 LEU D CA 1
ATOM 8168 C C . LEU D 1 201 ? 32.186 49.349 54.690 1.00 39.45 201 LEU D C 1
ATOM 8169 O O . LEU D 1 201 ? 32.662 48.627 55.574 1.00 32.84 201 LEU D O 1
ATOM 8174 N N . ILE D 1 202 ? 32.327 49.066 53.390 1.00 37.18 202 ILE D N 1
ATOM 8175 C CA . ILE D 1 202 ? 33.100 47.901 52.956 1.00 32.93 202 ILE D CA 1
ATOM 8176 C C . ILE D 1 202 ? 34.562 48.052 53.355 1.00 33.08 202 ILE D C 1
ATOM 8177 O O . ILE D 1 202 ? 35.188 47.107 53.857 1.00 32.61 202 ILE D O 1
ATOM 8182 N N . ASP D 1 203 ? 35.123 49.244 53.144 1.00 32.11 203 ASP D N 1
ATOM 8183 C CA . ASP D 1 203 ? 36.516 49.489 53.501 1.00 32.81 203 ASP D CA 1
ATOM 8184 C C . ASP D 1 203 ? 36.721 49.365 55.009 1.00 36.62 203 ASP D C 1
ATOM 8185 O O . ASP D 1 203 ? 37.709 48.774 55.465 1.00 39.15 203 ASP D O 1
ATOM 8190 N N . VAL D 1 204 ? 35.782 49.890 55.797 1.00 35.90 204 VAL D N 1
ATOM 8191 C CA . VAL D 1 204 ? 35.883 49.789 57.254 1.00 38.66 204 VAL D CA 1
ATOM 8192 C C . VAL D 1 204 ? 35.844 48.330 57.705 1.00 41.19 204 VAL D C 1
ATOM 8193 O O . VAL D 1 204 ? 36.639 47.907 58.555 1.00 44.27 204 VAL D O 1
ATOM 8197 N N . LEU D 1 205 ? 34.928 47.535 57.145 1.00 35.33 205 LEU D N 1
ATOM 8198 C CA . LEU D 1 205 ? 34.715 46.178 57.650 1.00 38.76 205 LEU D CA 1
ATOM 8199 C C . LEU D 1 205 ? 35.746 45.186 57.121 1.00 46.19 205 LEU D C 1
ATOM 8200 O O . LEU D 1 205 ? 36.192 44.303 57.861 1.00 45.83 205 LEU D O 1
ATOM 8205 N N . PHE D 1 206 ? 36.136 45.301 55.851 1.00 45.13 206 PHE D N 1
ATOM 8206 C CA . PHE D 1 206 ? 36.861 44.222 55.192 1.00 34.78 206 PHE D CA 1
ATOM 8207 C C . PHE D 1 206 ? 38.303 44.540 54.851 1.00 33.88 206 PHE D C 1
ATOM 8208 O O . PHE D 1 206 ? 39.051 43.618 54.522 1.00 41.05 206 PHE D O 1
ATOM 8216 N N . TYR D 1 207 ? 38.720 45.802 54.891 1.00 34.61 207 TYR D N 1
ATOM 8217 C CA . TYR D 1 207 ? 40.042 46.142 54.386 1.00 36.72 207 TYR D CA 1
ATOM 8218 C C . TYR D 1 207 ? 40.874 47.006 55.329 1.00 44.66 207 TYR D C 1
ATOM 8219 O O . TYR D 1 207 ? 42.035 47.280 55.015 1.00 47.21 207 TYR D O 1
ATOM 8228 N N . SER D 1 208 ? 40.333 47.417 56.472 1.00 42.80 208 SER D N 1
ATOM 8229 C CA . SER D 1 208 ? 40.971 48.425 57.313 1.00 53.60 208 SER D CA 1
ATOM 8230 C C . SER D 1 208 ? 41.960 47.859 58.327 1.00 68.18 208 SER D C 1
ATOM 8231 O O . SER D 1 208 ? 42.616 48.642 59.022 1.00 72.96 208 SER D O 1
ATOM 8234 N N . HIS D 1 209 ? 42.091 46.542 58.436 1.00 69.89 209 HIS D N 1
ATOM 8235 C CA . HIS D 1 209 ? 43.092 45.966 59.333 1.00 74.41 209 HIS D CA 1
ATOM 8236 C C . HIS D 1 209 ? 43.726 44.718 58.730 1.00 75.45 209 HIS D C 1
ATOM 8237 O O . HIS D 1 209 ? 44.273 44.762 57.628 1.00 80.37 209 HIS D O 1
ATOM 8244 N N . PRO D 1 222 ? 47.316 50.453 75.002 1.00 84.17 222 PRO D N 1
ATOM 8245 C CA . PRO D 1 222 ? 46.057 50.225 74.292 1.00 82.28 222 PRO D CA 1
ATOM 8246 C C . PRO D 1 222 ? 44.848 50.502 75.179 1.00 79.42 222 PRO D C 1
ATOM 8247 O O . PRO D 1 222 ? 44.220 49.573 75.686 1.00 87.65 222 PRO D O 1
ATOM 8251 N N . SER D 1 223 ? 44.548 51.783 75.382 1.00 70.98 223 SER D N 1
ATOM 8252 C CA . SER D 1 223 ? 43.361 52.205 76.110 1.00 64.45 223 SER D CA 1
ATOM 8253 C C . SER D 1 223 ? 42.160 52.410 75.190 1.00 58.51 223 SER D C 1
ATOM 8254 O O . SER D 1 223 ? 41.147 52.970 75.619 1.00 59.96 223 SER D O 1
ATOM 8257 N N . SER D 1 224 ? 42.268 51.988 73.936 1.00 49.84 224 SER D N 1
ATOM 8258 C CA . SER D 1 224 ? 41.218 52.067 72.935 1.00 53.73 224 SER D CA 1
ATOM 8259 C C . SER D 1 224 ? 40.898 50.654 72.450 1.00 52.26 224 SER D C 1
ATOM 8260 O O . SER D 1 224 ? 41.585 49.689 72.794 1.00 59.21 224 SER D O 1
ATOM 8263 N N . ILE D 1 225 ? 39.837 50.520 71.653 1.00 40.85 225 ILE D N 1
ATOM 8264 C CA . ILE D 1 225 ? 39.414 49.208 71.170 1.00 36.98 225 ILE D CA 1
ATOM 8265 C C . ILE D 1 225 ? 38.831 49.355 69.773 1.00 39.40 225 ILE D C 1
ATOM 8266 O O . ILE D 1 225 ? 38.200 50.364 69.442 1.00 40.85 225 ILE D O 1
ATOM 8271 N N . THR D 1 226 ? 39.047 48.330 68.956 1.00 34.13 226 THR D N 1
ATOM 8272 C CA . THR D 1 226 ? 38.373 48.201 67.672 1.00 31.48 226 THR D CA 1
ATOM 8273 C C . THR D 1 226 ? 37.017 47.553 67.905 1.00 35.18 226 THR D C 1
ATOM 8274 O O . THR D 1 226 ? 36.946 46.410 68.360 1.00 39.14 226 THR D O 1
ATOM 8278 N N . PHE D 1 227 ? 35.942 48.285 67.626 1.00 29.12 227 PHE D N 1
ATOM 8279 C CA . PHE D 1 227 ? 34.599 47.752 67.800 1.00 24.81 227 PHE D CA 1
ATOM 8280 C C . PHE D 1 227 ? 33.677 48.427 66.802 1.00 31.48 227 PHE D C 1
ATOM 8281 O O . PHE D 1 227 ? 33.637 49.657 66.730 1.00 28.73 227 PHE D O 1
ATOM 8289 N N . PHE D 1 228 ? 32.943 47.620 66.039 1.00 25.68 228 PHE D N 1
ATOM 8290 C CA . PHE D 1 228 ? 32.032 48.139 65.032 1.00 24.05 228 PHE D CA 1
ATOM 8291 C C . PHE D 1 228 ? 30.920 47.116 64.889 1.00 25.21 228 PHE D C 1
ATOM 8292 O O . PHE D 1 228 ? 31.195 45.925 64.717 1.00 29.72 228 PHE D O 1
ATOM 8300 N N . ALA D 1 229 ? 29.674 47.558 65.004 1.00 26.24 229 ALA D N 1
ATOM 8301 C CA . ALA D 1 229 ? 28.541 46.660 64.875 1.00 28.01 229 ALA D CA 1
ATOM 8302 C C . ALA D 1 229 ? 27.605 47.174 63.797 1.00 30.15 229 ALA D C 1
ATOM 8303 O O . ALA D 1 229 ? 27.364 48.379 63.687 1.00 31.91 229 ALA D O 1
ATOM 8305 N N . PHE D 1 230 ? 27.091 46.247 63.003 1.00 28.21 230 PHE D N 1
ATOM 8306 C CA . PHE D 1 230 ? 26.078 46.528 62.000 1.00 23.33 230 PHE D CA 1
ATOM 8307 C C . PHE D 1 230 ? 25.035 45.437 62.112 1.00 34.65 230 PHE D C 1
ATOM 8308 O O . PHE D 1 230 ? 25.382 44.251 62.102 1.00 37.52 230 PHE D O 1
ATOM 8316 N N . SER D 1 231 ? 23.765 45.826 62.183 1.00 29.22 231 SER D N 1
ATOM 8317 C CA . SER D 1 231 ? 22.691 44.848 62.132 1.00 24.80 231 SER D CA 1
ATOM 8318 C C . SER D 1 231 ? 21.600 45.301 61.178 1.00 33.74 231 SER D C 1
ATOM 8319 O O . SER D 1 231 ? 21.353 46.499 60.983 1.00 31.50 231 SER D O 1
ATOM 8322 N N . LEU D 1 232 ? 20.992 44.311 60.541 1.00 29.26 232 LEU D N 1
ATOM 8323 C CA . LEU D 1 232 ? 19.867 44.510 59.637 1.00 31.85 232 LEU D CA 1
ATOM 8324 C C . LEU D 1 232 ? 18.855 43.460 60.072 1.00 32.08 232 LEU D C 1
ATOM 8325 O O . LEU D 1 232 ? 19.047 42.264 59.830 1.00 32.86 232 LEU D O 1
ATOM 8330 N N . ILE D 1 233 ? 17.815 43.897 60.778 1.00 31.03 233 ILE D N 1
ATOM 8331 C CA . ILE D 1 233 ? 16.862 42.994 61.412 1.00 31.35 233 ILE D CA 1
ATOM 8332 C C . ILE D 1 233 ? 15.458 43.453 61.047 1.00 36.56 233 ILE D C 1
ATOM 8333 O O . ILE D 1 233 ? 15.069 44.583 61.365 1.00 43.89 233 ILE D O 1
ATOM 8338 N N . GLU D 1 234 ? 14.710 42.586 60.362 1.00 39.24 234 GLU D N 1
ATOM 8339 C CA . GLU D 1 234 ? 13.363 42.905 59.878 1.00 47.13 234 GLU D CA 1
ATOM 8340 C C . GLU D 1 234 ? 13.342 44.240 59.136 1.00 44.31 234 GLU D C 1
ATOM 8341 O O . GLU D 1 234 ? 12.410 45.034 59.269 1.00 46.62 234 GLU D O 1
ATOM 8347 N N . GLY D 1 235 ? 14.400 44.502 58.369 1.00 44.46 235 GLY D N 1
ATOM 8348 C CA . GLY D 1 235 ? 14.485 45.695 57.557 1.00 47.16 235 GLY D CA 1
ATOM 8349 C C . GLY D 1 235 ? 15.032 46.935 58.235 1.00 47.34 235 GLY D C 1
ATOM 8350 O O . GLY D 1 235 ? 15.187 47.962 57.561 1.00 44.69 235 GLY D O 1
ATOM 8351 N N . TYR D 1 236 ? 15.330 46.885 59.535 1.00 43.98 236 TYR D N 1
ATOM 8352 C CA . TYR D 1 236 ? 15.839 48.042 60.264 1.00 46.11 236 TYR D CA 1
ATOM 8353 C C . TYR D 1 236 ? 17.350 47.943 60.409 1.00 38.36 236 TYR D C 1
ATOM 8354 O O . TYR D 1 236 ? 17.866 46.907 60.838 1.00 35.07 236 TYR D O 1
ATOM 8363 N N . ILE D 1 237 ? 18.055 49.035 60.075 1.00 35.73 237 ILE D N 1
ATOM 8364 C CA . ILE D 1 237 ? 19.511 49.102 60.165 1.00 37.39 237 ILE D CA 1
ATOM 8365 C C . ILE D 1 237 ? 19.913 49.712 61.501 1.00 37.34 237 ILE D C 1
ATOM 8366 O O . ILE D 1 237 ? 19.353 50.723 61.939 1.00 32.95 237 ILE D O 1
ATOM 8371 N N . SER D 1 238 ? 20.897 49.108 62.149 1.00 30.54 238 SER D N 1
ATOM 8372 C CA . SER D 1 238 ? 21.475 49.666 63.362 1.00 36.68 238 SER D CA 1
ATOM 8373 C C . SER D 1 238 ? 22.988 49.573 63.266 1.00 32.16 238 SER D C 1
ATOM 8374 O O . SER D 1 238 ? 23.529 48.546 62.842 1.00 32.17 238 SER D O 1
ATOM 8377 N N . ILE D 1 239 ? 23.674 50.649 63.651 1.00 31.01 239 ILE D N 1
ATOM 8378 C CA . ILE D 1 239 ? 25.128 50.706 63.549 1.00 26.77 239 ILE D CA 1
ATOM 8379 C C . ILE D 1 239 ? 25.697 51.289 64.836 1.00 29.94 239 ILE D C 1
ATOM 8380 O O . ILE D 1 239 ? 25.184 52.285 65.358 1.00 33.07 239 ILE D O 1
ATOM 8385 N N . VAL D 1 240 ? 26.742 50.653 65.355 1.00 26.75 240 VAL D N 1
ATOM 8386 C CA . VAL D 1 240 ? 27.519 51.184 66.463 1.00 26.41 240 VAL D CA 1
ATOM 8387 C C . VAL D 1 240 ? 28.929 51.389 65.944 1.00 28.15 240 VAL D C 1
ATOM 8388 O O . VAL D 1 240 ? 29.552 50.443 65.436 1.00 29.00 240 VAL D O 1
ATOM 8392 N N . MET D 1 241 ? 29.427 52.619 66.048 1.00 26.69 241 MET D N 1
ATOM 8393 C CA . MET D 1 241 ? 30.771 52.907 65.572 1.00 25.61 241 MET D CA 1
ATOM 8394 C C . MET D 1 241 ? 31.407 54.012 66.400 1.00 25.65 241 MET D C 1
ATOM 8395 O O . MET D 1 241 ? 30.726 54.829 67.021 1.00 27.55 241 MET D O 1
ATOM 8400 N N . ASP D 1 242 ? 32.742 53.976 66.385 1.00 27.22 242 ASP D N 1
ATOM 8401 C CA . ASP D 1 242 ? 33.646 54.994 66.899 1.00 43.46 242 ASP D CA 1
ATOM 8402 C C . ASP D 1 242 ? 33.295 56.373 66.359 1.00 37.83 242 ASP D C 1
ATOM 8403 O O . ASP D 1 242 ? 33.070 56.529 65.160 1.00 29.29 242 ASP D O 1
ATOM 8408 N N . ALA D 1 243 ? 33.324 57.390 67.230 1.00 29.44 243 ALA D N 1
ATOM 8409 C CA . ALA D 1 243 ? 33.141 58.752 66.739 1.00 31.72 243 ALA D CA 1
ATOM 8410 C C . ALA D 1 243 ? 34.199 59.104 65.702 1.00 36.61 243 ALA D C 1
ATOM 8411 O O . ALA D 1 243 ? 33.914 59.839 64.751 1.00 39.74 243 ALA D O 1
ATOM 8413 N N . GLU D 1 244 ? 35.413 58.569 65.850 1.00 33.47 244 GLU D N 1
ATOM 8414 C CA . GLU D 1 244 ? 36.462 58.882 64.884 1.00 39.37 244 GLU D CA 1
ATOM 8415 C C . GLU D 1 244 ? 36.224 58.143 63.574 1.00 37.68 244 GLU D C 1
ATOM 8416 O O . GLU D 1 244 ? 36.502 58.672 62.495 1.00 38.55 244 GLU D O 1
ATOM 8418 N N . THR D 1 245 ? 35.683 56.928 63.655 1.00 38.52 245 THR D N 1
ATOM 8419 C CA . THR D 1 245 ? 35.288 56.205 62.452 1.00 40.12 245 THR D CA 1
ATOM 8420 C C . THR D 1 245 ? 34.142 56.908 61.732 1.00 39.17 245 THR D C 1
ATOM 8421 O O . THR D 1 245 ? 34.101 56.933 60.496 1.00 41.06 245 THR D O 1
ATOM 8425 N N . GLN D 1 246 ? 33.201 57.487 62.485 1.00 35.91 246 GLN D N 1
ATOM 8426 C CA . GLN D 1 246 ? 32.080 58.177 61.849 1.00 33.47 246 GLN D CA 1
ATOM 8427 C C . GLN D 1 246 ? 32.543 59.286 60.910 1.00 35.88 246 GLN D C 1
ATOM 8428 O O . GLN D 1 246 ? 31.863 59.575 59.922 1.00 37.62 246 GLN D O 1
ATOM 8434 N N . LYS D 1 247 ? 33.691 59.914 61.181 1.00 33.73 247 LYS D N 1
ATOM 8435 C CA . LYS D 1 247 ? 34.100 61.013 60.312 1.00 32.96 247 LYS D CA 1
ATOM 8436 C C . LYS D 1 247 ? 34.623 60.524 58.974 1.00 36.73 247 LYS D C 1
ATOM 8437 O O . LYS D 1 247 ? 34.847 61.350 58.085 1.00 40.84 247 LYS D O 1
ATOM 8443 N N . LYS D 1 248 ? 34.819 59.214 58.819 1.00 40.20 248 LYS D N 1
ATOM 8444 C CA . LYS D 1 248 ? 35.157 58.636 57.524 1.00 39.70 248 LYS D CA 1
ATOM 8445 C C . LYS D 1 248 ? 33.973 58.618 56.573 1.00 47.02 248 LYS D C 1
ATOM 8446 O O . LYS D 1 248 ? 34.173 58.538 55.357 1.00 45.23 248 LYS D O 1
ATOM 8452 N N . PHE D 1 249 ? 32.781 58.680 57.083 1.00 49.45 249 PHE D N 1
ATOM 8453 C CA . PHE D 1 249 ? 31.564 58.484 56.314 1.00 44.89 249 PHE D CA 1
ATOM 8454 C C . PHE D 1 249 ? 31.071 59.796 55.720 1.00 56.40 249 PHE D C 1
ATOM 8455 O O . PHE D 1 249 ? 31.266 60.865 56.308 1.00 52.25 249 PHE D O 1
ATOM 8463 N N . PRO D 1 250 ? 30.448 59.723 54.543 1.00 64.42 250 PRO D N 1
ATOM 8464 C CA . PRO D 1 250 ? 29.775 60.902 53.992 1.00 67.50 250 PRO D CA 1
ATOM 8465 C C . PRO D 1 250 ? 28.824 61.502 55.017 1.00 66.09 250 PRO D C 1
ATOM 8466 O O . PRO D 1 250 ? 28.163 60.788 55.773 1.00 66.19 250 PRO D O 1
ATOM 8470 N N . SER D 1 251 ? 28.778 62.829 55.050 1.00 65.41 251 SER D N 1
ATOM 8471 C CA . SER D 1 251 ? 27.977 63.527 56.041 1.00 74.68 251 SER D CA 1
ATOM 8472 C C . SER D 1 251 ? 26.488 63.416 55.712 1.00 76.08 251 SER D C 1
ATOM 8473 O O . SER D 1 251 ? 26.092 63.062 54.595 1.00 69.94 251 SER D O 1
ATOM 8476 N N . ASP D 1 252 ? 25.663 63.713 56.718 1.00 69.16 252 ASP D N 1
ATOM 8477 C CA . ASP D 1 252 ? 24.213 63.867 56.610 1.00 71.02 252 ASP D CA 1
ATOM 8478 C C . ASP D 1 252 ? 23.471 62.571 56.299 1.00 65.75 252 ASP D C 1
ATOM 8479 O O . ASP D 1 252 ? 22.270 62.617 56.005 1.00 69.22 252 ASP D O 1
ATOM 8484 N N . LEU D 1 253 ? 24.130 61.418 56.364 1.00 55.11 253 LEU D N 1
ATOM 8485 C CA . LEU D 1 253 ? 23.468 60.146 56.098 1.00 45.28 253 LEU D CA 1
ATOM 8486 C C . LEU D 1 253 ? 23.223 59.316 57.347 1.00 46.92 253 LEU D C 1
ATOM 8487 O O . LEU D 1 253 ? 22.142 58.740 57.493 1.00 47.30 253 LEU D O 1
ATOM 8492 N N . LEU D 1 254 ? 24.199 59.234 58.249 1.00 46.04 254 LEU D N 1
ATOM 8493 C CA . LEU D 1 254 ? 24.010 58.508 59.498 1.00 50.64 254 LEU D CA 1
ATOM 8494 C C . LEU D 1 254 ? 23.079 59.291 60.421 1.00 55.50 254 LEU D C 1
ATOM 8495 O O . LEU D 1 254 ? 23.254 60.497 60.620 1.00 63.11 254 LEU D O 1
ATOM 8500 N N . LEU D 1 255 ? 22.077 58.609 60.971 1.00 39.92 255 LEU D N 1
ATOM 8501 C CA . LEU D 1 255 ? 21.021 59.249 61.743 1.00 50.41 255 LEU D CA 1
ATOM 8502 C C . LEU D 1 255 ? 21.125 58.845 63.211 1.00 50.49 255 LEU D C 1
ATOM 8503 O O . LEU D 1 255 ? 21.218 57.655 63.531 1.00 44.33 255 LEU D O 1
ATOM 8508 N N . THR D 1 256 ? 21.090 59.835 64.101 1.00 54.93 256 THR D N 1
ATOM 8509 C CA . THR D 1 256 ? 21.199 59.584 65.530 1.00 51.35 256 THR D CA 1
ATOM 8510 C C . THR D 1 256 ? 20.211 60.461 66.280 1.00 61.00 256 THR D C 1
ATOM 8511 O O . THR D 1 256 ? 19.601 61.380 65.720 1.00 51.71 256 THR D O 1
ATOM 8515 N N . SER D 1 257 ? 20.064 60.165 67.570 1.00 66.45 257 SER D N 1
ATOM 8516 C CA . SER D 1 257 ? 19.249 60.958 68.479 1.00 76.41 257 SER D CA 1
ATOM 8517 C C . SER D 1 257 ? 20.079 61.667 69.536 1.00 81.53 257 SER D C 1
ATOM 8518 O O . SER D 1 257 ? 19.517 62.394 70.361 1.00 82.40 257 SER D O 1
ATOM 8521 N N . SER D 1 258 ? 21.397 61.476 69.529 1.00 82.64 258 SER D N 1
ATOM 8522 C CA . SER D 1 258 ? 22.246 61.995 70.592 1.00 80.16 258 SER D CA 1
ATOM 8523 C C . SER D 1 258 ? 22.148 63.512 70.676 1.00 85.11 258 SER D C 1
ATOM 8524 O O . SER D 1 258 ? 22.321 64.217 69.677 1.00 89.68 258 SER D O 1
ATOM 8527 N N . SER D 1 259 ? 21.848 64.008 71.879 1.00 82.57 259 SER D N 1
ATOM 8528 C CA . SER D 1 259 ? 21.863 65.436 72.167 1.00 83.38 259 SER D CA 1
ATOM 8529 C C . SER D 1 259 ? 23.273 65.996 72.255 1.00 75.23 259 SER D C 1
ATOM 8530 O O . SER D 1 259 ? 23.435 67.203 72.472 1.00 84.01 259 SER D O 1
ATOM 8533 N N . GLY D 1 260 ? 24.285 65.154 72.094 1.00 63.97 260 GLY D N 1
ATOM 8534 C CA . GLY D 1 260 ? 25.659 65.545 72.315 1.00 56.52 260 GLY D CA 1
ATOM 8535 C C . GLY D 1 260 ? 26.408 64.454 73.051 1.00 42.72 260 GLY D C 1
ATOM 8536 O O . GLY D 1 260 ? 27.552 64.140 72.716 1.00 47.00 260 GLY D O 1
ATOM 8537 N N . GLU D 1 261 ? 25.759 63.843 74.038 1.00 42.28 261 GLU D N 1
ATOM 8538 C CA . GLU D 1 261 ? 26.424 62.853 74.875 1.00 38.43 261 GLU D CA 1
ATOM 8539 C C . GLU D 1 261 ? 26.441 61.501 74.172 1.00 39.61 261 GLU D C 1
ATOM 8540 O O . GLU D 1 261 ? 25.388 60.906 73.928 1.00 41.80 261 GLU D O 1
ATOM 8546 N N . LEU D 1 262 ? 27.637 61.013 73.859 1.00 34.67 262 LEU D N 1
ATOM 8547 C CA . LEU D 1 262 ? 27.820 59.700 73.260 1.00 29.54 262 LEU D CA 1
ATOM 8548 C C . LEU D 1 262 ? 27.988 58.651 74.362 1.00 27.38 262 LEU D C 1
ATOM 8549 O O . LEU D 1 262 ? 27.653 58.894 75.521 1.00 29.17 262 LEU D O 1
ATOM 8554 N N . TRP D 1 263 ? 28.535 57.488 74.019 1.00 29.67 263 TRP D N 1
ATOM 8555 C CA . TRP D 1 263 ? 28.542 56.320 74.893 1.00 29.05 263 TRP D CA 1
ATOM 8556 C C . TRP D 1 263 ? 29.965 55.815 75.098 1.00 28.45 263 TRP D C 1
ATOM 8557 O O . TRP D 1 263 ? 30.771 55.812 74.168 1.00 30.80 263 TRP D O 1
ATOM 8568 N N . ARG D 1 264 ? 30.273 55.393 76.314 1.00 22.54 264 ARG D N 1
ATOM 8569 C CA . ARG D 1 264 ? 31.513 54.687 76.589 1.00 23.19 264 ARG D CA 1
ATOM 8570 C C . ARG D 1 264 ? 31.204 53.209 76.709 1.00 24.46 264 ARG D C 1
ATOM 8571 O O . ARG D 1 264 ? 30.160 52.829 77.242 1.00 25.44 264 ARG D O 1
ATOM 8579 N N . MET D 1 265 ? 32.113 52.380 76.224 1.00 24.43 265 MET D N 1
ATOM 8580 C CA . MET D 1 265 ? 31.957 50.942 76.337 1.00 24.79 265 MET D CA 1
ATOM 8581 C C . MET D 1 265 ? 32.520 50.428 77.659 1.00 29.40 265 MET D C 1
ATOM 8582 O O . MET D 1 265 ? 33.574 50.877 78.121 1.00 25.79 265 MET D O 1
ATOM 8587 N N . VAL D 1 266 ? 31.823 49.467 78.258 1.00 23.22 266 VAL D N 1
ATOM 8588 C CA . VAL D 1 266 ? 32.387 48.647 79.327 1.00 24.59 266 VAL D CA 1
ATOM 8589 C C . VAL D 1 266 ? 32.468 47.231 78.776 1.00 24.66 266 VAL D C 1
ATOM 8590 O O . VAL D 1 266 ? 31.437 46.607 78.489 1.00 27.57 266 VAL D O 1
ATOM 8594 N N . ARG D 1 267 ? 33.690 46.739 78.589 1.00 24.24 267 ARG D N 1
ATOM 8595 C CA . ARG D 1 267 ? 33.910 45.384 78.105 1.00 27.44 267 ARG D CA 1
ATOM 8596 C C . ARG D 1 267 ? 34.002 44.453 79.304 1.00 27.59 267 ARG D C 1
ATOM 8597 O O . ARG D 1 267 ? 34.702 44.758 80.277 1.00 27.82 267 ARG D O 1
ATOM 8605 N N . ILE D 1 268 ? 33.315 43.317 79.220 1.00 22.40 268 ILE D N 1
ATOM 8606 C CA . ILE D 1 268 ? 33.110 42.400 80.341 1.00 22.35 268 ILE D CA 1
ATOM 8607 C C . ILE D 1 268 ? 33.711 41.039 79.994 1.00 22.30 268 ILE D C 1
ATOM 8608 O O . ILE D 1 268 ? 33.347 40.447 78.969 1.00 25.45 268 ILE D O 1
ATOM 8613 N N . GLY D 1 269 ? 34.580 40.527 80.870 1.00 24.57 269 GLY D N 1
ATOM 8614 C CA . GLY D 1 269 ? 35.221 39.234 80.709 1.00 27.14 269 GLY D CA 1
ATOM 8615 C C . GLY D 1 269 ? 36.725 39.359 80.477 1.00 33.01 269 GLY D C 1
ATOM 8616 O O . GLY D 1 269 ? 37.211 40.316 79.861 1.00 29.97 269 GLY D O 1
ATOM 8617 N N . GLY D 1 270 ? 37.474 38.377 80.989 1.00 31.11 270 GLY D N 1
ATOM 8618 C CA . GLY D 1 270 ? 38.924 38.347 80.857 1.00 33.44 270 GLY D CA 1
ATOM 8619 C C . GLY D 1 270 ? 39.410 37.155 80.060 1.00 35.96 270 GLY D C 1
ATOM 8620 O O . GLY D 1 270 ? 40.603 37.001 79.775 1.00 43.35 270 GLY D O 1
ATOM 8621 N N . GLN D 1 271 ? 38.475 36.281 79.726 1.00 29.51 271 GLN D N 1
ATOM 8622 C CA . GLN D 1 271 ? 38.689 35.166 78.820 1.00 31.22 271 GLN D CA 1
ATOM 8623 C C . GLN D 1 271 ? 37.334 34.839 78.223 1.00 34.66 271 GLN D C 1
ATOM 8624 O O . GLN D 1 271 ? 36.310 35.311 78.735 1.00 30.72 271 GLN D O 1
ATOM 8630 N N . PRO D 1 272 ? 37.291 34.107 77.106 1.00 31.95 272 PRO D N 1
ATOM 8631 C CA . PRO D 1 272 ? 36.011 33.878 76.421 1.00 33.32 272 PRO D CA 1
ATOM 8632 C C . PRO D 1 272 ? 34.938 33.354 77.362 1.00 35.83 272 PRO D C 1
ATOM 8633 O O . PRO D 1 272 ? 35.166 32.429 78.143 1.00 34.95 272 PRO D O 1
ATOM 8637 N N . LEU D 1 273 ? 33.758 33.959 77.284 1.00 33.22 273 LEU D N 1
ATOM 8638 C CA . LEU D 1 273 ? 32.698 33.714 78.253 1.00 32.57 273 LEU D CA 1
ATOM 8639 C C . LEU D 1 273 ? 31.843 32.494 77.936 1.00 31.42 273 LEU D C 1
ATOM 8640 O O . LEU D 1 273 ? 31.088 32.053 78.811 1.00 29.88 273 LEU D O 1
ATOM 8645 N N . GLY D 1 274 ? 31.938 31.937 76.726 1.00 32.50 274 GLY D N 1
ATOM 8646 C CA . GLY D 1 274 ? 31.114 30.789 76.399 1.00 35.67 274 GLY D CA 1
ATOM 8647 C C . GLY D 1 274 ? 29.625 31.132 76.340 1.00 35.00 274 GLY D C 1
ATOM 8648 O O . GLY D 1 274 ? 29.211 32.287 76.326 1.00 39.88 274 GLY D O 1
ATOM 8649 N N . PHE D 1 275 ? 28.815 30.073 76.327 1.00 30.95 275 PHE D N 1
ATOM 8650 C CA . PHE D 1 275 ? 27.378 30.224 76.167 1.00 32.14 275 PHE D CA 1
ATOM 8651 C C . PHE D 1 275 ? 26.568 29.579 77.280 1.00 38.73 275 PHE D C 1
ATOM 8652 O O . PHE D 1 275 ? 25.334 29.626 77.232 1.00 36.03 275 PHE D O 1
ATOM 8660 N N . ASP D 1 276 ? 27.221 29.022 78.298 1.00 40.53 276 ASP D N 1
ATOM 8661 C CA . ASP D 1 276 ? 26.526 28.293 79.350 1.00 34.67 276 ASP D CA 1
ATOM 8662 C C . ASP D 1 276 ? 26.405 29.064 80.654 1.00 43.03 276 ASP D C 1
ATOM 8663 O O . ASP D 1 276 ? 25.406 28.904 81.362 1.00 38.25 276 ASP D O 1
ATOM 8668 N N . GLU D 1 277 ? 27.384 29.888 81.002 1.00 41.73 277 GLU D N 1
ATOM 8669 C CA . GLU D 1 277 ? 27.317 30.554 82.293 1.00 39.00 277 GLU D CA 1
ATOM 8670 C C . GLU D 1 277 ? 26.223 31.615 82.269 1.00 35.97 277 GLU D C 1
ATOM 8671 O O . GLU D 1 277 ? 26.175 32.454 81.363 1.00 37.38 277 GLU D O 1
ATOM 8677 N N . CYS D 1 278 ? 25.327 31.556 83.252 1.00 36.19 278 CYS D N 1
ATOM 8678 C CA . CYS D 1 278 ? 24.281 32.555 83.400 1.00 37.18 278 CYS D CA 1
ATOM 8679 C C . CYS D 1 278 ? 24.687 33.639 84.394 1.00 38.41 278 CYS D C 1
ATOM 8680 O O . CYS D 1 278 ? 25.684 33.528 85.108 1.00 38.60 278 CYS D O 1
ATOM 8683 N N . GLY D 1 279 ? 23.902 34.716 84.405 1.00 34.96 279 GLY D N 1
ATOM 8684 C CA . GLY D 1 279 ? 24.012 35.759 85.400 1.00 43.17 279 GLY D CA 1
ATOM 8685 C C . GLY D 1 279 ? 25.019 36.846 85.106 1.00 36.26 279 GLY D C 1
ATOM 8686 O O . GLY D 1 279 ? 25.206 37.734 85.949 1.00 35.43 279 GLY D O 1
ATOM 8687 N N . ILE D 1 280 ? 25.675 36.816 83.940 1.00 29.93 280 ILE D N 1
ATOM 8688 C CA . ILE D 1 280 ? 26.678 37.832 83.630 1.00 31.98 280 ILE D CA 1
ATOM 8689 C C . ILE D 1 280 ? 26.005 39.170 83.326 1.00 35.57 280 ILE D C 1
ATOM 8690 O O . ILE D 1 280 ? 26.340 40.203 83.921 1.00 31.67 280 ILE D O 1
ATOM 8695 N N . VAL D 1 281 ? 25.047 39.168 82.394 1.00 32.35 281 VAL D N 1
ATOM 8696 C CA . VAL D 1 281 ? 24.261 40.365 82.091 1.00 33.77 281 VAL D CA 1
ATOM 8697 C C . VAL D 1 281 ? 23.589 40.896 83.355 1.00 30.22 281 VAL D C 1
ATOM 8698 O O . VAL D 1 281 ? 23.524 42.113 83.576 1.00 31.92 281 VAL D O 1
ATOM 8702 N N . ALA D 1 282 ? 23.084 39.991 84.196 1.00 31.39 282 ALA D N 1
ATOM 8703 C CA . ALA D 1 282 ? 22.322 40.398 85.375 1.00 36.77 282 ALA D CA 1
ATOM 8704 C C . ALA D 1 282 ? 23.190 41.183 86.350 1.00 39.57 282 ALA D C 1
ATOM 8705 O O . ALA D 1 282 ? 22.713 42.120 87.003 1.00 41.15 282 ALA D O 1
ATOM 8707 N N . GLN D 1 283 ? 24.468 40.827 86.452 1.00 39.52 283 GLN D N 1
ATOM 8708 C CA . GLN D 1 283 ? 25.366 41.513 87.369 1.00 48.21 283 GLN D CA 1
ATOM 8709 C C . GLN D 1 283 ? 25.818 42.865 86.836 1.00 40.92 283 GLN D C 1
ATOM 8710 O O . GLN D 1 283 ? 26.400 43.643 87.597 1.00 38.33 283 GLN D O 1
ATOM 8716 N N . ILE D 1 284 ? 25.562 43.160 85.563 1.00 30.90 284 ILE D N 1
ATOM 8717 C CA . ILE D 1 284 ? 25.819 44.469 84.982 1.00 28.73 284 ILE D CA 1
ATOM 8718 C C . ILE D 1 284 ? 24.553 45.315 84.956 1.00 36.04 284 ILE D C 1
ATOM 8719 O O . ILE D 1 284 ? 24.532 46.437 85.463 1.00 34.27 284 ILE D O 1
ATOM 8724 N N . ALA D 1 285 ? 23.476 44.769 84.386 1.00 38.49 285 ALA D N 1
ATOM 8725 C CA . ALA D 1 285 ? 22.242 45.526 84.203 1.00 34.07 285 ALA D CA 1
ATOM 8726 C C . ALA D 1 285 ? 21.549 45.815 85.531 1.00 34.61 285 ALA D C 1
ATOM 8727 O O . ALA D 1 285 ? 20.943 46.877 85.697 1.00 37.00 285 ALA D O 1
ATOM 8729 N N . GLY D 1 286 ? 21.596 44.875 86.475 1.00 41.55 286 GLY D N 1
ATOM 8730 C CA . GLY D 1 286 ? 20.961 45.049 87.765 1.00 42.95 286 GLY D CA 1
ATOM 8731 C C . GLY D 1 286 ? 21.465 46.262 88.532 1.00 42.84 286 GLY D C 1
ATOM 8732 O O . GLY D 1 286 ? 20.684 47.127 88.944 1.00 38.39 286 GLY D O 1
ATOM 8733 N N . PRO D 1 287 ? 22.787 46.346 88.749 1.00 43.13 287 PRO D N 1
ATOM 8734 C CA . PRO D 1 287 ? 23.331 47.531 89.436 1.00 42.79 287 PRO D CA 1
ATOM 8735 C C . PRO D 1 287 ? 23.125 48.825 88.671 1.00 39.87 287 PRO D C 1
ATOM 8736 O O . PRO D 1 287 ? 22.901 49.873 89.291 1.00 37.79 287 PRO D O 1
ATOM 8740 N N . LEU D 1 288 ? 23.191 48.788 87.340 1.00 33.72 288 LEU D N 1
ATOM 8741 C CA . LEU D 1 288 ? 22.950 50.004 86.570 1.00 38.86 288 LEU D CA 1
ATOM 8742 C C . LEU D 1 288 ? 21.495 50.437 86.691 1.00 40.19 288 LEU D C 1
ATOM 8743 O O . LEU D 1 288 ? 21.200 51.636 86.782 1.00 40.84 288 LEU D O 1
ATOM 8748 N N . ALA D 1 289 ? 20.575 49.472 86.720 1.00 42.25 289 ALA D N 1
ATOM 8749 C CA . ALA D 1 289 ? 19.169 49.790 86.936 1.00 42.83 289 ALA D CA 1
ATOM 8750 C C . ALA D 1 289 ? 18.969 50.483 88.277 1.00 45.78 289 ALA D C 1
ATOM 8751 O O . ALA D 1 289 ? 18.273 51.500 88.364 1.00 46.43 289 ALA D O 1
ATOM 8753 N N . ALA D 1 290 ? 19.585 49.949 89.338 1.00 46.04 290 ALA D N 1
ATOM 8754 C CA . ALA D 1 290 ? 19.426 50.545 90.663 1.00 53.00 290 ALA D CA 1
ATOM 8755 C C . ALA D 1 290 ? 19.981 51.966 90.716 1.00 52.42 290 ALA D C 1
ATOM 8756 O O . ALA D 1 290 ? 19.525 52.779 91.526 1.00 53.31 290 ALA D O 1
ATOM 8758 N N . ALA D 1 291 ? 20.945 52.291 89.857 1.00 44.61 291 ALA D N 1
ATOM 8759 C CA . ALA D 1 291 ? 21.499 53.637 89.789 1.00 40.86 291 ALA D CA 1
ATOM 8760 C C . ALA D 1 291 ? 20.806 54.517 88.751 1.00 34.02 291 ALA D C 1
ATOM 8761 O O . ALA D 1 291 ? 21.230 55.661 88.545 1.00 42.89 291 ALA D O 1
ATOM 8763 N N . ASP D 1 292 ? 19.762 54.007 88.095 1.00 38.40 292 ASP D N 1
ATOM 8764 C CA . ASP D 1 292 ? 19.015 54.730 87.061 1.00 43.47 292 ASP D CA 1
ATOM 8765 C C . ASP D 1 292 ? 19.932 55.222 85.939 1.00 46.11 292 ASP D C 1
ATOM 8766 O O . ASP D 1 292 ? 19.885 56.380 85.518 1.00 43.59 292 ASP D O 1
ATOM 8771 N N . ILE D 1 293 ? 20.783 54.326 85.457 1.00 38.77 293 ILE D N 1
ATOM 8772 C CA . ILE D 1 293 ? 21.658 54.598 84.325 1.00 35.08 293 ILE D CA 1
ATOM 8773 C C . ILE D 1 293 ? 21.238 53.683 83.185 1.00 40.64 293 ILE D C 1
ATOM 8774 O O . ILE D 1 293 ? 21.121 52.466 83.375 1.00 44.94 293 ILE D O 1
ATOM 8779 N N . SER D 1 294 ? 20.986 54.269 82.014 1.00 36.40 294 SER D N 1
ATOM 8780 C CA . SER D 1 294 ? 20.602 53.500 80.836 1.00 33.08 294 SER D CA 1
ATOM 8781 C C . SER D 1 294 ? 21.830 52.870 80.180 1.00 31.63 294 SER D C 1
ATOM 8782 O O . SER D 1 294 ? 22.965 53.330 80.344 1.00 34.76 294 SER D O 1
ATOM 8785 N N . ALA D 1 295 ? 21.589 51.810 79.411 1.00 32.86 295 ALA D N 1
ATOM 8786 C CA . ALA D 1 295 ? 22.690 51.133 78.740 1.00 28.43 295 ALA D CA 1
ATOM 8787 C C . ALA D 1 295 ? 22.185 50.329 77.555 1.00 29.47 295 ALA D C 1
ATOM 8788 O O . ALA D 1 295 ? 21.090 49.767 77.602 1.00 36.24 295 ALA D O 1
ATOM 8790 N N . TYR D 1 296 ? 22.997 50.281 76.495 1.00 28.35 296 TYR D N 1
ATOM 8791 C CA . TYR D 1 296 ? 22.896 49.240 75.485 1.00 33.25 296 TYR D CA 1
ATOM 8792 C C . TYR D 1 296 ? 23.780 48.083 75.920 1.00 35.45 296 TYR D C 1
ATOM 8793 O O . TYR D 1 296 ? 24.716 48.254 76.704 1.00 35.06 296 TYR D O 1
ATOM 8802 N N . TYR D 1 297 ? 23.478 46.893 75.412 1.00 26.99 297 TYR D N 1
ATOM 8803 C CA . TYR D 1 297 ? 24.269 45.727 75.775 1.00 23.37 297 TYR D CA 1
ATOM 8804 C C . TYR D 1 297 ? 24.385 44.818 74.569 1.00 26.53 297 TYR D C 1
ATOM 8805 O O . TYR D 1 297 ? 23.369 44.431 73.983 1.00 29.70 297 TYR D O 1
ATOM 8814 N N . ILE D 1 298 ? 25.622 44.490 74.194 1.00 22.72 298 ILE D N 1
ATOM 8815 C CA . ILE D 1 298 ? 25.879 43.674 73.013 1.00 25.21 298 ILE D CA 1
ATOM 8816 C C . ILE D 1 298 ? 26.782 42.520 73.409 1.00 26.15 298 ILE D C 1
ATOM 8817 O O . ILE D 1 298 ? 27.912 42.738 73.867 1.00 27.63 298 ILE D O 1
ATOM 8822 N N . SER D 1 299 ? 26.290 41.300 73.230 1.00 24.51 299 SER D N 1
ATOM 8823 C CA . SER D 1 299 ? 27.107 40.109 73.397 1.00 26.54 299 SER D CA 1
ATOM 8824 C C . SER D 1 299 ? 27.796 39.783 72.076 1.00 30.89 299 SER D C 1
ATOM 8825 O O . SER D 1 299 ? 27.146 39.759 71.024 1.00 31.68 299 SER D O 1
ATOM 8828 N N . THR D 1 300 ? 29.101 39.530 72.130 1.00 28.30 300 THR D N 1
ATOM 8829 C CA . THR D 1 300 ? 29.798 38.917 71.007 1.00 27.86 300 THR D CA 1
ATOM 8830 C C . THR D 1 300 ? 30.114 37.462 71.351 1.00 27.31 300 THR D C 1
ATOM 8831 O O . THR D 1 300 ? 29.745 36.950 72.418 1.00 26.79 300 THR D O 1
ATOM 8835 N N . PHE D 1 301 ? 30.792 36.782 70.417 1.00 23.88 301 PHE D N 1
ATOM 8836 C CA . PHE D 1 301 ? 31.043 35.360 70.598 1.00 28.69 301 PHE D CA 1
ATOM 8837 C C . PHE D 1 301 ? 31.799 35.100 71.893 1.00 31.33 301 PHE D C 1
ATOM 8838 O O . PHE D 1 301 ? 31.564 34.093 72.570 1.00 30.01 301 PHE D O 1
ATOM 8846 N N . ASN D 1 302 ? 32.693 36.009 72.263 1.00 27.90 302 ASN D N 1
ATOM 8847 C CA . ASN D 1 302 ? 33.596 35.773 73.384 1.00 33.06 302 ASN D CA 1
ATOM 8848 C C . ASN D 1 302 ? 33.366 36.678 74.580 1.00 30.10 302 ASN D C 1
ATOM 8849 O O . ASN D 1 302 ? 33.678 36.274 75.698 1.00 30.27 302 ASN D O 1
ATOM 8854 N N . PHE D 1 303 ? 32.856 37.892 74.380 1.00 29.78 303 PHE D N 1
ATOM 8855 C CA . PHE D 1 303 ? 32.806 38.881 75.447 1.00 25.88 303 PHE D CA 1
ATOM 8856 C C . PHE D 1 303 ? 31.464 39.593 75.444 1.00 29.68 303 PHE D C 1
ATOM 8857 O O . PHE D 1 303 ? 30.703 39.526 74.474 1.00 28.08 303 PHE D O 1
ATOM 8865 N N . ASP D 1 304 ? 31.180 40.286 76.546 1.00 22.88 304 ASP D N 1
ATOM 8866 C CA . ASP D 1 304 ? 29.991 41.124 76.635 1.00 24.20 304 ASP D CA 1
ATOM 8867 C C . ASP D 1 304 ? 30.409 42.589 76.620 1.00 24.07 304 ASP D C 1
ATOM 8868 O O . ASP D 1 304 ? 31.523 42.940 77.022 1.00 24.94 304 ASP D O 1
ATOM 8873 N N . HIS D 1 305 ? 29.505 43.452 76.159 1.00 23.18 305 HIS D N 1
ATOM 8874 C CA . HIS D 1 305 ? 29.823 44.868 75.995 1.00 23.36 305 HIS D CA 1
ATOM 8875 C C . HIS D 1 305 ? 28.620 45.690 76.412 1.00 27.35 305 HIS D C 1
ATOM 8876 O O . HIS D 1 305 ? 27.533 45.516 75.855 1.00 30.93 305 HIS D O 1
ATOM 8883 N N . ALA D 1 306 ? 28.802 46.575 77.385 1.00 25.97 306 ALA D N 1
ATOM 8884 C CA . ALA D 1 306 ? 27.762 47.517 77.770 1.00 26.43 306 ALA D CA 1
ATOM 8885 C C . ALA D 1 306 ? 28.162 48.913 77.311 1.00 29.17 306 ALA D C 1
ATOM 8886 O O . ALA D 1 306 ? 29.328 49.297 77.415 1.00 32.52 306 ALA D O 1
ATOM 8888 N N . LEU D 1 307 ? 27.204 49.648 76.759 1.00 29.30 307 LEU D N 1
ATOM 8889 C CA . LEU D 1 307 ? 27.400 51.038 76.364 1.00 26.97 307 LEU D CA 1
ATOM 8890 C C . LEU D 1 307 ? 26.634 51.914 77.352 1.00 26.39 307 LEU D C 1
ATOM 8891 O O . LEU D 1 307 ? 25.428 51.723 77.536 1.00 27.14 307 LEU D O 1
ATOM 8896 N N . VAL D 1 308 ? 27.333 52.854 77.989 1.00 26.32 308 VAL D N 1
ATOM 8897 C CA . VAL D 1 308 ? 26.720 53.727 78.992 1.00 26.26 308 VAL D CA 1
ATOM 8898 C C . VAL D 1 308 ? 27.011 55.173 78.613 1.00 26.01 308 VAL D C 1
ATOM 8899 O O . VAL D 1 308 ? 27.961 55.452 77.861 1.00 25.74 308 VAL D O 1
ATOM 8903 N N . PRO D 1 309 ? 26.212 56.120 79.111 1.00 28.75 309 PRO D N 1
ATOM 8904 C CA . PRO D 1 309 ? 26.461 57.534 78.793 1.00 31.46 309 PRO D CA 1
ATOM 8905 C C . PRO D 1 309 ? 27.869 57.962 79.188 1.00 27.48 309 PRO D C 1
ATOM 8906 O O . PRO D 1 309 ? 28.325 57.712 80.307 1.00 28.32 309 PRO D O 1
ATOM 8910 N N . GLU D 1 310 ? 28.553 58.627 78.249 1.00 26.43 310 GLU D N 1
ATOM 8911 C CA . GLU D 1 310 ? 29.988 58.866 78.395 1.00 25.51 310 GLU D CA 1
ATOM 8912 C C . GLU D 1 310 ? 30.316 59.762 79.579 1.00 26.69 310 GLU D C 1
ATOM 8913 O O . GLU D 1 310 ? 31.374 59.591 80.195 1.00 25.91 310 GLU D O 1
ATOM 8919 N N . ASP D 1 311 ? 29.452 60.734 79.898 1.00 26.50 311 ASP D N 1
ATOM 8920 C CA . ASP D 1 311 ? 29.756 61.657 80.986 1.00 28.22 311 ASP D CA 1
ATOM 8921 C C . ASP D 1 311 ? 29.598 61.022 82.358 1.00 29.69 311 ASP D C 1
ATOM 8922 O O . ASP D 1 311 ? 29.953 61.663 83.358 1.00 34.29 311 ASP D O 1
ATOM 8927 N N . GLY D 1 312 ? 29.064 59.804 82.440 1.00 29.35 312 GLY D N 1
ATOM 8928 C CA . GLY D 1 312 ? 28.940 59.163 83.740 1.00 30.79 312 GLY D CA 1
ATOM 8929 C C . GLY D 1 312 ? 29.767 57.899 83.903 1.00 30.27 312 GLY D C 1
ATOM 8930 O O . GLY D 1 312 ? 29.415 57.036 84.714 1.00 26.58 312 GLY D O 1
ATOM 8931 N N . ILE D 1 313 ? 30.872 57.775 83.157 1.00 25.75 313 ILE D N 1
ATOM 8932 C CA . ILE D 1 313 ? 31.648 56.534 83.173 1.00 24.44 313 ILE D CA 1
ATOM 8933 C C . ILE D 1 313 ? 32.262 56.286 84.545 1.00 23.69 313 ILE D C 1
ATOM 8934 O O . ILE D 1 313 ? 32.371 55.136 84.988 1.00 26.82 313 ILE D O 1
ATOM 8939 N N . GLY D 1 314 ? 32.671 57.348 85.244 1.00 24.28 314 GLY D N 1
ATOM 8940 C CA . GLY D 1 314 ? 33.203 57.165 86.582 1.00 23.89 314 GLY D CA 1
ATOM 8941 C C . GLY D 1 314 ? 32.168 56.556 87.510 1.00 23.82 314 GLY D C 1
ATOM 8942 O O . GLY D 1 314 ? 32.457 55.618 88.252 1.00 26.38 314 GLY D O 1
ATOM 8943 N N . SER D 1 315 ? 30.937 57.066 87.450 1.00 24.69 315 SER D N 1
ATOM 8944 C CA . SER D 1 315 ? 29.873 56.519 88.288 1.00 28.06 315 SER D CA 1
ATOM 8945 C C . SER D 1 315 ? 29.553 55.073 87.917 1.00 27.24 315 SER D C 1
ATOM 8946 O O . SER D 1 315 ? 29.327 54.235 88.797 1.00 26.98 315 SER D O 1
ATOM 8949 N N . VAL D 1 316 ? 29.509 54.773 86.618 1.00 26.98 316 VAL D N 1
ATOM 8950 C CA . VAL D 1 316 ? 29.203 53.419 86.158 1.00 30.56 316 VAL D CA 1
ATOM 8951 C C . VAL D 1 316 ? 30.216 52.423 86.714 1.00 30.52 316 VAL D C 1
ATOM 8952 O O . VAL D 1 316 ? 29.847 51.363 87.242 1.00 28.11 316 VAL D O 1
ATOM 8956 N N . ILE D 1 317 ? 31.507 52.745 86.603 1.00 29.19 317 ILE D N 1
ATOM 8957 C CA . ILE D 1 317 ? 32.540 51.839 87.106 1.00 29.85 317 ILE D CA 1
ATOM 8958 C C . ILE D 1 317 ? 32.399 51.660 88.610 1.00 34.70 317 ILE D C 1
ATOM 8959 O O . ILE D 1 317 ? 32.556 50.547 89.133 1.00 31.65 317 ILE D O 1
ATOM 8964 N N . GLU D 1 318 ? 32.076 52.739 89.329 1.00 28.03 318 GLU D N 1
ATOM 8965 C CA . GLU D 1 318 ? 31.866 52.623 90.770 1.00 28.21 318 GLU D CA 1
ATOM 8966 C C . GLU D 1 318 ? 30.694 51.702 91.078 1.00 28.13 318 GLU D C 1
ATOM 8967 O O . GLU D 1 318 ? 30.753 50.888 92.011 1.00 33.45 318 GLU D O 1
ATOM 8973 N N . VAL D 1 319 ? 29.597 51.869 90.342 1.00 31.08 319 VAL D N 1
ATOM 8974 C CA . VAL D 1 319 ? 28.404 51.051 90.543 1.00 36.59 319 VAL D CA 1
ATOM 8975 C C . VAL D 1 319 ? 28.709 49.584 90.276 1.00 35.05 319 VAL D C 1
ATOM 8976 O O . VAL D 1 319 ? 28.270 48.696 91.016 1.00 35.63 319 VAL D O 1
ATOM 8980 N N . LEU D 1 320 ? 29.485 49.312 89.232 1.00 32.00 320 LEU D N 1
ATOM 8981 C CA . LEU D 1 320 ? 29.774 47.941 88.836 1.00 31.95 320 LEU D CA 1
ATOM 8982 C C . LEU D 1 320 ? 30.795 47.274 89.752 1.00 44.61 320 LEU D C 1
ATOM 8983 O O . LEU D 1 320 ? 30.773 46.047 89.895 1.00 48.51 320 LEU D O 1
ATOM 8988 N N . GLN D 1 321 ? 31.669 48.041 90.404 1.00 33.41 321 GLN D N 1
ATOM 8989 C CA . GLN D 1 321 ? 32.638 47.455 91.328 1.00 34.62 321 GLN D CA 1
ATOM 8990 C C . GLN D 1 321 ? 32.125 47.374 92.754 1.00 46.34 321 GLN D C 1
ATOM 8991 O O . GLN D 1 321 ? 32.822 46.823 93.609 1.00 51.39 321 GLN D O 1
ATOM 8997 N N . ARG D 1 322 ? 30.929 47.903 93.027 1.00 46.73 322 ARG D N 1
ATOM 8998 C CA . ARG D 1 322 ? 30.433 47.966 94.399 1.00 52.02 322 ARG D CA 1
ATOM 8999 C C . ARG D 1 322 ? 30.410 46.593 95.067 1.00 65.57 322 ARG D C 1
ATOM 9000 O O . ARG D 1 322 ? 30.611 46.498 96.284 1.00 76.76 322 ARG D O 1
ATOM 9008 N N . ARG D 1 323 ? 30.178 45.531 94.298 1.00 68.00 323 ARG D N 1
ATOM 9009 C CA . ARG D 1 323 ? 30.260 44.156 94.804 1.00 76.77 323 ARG D CA 1
ATOM 9010 C C . ARG D 1 323 ? 29.350 43.919 96.009 1.00 80.94 323 ARG D C 1
ATOM 9011 O O . ARG D 1 323 ? 29.814 43.547 97.089 1.00 80.39 323 ARG D O 1
#

GO terms:
  GO:0034198 cellular response to amino acid starvation (P, IDA)
  GO:1904263 positive regulation of TORC1 signaling (P, IDA)
  GO:0140299 molecular sensor activity (F, IDA)
  GO:0005829 cytosol (C, IDA)
  GO:0034618 arginine binding (F, IDA)
  GO:0042802 identical protein binding (F, IDA)
  GO:1904262 negative regulation of TORC1 signaling (P, IDA)
  GO:0061700 GATOR2 complex (C, IDA)
  GO:1903577 cellular response to L-arginine (P, IDA)
  GO:0140311 protein sequestering activity (F, IDA)
  GO:1904262 negative regulation of TORC1 signaling (P, IMP)
  GO:1903577 cellular response to L-arginine (P, IMP)
  GO:0005515 protein binding (F, IPI)
  GO:0005829 cytosol (C, TAS)
  GO:0042802 identical protein binding (F, IPI)

Nearest PDB structures (foldseek):
  5i2c-assembly1_A  TM=1.003E+00  e=1.767E-67  Homo sapiens
  5gt7-assembly2_C  TM=1.001E+00  e=2.725E-62  Homo sapiens
  5i2c-assembly1_B  TM=9.719E-01  e=5.849E-54  Homo sapiens
  5gt8-assembly1_C  TM=9.787E-01  e=9.352E-46  Homo sapiens
  5gt8-assembly2_D-2  TM=9.482E-01  e=3.194E-44  Homo sapiens

Foldseek 3Di:
DAKEWEDFWKWKKKQFLVCVVVCVVLVLCVQAPCVVWPWQKWKWKDWQTTTMIITGPGSVVSDDDDPRMDIADFTKIKMFDDDPLADACLVCLPQQQVLCLVVQWFWFWDFFPVGIIIITGPVCVVVSCVSRVVPHQYWYQDPNDTDGDDDPFPEDDQWQKAWEAFWKWKWWFDLVCCVVCVVLVCCLRRVDDFDHDDACVRHRYHPDIAIWMWIRHNNTIMIMGTPVSCVSDDDVGTGGTWIKMKTHGWFRGGRYGCNVSLQSVLCSVVSWYWHWGDGRGIIMTITHNVCVVVSVVSSVD/DAKEFEPFWKWKKWFALVCVVVCLVLVLCVQAPCVVWVWFKWKWKDDPGTIMIITGPGSVVSDDDDPRMDIADAIKIKMFDDVAFAACLRCLVQQQVLCLVVQWFWFWARFQVGIIIITGPVCVVVSCVRRVVPHQYFYQDPNDTDGDDDDQWDKDWDPFKKDKWWFDSVCCVVFVVLVCCQPRPDPMWMWIQHNRTIIIMDTPVSQVSTDDPTIDDPDPPFIWIKMKTHDWFDGGRNGCRCNLLSVLCSVVRWHWHWGDGRGIIMIITGPVCPVVSVVSSVD/DKEFEPFWKKKKWFALVCVVVCLVLVLCVQAPCVVWVWQKWKWKDAPGTIMIITGPRSVVSDDDDPRMDIDPFTKIKMFPPPALCLLVCLVQQQVLCLVVQWFWFWDGFQVGIIIITGPLCVVVNCVSNVVPDQYFYQDPNDTDGDVSNDDFPDDDQWDKDWDDFWKDKWWFDSVCCVVFSVLVCCLPRPDVAIWMWIQHNNTIIIMHTPVSVVSGDPPTIHDQIWIKMKTHDWFDARRNGCRSSLLSVLCSVVVWGWHWGDGRGIIMIITRPVCVVVSVVSSVD/DKEFEPFWKKKKWFFLVCVVVCLVLVLCVQAPVVPWPWQWWKWKDWVGTIMIITGPRSVVSDDDDPRMDIADFTKIKMFDAALCLLVCLVQAQVLCLVVQWFWFWDGFNHGIIIITGPVCVVVRCVSRVVPDQYWYADPRDTHGDPDDDAKDKAWAPFFKFKWWFDSVCCVVFSVLVCCLPRPVDHSHIDIWMWIQHNRTIIIMDTPVSVVSGDPPTIGHDDPPWTWIKMKIHDWFPAGRNGDRSSLLSVLCSVVVWGWGWGDGRGIIMIITTPVCVVVSVCSSPVD

Secondary structure (DSSP, 8-state):
-EEEEEEEEEEEEEEEGGGHHHHHHHHHHHHH-GGG----EEEEEE-SSEEEEEEEHHHHTT----TTEEE-SS-EEEEEE------BGGGGIIIIIHHHHHTT--EEEEE-SS-EEEEEEGGGHHHHHHHHTTTSEEEEEETTEEEE----PPPP-PPPEE-----EEEEB--GGGTGGGHHHHHHHHHSS--PPP--TTT-SS-S----EEEEEETTEEEEEEEGGGGGGS-TTTSB--EEEEEE-SS--TTT--SHHHHHHHHHHHTT--BEEEE-SS-EEEEEEGGGHHHHHHHHT-/-EEEEEEEEEEEEEE-GGGGGGGHHHHHHHHH-GGG----EEEEEE-SS-EEEEEEHHHHTTS---TTEEE-SSPEEEEEE----SBGGGGIIIIIHHHHHTT--EEEEE-SS-EEEEEEGGGHHHHHHHHTTT-EEEEEETTEEEE----PPPEE--S-EEEEEEE-GGGGGGGHHHHHHHHH----EEEEEETTEEEEEEEHHHHTTS-TTT-B-SSTT--EEEEEE-SS--TTT--SHHHHHHHHHHHHT--BEEEE-SS-EEEEEEGGGHHHHHHHHT-/-EEEEEEEEEEEEE-GGGGGGGHHHHHHHHH-GGG----EEEEEE-SS-EEEEEEHHHHTT----TTEEE-SS-EEEEEE---SBTGGGIIIIIHHHHHTT--EEEEE-SS-EEEEEEGGGHHHHHHHHTTT--EEEEETTEEEE---SPP-PPP-PPPEE-----EEEEB--GGGHHHHHHHHHHHHHH----EEEEEETTEEEEEEEHHHHTTSPTT-SB---EEEEEE-SS--TTT--SHHHHHHHHHHHTT--BEEEE-SS-EEEEEEGGGHHHHHHHHH-/-EEEEEEEEEEEEE-GGGGGGGHHHHHHHHH-GGG----EEEEEE-SS-EEEEEEHHHHTT----TTEEE-SS-EEEEE---S-TGGGIIIIIHHHHHTT--EEEEE-SS-EEEEEEGGGHHHHHHHHTTT--EEEEETTEEEE--------EE--S-EEEEEB--GGGGGGGHHHHHHHHHT--------EEEEEETTEEEEEEEHHHHTTSPTT-SB---SS--EEEEEE-SS--TTT--SHHHHHHHHHHHTT---EEEE-SS-EEEEEEGGGHHHHHHHHH--

Organism: Homo sapiens (NCBI:txid9606)